Protein AF-A0A812TPL0-F1 (afdb_monomer_lite)

InterPro domains:
  IPR002885 Pentatricopeptide repeat [PF01535] (171-197)
  IPR002885 Pentatricopeptide repeat [PF01535] (275-303)
  IPR002885 Pentatricopeptide repeat [PS51375] (168-202)
  IPR002885 Pentatricopeptide repeat [TIGR00756] (170-196)
  IPR011990 Tetratricopeptide-like helical domain superfamily [G3DSA:1.25.40.10] (1-143)
  IPR011990 Tetratricopeptide-like helical domain superfamily [G3DSA:1.25.40.10] (159-336)
  IPR013785 Aldolase-type TIM barrel [G3DSA:3.20.20.70] (595-732)
  IPR017853 Glycoside hydrolase superfamily [SSF51445] (612-929)

pLDDT: mean 72.03, std 21.2, range [26.66, 98.5]

Secondary structure (DSSP, 8-state):
-HHHHTS--HHHHHHHHHHHHHTTPPPPHHHHHHHHHHHHHTT-HHHHHHHHHHHHHTTPPP-HHHHHHHHHHTTT-HHHHHHHHHHHHHTTPPPPHHHHHHHHHHHHHTT--HHHHHHHHHHTT-TTTTTTTTS---SS-----THHHHHHHHT-TTS--S--HHHHHHHHHHHHHHHHHTT-HHHHHHHHHHHHHTTPPP-HHHHHHHHHHHHHTT-HHHHHHHHHHHHHTTPPP-HHHHHHHHHHHHHTT-HHHHHHHHHHHHHTTPPP-HHHHHHHHHHHHHTT-HHHHHHHHHHHHHTT----HHHHHHHHHHHHHTT-HHHHHHHHGGGGG--S-TTSS-S-PPPP--EEEEEETTEEEEEEE-SSEEEEEEEETTEEPPPEEEETTTTEEPPPPSSS-EEE---SSSSS-TT-EEEGGGEEEEEEEEEEEPP-TT-SSSGGGS-EEEEEEEEEETTSS-EEEEEEEEETT-SEEEEEEEEEPSP----S------------PPPPTT--EEEEEEEEE-TT-EESSSSSS--EEETTEEEEESSTT-EEEEETTEEEEEEEE-HHHHHHH-SEEEEEEEE--TT-HHHHHHHHHHHHSSS----EEEEE-TTTTTTTS---HHHHHHHHHHHHHHHHTTT---SEEEE-TTSB-TTTSTTPBPTTS-HHHHHHHHHHHHHTT--EEEEE-TT--SHHHHHHHHHHHHHTT---BS-------EEE-TT---SSSPPPTTS----STTTTTTSSEEEEESSS-PPTT---TT---S-EEEEE-TTS---B--TTSHHHHHHHHHHHHHHHTTT--EEEETTTT-TTS-SS--HHHHHHHHHHHHHHHHH-TT-EEEE-SS----GGGGGT-SEEE--S-SS---SSSSHHHHHHHHHHHHHIIIIITT-TTS-GGGEE---EEE-TTSTTTSS-S--SSS---HHHHHHHHHHHHT--SEEEEEE-GGG--HHHHHHHHHHHHHHHTTHHHHTT-EEEE--GGGT--EEEEEEE---TT-PPPEEEEEEE--SSS-EEEEE-HHHHTT--TT--S-EEEE-SSSS-SSSEEEE-TT--EEEEE-TT-EEEEESS-----HHHHHHHHHHHHHHHHHHHHHHHHHHHHTTS--------PPPPPPPHHHHHHHHHHHHHHHHT--

Organism: Symbiodinium pilosum (NCBI:txid2952)

Foldseek 3Di:
DVVLLVPLDLVVLVVVVVVCVVVVHDAAPVSLLSSLSSLLVNLNLVSLVVSVVVCVVVPHDDALSSLLSSLSSPAQPLVSLLVSVLVCLVSVHDHDLSSLVSSQRNCVSVVHDPVVSVVSCVVSPVVPRVVVVVQDDDDPDDPDDPPVVVCVVVPDPDPPPDDDLVVVQVSLLVVLLVCLVVLVLVVNVVSLVVCVVVVRDAAQSSLLSNLSSCLSPLNLVVLVVSVVVCVVSVHDDAQSSLLSSLSSCLVVLNLVVLVVSVVVCVVVVYDDAQSSLQSNLSSCLSVLVLVRNVVSVVVCVVVVHDHDPSSLVSSCSSCVVNVNNVVNCVVVVVVLVQQWAPPDLTLQWDAWDWDFDDDDPFKGWTWTDTQAKIWIWITHNQFTAFIWIAGNQVRDIDDGFPAVWWWQWQQFPLDPDHGDIDTSVQKGFPDKDKDKQDADCPAQFQQSRFIWIKIWTWIDRPPDQKIKIWMWIDTRSAQKIKIKIFIDRRDPPPPDDDDDDDPDPDDPPPRDQPRKTKTWTGKGFAAQWAFQFAAAQTWIDHQFKTKEWLDRRWPWGDDRRITITIDIDGNVVCVVGNDMTMMMIGGHNGLGPLSSLLVVLLNLFLHHAFFAAEEECCQAVAPVEADALVVLLVQLVLVLVLLVVLVHAHAEYEDEHRQCDLAQAQQHGDPSYPPVSVVVSLVSCVVSVYAYEYEDELWQDDDPSFVNNVVNCVVVVHDWDADDDDKDKAKADPDPEDDDDQDDPPPRHDDQCVSNVNQKDKDWQQDPDDDPPDDCVPPDDNTIIIITGPPRGDITRQCLRPRSVVVRLVSVLVRVVSPHQEYEYEQAQHRRPDPHGDNSSNVSSQVSLVVSCVSPVRRAYEYEYNHAQNSSVSSRHQAYELDDDLFDAAADDARLLRRLLVLVLSNVVRPCNGRVSRFQLRYDRNQAAQHDNPPSNVAQPDPDDPGDPVSLLLSLLSSLLQLHSHHYDNHDSVRDDSVSSNSNSLSSVVSNVCNSFSRQWHKAWDRSNVQTKIWIKTWGHYNPPPDDIKIKIKIWRSAQAKDKDKDQPCVRHVDDPSPQDWQWWAFSDPPDPPGIDIHGHPDIDIDIAHHGDITMIMSDDRPPPVVNVVVVVVVVVVVVVVVVVVVVVVVVVVPPDDDDDDDDDDDDDDPPVNVVVVVVVVVVVVVVVD

Structure (mmCIF, N/CA/C/O backbone):
data_AF-A0A812TPL0-F1
#
_entry.id   AF-A0A812TPL0-F1
#
loop_
_atom_site.group_PDB
_atom_site.id
_atom_site.type_symbol
_atom_site.label_atom_id
_atom_site.label_alt_id
_atom_site.label_comp_id
_atom_site.label_asym_id
_atom_site.label_entity_id
_atom_site.label_seq_id
_atom_site.pdbx_PDB_ins_code
_atom_site.Cartn_x
_atom_site.Cartn_y
_atom_site.Cartn_z
_atom_site.occupancy
_atom_site.B_iso_or_equiv
_atom_site.auth_seq_id
_atom_site.auth_comp_id
_atom_site.auth_asym_id
_atom_site.auth_atom_id
_atom_site.pdbx_PDB_model_num
ATOM 1 N N . MET A 1 1 ? 8.526 -25.452 -43.422 1.00 35.31 1 MET A N 1
ATOM 2 C CA . MET A 1 1 ? 8.937 -24.384 -44.356 1.00 35.31 1 MET A CA 1
ATOM 3 C C . MET A 1 1 ? 8.077 -23.146 -44.210 1.00 35.31 1 MET A C 1
ATOM 5 O O . MET A 1 1 ? 8.665 -22.132 -43.894 1.00 35.31 1 MET A O 1
ATOM 9 N N . SER A 1 2 ? 6.741 -23.210 -44.289 1.00 35.25 2 SER A N 1
ATOM 10 C CA . SER A 1 2 ? 5.888 -22.031 -44.015 1.00 35.25 2 SER A CA 1
ATOM 11 C C . SER A 1 2 ? 6.079 -21.458 -42.599 1.00 35.25 2 SER A C 1
ATOM 13 O O . SER A 1 2 ? 6.136 -20.254 -42.425 1.00 35.25 2 SER A O 1
ATOM 15 N N . ALA A 1 3 ? 6.332 -22.307 -41.593 1.00 32.25 3 ALA A N 1
ATOM 16 C CA . ALA A 1 3 ? 6.705 -21.856 -40.243 1.00 32.25 3 ALA A CA 1
ATOM 17 C C . ALA A 1 3 ? 8.119 -21.232 -40.140 1.00 32.25 3 ALA A C 1
ATOM 19 O O . ALA A 1 3 ? 8.444 -20.618 -39.132 1.00 32.25 3 ALA A O 1
ATOM 20 N N . CYS A 1 4 ? 8.976 -21.417 -41.151 1.00 37.03 4 CYS A N 1
ATOM 21 C CA . CYS A 1 4 ? 10.317 -20.823 -41.211 1.00 37.03 4 CYS A CA 1
ATOM 22 C C . CYS A 1 4 ? 10.322 -19.488 -41.973 1.00 37.03 4 CYS A C 1
ATOM 24 O O . CYS A 1 4 ? 11.289 -18.748 -41.867 1.00 37.03 4 CYS A O 1
ATOM 26 N N . GLU A 1 5 ? 9.264 -19.195 -42.734 1.00 38.38 5 GLU A N 1
ATOM 27 C CA . GLU A 1 5 ? 9.081 -17.943 -43.482 1.00 38.38 5 GLU A CA 1
ATOM 28 C C . GLU A 1 5 ? 8.824 -16.762 -42.523 1.00 38.38 5 GLU A C 1
ATOM 30 O O . GLU A 1 5 ? 9.232 -15.643 -42.793 1.00 38.38 5 GLU A O 1
ATOM 35 N N . GLU A 1 6 ? 8.256 -17.018 -41.337 1.00 43.38 6 GLU A N 1
ATOM 36 C CA . GLU A 1 6 ? 7.967 -15.983 -40.328 1.00 43.38 6 GLU A CA 1
ATOM 37 C C . GLU A 1 6 ? 9.160 -15.637 -39.407 1.00 43.38 6 GLU A C 1
ATOM 39 O O . GLU A 1 6 ? 9.071 -14.707 -38.606 1.00 43.38 6 GLU A O 1
ATOM 44 N N . TRP A 1 7 ? 10.270 -16.388 -39.467 1.00 41.75 7 TRP A N 1
ATOM 45 C CA . TRP A 1 7 ? 11.433 -16.228 -38.580 1.00 41.75 7 TRP A CA 1
ATOM 46 C C . TRP A 1 7 ? 12.704 -16.217 -39.434 1.00 41.75 7 TRP A C 1
ATOM 48 O O . TRP A 1 7 ? 13.081 -17.254 -39.965 1.00 41.75 7 TRP A O 1
ATOM 58 N N . SER A 1 8 ? 13.391 -15.076 -39.550 1.00 50.03 8 SER A N 1
ATOM 59 C CA . SER A 1 8 ? 14.579 -14.841 -40.399 1.00 50.03 8 SER A CA 1
ATOM 60 C C . SER A 1 8 ? 15.823 -15.702 -40.050 1.00 50.03 8 SER A C 1
ATOM 62 O O . SER A 1 8 ? 16.890 -15.177 -39.735 1.00 50.03 8 SER A O 1
ATOM 64 N N . GLN A 1 9 ? 15.729 -17.036 -40.081 1.00 56.22 9 GLN A N 1
ATOM 65 C CA . GLN A 1 9 ? 16.781 -17.990 -39.702 1.00 56.22 9 GLN A CA 1
ATOM 66 C C . GLN A 1 9 ? 17.317 -18.770 -40.912 1.00 56.22 9 GLN A C 1
ATOM 68 O O . GLN A 1 9 ? 17.081 -19.966 -41.092 1.00 56.22 9 GLN A O 1
ATOM 73 N N . TRP A 1 10 ? 18.113 -18.084 -41.731 1.00 62.28 10 TRP A N 1
ATOM 74 C CA . TRP A 1 10 ? 18.726 -18.613 -42.956 1.00 62.28 10 TRP A CA 1
ATOM 75 C C . TRP A 1 10 ? 19.576 -19.886 -42.757 1.00 62.28 10 TRP A C 1
ATOM 77 O O . TRP A 1 10 ? 19.538 -20.801 -43.580 1.00 62.28 10 TRP A O 1
ATOM 87 N N . ASN A 1 11 ? 20.299 -19.998 -41.638 1.00 58.06 11 ASN A N 1
ATOM 88 C CA . ASN A 1 11 ? 21.147 -21.165 -41.359 1.00 58.06 11 ASN A CA 1
ATOM 89 C C . ASN A 1 11 ? 20.337 -22.458 -41.157 1.00 58.06 11 ASN A C 1
ATOM 91 O O . ASN A 1 11 ? 20.800 -23.536 -41.527 1.00 58.06 11 ASN A O 1
ATOM 95 N N . PHE A 1 12 ? 19.114 -22.352 -40.631 1.00 59.50 12 PHE A N 1
ATOM 96 C CA . PHE A 1 12 ? 18.230 -23.495 -40.412 1.00 59.50 12 PHE A CA 1
ATOM 97 C C . PHE A 1 12 ? 17.611 -23.989 -41.728 1.00 59.50 12 PHE A C 1
ATOM 99 O O . PHE A 1 12 ? 17.505 -25.192 -41.955 1.00 59.50 12 PHE A O 1
ATOM 106 N N . VAL A 1 13 ? 17.290 -23.068 -42.647 1.00 61.22 13 VAL A N 1
ATOM 107 C CA . VAL A 1 13 ? 16.818 -23.397 -44.005 1.00 61.22 13 VAL A CA 1
ATOM 108 C C . VAL A 1 13 ? 17.888 -24.168 -44.786 1.00 61.22 13 VAL A C 1
ATOM 110 O O . VAL A 1 13 ? 17.572 -25.169 -45.427 1.00 61.22 13 VAL A O 1
ATOM 113 N N . LEU A 1 14 ? 19.164 -23.771 -44.682 1.00 60.97 14 LEU A N 1
ATOM 114 C CA . LEU A 1 14 ? 20.282 -24.490 -45.306 1.00 60.97 14 LEU A CA 1
ATOM 115 C C . LEU A 1 14 ? 20.491 -25.895 -44.724 1.00 60.97 14 LEU A C 1
ATOM 117 O O . LEU A 1 14 ? 20.721 -26.838 -45.482 1.00 60.97 14 LEU A O 1
ATOM 121 N N . GLN A 1 15 ? 20.386 -26.043 -43.400 1.00 60.19 15 GLN A N 1
ATOM 122 C CA . GLN A 1 15 ? 20.505 -27.337 -42.727 1.00 60.19 15 GLN A CA 1
ATOM 123 C C . GLN A 1 15 ? 19.377 -28.290 -43.150 1.00 60.19 15 GLN A C 1
ATOM 125 O O . GLN A 1 15 ? 19.642 -29.427 -43.531 1.00 60.19 15 GLN A O 1
ATOM 130 N N . LEU A 1 16 ? 18.143 -27.787 -43.216 1.00 60.38 16 LEU A N 1
ATOM 131 C CA . LEU A 1 16 ? 16.983 -28.550 -43.676 1.00 60.38 16 LEU A CA 1
ATOM 132 C C . LEU A 1 16 ? 17.110 -28.955 -45.156 1.00 60.38 16 LEU A C 1
ATOM 134 O O . LEU A 1 16 ? 16.765 -30.071 -45.540 1.00 60.38 16 LEU A O 1
ATOM 138 N N . PHE A 1 17 ? 17.641 -28.070 -46.007 1.00 63.84 17 PHE A N 1
ATOM 139 C CA . PHE A 1 17 ? 17.911 -28.389 -47.412 1.00 63.84 17 PHE A CA 1
ATOM 140 C C . PHE A 1 17 ? 18.984 -29.471 -47.557 1.00 63.84 17 PHE A C 1
ATOM 142 O O . PHE A 1 17 ? 18.852 -30.346 -48.419 1.00 63.84 17 PHE A O 1
ATOM 149 N N . GLN A 1 18 ? 20.025 -29.442 -46.724 1.00 59.81 18 GLN A N 1
ATOM 150 C CA . GLN A 1 18 ? 21.062 -30.469 -46.705 1.00 59.81 18 GLN A CA 1
ATOM 151 C C . GLN A 1 18 ? 20.497 -31.822 -46.238 1.00 59.81 18 GLN A C 1
ATOM 153 O O . GLN A 1 18 ? 20.678 -32.816 -46.934 1.00 59.81 18 GLN A O 1
ATOM 158 N N . GLU A 1 19 ? 19.690 -31.842 -45.176 1.00 59.75 19 GLU A N 1
ATOM 159 C CA . GLU A 1 19 ? 19.010 -33.049 -44.680 1.00 59.75 19 GLU A CA 1
ATOM 160 C C . GLU A 1 19 ? 18.042 -33.650 -45.716 1.00 59.75 19 GLU A C 1
ATOM 162 O O . GLU A 1 19 ? 18.015 -34.865 -45.918 1.00 59.75 19 GLU A O 1
ATOM 167 N N . LEU A 1 20 ? 17.304 -32.816 -46.460 1.00 58.84 20 LEU A N 1
ATOM 168 C CA . LEU A 1 20 ? 16.452 -33.266 -47.573 1.00 58.84 20 LEU A CA 1
ATOM 169 C C . LEU A 1 20 ? 17.263 -33.883 -48.725 1.00 58.84 20 LEU A C 1
ATOM 171 O O . LEU A 1 20 ? 16.776 -34.794 -49.397 1.00 58.84 20 LEU A O 1
ATOM 175 N N . LYS A 1 21 ? 18.497 -33.404 -48.950 1.00 58.31 21 LYS A N 1
ATOM 176 C CA . LYS A 1 21 ? 19.434 -33.986 -49.927 1.00 58.31 21 LYS A CA 1
ATOM 177 C C . LYS A 1 21 ? 19.892 -35.369 -49.480 1.00 58.31 21 LYS A C 1
ATOM 179 O O . LYS A 1 21 ? 19.894 -36.304 -50.278 1.00 58.31 21 LYS A O 1
ATOM 184 N N . ASP A 1 22 ? 20.249 -35.474 -48.205 1.00 61.53 22 ASP A N 1
ATOM 185 C CA . ASP A 1 22 ? 20.781 -36.688 -47.594 1.00 61.53 22 ASP A CA 1
ATOM 186 C C . ASP A 1 22 ? 19.693 -37.776 -47.484 1.00 61.53 22 ASP A C 1
ATOM 188 O O . ASP A 1 22 ? 19.991 -38.965 -47.576 1.00 61.53 22 ASP A O 1
ATOM 192 N N . CYS A 1 23 ? 18.417 -37.375 -47.413 1.00 53.56 23 CYS A N 1
ATOM 193 C CA . CYS A 1 23 ? 17.252 -38.267 -47.429 1.00 53.56 23 CYS A CA 1
ATOM 194 C C . CYS A 1 23 ? 16.757 -38.673 -48.837 1.00 53.56 23 CYS A C 1
ATOM 196 O O . CYS A 1 23 ? 15.756 -39.380 -48.936 1.00 53.56 23 CYS A O 1
ATOM 198 N N . GLN A 1 24 ? 17.409 -38.235 -49.925 1.00 54.16 24 GLN A N 1
ATOM 199 C CA . GLN A 1 24 ? 17.006 -38.489 -51.326 1.00 54.16 24 GLN A CA 1
ATOM 200 C C . GLN A 1 24 ? 15.542 -38.135 -51.672 1.00 54.16 24 GLN A C 1
ATOM 202 O O . GLN A 1 24 ? 14.956 -38.694 -52.601 1.00 54.16 24 GLN A O 1
ATOM 207 N N . LEU A 1 25 ? 14.936 -37.189 -50.952 1.00 52.03 25 LEU A N 1
ATOM 208 C CA . LEU A 1 25 ? 13.567 -36.749 -51.216 1.00 52.03 25 LEU A CA 1
ATOM 209 C C . LEU A 1 25 ? 13.557 -35.712 -52.349 1.00 52.03 25 LEU A C 1
ATOM 211 O O . LEU A 1 25 ? 14.334 -34.754 -52.334 1.00 52.03 25 LEU A O 1
ATOM 215 N N . GLN A 1 26 ? 12.671 -35.883 -53.338 1.00 52.72 26 GLN A N 1
ATOM 216 C CA . GLN A 1 26 ? 12.520 -34.901 -54.414 1.00 52.72 26 GLN A CA 1
ATOM 217 C C . GLN A 1 26 ? 11.936 -33.596 -53.867 1.00 52.72 26 GLN A C 1
ATOM 219 O O . GLN A 1 26 ? 10.863 -33.575 -53.265 1.00 52.72 26 GLN A O 1
ATOM 224 N N . ARG A 1 27 ? 12.665 -32.500 -54.081 1.00 59.78 27 ARG A N 1
ATOM 225 C CA . ARG A 1 27 ? 12.277 -31.159 -53.640 1.00 59.78 27 ARG A CA 1
ATOM 226 C C . ARG A 1 27 ? 11.305 -30.553 -54.651 1.00 59.78 27 ARG A C 1
ATOM 228 O O . ARG A 1 27 ? 11.599 -30.540 -55.843 1.00 59.78 27 ARG A O 1
ATOM 235 N N . SER A 1 28 ? 10.173 -30.046 -54.169 1.00 59.59 28 SER A N 1
ATOM 236 C CA . SER A 1 28 ? 9.160 -29.395 -55.012 1.00 59.59 28 SER A CA 1
ATOM 237 C C . SER A 1 28 ? 9.531 -27.942 -55.350 1.00 59.59 28 SER A C 1
ATOM 239 O O . SER A 1 28 ? 10.389 -27.346 -54.695 1.00 59.59 28 SER A O 1
ATOM 241 N N . GLU A 1 29 ? 8.864 -27.360 -56.347 1.00 57.31 29 GLU A N 1
ATOM 242 C CA . GLU A 1 29 ? 8.953 -25.934 -56.709 1.00 57.31 29 GLU A CA 1
ATOM 243 C C . GLU A 1 29 ? 8.633 -25.031 -55.506 1.00 57.31 29 GLU A C 1
ATOM 245 O O . GLU A 1 29 ? 9.441 -24.196 -55.106 1.00 57.31 29 GLU A O 1
ATOM 250 N N . LEU A 1 30 ? 7.542 -25.339 -54.796 1.00 57.97 30 LEU A N 1
ATOM 251 C CA . LEU A 1 30 ? 7.131 -24.658 -53.566 1.00 57.97 30 LEU A CA 1
ATOM 252 C C . LEU A 1 30 ? 8.226 -24.667 -52.482 1.00 57.97 30 LEU A C 1
ATOM 254 O O . LEU A 1 30 ? 8.373 -23.712 -51.727 1.00 57.97 30 LEU A O 1
ATOM 258 N N . THR A 1 31 ? 9.026 -25.736 -52.410 1.00 60.16 31 THR A N 1
ATOM 259 C CA . THR A 1 31 ? 10.136 -25.854 -51.450 1.00 60.16 31 THR A CA 1
ATOM 260 C C . THR A 1 31 ? 11.233 -24.835 -51.717 1.00 60.16 31 THR A C 1
ATOM 262 O O . THR A 1 31 ? 11.777 -24.259 -50.776 1.00 60.16 31 THR A O 1
ATOM 265 N N . HIS A 1 32 ? 11.551 -24.599 -52.987 1.00 61.19 32 HIS A N 1
ATOM 266 C CA . HIS A 1 32 ? 12.576 -23.636 -53.356 1.00 61.19 32 HIS A CA 1
ATOM 267 C C . HIS A 1 32 ? 12.069 -22.196 -53.239 1.00 61.19 32 HIS A C 1
ATOM 269 O O . HIS A 1 32 ? 12.805 -21.359 -52.722 1.00 61.19 32 HIS A O 1
ATOM 275 N N . ASN A 1 33 ? 10.812 -21.924 -53.606 1.00 61.56 33 ASN A N 1
ATOM 276 C CA . ASN A 1 33 ? 10.243 -20.573 -53.537 1.00 61.56 33 ASN A CA 1
ATOM 277 C C . ASN A 1 33 ? 10.191 -20.077 -52.084 1.00 61.56 33 ASN A C 1
ATOM 279 O O . ASN A 1 33 ? 10.681 -18.990 -51.792 1.00 61.56 33 ASN A O 1
ATOM 283 N N . THR A 1 34 ? 9.744 -20.915 -51.140 1.00 61.44 34 THR A N 1
ATOM 284 C CA . THR A 1 34 ? 9.765 -20.577 -49.704 1.00 61.44 34 THR A CA 1
ATOM 285 C C . THR A 1 34 ? 11.186 -20.365 -49.163 1.00 61.44 34 THR A C 1
ATOM 287 O O . THR A 1 34 ? 11.407 -19.522 -48.297 1.00 61.44 34 THR A O 1
ATOM 290 N N . ALA A 1 35 ? 12.183 -21.094 -49.674 1.00 63.28 35 ALA A N 1
ATOM 291 C CA . ALA A 1 35 ? 13.574 -20.913 -49.257 1.00 63.28 35 ALA A CA 1
ATOM 292 C C . ALA A 1 35 ? 14.198 -19.619 -49.807 1.00 63.28 35 ALA A C 1
ATOM 294 O O . ALA A 1 35 ? 14.994 -18.981 -49.117 1.00 63.28 35 ALA A O 1
ATOM 295 N N . VAL A 1 36 ? 13.823 -19.215 -51.023 1.00 64.94 36 VAL A N 1
ATOM 296 C CA . VAL A 1 36 ? 14.235 -17.945 -51.639 1.00 64.94 36 VAL A CA 1
ATOM 297 C C . VAL A 1 36 ? 13.561 -16.755 -50.946 1.00 64.94 36 VAL A C 1
ATOM 299 O O . VAL A 1 36 ? 14.237 -15.762 -50.674 1.00 64.94 36 VAL A O 1
ATOM 302 N N . THR A 1 37 ? 12.285 -16.866 -50.567 1.00 64.06 37 THR A N 1
ATOM 303 C CA . THR A 1 37 ? 11.592 -15.855 -49.744 1.00 64.06 37 THR A CA 1
ATOM 304 C C . THR A 1 37 ? 12.253 -15.709 -48.371 1.00 64.06 37 THR A C 1
ATOM 306 O O . THR A 1 37 ? 12.628 -14.605 -47.982 1.00 64.06 37 THR A O 1
ATOM 309 N N . ALA A 1 38 ? 12.557 -16.819 -47.692 1.00 60.50 38 ALA A N 1
ATOM 310 C CA . ALA A 1 38 ? 13.285 -16.778 -46.420 1.00 60.50 38 ALA A CA 1
ATOM 311 C C . ALA A 1 38 ? 14.707 -16.179 -46.553 1.00 60.50 38 ALA A C 1
ATOM 313 O O . ALA A 1 38 ? 15.209 -15.535 -45.629 1.00 60.50 38 ALA A O 1
ATOM 314 N N . ALA A 1 39 ? 15.370 -16.354 -47.705 1.00 58.97 39 ALA A N 1
ATOM 315 C CA . ALA A 1 39 ? 16.651 -15.709 -48.006 1.00 58.97 39 ALA A CA 1
ATOM 316 C C . ALA A 1 39 ? 16.519 -14.189 -48.220 1.00 58.97 39 ALA A C 1
ATOM 318 O O . ALA A 1 39 ? 17.434 -13.444 -47.850 1.00 58.97 39 ALA A O 1
ATOM 319 N N . SER A 1 40 ? 15.400 -13.743 -48.809 1.00 59.91 40 SER A N 1
ATOM 320 C CA . SER A 1 40 ? 15.038 -12.330 -48.993 1.00 59.91 40 SER A CA 1
ATOM 321 C C . SER A 1 40 ? 14.868 -11.622 -47.656 1.00 59.91 40 SER A C 1
ATOM 323 O O . SER A 1 40 ? 15.521 -10.603 -47.421 1.00 59.91 40 SER A O 1
ATOM 325 N N . ASP A 1 41 ? 14.102 -12.212 -46.741 1.00 56.44 41 ASP A N 1
ATOM 326 C CA . ASP A 1 41 ? 13.843 -11.620 -45.423 1.00 56.44 41 ASP A CA 1
ATOM 327 C C . ASP A 1 41 ? 15.100 -11.585 -44.536 1.00 56.44 41 ASP A C 1
ATOM 329 O O . ASP A 1 41 ? 15.248 -10.717 -43.677 1.00 56.44 41 ASP A O 1
ATOM 333 N N . GLY A 1 42 ? 16.059 -12.483 -44.788 1.00 57.47 42 GLY A N 1
ATOM 334 C CA . GLY A 1 42 ? 17.380 -12.498 -44.149 1.00 57.47 42 GLY A CA 1
ATOM 335 C C . GLY A 1 42 ? 18.463 -11.659 -44.845 1.00 57.47 42 GLY A C 1
ATOM 336 O O . GLY A 1 42 ? 19.593 -11.620 -44.365 1.00 57.47 42 GLY A O 1
ATOM 337 N N . SER A 1 43 ? 18.172 -10.986 -45.967 1.00 62.66 43 SER A N 1
ATOM 338 C CA . SER A 1 43 ? 19.156 -10.206 -46.756 1.00 62.66 43 SER A CA 1
ATOM 339 C C . SER A 1 43 ? 20.347 -11.023 -47.310 1.00 62.66 43 SER A C 1
ATOM 341 O O . SER A 1 43 ? 21.442 -10.497 -47.537 1.00 62.66 43 SER A O 1
ATOM 343 N N . HIS A 1 44 ? 20.171 -12.328 -47.545 1.00 67.50 44 HIS A N 1
ATOM 344 C CA . HIS A 1 44 ? 21.241 -13.257 -47.942 1.00 67.50 44 HIS A CA 1
ATOM 345 C C . HIS A 1 44 ? 21.301 -13.501 -49.466 1.00 67.50 44 HIS A C 1
ATOM 347 O O . HIS A 1 44 ? 21.156 -14.626 -49.949 1.00 67.50 44 HIS A O 1
ATOM 353 N N . TRP A 1 45 ? 21.595 -12.454 -50.245 1.00 70.25 45 TRP A N 1
ATOM 354 C CA . TRP A 1 45 ? 21.510 -12.461 -51.721 1.00 70.25 45 TRP A CA 1
ATOM 355 C C . TRP A 1 45 ? 22.326 -13.544 -52.451 1.00 70.25 45 TRP A C 1
ATOM 357 O O . TRP A 1 45 ? 21.875 -14.089 -53.455 1.00 70.25 45 TRP A O 1
ATOM 367 N N . ARG A 1 46 ? 23.519 -13.909 -51.955 1.00 72.81 46 ARG A N 1
ATOM 368 C CA . ARG A 1 46 ? 24.334 -14.989 -52.556 1.00 72.81 46 ARG A CA 1
ATOM 369 C C . ARG A 1 46 ? 23.680 -16.363 -52.400 1.00 72.81 46 ARG A C 1
ATOM 371 O O . ARG A 1 46 ? 23.849 -17.222 -53.259 1.00 72.81 46 ARG A O 1
ATOM 378 N N . GLY A 1 47 ? 22.963 -16.561 -51.295 1.00 69.44 47 GLY A N 1
ATOM 379 C CA . GLY A 1 47 ? 22.204 -17.772 -51.009 1.00 69.44 47 GLY A CA 1
ATOM 380 C C . GLY A 1 47 ? 20.959 -17.883 -51.881 1.00 69.44 47 GLY A C 1
ATOM 381 O O . GLY A 1 47 ? 20.752 -18.922 -52.501 1.00 69.44 47 GLY A O 1
ATOM 382 N N . ALA A 1 48 ? 20.207 -16.783 -51.999 1.00 70.75 48 ALA A N 1
ATOM 383 C CA . ALA A 1 48 ? 19.046 -16.674 -52.882 1.00 70.75 48 ALA A CA 1
ATOM 384 C C . ALA A 1 48 ? 19.415 -16.957 -54.351 1.00 70.75 48 ALA A C 1
ATOM 386 O O . ALA A 1 48 ? 18.800 -17.808 -54.986 1.00 70.75 48 ALA A O 1
ATOM 387 N N . LEU A 1 49 ? 20.498 -16.347 -54.854 1.00 70.56 49 LEU A N 1
ATOM 388 C CA . LEU A 1 49 ? 21.023 -16.615 -56.200 1.00 70.56 49 LEU A CA 1
ATOM 389 C C . LEU A 1 49 ? 21.409 -18.082 -56.404 1.00 70.56 49 LEU A C 1
ATOM 391 O O . LEU A 1 49 ? 21.085 -18.674 -57.428 1.00 70.56 49 LEU A O 1
ATOM 395 N N . LYS A 1 50 ? 22.106 -18.685 -55.435 1.00 72.50 50 LYS A N 1
ATOM 396 C CA . LYS A 1 50 ? 22.524 -20.087 -55.534 1.00 72.50 50 LYS A CA 1
ATOM 397 C C . LYS A 1 50 ? 21.318 -21.031 -55.593 1.00 72.50 50 LYS A C 1
ATOM 399 O O . LYS A 1 50 ? 21.332 -21.956 -56.397 1.00 72.50 50 LYS A O 1
ATOM 404 N N . LEU A 1 51 ? 20.280 -20.776 -54.794 1.00 70.94 51 LEU A N 1
ATOM 405 C CA . LEU A 1 51 ? 19.032 -21.544 -54.820 1.00 70.94 51 LEU A CA 1
ATOM 406 C C . LEU A 1 51 ? 18.264 -21.359 -56.136 1.00 70.94 51 LEU A C 1
ATOM 408 O O . LEU A 1 51 ? 17.756 -22.341 -56.670 1.00 70.94 51 LEU A O 1
ATOM 412 N N . LEU A 1 52 ? 18.241 -20.143 -56.690 1.00 72.06 52 LEU A N 1
ATOM 413 C CA . LEU A 1 52 ? 17.626 -19.840 -57.987 1.00 72.06 52 LEU A CA 1
ATOM 414 C C . LEU A 1 52 ? 18.321 -20.584 -59.146 1.00 72.06 52 LEU A C 1
ATOM 416 O O . LEU A 1 52 ? 17.653 -21.148 -60.013 1.00 72.06 52 LEU A O 1
ATOM 420 N N . PHE A 1 53 ? 19.658 -20.653 -59.135 1.00 70.31 53 PHE A N 1
ATOM 421 C CA . PHE A 1 53 ? 20.432 -21.423 -60.119 1.00 70.31 53 PHE A CA 1
ATOM 422 C C . PHE A 1 53 ? 20.334 -22.943 -59.908 1.00 70.31 53 PHE A C 1
ATOM 424 O O . PHE A 1 53 ? 20.316 -23.699 -60.880 1.00 70.31 53 PHE A O 1
ATOM 431 N N . GLU A 1 54 ? 20.235 -23.419 -58.662 1.00 69.19 54 GLU A N 1
ATOM 432 C CA . GLU A 1 54 ? 19.950 -24.834 -58.384 1.00 69.19 54 GLU A CA 1
ATOM 433 C C . GLU A 1 54 ? 18.570 -25.234 -58.938 1.00 69.19 54 GLU A C 1
ATOM 435 O O . GLU A 1 54 ? 18.453 -26.299 -59.537 1.00 69.19 54 GLU A O 1
ATOM 440 N N . LEU A 1 55 ? 17.565 -24.355 -58.857 1.00 67.00 55 LEU A N 1
ATOM 441 C CA . LEU A 1 55 ? 16.225 -24.538 -59.438 1.00 67.00 55 LEU A CA 1
ATOM 442 C C . LEU A 1 55 ? 16.269 -24.770 -60.963 1.00 67.00 55 LEU A C 1
ATOM 444 O O . LEU A 1 55 ? 15.606 -25.679 -61.468 1.00 67.00 55 LEU A O 1
ATOM 448 N N . GLN A 1 56 ? 17.122 -24.028 -61.688 1.00 63.06 56 GLN A N 1
ATOM 449 C CA . GLN A 1 56 ? 17.355 -24.238 -63.129 1.00 63.06 56 GLN A CA 1
ATOM 450 C C . GLN A 1 56 ? 17.949 -25.621 -63.428 1.00 63.06 56 GLN A C 1
ATOM 452 O O . GLN A 1 56 ? 17.584 -26.259 -64.419 1.00 63.06 56 GLN A O 1
ATOM 457 N N . ALA A 1 57 ? 18.846 -26.117 -62.571 1.00 60.72 57 ALA A N 1
ATOM 458 C CA . ALA A 1 57 ? 19.507 -27.406 -62.767 1.00 60.72 57 ALA A CA 1
ATOM 459 C C . ALA A 1 57 ? 18.552 -28.607 -62.611 1.00 60.72 57 ALA A C 1
ATOM 461 O O . ALA A 1 57 ? 18.807 -29.663 -63.194 1.00 60.72 57 ALA A O 1
ATOM 462 N N . VAL A 1 58 ? 17.443 -28.454 -61.872 1.00 60.34 58 VAL A N 1
ATOM 463 C CA . VAL A 1 58 ? 16.439 -29.516 -61.644 1.00 60.34 58 VAL A CA 1
ATOM 464 C C . VAL A 1 58 ? 15.261 -29.449 -62.640 1.00 60.34 58 VAL A C 1
ATOM 466 O O . VAL A 1 58 ? 14.374 -30.296 -62.588 1.00 60.34 58 VAL A O 1
ATOM 469 N N . ARG A 1 59 ? 15.266 -28.512 -63.606 1.00 55.72 59 ARG A N 1
ATOM 470 C CA . ARG A 1 59 ? 14.192 -28.305 -64.610 1.00 55.72 59 ARG A CA 1
ATOM 471 C C . ARG A 1 59 ? 12.789 -28.095 -64.008 1.00 55.72 59 ARG A C 1
ATOM 473 O O . ARG A 1 59 ? 11.803 -28.512 -64.613 1.00 55.72 59 ARG A O 1
ATOM 480 N N . ALA A 1 60 ? 12.694 -27.479 -62.832 1.00 58.56 60 ALA A N 1
ATOM 481 C CA . ALA A 1 60 ? 11.408 -27.030 -62.297 1.00 58.56 60 ALA A CA 1
ATOM 482 C C . ALA A 1 60 ? 10.970 -25.722 -62.990 1.00 58.56 60 ALA A C 1
ATOM 484 O O . ALA A 1 60 ? 11.829 -24.943 -63.415 1.00 58.56 60 ALA A O 1
ATOM 485 N N . GLU A 1 61 ? 9.657 -25.509 -63.146 1.00 56.34 61 GLU A N 1
ATOM 486 C CA . GLU A 1 61 ? 9.119 -24.255 -63.691 1.00 56.34 61 GLU A CA 1
ATOM 487 C C . GLU A 1 61 ? 9.516 -23.093 -62.769 1.00 56.34 61 GLU A C 1
ATOM 489 O O . GLU A 1 61 ? 9.520 -23.227 -61.547 1.00 56.34 61 GLU A O 1
ATOM 494 N N . GLN A 1 62 ? 9.960 -21.981 -63.361 1.00 63.00 62 GLN A N 1
ATOM 495 C CA . GLN A 1 62 ? 10.375 -20.794 -62.614 1.00 63.00 62 GLN A CA 1
ATOM 496 C C . GLN A 1 62 ? 9.283 -19.732 -62.710 1.00 63.00 62 GLN A C 1
ATOM 498 O O . GLN A 1 62 ? 8.807 -19.434 -63.807 1.00 63.00 62 GLN A O 1
ATOM 503 N N . ASP A 1 63 ? 8.920 -19.139 -61.574 1.00 67.06 63 ASP A N 1
ATOM 504 C CA . ASP A 1 63 ? 7.882 -18.118 -61.478 1.00 67.06 63 ASP A CA 1
ATOM 505 C C . ASP A 1 63 ? 8.454 -16.721 -61.184 1.00 67.06 63 ASP A C 1
ATOM 507 O O . ASP A 1 63 ? 9.576 -16.546 -60.703 1.00 67.06 63 ASP A O 1
ATOM 511 N N . VAL A 1 64 ? 7.664 -15.688 -61.488 1.00 68.00 64 VAL A N 1
ATOM 512 C CA . VAL A 1 64 ? 8.037 -14.277 -61.276 1.00 68.00 64 VAL A CA 1
ATOM 513 C C . VAL A 1 64 ? 8.340 -13.995 -59.798 1.00 68.00 64 VAL A C 1
ATOM 515 O O . VAL A 1 64 ? 9.210 -13.184 -59.486 1.00 68.00 64 VAL A O 1
ATOM 518 N N . LEU A 1 65 ? 7.673 -14.707 -58.883 1.00 65.00 65 LEU A N 1
ATOM 519 C CA . LEU A 1 65 ? 7.801 -14.524 -57.439 1.00 65.00 65 LEU A CA 1
ATOM 520 C C . LEU A 1 65 ? 9.215 -14.862 -56.941 1.00 65.00 65 LEU A C 1
ATOM 522 O O . LEU A 1 65 ? 9.805 -14.093 -56.182 1.00 65.00 65 LEU A O 1
ATOM 526 N N . SER A 1 66 ? 9.791 -15.967 -57.419 1.00 65.25 66 SER A N 1
ATOM 527 C CA . SER A 1 66 ? 11.143 -16.403 -57.045 1.00 65.25 66 SER A CA 1
ATOM 528 C C . SER A 1 66 ? 12.212 -15.400 -57.464 1.00 65.25 66 SER A C 1
ATOM 530 O O . SER A 1 66 ? 13.153 -15.114 -56.715 1.00 65.25 66 SER A O 1
ATOM 532 N N . PHE A 1 67 ? 12.053 -14.815 -58.648 1.00 72.25 67 PHE A N 1
ATOM 533 C CA . PHE A 1 67 ? 12.950 -13.774 -59.126 1.00 72.25 67 PHE A CA 1
ATOM 534 C C . PHE A 1 67 ? 12.752 -12.452 -58.371 1.00 72.25 67 PHE A C 1
ATOM 536 O O . PHE A 1 67 ? 13.743 -11.874 -57.924 1.00 72.25 67 PHE A O 1
ATOM 543 N N . SER A 1 68 ? 11.509 -12.015 -58.132 1.00 67.88 68 SER A N 1
ATOM 544 C CA . SER A 1 68 ? 11.195 -10.820 -57.327 1.00 67.88 68 SER A CA 1
ATOM 545 C C . SER A 1 68 ? 11.778 -10.894 -55.913 1.00 67.88 68 SER A C 1
ATOM 547 O O . SER A 1 68 ? 12.421 -9.945 -55.462 1.00 67.88 68 SER A O 1
ATOM 549 N N . SER A 1 69 ? 11.635 -12.037 -55.237 1.00 69.62 69 SER A N 1
ATOM 550 C CA . SER A 1 69 ? 12.221 -12.269 -53.911 1.00 69.62 69 SER A CA 1
ATOM 551 C C . SER A 1 69 ? 13.754 -12.296 -53.957 1.00 69.62 69 SER A C 1
ATOM 553 O O . SER A 1 69 ? 14.414 -11.736 -53.082 1.00 69.62 69 SER A O 1
ATOM 555 N N . THR A 1 70 ? 14.355 -12.862 -55.011 1.00 72.25 70 THR A N 1
ATOM 556 C CA . THR A 1 70 ? 15.820 -12.847 -55.182 1.00 72.25 70 THR A CA 1
ATOM 557 C C . THR A 1 70 ? 16.357 -11.428 -55.398 1.00 72.25 70 THR A C 1
ATOM 559 O O . THR A 1 70 ? 17.379 -11.072 -54.812 1.00 72.25 70 THR A O 1
ATOM 562 N N . VAL A 1 71 ? 15.658 -10.597 -56.182 1.00 71.00 71 VAL A N 1
ATOM 563 C CA . VAL A 1 71 ? 16.000 -9.177 -56.385 1.00 71.00 71 VAL A CA 1
ATOM 564 C C . VAL A 1 71 ? 15.857 -8.385 -55.082 1.00 71.00 71 VAL A C 1
ATOM 566 O O . VAL A 1 71 ? 16.752 -7.611 -54.739 1.00 71.00 71 VAL A O 1
ATOM 569 N N . SER A 1 72 ? 14.784 -8.611 -54.319 1.00 71.44 72 SER A N 1
ATOM 570 C CA . SER A 1 72 ? 14.580 -7.997 -52.999 1.00 71.44 72 SER A CA 1
ATOM 571 C C . SER A 1 72 ? 15.731 -8.318 -52.029 1.00 71.44 72 SER A C 1
ATOM 573 O O . SER A 1 72 ? 16.272 -7.420 -51.373 1.00 71.44 72 SER A O 1
ATOM 575 N N . ALA A 1 73 ? 16.209 -9.569 -52.024 1.00 71.44 73 ALA A N 1
ATOM 576 C CA . ALA A 1 73 ? 17.334 -10.011 -51.196 1.00 71.44 73 ALA A CA 1
ATOM 577 C C . ALA A 1 73 ? 18.647 -9.244 -51.466 1.00 71.44 73 ALA A C 1
ATOM 579 O O . ALA A 1 73 ? 19.502 -9.160 -50.580 1.00 71.44 73 ALA A O 1
ATOM 580 N N . CYS A 1 74 ? 18.839 -8.702 -52.679 1.00 71.69 74 CYS A N 1
ATOM 581 C CA . CYS A 1 74 ? 20.065 -8.012 -53.096 1.00 71.69 74 CYS A CA 1
ATOM 582 C C . CYS A 1 74 ? 20.296 -6.661 -52.402 1.00 71.69 74 CYS A C 1
ATOM 584 O O . CYS A 1 74 ? 21.449 -6.225 -52.335 1.00 71.69 74 CYS A O 1
ATOM 586 N N . GLN A 1 75 ? 19.246 -6.019 -51.878 1.00 71.75 75 GLN A N 1
ATOM 587 C CA . GLN A 1 75 ? 19.280 -4.711 -51.209 1.00 71.75 75 GLN A CA 1
ATOM 588 C C . GLN A 1 75 ? 20.213 -3.680 -51.874 1.00 71.75 75 GLN A C 1
ATOM 590 O O . GLN A 1 75 ? 19.846 -3.090 -52.873 1.00 71.75 75 GLN A O 1
ATOM 595 N N . TRP A 1 76 ? 21.409 -3.431 -51.328 1.00 64.62 76 TRP A N 1
ATOM 596 C CA . TRP A 1 76 ? 22.353 -2.391 -51.776 1.00 64.62 76 TRP A CA 1
ATOM 597 C C . TRP A 1 76 ? 23.222 -2.826 -52.971 1.00 64.62 76 TRP A C 1
ATOM 599 O O . TRP A 1 76 ? 23.963 -2.024 -53.540 1.00 64.62 76 TRP A O 1
ATOM 609 N N . ASN A 1 77 ? 23.182 -4.109 -53.346 1.00 71.50 77 ASN A N 1
ATOM 610 C CA . ASN A 1 77 ? 24.020 -4.674 -54.400 1.00 71.50 77 ASN A CA 1
ATOM 611 C C . ASN A 1 77 ? 23.301 -4.657 -55.755 1.00 71.50 77 ASN A C 1
ATOM 613 O O . ASN A 1 77 ? 22.843 -5.683 -56.263 1.00 71.50 77 ASN A O 1
ATOM 617 N N . TRP A 1 78 ? 23.237 -3.468 -56.348 1.00 71.69 78 TRP A N 1
ATOM 618 C CA . TRP A 1 78 ? 22.537 -3.206 -57.606 1.00 71.69 78 TRP A CA 1
ATOM 619 C C . TRP A 1 78 ? 23.023 -4.053 -58.791 1.00 71.69 78 TRP A C 1
ATOM 621 O O . TRP A 1 78 ? 22.229 -4.444 -59.640 1.00 71.69 78 TRP A O 1
ATOM 631 N N . LYS A 1 79 ? 24.312 -4.413 -58.829 1.00 72.19 79 LYS A N 1
ATOM 632 C CA . LYS A 1 79 ? 24.866 -5.289 -59.875 1.00 72.19 79 LYS A CA 1
ATOM 633 C C . LYS A 1 79 ? 24.311 -6.710 -59.785 1.00 72.19 79 LYS A C 1
ATOM 635 O O . LYS A 1 79 ? 24.054 -7.331 -60.810 1.00 72.19 79 LYS A O 1
ATOM 640 N N . ALA A 1 80 ? 24.115 -7.217 -58.567 1.00 72.06 80 ALA A N 1
ATOM 641 C CA . ALA A 1 80 ? 23.484 -8.515 -58.355 1.00 72.06 80 ALA A CA 1
ATOM 642 C C . ALA A 1 80 ? 21.990 -8.469 -58.711 1.00 72.06 80 ALA A C 1
ATOM 644 O O . ALA A 1 80 ? 21.515 -9.365 -59.397 1.00 72.06 80 ALA A O 1
ATOM 645 N N . ALA A 1 81 ? 21.286 -7.397 -58.330 1.00 69.69 81 ALA A N 1
ATOM 646 C CA . ALA A 1 81 ? 19.879 -7.191 -58.681 1.00 69.69 81 ALA A CA 1
ATOM 647 C C . ALA A 1 81 ? 19.655 -7.127 -60.206 1.00 69.69 81 ALA A C 1
ATOM 649 O O . ALA A 1 81 ? 18.743 -7.770 -60.718 1.00 69.69 81 ALA A O 1
ATOM 650 N N . LEU A 1 82 ? 20.518 -6.417 -60.945 1.00 68.88 82 LEU A N 1
ATOM 651 C CA . LEU A 1 82 ? 20.462 -6.365 -62.412 1.00 68.88 82 LEU A CA 1
ATOM 652 C C . LEU A 1 82 ? 20.777 -7.716 -63.059 1.00 68.88 82 LEU A C 1
ATOM 654 O O . LEU A 1 82 ? 20.094 -8.107 -63.997 1.00 68.88 82 LEU A O 1
ATOM 658 N N . SER A 1 83 ? 21.752 -8.462 -62.531 1.00 72.12 83 SER A N 1
ATOM 659 C CA . SER A 1 83 ? 22.069 -9.801 -63.039 1.00 72.12 83 SER A CA 1
ATOM 660 C C . SER A 1 83 ? 20.892 -10.773 -62.901 1.00 72.12 83 SER A C 1
ATOM 662 O O . SER A 1 83 ? 20.736 -11.635 -63.755 1.00 72.12 83 SER A O 1
ATOM 664 N N . VAL A 1 84 ? 20.065 -10.649 -61.856 1.00 72.00 84 VAL A N 1
ATOM 665 C CA . VAL A 1 84 ? 18.855 -11.478 -61.686 1.00 72.00 84 VAL A CA 1
ATOM 666 C C . VAL A 1 84 ? 17.799 -11.122 -62.733 1.00 72.00 84 VAL A C 1
ATOM 668 O O . VAL A 1 84 ? 17.196 -12.018 -63.315 1.00 72.00 84 VAL A O 1
ATOM 671 N N . VAL A 1 85 ? 17.614 -9.827 -63.009 1.00 70.00 85 VAL A N 1
ATOM 672 C CA . VAL A 1 85 ? 16.686 -9.337 -64.041 1.00 70.00 85 VAL A CA 1
ATOM 673 C C . VAL A 1 85 ? 17.138 -9.760 -65.443 1.00 70.00 85 VAL A C 1
ATOM 675 O O . VAL A 1 85 ? 16.323 -10.226 -66.228 1.00 70.00 85 VAL A O 1
ATOM 678 N N . GLU A 1 86 ? 18.436 -9.695 -65.748 1.00 70.12 86 GLU A N 1
ATOM 679 C CA . GLU A 1 86 ? 18.972 -10.206 -67.018 1.00 70.12 86 GLU A CA 1
ATOM 680 C C . GLU A 1 86 ? 18.738 -11.714 -67.198 1.00 70.12 86 GLU A C 1
ATOM 682 O O . GLU A 1 86 ? 18.503 -12.180 -68.315 1.00 70.12 86 GLU A O 1
ATOM 687 N N . GLU A 1 87 ? 18.803 -12.496 -66.117 1.00 71.31 87 GLU A N 1
ATOM 688 C CA . GLU A 1 87 ? 18.501 -13.928 -66.166 1.00 71.31 87 GLU A CA 1
ATOM 689 C C . GLU A 1 87 ? 17.003 -14.202 -66.381 1.00 71.31 87 GLU A C 1
ATOM 691 O O . GLU A 1 87 ? 16.684 -15.116 -67.142 1.00 71.31 87 GLU A O 1
ATOM 696 N N . MET A 1 88 ? 16.087 -13.394 -65.821 1.00 73.06 88 MET A N 1
ATOM 697 C CA . MET A 1 88 ? 14.636 -13.500 -66.088 1.00 73.06 88 MET A CA 1
ATOM 698 C C . MET A 1 88 ? 14.324 -13.421 -67.581 1.00 73.06 88 MET A C 1
ATOM 700 O O . MET A 1 88 ? 13.574 -14.248 -68.110 1.00 73.06 88 MET A O 1
ATOM 704 N N . SER A 1 89 ? 14.962 -12.476 -68.276 1.00 64.75 89 SER A N 1
ATOM 705 C CA . SER A 1 89 ? 14.773 -12.297 -69.713 1.00 64.75 89 SER A CA 1
ATOM 706 C C . SER A 1 89 ? 15.325 -13.487 -70.520 1.00 64.75 89 SER A C 1
ATOM 708 O O . SER A 1 89 ? 14.761 -13.840 -71.554 1.00 64.75 89 SER A O 1
ATOM 710 N N . LYS A 1 90 ? 16.385 -14.164 -70.044 1.00 68.06 90 LYS A N 1
ATOM 711 C CA . LYS A 1 90 ? 16.953 -15.367 -70.696 1.00 68.06 90 LYS A CA 1
ATOM 712 C C . LYS A 1 90 ? 16.079 -16.610 -70.537 1.00 68.06 90 LYS A C 1
ATOM 714 O O . LYS A 1 90 ? 16.077 -17.456 -71.431 1.00 68.06 90 LYS A O 1
ATOM 719 N N . VAL A 1 91 ? 15.338 -16.725 -69.433 1.00 67.56 91 VAL A N 1
ATOM 720 C CA . VAL A 1 91 ? 14.405 -17.841 -69.185 1.00 67.56 91 VAL A CA 1
ATOM 721 C C . VAL A 1 91 ? 12.958 -17.543 -69.600 1.00 67.56 91 VAL A C 1
ATOM 723 O O . VAL A 1 91 ? 12.069 -18.338 -69.308 1.00 67.56 91 VAL A O 1
ATOM 726 N N . ASN A 1 92 ? 12.712 -16.445 -70.328 1.00 64.56 92 ASN A N 1
ATOM 727 C CA . ASN A 1 92 ? 11.383 -16.023 -70.797 1.00 64.56 92 ASN A CA 1
ATOM 728 C C . ASN A 1 92 ? 10.353 -15.777 -69.668 1.00 64.56 92 ASN A C 1
ATOM 730 O O . ASN A 1 92 ? 9.144 -15.872 -69.892 1.00 64.56 92 ASN A O 1
ATOM 734 N N . VAL A 1 93 ? 10.808 -15.418 -68.464 1.00 65.44 93 VAL A N 1
ATOM 735 C CA . VAL A 1 93 ? 9.933 -15.013 -67.353 1.00 65.44 93 VAL A CA 1
ATOM 736 C C . VAL A 1 93 ? 9.788 -13.495 -67.385 1.00 65.44 93 VAL A C 1
ATOM 738 O O . VAL A 1 93 ? 10.763 -12.766 -67.249 1.00 65.44 93 VAL A O 1
ATOM 741 N N . SER A 1 94 ? 8.566 -13.001 -67.596 1.00 56.62 94 SER A N 1
ATOM 742 C CA . SER A 1 94 ? 8.343 -11.563 -67.778 1.00 56.62 94 SER A CA 1
ATOM 743 C C . SER A 1 94 ? 8.449 -10.807 -66.452 1.00 56.62 94 SER A C 1
ATOM 745 O O . SER A 1 94 ? 7.756 -11.171 -65.501 1.00 56.62 94 SER A O 1
ATOM 747 N N . GLU A 1 95 ? 9.220 -9.721 -66.402 1.00 55.19 95 GLU A N 1
ATOM 748 C CA . GLU A 1 95 ? 9.391 -8.919 -65.185 1.00 55.19 95 GLU A CA 1
ATOM 749 C C . GLU A 1 95 ? 8.073 -8.238 -64.784 1.00 55.19 95 GLU A C 1
ATOM 751 O O . GLU A 1 95 ? 7.324 -7.760 -65.648 1.00 55.19 95 GLU A O 1
ATOM 756 N N . ASP A 1 96 ? 7.764 -8.168 -63.489 1.00 57.19 96 ASP A N 1
ATOM 757 C CA . ASP A 1 96 ? 6.612 -7.417 -62.987 1.00 57.19 96 ASP A CA 1
ATOM 758 C C . ASP A 1 96 ? 7.031 -6.062 -62.386 1.00 57.19 96 ASP A C 1
ATOM 760 O O . ASP A 1 96 ? 8.210 -5.714 -62.278 1.00 57.19 96 ASP A O 1
ATOM 764 N N . VAL A 1 97 ? 6.034 -5.244 -62.041 1.00 51.72 97 VAL A N 1
ATOM 765 C CA . VAL A 1 97 ? 6.255 -3.905 -61.466 1.00 51.72 97 VAL A CA 1
ATOM 766 C C . VAL A 1 97 ? 6.997 -3.994 -60.126 1.00 51.72 97 VAL A C 1
ATOM 768 O O . VAL A 1 97 ? 7.729 -3.074 -59.769 1.00 51.72 97 VAL A O 1
ATOM 771 N N . ILE A 1 98 ? 6.847 -5.111 -59.410 1.00 51.47 98 ILE A N 1
ATOM 772 C CA . ILE A 1 98 ? 7.438 -5.348 -58.095 1.00 51.47 98 ILE A CA 1
ATOM 773 C C . ILE A 1 98 ? 8.931 -5.672 -58.246 1.00 51.47 98 ILE A C 1
ATOM 775 O O . ILE A 1 98 ? 9.754 -5.037 -57.585 1.00 51.47 98 ILE A O 1
ATOM 779 N N . THR A 1 99 ? 9.304 -6.571 -59.165 1.00 56.53 99 THR A N 1
ATOM 780 C CA . THR A 1 99 ? 10.700 -6.890 -59.494 1.00 56.53 99 THR A CA 1
ATOM 781 C C . THR A 1 99 ? 11.453 -5.623 -59.893 1.00 56.53 99 THR A C 1
ATOM 783 O O . THR A 1 99 ? 12.500 -5.314 -59.328 1.00 56.53 99 THR A O 1
ATOM 786 N N . LEU A 1 100 ? 10.892 -4.851 -60.832 1.00 57.66 100 LEU A N 1
ATOM 787 C CA . LEU A 1 100 ? 11.513 -3.624 -61.335 1.00 57.66 100 LEU A CA 1
ATOM 788 C C . LEU A 1 100 ? 11.595 -2.539 -60.250 1.00 57.66 100 LEU A C 1
ATOM 790 O O . LEU A 1 100 ? 12.595 -1.824 -60.180 1.00 57.66 100 LEU A O 1
ATOM 794 N N . GLY A 1 101 ? 10.593 -2.450 -59.370 1.00 55.59 101 GLY A N 1
ATOM 795 C CA . GLY A 1 101 ? 10.603 -1.560 -58.208 1.00 55.59 101 GLY A CA 1
ATOM 796 C C . GLY A 1 101 ? 11.744 -1.869 -57.234 1.00 55.59 101 GLY A C 1
ATOM 797 O O . GLY A 1 101 ? 12.466 -0.956 -56.824 1.00 55.59 101 GLY A O 1
ATOM 798 N N . TYR A 1 102 ? 11.979 -3.148 -56.920 1.00 60.03 102 TYR A N 1
ATOM 799 C CA . TYR A 1 102 ? 13.106 -3.554 -56.074 1.00 60.03 102 TYR A CA 1
ATOM 800 C C . TYR A 1 102 ? 14.465 -3.321 -56.745 1.00 60.03 102 TYR A C 1
ATOM 802 O O . TYR A 1 102 ? 15.402 -2.884 -56.074 1.00 60.03 102 TYR A O 1
ATOM 810 N N . THR A 1 103 ? 14.577 -3.521 -58.061 1.00 60.75 103 THR A N 1
ATOM 811 C CA . THR A 1 103 ? 15.804 -3.220 -58.819 1.00 60.75 103 THR A CA 1
ATOM 812 C C . THR A 1 103 ? 16.136 -1.729 -58.796 1.00 60.75 103 THR A C 1
ATOM 814 O O . THR A 1 103 ? 17.281 -1.360 -58.539 1.00 60.75 103 THR A O 1
ATOM 817 N N . VAL A 1 104 ? 15.146 -0.855 -59.004 1.00 59.72 104 VAL A N 1
ATOM 818 C CA . VAL A 1 104 ? 15.336 0.605 -58.943 1.00 59.72 104 VAL A CA 1
ATOM 819 C C . VAL A 1 104 ? 15.732 1.045 -57.531 1.00 59.72 104 VAL A C 1
ATOM 821 O O . VAL A 1 104 ? 16.688 1.805 -57.378 1.00 59.72 104 VAL A O 1
ATOM 824 N N . ALA A 1 105 ? 15.071 0.513 -56.498 1.00 57.12 105 ALA A N 1
ATOM 825 C CA . ALA A 1 105 ? 15.415 0.794 -55.103 1.00 57.12 105 ALA A CA 1
ATOM 826 C C . ALA A 1 105 ? 16.836 0.325 -54.735 1.00 57.12 105 ALA A C 1
ATOM 828 O O . ALA A 1 105 ? 17.528 0.993 -53.964 1.00 57.12 105 ALA A O 1
ATOM 829 N N . ALA A 1 106 ? 17.292 -0.802 -55.290 1.00 59.00 106 ALA A N 1
ATOM 830 C CA . ALA A 1 106 ? 18.650 -1.303 -55.100 1.00 59.00 106 ALA A CA 1
ATOM 831 C C . ALA A 1 106 ? 19.708 -0.421 -55.782 1.00 59.00 106 ALA A C 1
ATOM 833 O O . ALA A 1 106 ? 20.767 -0.163 -55.206 1.00 59.00 106 ALA A O 1
ATOM 834 N N . CYS A 1 107 ? 19.419 0.068 -56.990 1.00 61.06 107 CYS A N 1
ATOM 835 C CA . CYS A 1 107 ? 20.279 0.983 -57.741 1.00 61.06 107 CYS A CA 1
ATOM 836 C C . CYS A 1 107 ? 20.423 2.359 -57.074 1.00 61.06 107 CYS A C 1
ATOM 838 O O . CYS A 1 107 ? 21.544 2.856 -56.969 1.00 61.06 107 CYS A O 1
ATOM 840 N N . ASP A 1 108 ? 19.325 2.934 -56.575 1.00 57.19 108 ASP A N 1
ATOM 841 C CA . ASP A 1 108 ? 19.318 4.217 -55.854 1.00 57.19 108 ASP A CA 1
ATOM 842 C C . ASP A 1 108 ? 20.186 4.148 -54.587 1.00 57.19 108 ASP A C 1
ATOM 844 O O . ASP A 1 108 ? 21.128 4.919 -54.396 1.00 57.19 108 ASP A O 1
ATOM 848 N N . ARG A 1 109 ? 19.975 3.103 -53.782 1.00 57.53 109 ARG A N 1
ATOM 849 C CA . ARG A 1 109 ? 20.794 2.787 -52.602 1.00 57.53 109 ARG A CA 1
ATOM 850 C C . ARG A 1 109 ? 22.261 2.496 -52.927 1.00 57.53 109 ARG A C 1
ATOM 852 O O . ARG A 1 109 ? 23.134 2.700 -52.086 1.00 57.53 109 ARG A O 1
ATOM 859 N N . GLY A 1 110 ? 22.528 2.016 -54.137 1.00 56.72 110 GLY A N 1
ATOM 860 C CA . GLY A 1 110 ? 23.859 1.781 -54.688 1.00 56.72 110 GLY A CA 1
ATOM 861 C C . GLY A 1 110 ? 24.548 3.026 -55.258 1.00 56.72 110 GLY A C 1
ATOM 862 O O . GLY A 1 110 ? 25.680 2.907 -55.732 1.00 56.72 110 GLY A O 1
ATOM 863 N N . GLY A 1 111 ? 23.889 4.191 -55.228 1.00 52.16 111 GLY A N 1
ATOM 864 C CA . GLY A 1 111 ? 24.415 5.463 -55.725 1.00 52.16 111 GLY A CA 1
ATOM 865 C C . GLY A 1 111 ? 24.377 5.619 -57.248 1.00 52.16 111 GLY A C 1
ATOM 866 O O . GLY A 1 111 ? 25.170 6.384 -57.795 1.00 52.16 111 GLY A O 1
ATOM 867 N N . VAL A 1 112 ? 23.504 4.882 -57.944 1.00 53.91 112 VAL A N 1
ATOM 868 C CA . VAL A 1 112 ? 23.350 4.950 -59.406 1.00 53.91 112 VAL A CA 1
ATOM 869 C C . VAL A 1 112 ? 22.243 5.942 -59.766 1.00 53.91 112 VAL A C 1
ATOM 871 O O . VAL A 1 112 ? 21.134 5.858 -59.243 1.00 53.91 112 VAL A O 1
ATOM 874 N N . MET A 1 113 ? 22.523 6.879 -60.676 1.00 52.06 113 MET A N 1
ATOM 875 C CA . MET A 1 113 ? 21.560 7.906 -61.086 1.00 52.06 113 MET A CA 1
ATOM 876 C C . MET A 1 113 ? 20.375 7.292 -61.843 1.00 52.06 113 MET A C 1
ATOM 878 O O . MET A 1 113 ? 20.560 6.446 -62.716 1.00 52.06 113 MET A O 1
ATOM 882 N N . LEU A 1 114 ? 19.154 7.771 -61.574 1.00 50.75 114 LEU A N 1
ATOM 883 C CA . LEU A 1 114 ? 17.915 7.250 -62.174 1.00 50.75 114 LEU A CA 1
ATOM 884 C C . LEU A 1 114 ? 17.950 7.218 -63.716 1.00 50.75 114 LEU A C 1
ATOM 886 O O . LEU A 1 114 ? 17.404 6.302 -64.323 1.00 50.75 114 LEU A O 1
ATOM 890 N N . ALA A 1 115 ? 18.629 8.176 -64.351 1.00 51.03 115 ALA A N 1
ATOM 891 C CA . ALA A 1 115 ? 18.814 8.202 -65.803 1.00 51.03 115 ALA A CA 1
ATOM 892 C C . ALA A 1 115 ? 19.635 7.004 -66.324 1.00 51.03 115 ALA A C 1
ATOM 894 O O . ALA A 1 115 ? 19.286 6.423 -67.351 1.00 51.03 115 ALA A O 1
ATOM 895 N N . ASP A 1 116 ? 20.668 6.587 -65.589 1.00 49.28 116 ASP A N 1
ATOM 896 C CA . ASP A 1 116 ? 21.512 5.439 -65.937 1.00 49.28 116 ASP A CA 1
ATOM 897 C C . ASP A 1 116 ? 20.779 4.114 -65.672 1.00 49.28 116 ASP A C 1
ATOM 899 O O . ASP A 1 116 ? 20.899 3.165 -66.447 1.00 49.28 116 ASP A O 1
ATOM 903 N N . VAL A 1 117 ? 19.951 4.067 -64.621 1.00 55.22 117 VAL A N 1
ATOM 904 C CA . VAL A 1 117 ? 19.077 2.923 -64.296 1.00 55.22 117 VAL A CA 1
ATOM 905 C C . VAL A 1 117 ? 18.023 2.707 -65.383 1.00 55.22 117 VAL A C 1
ATOM 907 O O . VAL A 1 117 ? 17.821 1.581 -65.835 1.00 55.22 117 VAL A O 1
ATOM 910 N N . LEU A 1 118 ? 17.384 3.783 -65.849 1.00 54.59 118 LEU A N 1
ATOM 911 C CA . LEU A 1 118 ? 16.418 3.725 -66.948 1.00 54.59 118 LEU A CA 1
ATOM 912 C C . LEU A 1 118 ? 17.089 3.350 -68.280 1.00 54.59 118 LEU A C 1
ATOM 914 O O . LEU A 1 118 ? 16.493 2.611 -69.063 1.00 54.59 118 LEU A O 1
ATOM 918 N N . GLY A 1 119 ? 18.334 3.782 -68.514 1.00 54.97 119 GLY A N 1
ATOM 919 C CA . GLY A 1 119 ? 19.137 3.367 -69.670 1.00 54.97 119 GLY A CA 1
ATOM 920 C C . GLY A 1 119 ? 19.520 1.880 -69.652 1.00 54.97 119 GLY A C 1
ATOM 921 O O . GLY A 1 119 ? 19.457 1.213 -70.684 1.00 54.97 119 GLY A O 1
ATOM 922 N N . LEU A 1 120 ? 19.849 1.329 -68.480 1.00 54.19 120 LEU A N 1
ATOM 923 C CA . LEU A 1 120 ? 20.140 -0.100 -68.290 1.00 54.19 120 LEU A CA 1
ATOM 924 C C . LEU A 1 120 ? 18.894 -0.981 -68.490 1.00 54.19 120 LEU A C 1
ATOM 926 O O . LEU A 1 120 ? 18.976 -2.001 -69.166 1.00 54.19 120 LEU A O 1
ATOM 930 N N . ILE A 1 121 ? 17.730 -0.556 -67.988 1.00 53.66 121 ILE A N 1
ATOM 931 C CA . ILE A 1 121 ? 16.439 -1.255 -68.170 1.00 53.66 121 ILE A CA 1
ATOM 932 C C . ILE A 1 121 ? 15.943 -1.167 -69.629 1.00 53.66 121 ILE A C 1
ATOM 934 O O . ILE A 1 121 ? 15.280 -2.073 -70.138 1.00 53.66 121 ILE A O 1
ATOM 938 N N . GLN A 1 122 ? 16.291 -0.094 -70.347 1.00 53.22 122 GLN A N 1
ATOM 939 C CA . GLN A 1 122 ? 16.054 0.002 -71.791 1.00 53.22 122 GLN A CA 1
ATOM 940 C C . GLN A 1 122 ? 16.921 -0.978 -72.593 1.00 53.22 122 GLN A C 1
ATOM 942 O O . GLN A 1 122 ? 16.443 -1.525 -73.587 1.00 53.22 122 GLN A O 1
ATOM 947 N N . ALA A 1 123 ? 18.162 -1.230 -72.163 1.00 52.22 123 ALA A N 1
ATOM 948 C CA . ALA A 1 123 ? 19.073 -2.165 -72.825 1.00 52.22 123 ALA A CA 1
ATOM 949 C C . ALA A 1 123 ? 18.662 -3.644 -72.661 1.00 52.22 123 ALA A C 1
ATOM 951 O O . ALA A 1 123 ? 19.028 -4.464 -73.502 1.00 52.22 123 ALA A O 1
ATOM 952 N N . THR A 1 124 ? 17.866 -3.981 -71.639 1.00 51.38 124 THR A N 1
ATOM 953 C CA . THR A 1 124 ? 17.337 -5.337 -71.390 1.00 51.38 124 THR A CA 1
ATOM 954 C C . THR A 1 124 ? 15.967 -5.612 -72.032 1.00 51.38 124 THR A C 1
ATOM 956 O O . THR A 1 124 ? 15.460 -6.722 -71.924 1.00 51.38 124 THR A O 1
ATOM 959 N N . GLY A 1 125 ? 15.377 -4.652 -72.762 1.00 52.16 125 GLY A N 1
ATOM 960 C CA . GLY A 1 125 ? 14.166 -4.867 -73.576 1.00 52.16 125 GLY A CA 1
ATOM 961 C C . GLY A 1 125 ? 12.820 -4.473 -72.940 1.00 52.16 125 GLY A C 1
ATOM 962 O O . GLY A 1 125 ? 11.772 -4.756 -73.518 1.00 52.16 125 GLY A O 1
ATOM 963 N N . GLY A 1 126 ? 12.804 -3.769 -71.802 1.00 49.19 126 GLY A N 1
ATOM 964 C CA . GLY A 1 126 ? 11.588 -3.432 -71.037 1.00 49.19 126 GLY A CA 1
ATOM 965 C C . GLY A 1 126 ? 10.734 -2.251 -71.544 1.00 49.19 126 GLY A C 1
ATOM 966 O O . GLY A 1 126 ? 10.213 -1.488 -70.731 1.00 49.19 126 GLY A O 1
ATOM 967 N N . GLN A 1 127 ? 10.583 -2.049 -72.860 1.00 41.59 127 GLN A N 1
ATOM 968 C CA . GLN A 1 127 ? 9.987 -0.815 -73.416 1.00 41.59 127 GLN A CA 1
ATOM 969 C C . GLN A 1 127 ? 8.500 -0.572 -73.067 1.00 41.59 127 GLN A C 1
ATOM 971 O O . GLN A 1 127 ? 8.100 0.587 -72.972 1.00 41.59 127 GLN A O 1
ATOM 976 N N . GLU A 1 128 ? 7.681 -1.604 -72.827 1.00 43.84 128 GLU A N 1
ATOM 977 C CA . GLU A 1 128 ? 6.234 -1.420 -72.573 1.00 43.84 128 GLU A CA 1
ATOM 978 C C . GLU A 1 128 ? 5.843 -1.329 -71.086 1.00 43.84 128 GLU A C 1
ATOM 980 O O . GLU A 1 128 ? 4.784 -0.790 -70.759 1.00 43.84 128 GLU A O 1
ATOM 985 N N . LYS A 1 129 ? 6.688 -1.795 -70.154 1.00 43.59 129 LYS A N 1
ATOM 986 C CA . LYS A 1 129 ? 6.336 -1.869 -68.719 1.00 43.59 129 LYS A CA 1
ATOM 987 C C . LYS A 1 129 ? 6.826 -0.687 -67.879 1.00 43.59 129 LYS A C 1
ATOM 989 O O . LYS A 1 129 ? 6.283 -0.463 -66.797 1.00 43.59 129 LYS A O 1
ATOM 994 N N . CYS A 1 130 ? 7.730 0.150 -68.401 1.00 35.69 130 CYS A N 1
ATOM 995 C CA . CYS A 1 130 ? 8.122 1.413 -67.755 1.00 35.69 130 CYS A CA 1
ATOM 996 C C . CYS A 1 130 ? 6.948 2.396 -67.567 1.00 35.69 130 CYS A C 1
ATOM 998 O O . CYS A 1 130 ? 7.018 3.282 -66.721 1.00 35.69 130 CYS A O 1
ATOM 1000 N N . ILE A 1 131 ? 5.839 2.206 -68.292 1.00 38.16 131 ILE A N 1
ATOM 1001 C CA . ILE A 1 131 ? 4.609 3.001 -68.159 1.00 38.16 131 ILE A CA 1
ATOM 1002 C C . ILE A 1 131 ? 3.873 2.707 -66.832 1.00 38.16 131 ILE A C 1
ATOM 1004 O O . ILE A 1 131 ? 3.188 3.584 -66.309 1.00 38.16 131 ILE A O 1
ATOM 1008 N N . ASN A 1 132 ? 4.068 1.523 -66.232 1.00 37.09 132 ASN A N 1
ATOM 1009 C CA . ASN A 1 132 ? 3.398 1.117 -64.987 1.00 37.09 132 ASN A CA 1
ATOM 1010 C C . ASN A 1 132 ? 4.217 1.360 -63.706 1.00 37.09 132 ASN A C 1
ATOM 1012 O O . ASN A 1 132 ? 3.652 1.296 -62.616 1.00 37.09 132 ASN A O 1
ATOM 1016 N N . LEU A 1 133 ? 5.499 1.735 -63.812 1.00 38.22 133 LEU A N 1
ATOM 1017 C CA . LEU A 1 133 ? 6.314 2.186 -62.667 1.00 38.22 133 LEU A CA 1
ATOM 1018 C C . LEU A 1 133 ? 5.812 3.511 -62.055 1.00 38.22 133 LEU A C 1
ATOM 1020 O O . LEU A 1 133 ? 6.259 3.918 -60.988 1.00 38.22 133 LEU A O 1
ATOM 1024 N N . ARG A 1 134 ? 4.846 4.173 -62.707 1.00 35.00 134 ARG A N 1
ATOM 1025 C CA . ARG A 1 134 ? 4.241 5.437 -62.269 1.00 35.00 134 ARG A CA 1
ATOM 1026 C C . ARG A 1 134 ? 3.187 5.276 -61.159 1.00 35.00 134 ARG A C 1
ATOM 1028 O O . ARG A 1 134 ? 2.873 6.262 -60.506 1.00 35.00 134 ARG A O 1
ATOM 1035 N N . ASN A 1 135 ? 2.670 4.061 -60.927 1.00 34.66 135 ASN A N 1
ATOM 1036 C CA . ASN A 1 135 ? 1.473 3.826 -60.097 1.00 34.66 135 ASN A CA 1
ATOM 1037 C C . ASN A 1 135 ? 1.701 2.975 -58.832 1.00 34.66 135 ASN A C 1
ATOM 1039 O O . ASN A 1 135 ? 0.734 2.602 -58.174 1.00 34.66 135 ASN A O 1
ATOM 1043 N N . GLY A 1 136 ? 2.946 2.651 -58.479 1.00 36.44 136 GLY A N 1
ATOM 1044 C CA . GLY A 1 136 ? 3.239 1.758 -57.356 1.00 36.44 136 GLY A CA 1
ATOM 1045 C C . GLY A 1 136 ? 4.505 2.152 -56.612 1.00 36.44 136 GLY A C 1
ATOM 1046 O O . GLY A 1 136 ? 5.495 1.437 -56.680 1.00 36.44 136 GLY A O 1
ATOM 1047 N N . PHE A 1 137 ? 4.479 3.287 -55.914 1.00 32.28 137 PHE A N 1
ATOM 1048 C CA . PHE A 1 137 ? 5.491 3.614 -54.912 1.00 32.28 137 PHE A CA 1
ATOM 1049 C C . PHE A 1 137 ? 4.837 3.674 -53.531 1.00 32.28 137 PHE A C 1
ATOM 1051 O O . PHE A 1 137 ? 3.965 4.504 -53.284 1.00 32.28 137 PHE A O 1
ATOM 1058 N N . ASP A 1 138 ? 5.276 2.780 -52.645 1.00 31.44 138 ASP A N 1
ATOM 1059 C CA . ASP A 1 138 ? 5.007 2.827 -51.211 1.00 31.44 138 ASP A CA 1
ATOM 1060 C C . ASP A 1 138 ? 5.981 3.829 -50.566 1.00 31.44 138 ASP A C 1
ATOM 1062 O O . ASP A 1 138 ? 7.206 3.741 -50.712 1.00 31.44 138 ASP A O 1
ATOM 1066 N N . ALA A 1 139 ? 5.429 4.856 -49.927 1.00 35.22 139 ALA A N 1
ATOM 1067 C CA . ALA A 1 139 ? 6.139 6.068 -49.545 1.00 35.22 139 ALA A CA 1
ATOM 1068 C C . ALA A 1 139 ? 6.695 5.971 -48.115 1.00 35.22 139 ALA A C 1
ATOM 1070 O O . ALA A 1 139 ? 6.085 6.441 -47.157 1.00 35.22 139 ALA A O 1
ATOM 1071 N N . LYS A 1 140 ? 7.906 5.415 -47.978 1.00 31.33 140 LYS A N 1
ATOM 1072 C CA . LYS A 1 140 ? 8.794 5.687 -46.825 1.00 31.33 140 LYS A CA 1
ATOM 1073 C C . LYS A 1 140 ? 10.089 6.424 -47.185 1.00 31.33 140 LYS A C 1
ATOM 1075 O O . LYS A 1 140 ? 10.848 6.775 -46.288 1.00 31.33 140 LYS A O 1
ATOM 1080 N N . SER A 1 141 ? 10.331 6.738 -48.459 1.00 35.72 141 SER A N 1
ATOM 1081 C CA . SER A 1 141 ? 11.451 7.599 -48.858 1.00 35.72 141 SER A CA 1
ATOM 1082 C C . SER A 1 141 ? 11.112 8.424 -50.098 1.00 35.72 141 SER A C 1
ATOM 1084 O O . SER A 1 141 ? 11.166 7.913 -51.212 1.00 35.72 141 SER A O 1
ATOM 1086 N N . CYS A 1 142 ? 10.783 9.704 -49.926 1.00 30.14 142 CYS A N 1
ATOM 1087 C CA . CYS A 1 142 ? 10.830 10.681 -51.015 1.00 30.14 142 CYS A CA 1
ATOM 1088 C C . CYS A 1 142 ? 11.101 12.082 -50.458 1.00 30.14 142 CYS A C 1
ATOM 1090 O O . CYS A 1 142 ? 10.193 12.821 -50.094 1.00 30.14 142 CYS A O 1
ATOM 1092 N N . THR A 1 143 ? 12.377 12.454 -50.435 1.00 33.28 143 THR A N 1
ATOM 1093 C CA . THR A 1 143 ? 12.824 13.842 -50.566 1.00 33.28 143 THR A CA 1
ATOM 1094 C C . THR A 1 143 ? 13.137 14.083 -52.043 1.00 33.28 143 THR A C 1
ATOM 1096 O O . THR A 1 143 ? 14.268 13.864 -52.462 1.00 33.28 143 THR A O 1
ATOM 1099 N N . PHE A 1 144 ? 12.154 14.495 -52.848 1.00 33.25 144 PHE A N 1
ATOM 1100 C CA . PHE A 1 144 ? 12.396 15.020 -54.199 1.00 33.25 144 PHE A CA 1
ATOM 1101 C C . PHE A 1 144 ? 11.449 16.186 -54.503 1.00 33.25 144 PHE A C 1
ATOM 1103 O O . PHE A 1 144 ? 10.263 16.142 -54.186 1.00 33.25 144 PHE A O 1
ATOM 1110 N N . GLY A 1 145 ? 12.016 17.250 -55.077 1.00 33.06 145 GLY A N 1
ATOM 1111 C CA . GLY A 1 145 ? 11.357 18.528 -55.338 1.00 33.06 145 GLY A CA 1
ATOM 1112 C C . GLY A 1 145 ? 10.349 18.498 -56.492 1.00 33.06 145 GLY A C 1
ATOM 1113 O O . GLY A 1 145 ? 10.447 17.713 -57.436 1.00 33.06 145 GLY A O 1
ATOM 1114 N N . SER A 1 146 ? 9.394 19.417 -56.405 1.00 36.66 146 SER A N 1
ATOM 1115 C CA . SER A 1 146 ? 8.210 19.596 -57.253 1.00 36.66 146 SER A CA 1
ATOM 1116 C C . SER A 1 146 ? 8.469 19.851 -58.749 1.00 36.66 146 SER A C 1
ATOM 1118 O O . SER A 1 146 ? 7.545 19.718 -59.551 1.00 36.66 146 SER A O 1
ATOM 1120 N N . ASP A 1 147 ? 9.699 20.154 -59.167 1.00 34.19 147 ASP A N 1
ATOM 1121 C CA . ASP A 1 147 ? 10.005 20.476 -60.569 1.00 34.19 147 ASP A CA 1
ATOM 1122 C C . ASP A 1 147 ? 10.117 19.244 -61.489 1.00 34.19 147 ASP A C 1
ATOM 1124 O O . ASP A 1 147 ? 9.779 19.327 -62.673 1.00 34.19 147 ASP A O 1
ATOM 1128 N N . ALA A 1 148 ? 10.498 18.074 -60.958 1.00 38.59 148 ALA A N 1
ATOM 1129 C CA . ALA A 1 148 ? 10.626 16.844 -61.752 1.00 38.59 148 ALA A CA 1
ATOM 1130 C C . ALA A 1 148 ? 9.258 16.278 -62.180 1.00 38.59 148 ALA A C 1
ATOM 1132 O O . ALA A 1 148 ? 9.085 15.820 -63.311 1.00 38.59 148 ALA A O 1
ATOM 1133 N N . TRP A 1 149 ? 8.251 16.388 -61.308 1.00 38.09 149 TRP A N 1
ATOM 1134 C CA . TRP A 1 149 ? 6.882 15.956 -61.605 1.00 38.09 149 TRP A CA 1
ATOM 1135 C C . TRP A 1 149 ? 6.188 16.860 -62.629 1.00 38.09 149 TRP A C 1
ATOM 1137 O O . TRP A 1 149 ? 5.433 16.365 -63.466 1.00 38.09 149 TRP A O 1
ATOM 1147 N N . ARG A 1 150 ? 6.504 18.162 -62.630 1.00 36.34 150 ARG A N 1
ATOM 1148 C CA . ARG A 1 150 ? 5.965 19.150 -63.580 1.00 36.34 150 ARG A CA 1
ATOM 1149 C C . ARG A 1 150 ? 6.464 18.932 -65.015 1.00 36.34 150 ARG A C 1
ATOM 1151 O O . ARG A 1 150 ? 5.710 19.159 -65.960 1.00 36.34 150 ARG A O 1
ATOM 1158 N N . GLN A 1 151 ? 7.704 18.466 -65.196 1.00 37.59 151 GLN A N 1
ATOM 1159 C CA . GLN A 1 151 ? 8.257 18.109 -66.516 1.00 37.59 151 GLN A CA 1
ATOM 1160 C C . GLN A 1 151 ? 7.710 16.774 -67.056 1.00 37.59 151 GLN A C 1
ATOM 1162 O O . GLN A 1 151 ? 7.555 16.604 -68.268 1.00 37.59 151 GLN A O 1
ATOM 1167 N N . LEU A 1 152 ? 7.360 15.841 -66.167 1.00 37.09 152 LEU A N 1
ATOM 1168 C CA . LEU A 1 152 ? 6.796 14.531 -66.516 1.00 37.09 152 LEU A CA 1
ATOM 1169 C C . LEU A 1 152 ? 5.325 14.600 -66.964 1.00 37.09 152 LEU A C 1
ATOM 1171 O O . LEU A 1 152 ? 4.892 13.787 -67.779 1.00 37.09 152 LEU A O 1
ATOM 1175 N N . THR A 1 153 ? 4.551 15.573 -66.473 1.00 38.22 153 THR A N 1
ATOM 1176 C CA . THR A 1 153 ? 3.155 15.805 -66.892 1.00 38.22 153 THR A CA 1
ATOM 1177 C C . THR A 1 153 ? 3.025 16.691 -68.131 1.00 38.22 153 THR A C 1
ATOM 1179 O O . THR A 1 153 ? 2.122 16.478 -68.934 1.00 38.22 153 THR A O 1
ATOM 1182 N N . THR A 1 154 ? 3.934 17.644 -68.350 1.00 36.78 154 THR A N 1
ATOM 1183 C CA . THR A 1 154 ? 3.881 18.556 -69.512 1.00 36.78 154 THR A CA 1
ATOM 1184 C C . THR A 1 154 ? 4.410 17.949 -70.819 1.00 36.78 154 THR A C 1
ATOM 1186 O O . THR A 1 154 ? 4.069 18.436 -71.896 1.00 36.78 154 THR A O 1
ATOM 1189 N N . SER A 1 155 ? 5.193 16.866 -70.765 1.00 32.31 155 SER A N 1
ATOM 1190 C CA . SER A 1 155 ? 5.853 16.268 -71.941 1.00 32.31 155 SER A CA 1
ATOM 1191 C C . SER A 1 155 ? 5.042 15.199 -72.695 1.00 32.31 155 SER A C 1
ATOM 1193 O O . SER A 1 155 ? 5.510 14.700 -73.716 1.00 32.31 155 SER A O 1
ATOM 1195 N N . THR A 1 156 ? 3.810 14.868 -72.280 1.00 36.28 156 THR A N 1
ATOM 1196 C CA . THR A 1 156 ? 2.948 13.904 -73.007 1.00 36.28 156 THR A CA 1
ATOM 1197 C C . THR A 1 156 ? 1.472 14.334 -73.118 1.00 36.28 156 THR A C 1
ATOM 1199 O O . THR A 1 156 ? 0.593 13.722 -72.515 1.00 36.28 156 THR A O 1
ATOM 1202 N N . PRO A 1 157 ? 1.136 15.329 -73.966 1.00 33.72 157 PRO A N 1
ATOM 1203 C CA . PRO A 1 157 ? -0.259 15.736 -74.194 1.00 33.72 157 PRO A CA 1
ATOM 1204 C C . PRO A 1 157 ? -1.091 14.729 -75.018 1.00 33.72 157 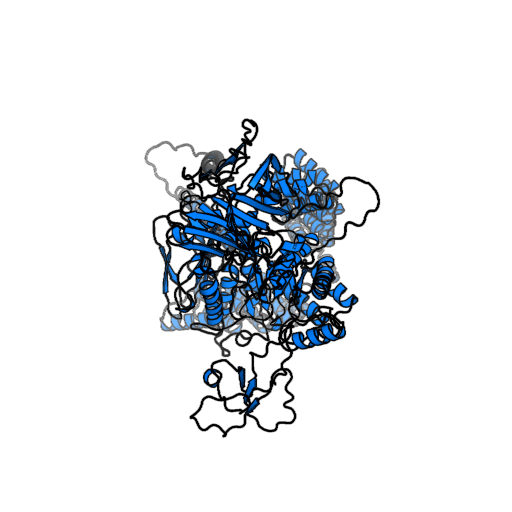PRO A C 1
ATOM 1206 O O . PRO A 1 157 ? -2.305 14.866 -75.125 1.00 33.72 157 PRO A O 1
ATOM 1209 N N . GLY A 1 158 ? -0.459 13.730 -75.648 1.00 32.94 158 GLY A N 1
ATOM 1210 C CA . GLY A 1 158 ? -1.072 12.929 -76.720 1.00 32.94 158 GLY A CA 1
ATOM 1211 C C . GLY A 1 158 ? -1.778 11.625 -76.324 1.00 32.94 158 GLY A C 1
ATOM 1212 O O . GLY A 1 158 ? -2.353 10.983 -77.199 1.00 32.94 158 GLY A O 1
ATOM 1213 N N . LEU A 1 159 ? -1.745 11.199 -75.056 1.00 32.09 159 LEU A N 1
ATOM 1214 C CA . LEU A 1 159 ? -2.233 9.864 -74.648 1.00 32.09 159 LEU A CA 1
ATOM 1215 C C . LEU A 1 159 ? -3.487 9.865 -73.753 1.00 32.09 159 LEU A C 1
ATOM 1217 O O . LEU A 1 159 ? -4.043 8.799 -73.505 1.00 32.09 159 LEU A O 1
ATOM 1221 N N . LEU A 1 160 ? -4.005 11.036 -73.363 1.00 34.91 160 LEU A N 1
ATOM 1222 C CA . LEU A 1 160 ? -5.239 11.191 -72.565 1.00 34.91 160 LEU A CA 1
ATOM 1223 C C . LEU A 1 160 ? -6.540 11.180 -73.402 1.00 34.91 160 LEU A C 1
ATOM 1225 O O . LEU A 1 160 ? -7.598 11.589 -72.940 1.00 34.91 160 LEU A O 1
ATOM 1229 N N . ALA A 1 161 ? -6.501 10.704 -74.649 1.00 33.84 161 ALA A N 1
ATOM 1230 C CA . ALA A 1 161 ? -7.634 10.794 -75.578 1.00 33.84 161 ALA A CA 1
ATOM 1231 C C . ALA A 1 161 ? -8.495 9.516 -75.692 1.00 33.84 161 ALA A C 1
ATOM 1233 O O . ALA A 1 161 ? -9.134 9.295 -76.724 1.00 33.84 161 ALA A O 1
ATOM 1234 N N . ARG A 1 162 ? -8.554 8.652 -74.666 1.00 32.16 162 ARG A N 1
ATOM 1235 C CA . ARG A 1 162 ? -9.477 7.497 -74.663 1.00 32.16 162 ARG A CA 1
ATOM 1236 C C . ARG A 1 162 ? -10.300 7.423 -73.381 1.00 32.16 162 ARG A C 1
ATOM 1238 O O . ARG A 1 162 ? -9.856 6.886 -72.377 1.00 32.16 162 ARG A O 1
ATOM 1245 N N . LYS A 1 163 ? -11.534 7.928 -73.504 1.00 36.84 163 LYS A N 1
ATOM 1246 C CA . LYS A 1 163 ? -12.657 7.858 -72.557 1.00 36.84 163 LYS A CA 1
ATOM 1247 C C . LYS A 1 163 ? -12.664 6.560 -71.741 1.00 36.84 163 LYS A C 1
ATOM 1249 O O . LYS A 1 163 ? -13.107 5.526 -72.241 1.00 36.84 163 LYS A O 1
ATOM 1254 N N . ASN A 1 164 ? -12.237 6.634 -70.485 1.00 40.19 164 ASN A N 1
ATOM 1255 C CA . ASN A 1 164 ? -12.651 5.685 -69.456 1.00 40.19 164 ASN A CA 1
ATOM 1256 C C . ASN A 1 164 ? -12.628 6.385 -68.089 1.00 40.19 164 ASN A C 1
ATOM 1258 O O . ASN A 1 164 ? -11.717 6.202 -67.284 1.00 40.19 164 ASN A O 1
ATOM 1262 N N . VAL A 1 165 ? -13.646 7.223 -67.878 1.00 40.72 165 VAL A N 1
ATOM 1263 C CA . VAL A 1 165 ? -13.803 8.149 -66.740 1.00 40.72 165 VAL A CA 1
ATOM 1264 C C . VAL A 1 165 ? -13.727 7.425 -65.380 1.00 40.72 165 VAL A C 1
ATOM 1266 O O . VAL A 1 165 ? -13.257 7.990 -64.395 1.00 40.72 165 VAL A O 1
ATOM 1269 N N . ASP A 1 166 ? -14.072 6.134 -65.335 1.00 38.78 166 ASP A N 1
ATOM 1270 C CA . ASP A 1 166 ? -14.048 5.323 -64.109 1.00 38.78 166 ASP A CA 1
ATOM 1271 C C . ASP A 1 166 ? -12.627 4.985 -63.618 1.00 38.78 166 ASP A C 1
ATOM 1273 O O . ASP A 1 166 ? -12.403 4.863 -62.414 1.00 38.78 166 ASP A O 1
ATOM 1277 N N . LYS A 1 167 ? -11.637 4.858 -64.519 1.00 44.41 167 LYS A N 1
ATOM 1278 C CA . LYS A 1 167 ? -10.237 4.592 -64.121 1.00 44.41 167 LYS A CA 1
ATOM 1279 C C . LYS A 1 167 ? -9.526 5.853 -63.634 1.00 44.41 167 LYS A C 1
ATOM 1281 O O . LYS A 1 167 ? -8.643 5.759 -62.788 1.00 44.41 167 LYS A O 1
ATOM 1286 N N . GLU A 1 168 ? -9.923 7.015 -64.139 1.00 46.47 168 GLU A N 1
ATOM 1287 C CA . GLU A 1 168 ? -9.339 8.310 -63.778 1.00 46.47 168 GLU A CA 1
ATOM 1288 C C . GLU A 1 168 ? -9.720 8.695 -62.339 1.00 46.47 168 GLU A C 1
ATOM 1290 O O . GLU A 1 168 ? -8.843 9.033 -61.547 1.00 46.47 168 GLU A O 1
ATOM 1295 N N . CYS A 1 169 ? -10.986 8.513 -61.941 1.00 51.19 169 CYS A N 1
ATOM 1296 C CA . CYS A 1 169 ? -11.440 8.764 -60.565 1.00 51.19 169 CYS A CA 1
ATOM 1297 C C . CYS A 1 169 ? -10.706 7.896 -59.520 1.00 51.19 169 CYS A C 1
ATOM 1299 O O . CYS A 1 169 ? -10.313 8.390 -58.464 1.00 51.19 169 CYS A O 1
ATOM 1301 N N . ILE A 1 170 ? -10.449 6.616 -59.828 1.00 50.44 170 ILE A N 1
ATOM 1302 C CA . ILE A 1 170 ? -9.729 5.694 -58.929 1.00 50.44 170 ILE A CA 1
ATOM 1303 C C . ILE A 1 170 ? -8.284 6.156 -58.699 1.00 50.44 170 ILE A C 1
ATOM 1305 O O . ILE A 1 170 ? -7.801 6.108 -57.567 1.00 50.44 170 ILE A O 1
ATOM 1309 N N . VAL A 1 171 ? -7.604 6.631 -59.748 1.00 48.75 171 VAL A N 1
ATOM 1310 C CA . VAL A 1 171 ? -6.224 7.132 -59.652 1.00 48.75 171 VAL A CA 1
ATOM 1311 C C . VAL A 1 171 ? -6.169 8.417 -58.825 1.00 48.75 171 VAL A C 1
ATOM 1313 O O . VAL A 1 171 ? -5.345 8.510 -57.918 1.00 48.75 171 VAL A O 1
ATOM 1316 N N . TYR A 1 172 ? -7.082 9.366 -59.054 1.00 52.62 172 TYR A N 1
ATOM 1317 C CA . TYR A 1 172 ? -7.160 10.584 -58.239 1.00 52.62 172 TYR A CA 1
ATOM 1318 C C . TYR A 1 172 ? -7.481 10.281 -56.769 1.00 52.62 172 TYR A C 1
ATOM 1320 O O . TYR A 1 172 ? -6.825 10.830 -55.888 1.00 52.62 172 TYR A O 1
ATOM 1328 N N . ASN A 1 173 ? -8.410 9.362 -56.483 1.00 56.06 173 ASN A N 1
ATOM 1329 C CA . ASN A 1 173 ? -8.709 8.941 -55.109 1.00 56.06 173 ASN A CA 1
ATOM 1330 C C . ASN A 1 173 ? -7.488 8.309 -54.427 1.00 56.06 173 ASN A C 1
ATOM 1332 O O . ASN A 1 173 ? -7.201 8.625 -53.276 1.00 56.06 173 ASN A O 1
ATOM 1336 N N . ALA A 1 174 ? -6.735 7.464 -55.138 1.00 51.19 174 ALA A N 1
ATOM 1337 C CA . ALA A 1 174 ? -5.510 6.867 -54.612 1.00 51.19 174 ALA A CA 1
ATOM 1338 C C . ALA A 1 174 ? -4.432 7.924 -54.320 1.00 51.19 174 ALA A C 1
ATOM 1340 O O . ALA A 1 174 ? -3.796 7.871 -53.268 1.00 51.19 174 ALA A O 1
ATOM 1341 N N . CYS A 1 175 ? -4.260 8.913 -55.204 1.00 48.81 175 CYS A N 1
ATOM 1342 C CA . CYS A 1 175 ? -3.335 10.026 -54.991 1.00 48.81 175 CYS A CA 1
ATOM 1343 C C . CYS A 1 175 ? -3.766 10.924 -53.821 1.00 48.81 175 CYS A C 1
ATOM 1345 O O . CYS A 1 175 ? -2.930 11.265 -52.988 1.00 48.81 175 CYS A O 1
ATOM 1347 N N . ILE A 1 176 ? -5.055 11.257 -53.705 1.00 59.62 176 ILE A N 1
ATOM 1348 C CA . ILE A 1 176 ? -5.597 12.052 -52.591 1.00 59.62 176 ILE A CA 1
ATOM 1349 C C . ILE A 1 176 ? -5.415 11.302 -51.263 1.00 59.62 176 ILE A C 1
ATOM 1351 O O . ILE A 1 176 ? -4.913 11.892 -50.310 1.00 59.62 176 ILE A O 1
ATOM 1355 N N . SER A 1 177 ? -5.715 10.000 -51.204 1.00 58.41 177 SER A N 1
ATOM 1356 C CA . SER A 1 177 ? -5.464 9.172 -50.013 1.00 58.41 177 SER A CA 1
ATOM 1357 C C . SER A 1 177 ? -3.973 8.995 -49.699 1.00 58.41 177 SER A C 1
ATOM 1359 O O . SER A 1 177 ? -3.592 8.858 -48.537 1.00 58.41 177 SER A O 1
ATOM 1361 N N . ALA A 1 178 ? -3.093 9.004 -50.702 1.00 50.97 178 ALA A N 1
ATOM 1362 C CA . ALA A 1 178 ? -1.650 9.006 -50.471 1.00 50.97 178 ALA A CA 1
ATOM 1363 C C . ALA A 1 178 ? -1.184 10.345 -49.872 1.00 50.97 178 ALA A C 1
ATOM 1365 O O . ALA A 1 178 ? -0.420 10.347 -48.907 1.00 50.97 178 ALA A O 1
ATOM 1366 N N . CYS A 1 179 ? -1.689 11.475 -50.380 1.00 51.09 179 CYS A N 1
ATOM 1367 C CA . CYS A 1 179 ? -1.442 12.800 -49.809 1.00 51.09 179 CYS A CA 1
ATOM 1368 C C . CYS A 1 179 ? -1.978 12.916 -48.373 1.00 51.09 179 CYS A C 1
ATOM 1370 O O . CYS A 1 179 ? -1.275 13.434 -47.510 1.00 51.09 179 CYS A O 1
ATOM 1372 N N . GLU A 1 180 ? -3.171 12.382 -48.103 1.00 61.12 180 GLU A N 1
ATOM 1373 C CA . GLU A 1 180 ? -3.782 12.270 -46.771 1.00 61.12 180 GLU A CA 1
ATOM 1374 C C . GLU A 1 180 ? -2.879 11.487 -45.803 1.00 61.12 180 GLU A C 1
ATOM 1376 O O . GLU A 1 180 ? -2.578 11.951 -44.704 1.00 61.12 180 GLU A O 1
ATOM 1381 N N . LYS A 1 181 ? -2.372 10.317 -46.209 1.00 57.00 181 LYS A N 1
ATOM 1382 C CA . LYS A 1 181 ? -1.449 9.509 -45.390 1.00 57.00 181 LYS A CA 1
ATOM 1383 C C . LYS A 1 181 ? -0.075 10.157 -45.198 1.00 57.00 181 LYS A C 1
ATOM 1385 O O . LYS A 1 181 ? 0.569 9.898 -44.186 1.00 57.00 181 LYS A O 1
ATOM 1390 N N . ALA A 1 182 ? 0.355 10.995 -46.138 1.00 53.16 182 ALA A N 1
ATOM 1391 C CA . ALA A 1 182 ? 1.615 11.733 -46.079 1.00 53.16 182 ALA A CA 1
ATOM 1392 C C . ALA A 1 182 ? 1.505 13.116 -45.401 1.00 53.16 182 ALA A C 1
ATOM 1394 O O . ALA A 1 182 ? 2.512 13.818 -45.313 1.00 53.16 182 ALA A O 1
ATOM 1395 N N . GLY A 1 183 ? 0.310 13.535 -44.957 1.00 61.34 183 GLY A N 1
ATOM 1396 C CA . GLY A 1 183 ? 0.073 14.848 -44.337 1.00 61.34 183 GLY A CA 1
ATOM 1397 C C . GLY A 1 183 ? 0.174 16.044 -45.299 1.00 61.34 183 GLY A C 1
ATOM 1398 O O . GLY A 1 183 ? 0.322 17.181 -44.864 1.00 61.34 183 GLY A O 1
ATOM 1399 N N . GLN A 1 184 ? 0.115 15.810 -46.613 1.00 69.06 184 GLN A N 1
ATOM 1400 C CA . GLN A 1 184 ? 0.287 16.822 -47.666 1.00 69.06 184 GLN A CA 1
ATOM 1401 C C . GLN A 1 184 ? -1.068 17.383 -48.125 1.00 69.06 184 GLN A C 1
ATOM 1403 O O . GLN A 1 184 ? -1.489 17.194 -49.271 1.00 69.06 184 GLN A O 1
ATOM 1408 N N . TRP A 1 185 ? -1.778 18.059 -47.222 1.00 79.56 185 TRP A N 1
ATOM 1409 C CA . TRP A 1 185 ? -3.165 18.485 -47.434 1.00 79.56 185 TRP A CA 1
ATOM 1410 C C . TRP A 1 185 ? -3.341 19.495 -48.583 1.00 79.56 185 TRP A C 1
ATOM 1412 O O . TRP A 1 185 ? -4.318 19.411 -49.327 1.00 79.56 185 TRP A O 1
ATOM 1422 N N . GLN A 1 186 ? -2.370 20.387 -48.822 1.00 75.75 186 GLN A N 1
ATOM 1423 C CA . GLN A 1 186 ? -2.427 21.360 -49.925 1.00 75.75 186 GLN A CA 1
ATOM 1424 C C . GLN A 1 186 ? -2.436 20.666 -51.293 1.00 75.75 186 GLN A C 1
ATOM 1426 O O . GLN A 1 186 ? -3.125 21.094 -52.218 1.00 75.75 186 GLN A O 1
ATOM 1431 N N . HIS A 1 187 ? -1.688 19.567 -51.417 1.00 66.25 187 HIS A N 1
ATOM 1432 C CA . HIS A 1 187 ? -1.625 18.778 -52.644 1.00 66.25 187 HIS A CA 1
ATOM 1433 C C . HIS A 1 187 ? -2.905 17.957 -52.840 1.00 66.25 187 HIS A C 1
ATOM 1435 O O . HIS A 1 187 ? -3.408 17.883 -53.960 1.00 66.25 187 HIS A O 1
ATOM 1441 N N . ALA A 1 188 ? -3.481 17.422 -51.756 1.00 74.19 188 ALA A N 1
ATOM 1442 C CA . ALA A 1 188 ? -4.789 16.768 -51.795 1.00 74.19 188 ALA A CA 1
ATOM 1443 C C . ALA A 1 188 ? -5.892 17.724 -52.298 1.00 74.19 188 ALA A C 1
ATOM 1445 O O . ALA A 1 188 ? -6.694 17.338 -53.147 1.00 74.19 188 ALA A O 1
ATOM 1446 N N . LEU A 1 189 ? -5.890 18.986 -51.850 1.00 77.62 189 LEU A N 1
ATOM 1447 C CA . LEU A 1 189 ? -6.823 20.024 -52.315 1.00 77.62 189 LEU A CA 1
ATOM 1448 C C . LEU A 1 189 ? -6.583 20.457 -53.767 1.00 77.62 189 LEU A C 1
ATOM 1450 O O . LEU A 1 189 ? -7.540 20.712 -54.503 1.00 77.62 189 LEU A O 1
ATOM 1454 N N . GLY A 1 190 ? -5.317 20.524 -54.190 1.00 72.81 190 GLY A N 1
ATOM 1455 C CA . GLY A 1 190 ? -4.950 20.806 -55.579 1.00 72.81 190 GLY A CA 1
ATOM 1456 C C . GLY A 1 190 ? -5.502 19.749 -56.535 1.00 72.81 190 GLY A C 1
ATOM 1457 O O . GLY A 1 190 ? -6.186 20.090 -57.497 1.00 72.81 190 GLY A O 1
ATOM 1458 N N . LEU A 1 191 ? -5.300 18.469 -56.204 1.00 69.50 191 LEU A N 1
ATOM 1459 C CA . LEU A 1 191 ? -5.845 17.335 -56.958 1.00 69.50 191 LEU A CA 1
ATOM 1460 C C . LEU A 1 191 ? -7.379 17.323 -56.941 1.00 69.50 191 LEU A C 1
ATOM 1462 O O . LEU A 1 191 ? -8.008 17.109 -57.975 1.00 69.50 191 LEU A O 1
ATOM 1466 N N . PHE A 1 192 ? -7.990 17.616 -55.792 1.00 80.62 192 PHE A N 1
ATOM 1467 C CA . PHE A 1 192 ? -9.444 17.728 -55.659 1.00 80.62 192 PHE A CA 1
ATOM 1468 C C . PHE A 1 192 ? -10.038 18.842 -56.542 1.00 80.62 192 PHE A C 1
ATOM 1470 O O . PHE A 1 192 ? -11.125 18.678 -57.099 1.00 80.62 192 PHE A O 1
ATOM 1477 N N . SER A 1 193 ? -9.339 19.967 -56.700 1.00 78.81 193 SER A N 1
ATOM 1478 C CA . SER A 1 193 ? -9.770 21.085 -57.556 1.00 78.81 193 SER A CA 1
ATOM 1479 C C . SER A 1 193 ? -9.541 20.794 -59.043 1.00 78.81 193 SER A C 1
ATOM 1481 O O . SER A 1 193 ? -10.353 21.154 -59.892 1.00 78.81 193 SER A O 1
ATOM 1483 N N . GLU A 1 194 ? -8.461 20.090 -59.377 1.00 74.31 194 GLU A N 1
ATOM 1484 C CA . GLU A 1 194 ? -8.141 19.691 -60.751 1.00 74.31 194 GLU A CA 1
ATOM 1485 C C . GLU A 1 194 ? -9.192 18.737 -61.343 1.00 74.31 194 GLU A C 1
ATOM 1487 O O . GLU A 1 194 ? -9.555 18.871 -62.514 1.00 74.31 194 GLU A O 1
ATOM 1492 N N . MET A 1 195 ? -9.763 17.846 -60.521 1.00 72.75 195 MET A N 1
ATOM 1493 C CA . MET A 1 195 ? -10.856 16.954 -60.935 1.00 72.75 195 MET A CA 1
ATOM 1494 C C . MET A 1 195 ? -12.080 17.715 -61.477 1.00 72.75 195 MET A C 1
ATOM 1496 O O . MET A 1 195 ? -12.718 17.238 -62.417 1.00 72.75 195 MET A O 1
ATOM 1500 N N . GLU A 1 196 ? -12.385 18.909 -60.948 1.00 70.31 196 GLU A N 1
ATOM 1501 C CA . GLU A 1 196 ? -13.458 19.771 -61.476 1.00 70.31 196 GLU A CA 1
ATOM 1502 C C . GLU A 1 196 ? -13.114 20.331 -62.859 1.00 70.31 196 GLU A C 1
ATOM 1504 O O . GLU A 1 196 ? -13.946 20.285 -63.767 1.00 70.31 196 GLU A O 1
ATOM 1509 N N . GLY A 1 197 ? -11.875 20.796 -63.052 1.00 65.56 197 GLY A N 1
ATOM 1510 C CA . GLY A 1 197 ? -11.390 21.295 -64.344 1.00 65.56 197 GLY A CA 1
ATOM 1511 C C . GLY A 1 197 ? -11.349 20.221 -65.437 1.00 65.56 197 GLY A C 1
ATOM 1512 O O . GLY A 1 197 ? -11.483 20.539 -66.619 1.00 65.56 197 GLY A O 1
ATOM 1513 N N . MET A 1 198 ? -11.216 18.950 -65.047 1.00 62.88 198 MET A N 1
ATOM 1514 C CA . MET A 1 198 ? -11.219 17.789 -65.944 1.00 62.88 198 MET A CA 1
ATOM 1515 C C . MET A 1 198 ? -12.591 17.118 -66.092 1.00 62.88 198 MET A C 1
ATOM 1517 O O . MET A 1 198 ? -12.700 16.087 -66.755 1.00 62.88 198 MET A O 1
ATOM 1521 N N . THR A 1 199 ? -13.659 17.686 -65.520 1.00 68.50 199 THR A N 1
ATOM 1522 C CA . THR A 1 199 ? -15.029 17.130 -65.545 1.00 68.50 199 THR A CA 1
ATOM 1523 C C . THR A 1 199 ? -15.162 15.709 -64.967 1.00 68.50 199 THR A C 1
ATOM 1525 O O . THR A 1 199 ? -16.102 14.983 -65.300 1.00 68.50 199 THR A O 1
ATOM 1528 N N . ILE A 1 200 ? -14.248 15.303 -64.078 1.00 71.12 200 ILE A N 1
ATOM 1529 C CA . ILE A 1 200 ? -14.295 14.005 -63.391 1.00 71.12 200 ILE A CA 1
ATOM 1530 C C . ILE A 1 200 ? -15.270 14.110 -62.214 1.00 71.12 200 ILE A C 1
ATOM 1532 O O . ILE A 1 200 ? -15.147 14.989 -61.362 1.00 71.12 200 ILE A O 1
ATOM 1536 N N . GLN A 1 201 ? -16.244 13.200 -62.152 1.00 72.50 201 GLN A N 1
ATOM 1537 C CA . GLN A 1 201 ? -17.241 13.183 -61.081 1.00 72.50 201 GLN A CA 1
ATOM 1538 C C . GLN A 1 201 ? -16.600 12.769 -59.750 1.00 72.50 201 GLN A C 1
ATOM 1540 O O . GLN A 1 201 ? -16.009 11.690 -59.629 1.00 72.50 201 GLN A O 1
ATOM 1545 N N . LYS A 1 202 ? -16.725 13.636 -58.743 1.00 81.62 202 LYS A N 1
ATOM 1546 C CA . LYS A 1 202 ? -16.271 13.370 -57.376 1.00 81.62 202 LYS A CA 1
ATOM 1547 C C . LYS A 1 202 ? -17.233 12.402 -56.697 1.00 81.62 202 LYS A C 1
ATOM 1549 O O . LYS A 1 202 ? -18.446 12.502 -56.848 1.00 81.62 202 LYS A O 1
ATOM 1554 N N . THR A 1 203 ? -16.686 11.467 -55.930 1.00 77.88 203 THR A N 1
ATOM 1555 C CA . THR A 1 203 ? -17.459 10.431 -55.227 1.00 77.88 203 THR A CA 1
ATOM 1556 C C . THR A 1 203 ? -17.381 10.628 -53.718 1.00 77.88 203 THR A C 1
ATOM 1558 O O . THR A 1 203 ? -16.514 11.355 -53.236 1.00 77.88 203 THR A O 1
ATOM 1561 N N . SER A 1 204 ? -18.227 9.933 -52.950 1.00 74.25 204 SER A N 1
ATOM 1562 C CA . SER A 1 204 ? -18.154 9.933 -51.477 1.00 74.25 204 SER A CA 1
ATOM 1563 C C . SER A 1 204 ? -16.741 9.602 -50.958 1.00 74.25 204 SER A C 1
ATOM 1565 O O . SER A 1 204 ? -16.262 10.233 -50.021 1.00 74.25 204 SER A O 1
ATOM 1567 N N . ILE A 1 205 ? -16.016 8.697 -51.632 1.00 75.25 205 ILE A N 1
ATOM 1568 C CA . ILE A 1 205 ? -14.622 8.351 -51.303 1.00 75.25 205 ILE A CA 1
ATOM 1569 C C . ILE A 1 205 ? -13.693 9.555 -51.499 1.00 75.25 205 ILE A C 1
ATOM 1571 O O . ILE A 1 205 ? -12.868 9.836 -50.633 1.00 75.25 205 ILE A O 1
ATOM 1575 N N . THR A 1 206 ? -13.851 10.280 -52.609 1.00 75.25 206 THR A N 1
ATOM 1576 C CA . THR A 1 206 ? -13.069 11.483 -52.926 1.00 75.25 206 THR A CA 1
ATOM 1577 C C . THR A 1 206 ? -13.252 12.543 -51.843 1.00 75.25 206 THR A C 1
ATOM 1579 O O . THR A 1 206 ? -12.273 13.016 -51.278 1.00 75.25 206 THR A O 1
ATOM 1582 N N . TYR A 1 207 ? -14.504 12.861 -51.500 1.00 82.75 207 TYR A N 1
ATOM 1583 C CA . TYR A 1 207 ? -14.824 13.846 -50.466 1.00 82.75 207 TYR A CA 1
ATOM 1584 C C . TYR A 1 207 ? -14.305 13.425 -49.084 1.00 82.75 207 TYR A C 1
ATOM 1586 O O . TYR A 1 207 ? -13.670 14.231 -48.410 1.00 82.75 207 TYR A O 1
ATOM 1594 N N . ASN A 1 208 ? -14.494 12.165 -48.678 1.00 82.69 208 ASN A N 1
ATOM 1595 C CA . ASN A 1 208 ? -14.028 11.672 -47.376 1.00 82.69 208 ASN A CA 1
ATOM 1596 C C . ASN A 1 208 ? -12.500 11.731 -47.239 1.00 82.69 208 ASN A C 1
ATOM 1598 O O . ASN A 1 208 ? -11.996 12.175 -46.209 1.00 82.69 208 ASN A O 1
ATOM 1602 N N . ALA A 1 209 ? -11.764 11.322 -48.278 1.00 77.94 209 ALA A N 1
ATOM 1603 C CA . ALA A 1 209 ? -10.304 11.369 -48.276 1.00 77.94 209 ALA A CA 1
ATOM 1604 C C . ALA A 1 209 ? -9.781 12.814 -48.226 1.00 77.94 209 ALA A C 1
ATOM 1606 O O . ALA A 1 209 ? -8.813 13.096 -47.525 1.00 77.94 209 ALA A O 1
ATOM 1607 N N . THR A 1 210 ? -10.436 13.754 -48.917 1.00 82.06 210 THR A N 1
ATOM 1608 C CA . THR A 1 210 ? -10.055 15.172 -48.857 1.00 82.06 210 THR A CA 1
ATOM 1609 C C . THR A 1 210 ? -10.389 15.803 -47.502 1.00 82.06 210 THR A C 1
ATOM 1611 O O . THR A 1 210 ? -9.557 16.527 -46.965 1.00 82.06 210 THR A O 1
ATOM 1614 N N . VAL A 1 211 ? -11.543 15.490 -46.900 1.00 85.25 211 VAL A N 1
ATOM 1615 C CA . VAL A 1 211 ? -11.899 15.968 -45.549 1.00 85.25 211 VAL A CA 1
ATOM 1616 C C . VAL A 1 211 ? -10.915 15.434 -44.502 1.00 85.25 211 VAL A C 1
ATOM 1618 O O . VAL A 1 211 ? -10.448 16.210 -43.673 1.00 85.25 211 VAL A O 1
ATOM 1621 N N . SER A 1 212 ? -10.524 14.156 -44.571 1.00 81.81 212 SER A N 1
ATOM 1622 C CA . SER A 1 212 ? -9.502 13.600 -43.666 1.00 81.81 212 SER A CA 1
ATOM 1623 C C . SER A 1 212 ? -8.092 14.147 -43.948 1.00 81.81 212 SER A C 1
ATOM 1625 O O . SER A 1 212 ? -7.279 14.302 -43.038 1.00 81.81 212 SER A O 1
ATOM 1627 N N . ALA A 1 213 ? -7.782 14.533 -45.190 1.00 80.62 213 ALA A N 1
ATOM 1628 C CA . ALA A 1 213 ? -6.546 15.261 -45.472 1.00 80.62 213 ALA A CA 1
ATOM 1629 C C . ALA A 1 213 ? -6.550 16.654 -44.815 1.00 80.62 213 ALA A C 1
ATOM 1631 O O . ALA A 1 213 ? -5.526 17.064 -44.273 1.00 80.62 213 ALA A O 1
ATOM 1632 N N . CYS A 1 214 ? -7.686 17.363 -44.823 1.00 82.88 214 CYS A N 1
ATOM 1633 C CA . CYS A 1 214 ? -7.847 18.647 -44.131 1.00 82.88 214 CYS A CA 1
ATOM 1634 C C . CYS A 1 214 ? -7.772 18.508 -42.605 1.00 82.88 214 CYS A C 1
ATOM 1636 O O . CYS A 1 214 ? -7.135 19.343 -41.970 1.00 82.88 214 CYS A O 1
ATOM 1638 N N . GLU A 1 215 ? -8.357 17.453 -42.030 1.00 82.50 215 GLU A N 1
ATOM 1639 C CA . GLU A 1 215 ? -8.200 17.077 -40.614 1.00 82.50 215 GLU A CA 1
ATOM 1640 C C . GLU A 1 215 ? -6.715 16.973 -40.243 1.00 82.50 215 GLU A C 1
ATOM 1642 O O . GLU A 1 215 ? -6.240 17.720 -39.394 1.00 82.50 215 GLU A O 1
ATOM 1647 N N . LYS A 1 216 ? -5.948 16.145 -40.963 1.00 76.75 216 LYS A N 1
ATOM 1648 C CA . LYS A 1 216 ? -4.499 15.972 -40.734 1.00 76.75 216 LYS A CA 1
ATOM 1649 C C . LYS A 1 216 ? -3.666 17.222 -41.027 1.00 76.75 216 LYS A C 1
ATOM 1651 O O . LYS A 1 216 ? -2.507 17.295 -40.628 1.00 76.75 216 LYS A O 1
ATOM 1656 N N . GLY A 1 217 ? -4.231 18.170 -41.769 1.00 78.56 217 GLY A N 1
ATOM 1657 C CA . GLY A 1 217 ? -3.657 19.487 -42.022 1.00 78.56 217 GLY A CA 1
ATOM 1658 C C . GLY A 1 217 ? -4.029 20.549 -40.990 1.00 78.56 217 GLY A C 1
ATOM 1659 O O . GLY A 1 217 ? -3.487 21.646 -41.064 1.00 78.56 217 GLY A O 1
ATOM 1660 N N . HIS A 1 218 ? -4.927 20.232 -40.051 1.00 78.94 218 HIS A N 1
ATOM 1661 C CA . HIS A 1 218 ? -5.558 21.156 -39.103 1.00 78.94 218 HIS A CA 1
ATOM 1662 C C . HIS A 1 218 ? -6.359 22.303 -39.764 1.00 78.94 218 HIS A C 1
ATOM 1664 O O . HIS A 1 218 ? -6.566 23.361 -39.172 1.00 78.94 218 HIS A O 1
ATOM 1670 N N . GLU A 1 219 ? -6.862 22.085 -40.983 1.00 84.75 219 GLU A N 1
ATOM 1671 C CA . GLU A 1 219 ? -7.581 23.079 -41.796 1.00 84.75 219 GLU A CA 1
ATOM 1672 C C . GLU A 1 219 ? -9.107 22.884 -41.716 1.00 84.75 219 GLU A C 1
ATOM 1674 O O . GLU A 1 219 ? -9.774 22.465 -42.670 1.00 84.75 219 GLU A O 1
ATOM 1679 N N . TRP A 1 220 ? -9.679 23.168 -40.544 1.00 86.25 220 TRP A N 1
ATOM 1680 C CA . TRP A 1 220 ? -11.093 22.903 -40.238 1.00 86.25 220 TRP A CA 1
ATOM 1681 C C . TRP A 1 220 ? -12.087 23.692 -41.117 1.00 86.25 220 TRP A C 1
ATOM 1683 O O . TRP A 1 220 ? -13.139 23.163 -41.478 1.00 86.25 220 TRP A O 1
ATOM 1693 N N . GLU A 1 221 ? -11.765 24.928 -41.518 1.00 88.56 221 GLU A N 1
ATOM 1694 C CA . GLU A 1 221 ? -12.631 25.762 -42.375 1.00 88.56 221 GLU A CA 1
ATOM 1695 C C . GLU A 1 221 ? -12.795 25.148 -43.774 1.00 88.56 221 GLU A C 1
ATOM 1697 O O . GLU A 1 221 ? -13.887 25.137 -44.355 1.00 88.56 221 GLU A O 1
ATOM 1702 N N . LEU A 1 222 ? -11.708 24.579 -44.303 1.00 86.50 222 LEU A N 1
ATOM 1703 C CA . LEU A 1 222 ? -11.698 23.889 -45.589 1.00 86.50 222 LEU A CA 1
ATOM 1704 C C . LEU A 1 222 ? -12.440 22.554 -45.493 1.00 86.50 222 LEU A C 1
ATOM 1706 O O . LEU A 1 222 ? -13.241 22.249 -46.379 1.00 86.50 222 LEU A O 1
ATOM 1710 N N . ALA A 1 223 ? -12.264 21.811 -44.394 1.00 87.81 223 ALA A N 1
ATOM 1711 C CA . ALA A 1 223 ? -13.023 20.589 -44.130 1.00 87.81 223 ALA A CA 1
ATOM 1712 C C . ALA A 1 223 ? -14.543 20.851 -44.149 1.00 87.81 223 ALA A C 1
ATOM 1714 O O . ALA A 1 223 ? -15.276 20.171 -44.867 1.00 87.81 223 ALA A O 1
ATOM 1715 N N . LEU A 1 224 ? -15.020 21.887 -43.448 1.00 87.25 224 LEU A N 1
ATOM 1716 C CA . LEU A 1 224 ? -16.441 22.269 -43.440 1.00 87.25 224 LEU A CA 1
ATOM 1717 C C . LEU A 1 224 ? -16.942 22.738 -44.811 1.00 87.25 224 LEU A C 1
ATOM 1719 O O . LEU A 1 224 ? -18.056 22.398 -45.217 1.00 87.25 224 LEU A O 1
ATOM 1723 N N . THR A 1 225 ? -16.118 23.486 -45.549 1.00 88.50 225 THR A N 1
ATOM 1724 C CA . THR A 1 225 ? -16.452 23.939 -46.907 1.00 88.50 225 THR A CA 1
ATOM 1725 C C . THR A 1 225 ? -16.672 22.749 -47.842 1.00 88.50 225 THR A C 1
ATOM 1727 O O . THR A 1 225 ? -17.650 22.719 -48.590 1.00 88.50 225 THR A O 1
ATOM 1730 N N . ILE A 1 226 ? -15.811 21.733 -47.761 1.00 87.75 226 ILE A N 1
ATOM 1731 C CA . ILE A 1 226 ? -15.907 20.511 -48.568 1.00 87.75 226 ILE A CA 1
ATOM 1732 C C . ILE A 1 226 ? -17.143 19.684 -48.177 1.00 87.75 226 ILE A C 1
ATOM 1734 O O . ILE A 1 226 ? -17.848 19.192 -49.059 1.00 87.75 226 ILE A O 1
ATOM 1738 N N . VAL A 1 227 ? -17.469 19.588 -46.883 1.00 86.50 227 VAL A N 1
ATOM 1739 C CA . VAL A 1 227 ? -18.697 18.919 -46.404 1.00 86.50 227 VAL A CA 1
ATOM 1740 C C . VAL A 1 227 ? -19.967 19.635 -46.883 1.00 86.50 227 VAL A C 1
ATOM 1742 O O . VAL A 1 227 ? -20.956 18.985 -47.236 1.00 86.50 227 VAL A O 1
ATOM 1745 N N . SER A 1 228 ? -19.953 20.968 -46.945 1.00 84.38 228 SER A N 1
ATOM 1746 C CA . SER A 1 228 ? -21.058 21.766 -47.493 1.00 84.38 228 SER A CA 1
ATOM 1747 C C . SER A 1 228 ? -21.241 21.534 -49.001 1.00 84.38 228 SER A C 1
ATOM 1749 O O . SER A 1 228 ? -22.360 21.327 -49.474 1.00 84.38 228 SER A O 1
ATOM 1751 N N . GLN A 1 229 ? -20.141 21.440 -49.758 1.00 84.75 229 GLN A N 1
ATOM 1752 C CA . GLN A 1 229 ? -20.177 21.167 -51.201 1.00 84.75 229 GLN A CA 1
ATOM 1753 C C . GLN A 1 229 ? -20.836 19.827 -51.561 1.00 84.75 229 GLN A C 1
ATOM 1755 O O . GLN A 1 229 ? -21.436 19.733 -52.631 1.00 84.75 229 GLN A O 1
ATOM 1760 N N . MET A 1 230 ? -20.765 18.810 -50.691 1.00 85.25 230 MET A N 1
ATOM 1761 C CA . MET A 1 230 ? -21.402 17.506 -50.937 1.00 85.25 230 MET A CA 1
ATOM 1762 C C . MET A 1 230 ? -22.920 17.619 -51.133 1.00 85.25 230 MET A C 1
ATOM 1764 O O . MET A 1 230 ? -23.471 16.964 -52.013 1.00 85.25 230 MET A O 1
ATOM 1768 N N . GLU A 1 231 ? -23.590 18.502 -50.390 1.00 76.94 231 GLU A N 1
ATOM 1769 C CA . GLU A 1 231 ? -25.042 18.710 -50.495 1.00 76.94 231 GLU A CA 1
ATOM 1770 C C . GLU A 1 231 ? -25.425 19.432 -51.788 1.00 76.94 231 GLU A C 1
ATOM 1772 O O . GLU A 1 231 ? -26.370 19.033 -52.464 1.00 76.94 231 GLU A O 1
ATOM 1777 N N . HIS A 1 232 ? -24.636 20.421 -52.213 1.00 75.62 232 HIS A N 1
ATOM 1778 C CA . HIS A 1 232 ? -24.844 21.091 -53.501 1.00 75.62 232 HIS A CA 1
ATOM 1779 C C . HIS A 1 232 ? -24.603 20.180 -54.713 1.00 75.62 232 HIS A C 1
ATOM 1781 O O . HIS A 1 232 ? -25.135 20.446 -55.790 1.00 75.62 232 HIS A O 1
ATOM 1787 N N . GLN A 1 233 ? -23.820 19.113 -54.542 1.00 77.06 233 GLN A N 1
ATOM 1788 C CA . GLN A 1 233 ? -23.514 18.125 -55.579 1.00 77.06 233 GLN A CA 1
ATOM 1789 C C . GLN A 1 233 ? -24.362 16.844 -55.461 1.00 77.06 233 GLN A C 1
ATOM 1791 O O . GLN A 1 233 ? -24.112 15.887 -56.190 1.00 77.06 233 GLN A O 1
ATOM 1796 N N . ASN A 1 234 ? -25.376 16.818 -54.581 1.00 75.62 234 ASN A N 1
ATOM 1797 C CA . ASN A 1 234 ? -26.222 15.646 -54.301 1.00 75.62 234 ASN A CA 1
ATOM 1798 C C . ASN A 1 234 ? -25.422 14.370 -53.948 1.00 75.62 234 ASN A C 1
ATOM 1800 O O . ASN A 1 234 ? -25.789 13.269 -54.360 1.00 75.62 234 ASN A O 1
ATOM 1804 N N . VAL A 1 235 ? -24.318 14.506 -53.207 1.00 79.38 235 VAL A N 1
ATOM 1805 C CA . VAL A 1 235 ? -23.534 13.378 -52.684 1.00 79.38 235 VAL A CA 1
ATOM 1806 C C . VAL A 1 235 ? -23.877 13.174 -51.212 1.00 79.38 235 VAL A C 1
ATOM 1808 O O . VAL A 1 235 ? -23.664 14.066 -50.392 1.00 79.38 235 VAL A O 1
ATOM 1811 N N . ASP A 1 236 ? -24.368 11.983 -50.868 1.00 73.00 236 ASP A N 1
ATOM 1812 C CA . ASP A 1 236 ? -24.775 11.666 -49.499 1.00 73.00 236 ASP A CA 1
ATOM 1813 C C . ASP A 1 236 ? -23.587 11.708 -48.523 1.00 73.00 236 ASP A C 1
ATOM 1815 O O . ASP A 1 236 ? -22.534 11.091 -48.739 1.00 73.00 236 ASP A O 1
ATOM 1819 N N . ARG A 1 237 ? -23.779 12.428 -47.414 1.00 81.75 237 ARG A N 1
ATOM 1820 C CA . ARG A 1 237 ? -22.852 12.446 -46.277 1.00 81.75 237 ARG A CA 1
ATOM 1821 C C . ARG A 1 237 ? -23.010 11.151 -45.480 1.00 81.75 237 ARG A C 1
ATOM 1823 O O . ARG A 1 237 ? -24.121 10.665 -45.280 1.00 81.75 237 ARG A O 1
ATOM 1830 N N . CYS A 1 238 ? -21.904 10.598 -44.991 1.00 75.19 238 CYS A N 1
ATOM 1831 C CA . CYS A 1 238 ? -21.905 9.372 -44.190 1.00 75.19 238 CYS A CA 1
ATOM 1832 C C . CYS A 1 238 ? -21.194 9.594 -42.843 1.00 75.19 238 CYS A C 1
ATOM 1834 O O . CYS A 1 238 ? -20.505 10.604 -42.686 1.00 75.19 238 CYS A O 1
ATOM 1836 N N . PRO A 1 239 ? -21.312 8.673 -41.866 1.00 75.50 239 PRO A N 1
ATOM 1837 C CA . PRO A 1 239 ? -20.671 8.828 -40.554 1.00 75.50 239 PRO A CA 1
ATOM 1838 C C . PRO A 1 239 ? -19.161 9.110 -40.623 1.00 75.50 239 PRO A C 1
ATOM 1840 O O . PRO A 1 239 ? -18.651 9.897 -39.835 1.00 75.50 239 PRO A O 1
ATOM 1843 N N . ILE A 1 240 ? -18.457 8.556 -41.619 1.00 77.12 240 ILE A N 1
ATOM 1844 C CA . ILE A 1 240 ? -17.021 8.807 -41.849 1.00 77.12 240 ILE A CA 1
ATOM 1845 C C . ILE A 1 240 ? -16.765 10.287 -42.175 1.00 77.12 240 ILE A C 1
ATOM 1847 O O . ILE A 1 240 ? -15.832 10.883 -41.644 1.00 77.12 240 ILE A O 1
ATOM 1851 N N . THR A 1 241 ? -17.616 10.891 -43.009 1.00 78.19 241 THR A N 1
ATOM 1852 C CA . THR A 1 241 ? -17.540 12.308 -43.387 1.00 78.19 241 THR A CA 1
ATOM 1853 C C . THR A 1 241 ? -17.709 13.214 -42.166 1.00 78.19 241 THR A C 1
ATOM 1855 O O . THR A 1 241 ? -16.920 14.136 -41.960 1.00 78.19 241 THR A O 1
ATOM 1858 N N . TYR A 1 242 ? -18.724 12.934 -41.340 1.00 81.12 242 TYR A N 1
ATOM 1859 C CA . TYR A 1 242 ? -19.005 13.714 -40.136 1.00 81.12 242 TYR A CA 1
ATOM 1860 C C . TYR A 1 242 ? -17.919 13.536 -39.076 1.00 81.12 242 TYR A C 1
ATOM 1862 O O . TYR A 1 242 ? -17.477 14.531 -38.514 1.00 81.12 242 TYR A O 1
ATOM 1870 N N . ASN A 1 243 ? -17.436 12.313 -38.844 1.00 81.94 243 ASN A N 1
ATOM 1871 C CA . ASN A 1 243 ? -16.386 12.052 -37.858 1.00 81.94 243 ASN A CA 1
ATOM 1872 C C . ASN A 1 243 ? -15.069 12.762 -38.213 1.00 81.94 243 ASN A C 1
ATOM 1874 O O . ASN A 1 243 ? -14.468 13.368 -37.331 1.00 81.94 243 ASN A O 1
ATOM 1878 N N . ALA A 1 244 ? -14.656 12.767 -39.486 1.00 80.62 244 ALA A N 1
ATOM 1879 C CA . ALA A 1 244 ? -13.447 13.478 -39.919 1.00 80.62 244 ALA A CA 1
ATOM 1880 C C . ALA A 1 244 ? -13.587 15.010 -39.798 1.00 80.62 244 ALA A C 1
ATOM 1882 O O . ALA A 1 244 ? -12.669 15.689 -39.341 1.00 80.62 244 ALA A O 1
ATOM 1883 N N . ALA A 1 245 ? -14.753 15.569 -40.141 1.00 82.88 245 ALA A N 1
ATOM 1884 C CA . ALA A 1 245 ? -15.016 17.001 -39.978 1.00 82.88 245 ALA A CA 1
ATOM 1885 C C . ALA A 1 245 ? -15.114 17.419 -38.499 1.00 82.88 245 ALA A C 1
ATOM 1887 O O . ALA A 1 245 ? -14.587 18.459 -38.111 1.00 82.88 245 ALA A O 1
ATOM 1888 N N . ILE A 1 246 ? -15.746 16.591 -37.661 1.00 83.19 246 ILE A N 1
ATOM 1889 C CA . ILE A 1 246 ? -15.826 16.788 -36.210 1.00 83.19 246 ILE A CA 1
ATOM 1890 C C . ILE A 1 246 ? -14.427 16.723 -35.581 1.00 83.19 246 ILE A C 1
ATOM 1892 O O . ILE A 1 246 ? -14.115 17.576 -34.754 1.00 83.19 246 ILE A O 1
ATOM 1896 N N . ALA A 1 247 ? -13.581 15.773 -35.993 1.00 79.88 247 ALA A N 1
ATOM 1897 C CA . ALA A 1 247 ? -12.196 15.668 -35.532 1.00 79.88 247 ALA A CA 1
ATOM 1898 C C . ALA A 1 247 ? -11.380 16.920 -35.896 1.00 79.88 247 ALA A C 1
ATOM 1900 O O . ALA A 1 247 ? -10.762 17.522 -35.019 1.00 79.88 247 ALA A O 1
ATOM 1901 N N . ALA A 1 248 ? -11.475 17.390 -37.146 1.00 81.75 248 ALA A N 1
ATOM 1902 C CA . ALA A 1 248 ? -10.819 18.623 -37.587 1.00 81.75 248 ALA A CA 1
ATOM 1903 C C . ALA A 1 248 ? -11.264 19.853 -36.767 1.00 81.75 248 ALA A C 1
ATOM 1905 O O . ALA A 1 248 ? -10.441 20.680 -36.372 1.00 81.75 248 ALA A O 1
ATOM 1906 N N . CYS A 1 249 ? -12.565 19.978 -36.477 1.00 80.62 249 CYS A N 1
ATOM 1907 C CA . CYS A 1 249 ? -13.094 21.063 -35.649 1.00 80.62 249 CYS A CA 1
ATOM 1908 C C . CYS A 1 249 ? -12.698 20.940 -34.168 1.00 80.62 249 CYS A C 1
ATOM 1910 O O . CYS A 1 249 ? -12.464 21.966 -33.529 1.00 80.62 249 CYS A O 1
ATOM 1912 N N . ASP A 1 250 ? -12.624 19.728 -33.610 1.00 76.50 250 ASP A N 1
ATOM 1913 C CA . ASP A 1 250 ? -12.207 19.509 -32.220 1.00 76.50 250 ASP A CA 1
ATOM 1914 C C . ASP A 1 250 ? -10.728 19.860 -32.009 1.00 76.50 250 ASP A C 1
ATOM 1916 O O . ASP A 1 250 ? -10.394 20.576 -31.058 1.00 76.50 250 ASP A O 1
ATOM 1920 N N . GLU A 1 251 ? -9.838 19.423 -32.903 1.00 71.19 251 GLU A N 1
ATOM 1921 C CA . GLU A 1 251 ? -8.412 19.772 -32.844 1.00 71.19 251 GLU A CA 1
ATOM 1922 C C . GLU A 1 251 ? -8.183 21.287 -32.950 1.00 71.19 251 GLU A C 1
ATOM 1924 O O . GLU A 1 251 ? -7.335 21.833 -32.245 1.00 71.19 251 GLU A O 1
ATOM 1929 N N . ALA A 1 252 ? -8.996 21.983 -33.750 1.00 73.00 252 ALA A N 1
ATOM 1930 C CA . ALA A 1 252 ? -8.954 23.438 -33.895 1.00 73.00 252 ALA A CA 1
ATOM 1931 C C . ALA A 1 252 ? -9.719 24.219 -32.800 1.00 73.00 252 ALA A C 1
ATOM 1933 O O . ALA A 1 252 ? -9.778 25.451 -32.849 1.00 73.00 252 ALA A O 1
ATOM 1934 N N . GLY A 1 253 ? -10.331 23.535 -31.824 1.00 68.38 253 GLY A N 1
ATOM 1935 C CA . GLY A 1 253 ? -11.071 24.157 -30.716 1.00 68.38 253 GLY A CA 1
ATOM 1936 C C . GLY A 1 253 ? -12.414 24.798 -31.101 1.00 68.38 253 GLY A C 1
ATOM 1937 O O . GLY A 1 253 ? -12.952 25.607 -30.345 1.00 68.38 253 GLY A O 1
ATOM 1938 N N . GLN A 1 254 ? -12.979 24.447 -32.259 1.00 79.25 254 GLN A N 1
ATOM 1939 C CA . GLN A 1 254 ? -14.189 25.046 -32.843 1.00 79.25 254 GLN A CA 1
ATOM 1940 C C . GLN A 1 254 ? -15.465 24.297 -32.440 1.00 79.25 254 GLN A C 1
ATOM 1942 O O . GLN A 1 254 ? -16.201 23.749 -33.266 1.00 79.25 254 GLN A O 1
ATOM 1947 N N . TRP A 1 255 ? -15.746 24.271 -31.142 1.00 74.69 255 TRP A N 1
ATOM 1948 C CA . TRP A 1 255 ? -16.824 23.474 -30.551 1.00 74.69 255 TRP A CA 1
ATOM 1949 C C . TRP A 1 255 ? -18.235 23.816 -31.050 1.00 74.69 255 TRP A C 1
ATOM 1951 O O . TRP A 1 255 ? -19.102 22.943 -31.112 1.00 74.69 255 TRP A O 1
ATOM 1961 N N . GLN A 1 256 ? -18.493 25.065 -31.447 1.00 79.38 256 GLN A N 1
ATOM 1962 C CA . GLN A 1 256 ? -19.792 25.468 -31.993 1.00 79.38 256 GLN A CA 1
ATOM 1963 C C . GLN A 1 256 ? -20.094 24.735 -33.306 1.00 79.38 256 GLN A C 1
ATOM 1965 O O . GLN A 1 256 ? -21.234 24.341 -33.543 1.00 79.38 256 GLN A O 1
ATOM 1970 N N . HIS A 1 257 ? -19.070 24.508 -34.131 1.00 81.25 257 HIS A N 1
ATOM 1971 C CA . HIS A 1 257 ? -19.203 23.791 -35.396 1.00 81.25 257 HIS A CA 1
ATOM 1972 C C . HIS A 1 257 ? -19.375 22.285 -35.175 1.00 81.25 257 HIS A C 1
ATOM 1974 O O . HIS A 1 257 ? -20.189 21.670 -35.860 1.00 81.25 257 HIS A O 1
ATOM 1980 N N . VAL A 1 258 ? -18.716 21.715 -34.156 1.00 80.75 258 VAL A N 1
ATOM 1981 C CA . VAL A 1 258 ? -18.958 20.328 -33.716 1.00 80.75 258 VAL A CA 1
ATOM 1982 C C . VAL A 1 258 ? -20.437 20.127 -33.364 1.00 80.75 258 VAL A C 1
ATOM 1984 O O . VAL A 1 258 ? -21.056 19.176 -33.831 1.00 80.75 258 VAL A O 1
ATOM 1987 N N . LEU A 1 259 ? -21.050 21.055 -32.620 1.00 76.81 259 LEU A N 1
ATOM 1988 C CA . LEU A 1 259 ? -22.475 20.975 -32.269 1.00 76.81 259 LEU A CA 1
ATOM 1989 C C . LEU A 1 259 ? -23.414 21.100 -33.479 1.00 76.81 259 LEU A C 1
ATOM 1991 O O . LEU A 1 259 ? -24.408 20.378 -33.548 1.00 76.81 259 LEU A O 1
ATOM 1995 N N . LEU A 1 260 ? -23.101 21.978 -34.436 1.00 81.62 260 LEU A N 1
ATOM 1996 C CA . LEU A 1 260 ? -23.896 22.141 -35.660 1.00 81.62 260 LEU A CA 1
ATOM 1997 C C . LEU A 1 260 ? -23.844 20.893 -36.554 1.00 81.62 260 LEU A C 1
ATOM 1999 O O . LEU A 1 260 ? -24.881 20.462 -37.058 1.00 81.62 260 LEU A O 1
ATOM 2003 N N . LEU A 1 261 ? -22.668 20.274 -36.698 1.00 83.25 261 LEU A N 1
ATOM 2004 C CA . LEU A 1 261 ? -22.502 19.028 -37.456 1.00 83.25 261 LEU A CA 1
ATOM 2005 C C . LEU A 1 261 ? -23.304 17.866 -36.847 1.00 83.25 261 LEU A C 1
ATOM 2007 O O . LEU A 1 261 ? -23.853 17.043 -37.575 1.00 83.25 261 LEU A O 1
ATOM 2011 N N . LEU A 1 262 ? -23.428 17.817 -35.519 1.00 76.44 262 LEU A N 1
ATOM 2012 C CA . LEU A 1 262 ? -24.209 16.792 -34.816 1.00 76.44 262 LEU A CA 1
ATOM 2013 C C . LEU A 1 262 ? -25.719 16.980 -34.953 1.00 76.44 262 LEU A C 1
ATOM 2015 O O . LEU A 1 262 ? -26.468 15.997 -34.937 1.00 76.44 262 LEU A O 1
ATOM 2019 N N . GLU A 1 263 ? -26.177 18.229 -35.038 1.00 78.69 263 GLU A N 1
ATOM 2020 C CA . GLU A 1 263 ? -27.577 18.537 -35.314 1.00 78.69 263 GLU A CA 1
ATOM 2021 C C . GLU A 1 263 ? -27.934 18.168 -36.759 1.00 78.69 263 GLU A C 1
ATOM 2023 O O . GLU A 1 263 ? -28.991 17.583 -36.999 1.00 78.69 263 GLU A O 1
ATOM 2028 N N . ASP A 1 264 ? -27.025 18.425 -37.702 1.00 80.31 264 ASP A N 1
ATOM 2029 C CA . ASP A 1 264 ? -27.175 18.025 -39.102 1.00 80.31 264 ASP A CA 1
ATOM 2030 C C . ASP A 1 264 ? -27.210 16.493 -39.260 1.00 80.31 264 ASP A C 1
ATOM 2032 O O . ASP A 1 264 ? -28.127 15.949 -39.877 1.00 80.31 264 ASP A O 1
ATOM 2036 N N . MET A 1 265 ? -26.308 15.772 -38.582 1.00 82.62 265 MET A N 1
ATOM 2037 C CA . MET A 1 265 ? -26.294 14.301 -38.546 1.00 82.62 265 MET A CA 1
ATOM 2038 C C . MET A 1 265 ? -27.606 13.713 -37.982 1.00 82.62 265 MET A C 1
ATOM 2040 O O . MET A 1 265 ? -28.105 12.702 -38.482 1.00 82.62 265 MET A O 1
ATOM 2044 N N . ASN A 1 266 ? -28.214 14.384 -36.995 1.00 75.31 266 ASN A N 1
ATOM 2045 C CA . ASN A 1 266 ? -29.527 14.022 -36.449 1.00 75.31 266 ASN A CA 1
ATOM 2046 C C . ASN A 1 266 ? -30.675 14.269 -37.434 1.00 75.31 266 ASN A C 1
ATOM 2048 O O . ASN A 1 266 ? -31.571 13.431 -37.551 1.00 75.31 266 ASN A O 1
ATOM 2052 N N . ARG A 1 267 ? -30.669 15.407 -38.139 1.00 75.88 267 ARG A N 1
ATOM 2053 C CA . ARG A 1 267 ? -31.670 15.718 -39.175 1.00 75.88 267 ARG A CA 1
ATOM 2054 C C . ARG A 1 267 ? -31.598 14.720 -40.333 1.00 75.88 267 ARG A C 1
ATOM 2056 O O . ARG A 1 267 ? -32.639 14.355 -40.873 1.00 75.88 267 ARG A O 1
ATOM 2063 N N . GLY A 1 268 ? -30.398 14.224 -40.637 1.00 71.56 268 GLY A N 1
ATOM 2064 C CA . GLY A 1 268 ? -30.146 13.145 -41.596 1.00 71.56 268 GLY A CA 1
ATOM 2065 C C . GLY A 1 268 ? -30.446 11.725 -41.093 1.00 71.56 268 GLY A C 1
ATOM 2066 O O . GLY A 1 268 ? -30.232 10.776 -41.841 1.00 71.56 268 GLY A O 1
ATOM 2067 N N . GLN A 1 269 ? -30.929 11.552 -39.853 1.00 72.25 269 GLN A N 1
ATOM 2068 C CA . GLN A 1 269 ? -31.211 10.247 -39.225 1.00 72.25 269 GLN A CA 1
ATOM 2069 C C . GLN A 1 269 ? -30.017 9.265 -39.215 1.00 72.25 269 GLN A C 1
ATOM 2071 O O . GLN A 1 269 ? -30.205 8.045 -39.206 1.00 72.25 269 GLN A O 1
ATOM 2076 N N . LEU A 1 270 ? -28.781 9.774 -39.198 1.00 75.44 270 LEU A N 1
ATOM 2077 C CA . LEU A 1 270 ? -27.571 8.950 -39.176 1.00 75.44 270 LEU A CA 1
ATOM 2078 C C . LEU A 1 270 ? -27.227 8.512 -37.743 1.00 75.44 270 LEU A C 1
ATOM 2080 O O . LEU A 1 270 ? -27.300 9.298 -36.801 1.00 75.44 270 LEU A O 1
ATOM 2084 N N . GLN A 1 271 ? -26.837 7.244 -37.580 1.00 69.69 271 GLN A N 1
ATOM 2085 C CA . GLN A 1 271 ? -26.467 6.677 -36.280 1.00 69.69 271 GLN A CA 1
ATOM 2086 C C . GLN A 1 271 ? -25.096 7.190 -35.832 1.00 69.69 271 GLN A C 1
ATOM 2088 O O . GLN A 1 271 ? -24.128 7.121 -36.589 1.00 69.69 271 GLN A O 1
ATOM 2093 N N . ARG A 1 272 ? -25.031 7.688 -34.596 1.00 78.75 272 ARG A N 1
ATOM 2094 C CA . ARG A 1 272 ? -23.798 8.145 -33.944 1.00 78.75 272 ARG A CA 1
ATOM 2095 C C . ARG A 1 272 ? -23.016 6.946 -33.425 1.00 78.75 272 ARG A C 1
ATOM 2097 O O . ARG A 1 272 ? -23.611 5.987 -32.938 1.00 78.75 272 ARG A O 1
ATOM 2104 N N . ASP A 1 273 ? -21.693 7.014 -33.499 1.00 73.31 273 ASP A N 1
ATOM 2105 C CA . ASP A 1 273 ? -20.808 5.982 -32.963 1.00 73.31 273 ASP A CA 1
ATOM 2106 C C . ASP A 1 273 ? -19.953 6.518 -31.802 1.00 73.31 273 ASP A C 1
ATOM 2108 O O . ASP A 1 273 ? -20.049 7.682 -31.397 1.00 73.31 273 ASP A O 1
ATOM 2112 N N . ALA A 1 274 ? -19.130 5.646 -31.218 1.00 73.06 274 ALA A N 1
ATOM 2113 C CA . ALA A 1 274 ? -18.279 6.000 -30.086 1.00 73.06 274 ALA A CA 1
ATO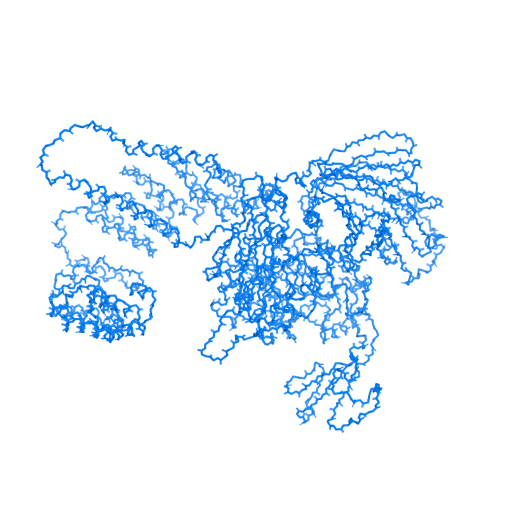M 2114 C C . ALA A 1 274 ? -17.291 7.137 -30.411 1.00 73.06 274 ALA A C 1
ATOM 2116 O O . ALA A 1 274 ? -16.948 7.912 -29.519 1.00 73.06 274 ALA A O 1
ATOM 2117 N N . ILE A 1 275 ? -16.868 7.271 -31.674 1.00 71.75 275 ILE A N 1
ATOM 2118 C CA . ILE A 1 275 ? -15.950 8.326 -32.125 1.00 71.75 275 ILE A CA 1
ATOM 2119 C C . ILE A 1 275 ? -16.685 9.668 -32.121 1.00 71.75 275 ILE A C 1
ATOM 2121 O O . ILE A 1 275 ? -16.157 10.655 -31.604 1.00 71.75 275 ILE A O 1
ATOM 2125 N N . THR A 1 276 ? -17.933 9.687 -32.601 1.00 73.25 276 THR A N 1
ATOM 2126 C CA . THR A 1 276 ? -18.793 10.874 -32.560 1.00 73.25 276 THR A CA 1
ATOM 2127 C C . THR A 1 276 ? -18.992 11.368 -31.121 1.00 73.25 276 THR A C 1
ATOM 2129 O O . THR A 1 276 ? -18.734 12.537 -30.834 1.00 73.25 276 THR A O 1
ATOM 2132 N N . TYR A 1 277 ? -19.389 10.490 -30.189 1.00 77.94 277 TYR A N 1
ATOM 2133 C CA . TYR A 1 277 ? -19.594 10.865 -28.780 1.00 77.94 277 TYR A CA 1
ATOM 2134 C C . TYR A 1 277 ? -18.296 11.279 -28.078 1.00 77.94 277 TYR A C 1
ATOM 2136 O O . TYR A 1 277 ? -18.306 12.233 -27.297 1.00 77.94 277 TYR A O 1
ATOM 2144 N N . HIS A 1 278 ? -17.176 10.615 -28.377 1.00 77.81 278 HIS A N 1
ATOM 2145 C CA . HIS A 1 278 ? -15.868 10.971 -27.833 1.00 77.81 278 HIS A CA 1
ATOM 2146 C C . HIS A 1 278 ? -15.504 12.421 -28.164 1.00 77.81 278 HIS A C 1
ATOM 2148 O O . HIS A 1 278 ? -15.241 13.213 -27.259 1.00 77.81 278 HIS A O 1
ATOM 2154 N N . ALA A 1 279 ? -15.582 12.802 -29.439 1.00 74.69 279 ALA A N 1
ATOM 2155 C CA . ALA A 1 279 ? -15.272 14.160 -29.868 1.00 74.69 279 ALA A CA 1
ATOM 2156 C C . ALA A 1 279 ? -16.224 15.211 -29.261 1.00 74.69 279 ALA A C 1
ATOM 2158 O O . ALA A 1 279 ? -15.791 16.311 -28.925 1.00 74.69 279 ALA A O 1
ATOM 2159 N N . CYS A 1 280 ? -17.499 14.871 -29.027 1.00 74.38 280 CYS A N 1
ATOM 2160 C CA . CYS A 1 280 ? -18.442 15.756 -28.327 1.00 74.38 280 CYS A CA 1
ATOM 2161 C C . CYS A 1 280 ? -17.990 16.063 -26.898 1.00 74.38 280 CYS A C 1
ATOM 2163 O O . CYS A 1 280 ? -18.052 17.208 -26.449 1.00 74.38 280 CYS A O 1
ATOM 2165 N N . VAL A 1 281 ? -17.564 15.026 -26.177 1.00 78.81 281 VAL A N 1
ATOM 2166 C CA . VAL A 1 281 ? -17.121 15.133 -24.787 1.00 78.81 281 VAL A CA 1
ATOM 2167 C C . VAL A 1 281 ? -15.828 15.945 -24.696 1.00 78.81 281 VAL A C 1
ATOM 2169 O O . VAL A 1 281 ? -15.773 16.881 -23.898 1.00 78.81 281 VAL A O 1
ATOM 2172 N N . MET A 1 282 ? -14.842 15.664 -25.558 1.00 76.56 282 MET A N 1
ATOM 2173 C CA . MET A 1 282 ? -13.584 16.427 -25.637 1.00 76.56 282 MET A CA 1
ATOM 2174 C C . MET A 1 282 ? -13.830 17.905 -25.984 1.00 76.56 282 MET A C 1
ATOM 2176 O O . MET A 1 282 ? -13.262 18.815 -25.380 1.00 76.56 282 MET A O 1
ATOM 2180 N N . SER A 1 283 ? -14.745 18.168 -26.916 1.00 72.12 283 SER A N 1
ATOM 2181 C CA . SER A 1 283 ? -15.098 19.528 -27.319 1.00 72.12 283 SER A CA 1
ATOM 2182 C C . SER A 1 283 ? -15.817 20.302 -26.200 1.00 72.12 283 SER A C 1
ATOM 2184 O O . SER A 1 283 ? -15.563 21.492 -25.979 1.00 72.12 283 SER A O 1
ATOM 2186 N N . CYS A 1 284 ? -16.678 19.624 -25.432 1.00 74.12 284 CYS A N 1
ATOM 2187 C CA . CYS A 1 284 ? -17.341 20.207 -24.265 1.00 74.12 284 CYS A CA 1
ATOM 2188 C C . CYS A 1 284 ? -16.369 20.470 -23.103 1.00 74.12 284 CYS A C 1
ATOM 2190 O O . CYS A 1 284 ? -16.558 21.456 -22.388 1.00 74.12 284 CYS A O 1
ATOM 2192 N N . GLU A 1 285 ? -15.331 19.644 -22.935 1.00 78.00 285 GLU A N 1
ATOM 2193 C CA . GLU A 1 285 ? -14.234 19.882 -21.988 1.00 78.00 285 GLU A CA 1
ATOM 2194 C C . GLU A 1 285 ? -13.505 21.187 -22.310 1.00 78.00 285 GLU A C 1
ATOM 2196 O O . GLU A 1 285 ? -13.482 22.088 -21.472 1.00 78.00 285 GLU A O 1
ATOM 2201 N N . LYS A 1 286 ? -13.006 21.337 -23.545 1.00 71.44 286 LYS A N 1
ATOM 2202 C CA . LYS A 1 286 ? -12.281 22.540 -24.005 1.00 71.44 286 LYS A CA 1
ATOM 2203 C C . LYS A 1 286 ? -13.098 23.834 -23.876 1.00 71.44 286 LYS A C 1
ATOM 2205 O O . LYS A 1 286 ? -12.538 24.925 -23.846 1.00 71.44 286 LYS A O 1
ATOM 2210 N N . SER A 1 287 ? -14.421 23.711 -23.791 1.00 69.19 287 SER A N 1
ATOM 2211 C CA . SER A 1 287 ? -15.372 24.828 -23.730 1.00 69.19 287 SER A CA 1
ATOM 2212 C C . SER A 1 287 ? -15.962 25.063 -22.337 1.00 69.19 287 SER A C 1
ATOM 2214 O O . SER A 1 287 ? -16.858 25.898 -22.195 1.00 69.19 287 SER A O 1
ATOM 2216 N N . MET A 1 288 ? -15.509 24.315 -21.321 1.00 73.06 288 MET A N 1
ATOM 2217 C CA . MET A 1 288 ? -16.024 24.342 -19.942 1.00 73.06 288 MET A CA 1
ATOM 2218 C C . MET A 1 288 ? -17.549 24.115 -19.846 1.00 73.06 288 MET A C 1
ATOM 2220 O O . MET A 1 288 ? -18.236 24.671 -18.991 1.00 73.06 288 MET A O 1
ATOM 2224 N N . GLN A 1 289 ? -18.109 23.289 -20.736 1.00 75.44 289 GLN A N 1
ATOM 2225 C CA . GLN A 1 289 ? -19.541 22.963 -20.783 1.00 75.44 289 GLN A CA 1
ATOM 2226 C C . GLN A 1 289 ? -19.814 21.602 -20.125 1.00 75.44 289 GLN A C 1
ATOM 2228 O O . GLN A 1 289 ? -20.265 20.656 -20.779 1.00 75.44 289 GLN A O 1
ATOM 2233 N N . TRP A 1 290 ? -19.538 21.489 -18.823 1.00 77.06 290 TRP A N 1
ATOM 2234 C CA . TRP A 1 290 ? -19.575 20.213 -18.092 1.00 77.06 290 TRP A CA 1
ATOM 2235 C C . TRP A 1 290 ? -20.940 19.506 -18.135 1.00 77.06 290 TRP A C 1
ATOM 2237 O O . TRP A 1 290 ? -20.987 18.282 -18.238 1.00 77.06 290 TRP A O 1
ATOM 2247 N N . GLN A 1 291 ? -22.065 20.238 -18.126 1.00 80.31 291 GLN A N 1
ATOM 2248 C CA . GLN A 1 291 ? -23.400 19.623 -18.207 1.00 80.31 291 GLN A CA 1
ATOM 2249 C C . GLN A 1 291 ? -23.613 18.907 -19.542 1.00 80.31 291 GLN A C 1
ATOM 2251 O O . GLN A 1 291 ? -24.272 17.871 -19.596 1.00 80.31 291 GLN A O 1
ATOM 2256 N N . ARG A 1 292 ? -23.056 19.461 -20.625 1.00 77.44 292 ARG A N 1
ATOM 2257 C CA . ARG A 1 292 ? -23.152 18.878 -21.965 1.00 77.44 292 ARG A CA 1
ATOM 2258 C C . ARG A 1 292 ? -22.181 17.717 -22.122 1.00 77.44 292 ARG A C 1
ATOM 2260 O O . ARG A 1 292 ? -22.598 16.682 -22.620 1.00 77.44 292 ARG A O 1
ATOM 2267 N N . ALA A 1 293 ? -20.946 17.849 -21.629 1.00 78.44 293 ALA A N 1
ATOM 2268 C CA . ALA A 1 293 ? -19.985 16.742 -21.585 1.00 78.44 293 ALA A CA 1
ATOM 2269 C C . ALA A 1 293 ? -20.577 15.526 -20.853 1.00 78.44 293 ALA A C 1
ATOM 2271 O O . ALA A 1 293 ? -20.545 14.406 -21.359 1.00 78.44 293 ALA A O 1
ATOM 2272 N N . LEU A 1 294 ? -21.196 15.770 -19.696 1.00 79.38 294 LEU A N 1
ATOM 2273 C CA . LEU A 1 294 ? -21.862 14.744 -18.906 1.00 79.38 294 LEU A CA 1
ATOM 2274 C C . LEU A 1 294 ? -23.093 14.169 -19.619 1.00 79.38 294 LEU A C 1
ATOM 2276 O O . LEU A 1 294 ? -23.248 12.954 -19.656 1.00 79.38 294 LEU A O 1
ATOM 2280 N N . GLY A 1 295 ? -23.933 15.018 -20.219 1.00 79.69 295 GLY A N 1
ATOM 2281 C CA . GLY A 1 295 ? -25.109 14.579 -20.973 1.00 79.69 295 GLY A CA 1
ATOM 2282 C C . GLY A 1 295 ? -24.753 13.692 -22.169 1.00 79.69 295 GLY A C 1
ATOM 2283 O O . GLY A 1 295 ? -25.359 12.639 -22.350 1.00 79.69 295 GLY A O 1
ATOM 2284 N N . TRP A 1 296 ? -23.723 14.056 -22.938 1.00 80.88 296 TRP A N 1
ATOM 2285 C CA . TRP A 1 296 ? -23.243 13.248 -24.063 1.00 80.88 296 TRP A CA 1
ATOM 2286 C C . TRP A 1 296 ? -22.639 11.921 -23.613 1.00 80.88 296 TRP A C 1
ATOM 2288 O O . TRP A 1 296 ? -22.891 10.888 -24.231 1.00 80.88 296 TRP A O 1
ATOM 2298 N N . PHE A 1 297 ? -21.890 11.926 -22.511 1.00 78.00 297 PHE A N 1
ATOM 2299 C CA . PHE A 1 297 ? -21.349 10.706 -21.921 1.00 78.00 297 PHE A CA 1
ATOM 2300 C C . PHE A 1 297 ? -22.452 9.770 -21.401 1.00 78.00 297 PHE A C 1
ATOM 2302 O O . PHE A 1 297 ? -22.370 8.552 -21.555 1.00 78.00 297 PHE A O 1
ATOM 2309 N N . GLU A 1 298 ? -23.518 10.315 -20.815 1.00 78.00 298 GLU A N 1
ATOM 2310 C CA . GLU A 1 298 ? -24.677 9.534 -20.375 1.00 78.00 298 GLU A CA 1
ATOM 2311 C C . GLU A 1 298 ? -25.479 8.969 -21.544 1.00 78.00 298 GLU A C 1
ATOM 2313 O O . GLU A 1 298 ? -25.883 7.807 -21.498 1.00 78.00 298 GLU A O 1
ATOM 2318 N N . GLU A 1 299 ? -25.659 9.744 -22.612 1.00 76.62 299 GLU A N 1
ATOM 2319 C CA . GLU A 1 299 ? -26.306 9.270 -23.834 1.00 76.62 299 GLU A CA 1
ATOM 2320 C C . GLU A 1 299 ? -25.494 8.129 -24.473 1.00 76.62 299 GLU A C 1
ATOM 2322 O O . GLU A 1 299 ? -26.056 7.068 -24.757 1.00 76.62 299 GLU A O 1
ATOM 2327 N N . MET A 1 300 ? -24.168 8.277 -24.570 1.00 77.19 300 MET A N 1
ATOM 2328 C CA . MET A 1 300 ? -23.239 7.236 -25.031 1.00 77.19 300 MET A CA 1
ATOM 2329 C C . MET A 1 300 ? -23.351 5.947 -24.197 1.00 77.19 300 MET A C 1
ATOM 2331 O O . MET A 1 300 ? -23.419 4.844 -24.747 1.00 77.19 300 MET A O 1
ATOM 2335 N N . ARG A 1 301 ? -23.452 6.074 -22.865 1.00 70.75 301 ARG A N 1
ATOM 2336 C CA . ARG A 1 301 ? -23.672 4.939 -21.952 1.00 70.75 301 ARG A CA 1
ATOM 2337 C C . ARG A 1 301 ? -25.053 4.312 -22.108 1.00 70.75 301 ARG A C 1
ATOM 2339 O O . ARG A 1 301 ? -25.167 3.089 -22.061 1.00 70.75 301 ARG A O 1
ATOM 2346 N N . SER A 1 302 ? -26.095 5.117 -22.306 1.00 69.44 302 SER A N 1
ATOM 2347 C CA . SER A 1 302 ? -27.465 4.628 -22.514 1.00 69.44 302 SER A CA 1
ATOM 2348 C C . SER A 1 302 ? -27.597 3.805 -23.800 1.00 69.44 302 SER A C 1
ATOM 2350 O O . SER A 1 302 ? -28.365 2.846 -23.844 1.00 69.44 302 SER A O 1
ATOM 2352 N N . GLN A 1 303 ? -26.772 4.120 -24.803 1.00 67.44 303 GLN A N 1
ATOM 2353 C CA . GLN A 1 303 ? -26.659 3.381 -26.061 1.00 67.44 303 GLN A CA 1
ATOM 2354 C C . GLN A 1 303 ? -25.671 2.203 -25.992 1.00 67.44 303 GLN A C 1
ATOM 2356 O O . GLN A 1 303 ? -25.474 1.514 -26.989 1.00 67.44 303 GLN A O 1
ATOM 2361 N N . ARG A 1 304 ? -25.086 1.931 -24.813 1.00 66.00 304 ARG A N 1
ATOM 2362 C CA . ARG A 1 304 ? -24.123 0.842 -24.555 1.00 66.00 304 ARG A CA 1
ATOM 2363 C C . ARG A 1 304 ? -22.880 0.881 -25.459 1.00 66.00 304 ARG A C 1
ATOM 2365 O O . ARG A 1 304 ? -22.326 -0.166 -25.782 1.00 66.00 304 ARG A O 1
ATOM 2372 N N . LEU A 1 305 ? -22.441 2.075 -25.856 1.00 67.69 305 LEU A N 1
ATOM 2373 C CA . LEU A 1 305 ? -21.219 2.267 -26.640 1.00 67.69 305 LEU A CA 1
ATOM 2374 C C . LEU A 1 305 ? -19.989 2.304 -25.714 1.00 67.69 305 LEU A C 1
ATOM 2376 O O . LEU A 1 305 ? -20.031 2.916 -24.645 1.00 67.69 305 LEU A O 1
ATOM 2380 N N . GLU A 1 306 ? -18.894 1.648 -26.111 1.00 58.41 306 GLU A N 1
ATOM 2381 C CA . GLU A 1 306 ? -17.651 1.595 -25.326 1.00 58.41 306 GLU A CA 1
ATOM 2382 C C . GLU A 1 306 ? -16.962 2.965 -25.262 1.00 58.41 306 GLU A C 1
ATOM 2384 O O . GLU A 1 306 ? -16.717 3.593 -26.290 1.00 58.41 306 GLU A O 1
ATOM 2389 N N . HIS A 1 307 ? -16.616 3.421 -24.054 1.00 61.53 307 HIS A N 1
ATOM 2390 C CA . HIS A 1 307 ? -15.868 4.658 -23.825 1.00 61.53 307 HIS A CA 1
ATOM 2391 C C . HIS A 1 307 ? -14.426 4.366 -23.392 1.00 61.53 307 HIS A C 1
ATOM 2393 O O . HIS A 1 307 ? -14.162 3.426 -22.641 1.00 61.53 307 HIS A O 1
ATOM 2399 N N . ASN A 1 308 ? -13.480 5.207 -23.805 1.00 59.19 308 ASN A N 1
ATOM 2400 C CA . ASN A 1 308 ? -12.072 5.087 -23.414 1.00 59.19 308 ASN A CA 1
ATOM 2401 C C . ASN A 1 308 ? -11.722 5.999 -22.218 1.00 59.19 308 ASN A C 1
ATOM 2403 O O . ASN A 1 308 ? -12.504 6.868 -21.820 1.00 59.19 308 ASN A O 1
ATOM 2407 N N . SER A 1 309 ? -10.528 5.807 -21.651 1.00 59.22 309 SER A N 1
ATOM 2408 C CA . SER A 1 309 ? -10.008 6.602 -20.527 1.00 59.22 309 SER A CA 1
ATOM 2409 C C . SER A 1 309 ? -9.970 8.102 -20.826 1.00 59.22 309 SER A C 1
ATOM 2411 O O . SER A 1 309 ? -10.273 8.903 -19.949 1.00 59.22 309 SER A O 1
ATOM 2413 N N . ASN A 1 310 ? -9.676 8.491 -22.068 1.00 58.62 310 ASN A N 1
ATOM 2414 C CA . ASN A 1 310 ? -9.637 9.895 -22.482 1.00 58.62 310 ASN A CA 1
ATOM 2415 C C . ASN A 1 310 ? -11.023 10.555 -22.425 1.00 58.62 310 ASN A C 1
ATOM 2417 O O . ASN A 1 310 ? -11.137 11.674 -21.942 1.00 58.62 310 ASN A O 1
ATOM 2421 N N . THR A 1 311 ? -12.082 9.844 -22.832 1.00 64.06 311 THR A N 1
ATOM 2422 C CA . THR A 1 311 ? -13.473 10.335 -22.744 1.00 64.06 311 THR A CA 1
ATOM 2423 C C . THR A 1 311 ? -13.859 10.601 -21.293 1.00 64.06 311 THR A C 1
ATOM 2425 O O . THR A 1 311 ? -14.407 11.648 -20.968 1.00 64.06 311 THR A O 1
ATOM 2428 N N . LEU A 1 312 ? -13.553 9.651 -20.406 1.00 61.25 312 LEU A N 1
ATOM 2429 C CA . LEU A 1 312 ? -13.866 9.757 -18.984 1.00 61.25 312 LEU A CA 1
ATOM 2430 C C . LEU A 1 312 ? -13.074 10.892 -18.321 1.00 61.25 312 LEU A C 1
ATOM 2432 O O . LEU A 1 312 ? -13.653 11.707 -17.604 1.00 61.25 312 LEU A O 1
ATOM 2436 N N . ASN A 1 313 ? -11.774 10.981 -18.611 1.00 67.12 313 ASN A N 1
ATOM 2437 C CA . ASN A 1 313 ? -10.910 12.047 -18.114 1.00 67.12 313 ASN A CA 1
ATOM 2438 C C . ASN A 1 313 ? -11.384 13.425 -18.581 1.00 67.12 313 ASN A C 1
ATOM 2440 O O . ASN A 1 313 ? -11.364 14.353 -17.785 1.00 67.12 313 ASN A O 1
ATOM 2444 N N . ALA A 1 314 ? -11.873 13.559 -19.815 1.00 70.00 314 ALA A N 1
ATOM 2445 C CA . ALA A 1 314 ? -12.420 14.815 -20.321 1.00 70.00 314 ALA A CA 1
ATOM 2446 C C . ALA A 1 314 ? -13.729 15.220 -19.628 1.00 70.00 314 ALA A C 1
ATOM 2448 O O . ALA A 1 314 ? -13.918 16.396 -19.320 1.00 70.00 314 ALA A O 1
ATOM 2449 N N . VAL A 1 315 ? -14.613 14.271 -19.284 1.00 69.75 315 VAL A N 1
ATOM 2450 C CA . VAL A 1 315 ? -15.789 14.586 -18.447 1.00 69.75 315 VAL A CA 1
ATOM 2451 C C . VAL A 1 315 ? -15.343 15.077 -17.069 1.00 69.75 315 VAL A C 1
ATOM 2453 O O . VAL A 1 315 ? -15.822 16.117 -16.612 1.00 69.75 315 VAL A O 1
ATOM 2456 N N . VAL A 1 316 ? -14.407 14.375 -16.425 1.00 67.00 316 VAL A N 1
ATOM 2457 C CA . VAL A 1 316 ? -13.891 14.736 -15.093 1.00 67.00 316 VAL A CA 1
ATOM 2458 C C . VAL A 1 316 ? -13.201 16.103 -15.121 1.00 67.00 316 VAL A C 1
ATOM 2460 O O . VAL A 1 316 ? -13.572 16.977 -14.341 1.00 67.00 316 VAL A O 1
ATOM 2463 N N . SER A 1 317 ? -12.302 16.317 -16.079 1.00 71.94 317 SER A N 1
ATOM 2464 C CA . SER A 1 317 ? -11.596 17.576 -16.339 1.00 71.94 317 SER A CA 1
ATOM 2465 C C . SER A 1 317 ? -12.568 18.732 -16.596 1.00 71.94 317 SER A C 1
ATOM 2467 O O . SER A 1 317 ? -12.439 19.801 -16.003 1.00 71.94 317 SER A O 1
ATOM 2469 N N . SER A 1 318 ? -13.628 18.515 -17.385 1.00 72.06 318 SER A N 1
ATOM 2470 C CA . SER A 1 318 ? -14.655 19.540 -17.624 1.00 72.06 318 SER A CA 1
ATOM 2471 C C . SER A 1 318 ? -15.399 19.948 -16.342 1.00 72.06 318 SER A C 1
ATOM 2473 O O . SER A 1 318 ? -15.703 21.129 -16.147 1.00 72.06 318 SER A O 1
ATOM 2475 N N . CYS A 1 319 ? -15.664 18.989 -15.443 1.00 62.72 319 CYS A N 1
ATOM 2476 C CA . CYS A 1 319 ? -16.294 19.239 -14.144 1.00 62.72 319 CYS A CA 1
ATOM 2477 C C . CYS A 1 319 ? -15.337 19.972 -13.194 1.00 62.72 319 CYS A C 1
ATOM 2479 O O . CYS A 1 319 ? -15.767 20.881 -12.486 1.00 62.72 319 CYS A O 1
ATOM 2481 N N . GLU A 1 320 ? -14.055 19.608 -13.213 1.00 60.41 320 GLU A N 1
ATOM 2482 C CA . GLU A 1 320 ? -12.969 20.239 -12.455 1.00 60.41 320 GLU A CA 1
ATOM 2483 C C . GLU A 1 320 ? -12.785 21.710 -12.848 1.00 60.41 320 GLU A C 1
ATOM 2485 O O . GLU A 1 320 ? -12.892 22.595 -11.994 1.00 60.41 320 GLU A O 1
ATOM 2490 N N . GLN A 1 321 ? -12.623 21.989 -14.145 1.00 62.00 321 GLN A N 1
ATOM 2491 C CA . GLN A 1 321 ? -12.437 23.345 -14.678 1.00 62.00 321 GLN A CA 1
ATOM 2492 C C . GLN A 1 321 ? -13.650 24.250 -14.409 1.00 62.00 321 GLN A C 1
ATOM 2494 O O . GLN A 1 321 ? -13.513 25.465 -14.286 1.00 62.00 321 GLN A O 1
ATOM 2499 N N . SER A 1 322 ? -14.838 23.657 -14.258 1.00 64.50 322 SER A N 1
ATOM 2500 C CA . SER A 1 322 ? -16.082 24.371 -13.946 1.00 64.50 322 SER A CA 1
ATOM 2501 C C . SER A 1 322 ? -16.380 24.477 -12.442 1.00 64.50 322 SER A C 1
ATOM 2503 O O . SER A 1 322 ? -17.435 24.989 -12.060 1.00 64.50 322 SER A O 1
ATOM 2505 N N . GLY A 1 323 ? -15.496 23.969 -11.575 1.00 55.72 323 GLY A N 1
ATOM 2506 C CA . GLY A 1 323 ? -15.673 23.981 -10.119 1.00 55.72 323 GLY A CA 1
ATOM 2507 C C . GLY A 1 323 ? -16.756 23.027 -9.590 1.00 55.72 323 GLY A C 1
ATOM 2508 O O . GLY A 1 323 ? -17.165 23.150 -8.438 1.00 55.72 323 GLY A O 1
ATOM 2509 N N . GLN A 1 324 ? -17.224 22.070 -10.397 1.00 61.34 324 GLN A N 1
ATOM 2510 C CA . GLN A 1 324 ? -18.337 21.149 -10.101 1.00 61.34 324 GLN A CA 1
ATOM 2511 C C . GLN A 1 324 ? -17.850 19.745 -9.702 1.00 61.34 324 GLN A C 1
ATOM 2513 O O . GLN A 1 324 ? -18.359 18.713 -10.146 1.00 61.34 324 GLN A O 1
ATOM 2518 N N . TRP A 1 325 ? -16.859 19.709 -8.816 1.00 51.78 325 TRP A N 1
ATOM 2519 C CA . TRP A 1 325 ? -16.194 18.501 -8.320 1.00 51.78 325 TRP A CA 1
ATOM 2520 C C . TRP A 1 325 ? -17.125 17.529 -7.593 1.00 51.78 325 TRP A C 1
ATOM 2522 O O . TRP A 1 325 ? -16.939 16.315 -7.661 1.00 51.78 325 TRP A O 1
ATOM 2532 N N . SER A 1 326 ? -18.162 18.048 -6.934 1.00 45.56 326 SER A N 1
ATOM 2533 C CA . SER A 1 326 ? -19.164 17.239 -6.236 1.00 45.56 326 SER A CA 1
ATOM 2534 C C . SER A 1 326 ? -19.962 16.350 -7.193 1.00 45.56 326 SER A C 1
ATOM 2536 O O . SER A 1 326 ? -20.305 15.227 -6.835 1.00 45.56 326 SER A O 1
ATOM 2538 N N . VAL A 1 327 ? -20.214 16.804 -8.427 1.00 51.31 327 VAL A N 1
ATOM 2539 C CA . VAL A 1 327 ? -20.930 16.025 -9.447 1.00 51.31 327 VAL A CA 1
ATOM 2540 C C . VAL A 1 327 ? -20.040 14.915 -10.004 1.00 51.31 327 VAL A C 1
ATOM 2542 O O . VAL A 1 327 ? -20.501 13.781 -10.133 1.00 51.31 327 VAL A O 1
ATOM 2545 N N . ALA A 1 328 ? -18.762 15.209 -10.267 1.00 44.59 328 ALA A N 1
ATOM 2546 C CA . ALA A 1 328 ? -17.793 14.211 -10.715 1.00 44.59 328 ALA A CA 1
ATOM 2547 C C . ALA A 1 328 ? -17.514 13.156 -9.630 1.00 44.59 328 ALA A C 1
ATOM 2549 O O . ALA A 1 328 ? -17.560 11.959 -9.901 1.00 44.59 328 ALA A O 1
ATOM 2550 N N . SER A 1 329 ? -17.318 13.580 -8.381 1.00 42.06 329 SER A N 1
ATOM 2551 C CA . SER A 1 329 ? -17.080 12.689 -7.240 1.00 42.06 329 SER A CA 1
ATOM 2552 C C . SER A 1 329 ? -18.303 11.823 -6.908 1.00 42.06 329 SER A C 1
ATOM 2554 O O . SER A 1 329 ? -18.169 10.615 -6.739 1.00 42.06 329 SER A O 1
ATOM 2556 N N . ASN A 1 330 ? -19.522 12.376 -6.930 1.00 46.38 330 ASN A N 1
ATOM 2557 C CA . ASN A 1 330 ? -20.735 11.585 -6.682 1.00 46.38 330 ASN A CA 1
ATOM 2558 C C . ASN A 1 330 ? -21.071 10.607 -7.821 1.00 46.38 330 ASN A C 1
ATOM 2560 O O . ASN A 1 330 ? -21.615 9.537 -7.550 1.00 46.38 330 ASN A O 1
ATOM 2564 N N . LYS A 1 331 ? -20.781 10.948 -9.088 1.00 46.94 331 LYS A N 1
ATOM 2565 C CA . LYS A 1 331 ? -21.095 10.079 -10.241 1.00 46.94 331 LYS A CA 1
ATOM 2566 C C . LYS A 1 331 ? -19.989 9.081 -10.597 1.00 46.94 331 LYS A C 1
ATOM 2568 O O . LYS A 1 331 ? -20.316 7.978 -11.029 1.00 46.94 331 LYS A O 1
ATOM 2573 N N . PHE A 1 332 ? -18.716 9.440 -10.423 1.00 47.41 332 PHE A N 1
ATOM 2574 C CA . PHE A 1 332 ? -17.558 8.611 -10.803 1.00 47.41 332 PHE A CA 1
ATOM 2575 C C . PHE A 1 332 ? -16.776 8.060 -9.604 1.00 47.41 332 PHE A C 1
ATOM 2577 O O . PHE A 1 332 ? -16.158 7.005 -9.723 1.00 47.41 332 PHE A O 1
ATOM 2584 N N . GLY A 1 333 ? -16.869 8.692 -8.431 1.00 36.78 333 GLY A N 1
ATOM 2585 C CA . GLY A 1 333 ? -16.322 8.165 -7.177 1.00 36.78 333 GLY A CA 1
ATOM 2586 C C . GLY A 1 333 ? -16.838 6.775 -6.771 1.00 36.78 333 GLY A C 1
ATOM 2587 O O . GLY A 1 333 ? -16.037 6.011 -6.239 1.00 36.78 333 GLY A O 1
ATOM 2588 N N . PRO A 1 334 ? -18.091 6.356 -7.070 1.00 35.34 334 PRO A N 1
ATOM 2589 C CA . PRO A 1 334 ? -18.578 5.014 -6.734 1.00 35.34 334 PRO A CA 1
ATOM 2590 C C . PRO A 1 334 ? -17.812 3.857 -7.390 1.00 35.34 334 PRO A C 1
ATOM 2592 O O . PRO A 1 334 ? -17.923 2.732 -6.905 1.00 35.34 334 PRO A O 1
ATOM 2595 N N . ALA A 1 335 ? -17.047 4.096 -8.464 1.00 31.03 335 ALA A N 1
ATOM 2596 C CA . ALA A 1 335 ? -16.299 3.038 -9.147 1.00 31.03 335 ALA A CA 1
ATOM 2597 C C . ALA A 1 335 ? -15.211 2.417 -8.249 1.00 31.03 335 ALA A C 1
ATOM 2599 O O . ALA A 1 335 ? -15.024 1.208 -8.280 1.00 31.03 335 ALA A O 1
ATOM 2600 N N . PHE A 1 336 ? -14.607 3.211 -7.357 1.00 31.56 336 PHE A N 1
ATOM 2601 C CA . PHE A 1 336 ? -13.567 2.763 -6.420 1.00 31.56 336 PHE A CA 1
ATOM 2602 C C . PHE A 1 336 ? -14.126 2.015 -5.187 1.00 31.56 336 PHE A C 1
ATOM 2604 O O . PHE A 1 336 ? -13.381 1.397 -4.431 1.00 31.56 336 PHE A O 1
ATOM 2611 N N . PHE A 1 337 ? -15.445 2.064 -4.949 1.00 37.38 337 PHE A N 1
ATOM 2612 C CA . PHE A 1 337 ? -16.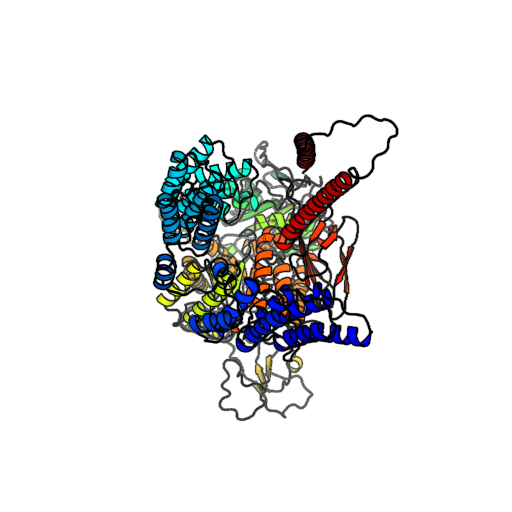077 1.637 -3.687 1.00 37.38 337 PHE A CA 1
ATOM 2613 C C . PHE A 1 337 ? -16.787 0.280 -3.758 1.00 37.38 337 PHE A C 1
ATOM 2615 O O . PHE A 1 337 ? -17.654 -0.038 -2.944 1.00 37.38 337 PHE A O 1
ATOM 2622 N N . SER A 1 338 ? -16.398 -0.560 -4.709 1.00 30.64 338 SER A N 1
ATOM 2623 C CA . SER A 1 338 ? -17.009 -1.864 -4.952 1.00 30.64 338 SER A CA 1
ATOM 2624 C C . SER A 1 338 ? -16.283 -3.030 -4.237 1.00 30.64 338 SER A C 1
ATOM 2626 O O . SER A 1 338 ? -16.470 -4.192 -4.585 1.00 30.64 338 SER A O 1
ATOM 2628 N N . LEU A 1 339 ? -15.518 -2.768 -3.167 1.00 32.97 339 LEU A N 1
ATOM 2629 C CA . LEU A 1 339 ? -14.895 -3.810 -2.319 1.00 32.97 339 LEU A CA 1
ATOM 2630 C C . LEU A 1 339 ? -15.904 -4.684 -1.538 1.00 32.97 339 LEU A C 1
ATOM 2632 O O . LEU A 1 339 ? -15.505 -5.622 -0.848 1.00 32.97 339 LEU A O 1
ATOM 2636 N N . ALA A 1 340 ? -17.209 -4.433 -1.666 1.00 29.83 340 ALA A N 1
ATOM 2637 C CA . ALA A 1 340 ? -18.265 -5.310 -1.173 1.00 29.83 340 ALA A CA 1
ATOM 2638 C C . ALA A 1 340 ? -19.097 -5.859 -2.351 1.00 29.83 340 ALA A C 1
ATOM 2640 O O . ALA A 1 340 ? -19.900 -5.121 -2.929 1.00 29.83 340 ALA A O 1
ATOM 2641 N N . PRO A 1 341 ? -18.975 -7.155 -2.692 1.00 32.06 341 PRO A N 1
ATOM 2642 C CA . PRO A 1 341 ? -19.812 -7.765 -3.711 1.00 32.06 341 PRO A CA 1
ATOM 2643 C C . PRO A 1 341 ? -21.225 -8.003 -3.157 1.00 32.06 341 PRO A C 1
ATOM 2645 O O . PRO A 1 341 ? -21.406 -8.682 -2.144 1.00 32.06 341 PRO A O 1
ATOM 2648 N N . GLU A 1 342 ? -22.225 -7.466 -3.844 1.00 35.91 342 GLU A N 1
ATOM 2649 C CA . GLU A 1 342 ? -23.647 -7.416 -3.471 1.00 35.91 342 GLU A CA 1
ATOM 2650 C C . GLU A 1 342 ? -24.424 -8.753 -3.376 1.00 35.91 342 GLU A C 1
ATOM 2652 O O . GLU A 1 342 ? -25.644 -8.733 -3.253 1.00 35.91 342 GLU A O 1
ATOM 2657 N N . SER A 1 343 ? -23.772 -9.920 -3.446 1.00 29.62 343 SER A N 1
ATOM 2658 C CA . SER A 1 343 ? -24.486 -11.212 -3.507 1.00 29.62 343 SER A CA 1
ATOM 2659 C C . SER A 1 343 ? -24.095 -12.283 -2.473 1.00 29.62 343 SER A C 1
ATOM 2661 O O . SER A 1 343 ? -24.543 -13.422 -2.590 1.00 29.62 343 SER A O 1
ATOM 2663 N N . VAL A 1 344 ? -23.387 -11.932 -1.386 1.00 30.91 344 VAL A N 1
ATOM 2664 C CA . VAL A 1 344 ? -23.790 -12.457 -0.049 1.00 30.91 344 VAL A CA 1
ATOM 2665 C C . VAL A 1 344 ? -24.876 -11.508 0.445 1.00 30.91 344 VAL A C 1
ATOM 2667 O O . VAL A 1 344 ? -24.895 -10.360 0.001 1.00 30.91 344 VAL A O 1
ATOM 2670 N N . PRO A 1 345 ? -25.656 -11.859 1.475 1.00 33.50 345 PRO A N 1
ATOM 2671 C CA . PRO A 1 345 ? -25.887 -10.911 2.566 1.00 33.50 345 PRO A CA 1
ATOM 2672 C C . PRO A 1 345 ? -24.529 -10.371 3.070 1.00 33.50 345 PRO A C 1
ATOM 2674 O O . PRO A 1 345 ? -23.951 -10.864 4.036 1.00 33.50 345 PRO A O 1
ATOM 2677 N N . SER A 1 346 ? -23.925 -9.468 2.297 1.00 34.81 346 SER A N 1
ATOM 2678 C CA . SER A 1 346 ? -22.622 -8.875 2.539 1.00 34.81 346 SER A CA 1
ATOM 2679 C C . SER A 1 346 ? -22.847 -7.633 3.366 1.00 34.81 346 SER A C 1
ATOM 2681 O O . SER A 1 346 ? -23.942 -7.075 3.401 1.00 34.81 346 SER A O 1
ATOM 2683 N N . LEU A 1 347 ? -21.802 -7.258 4.087 1.00 41.47 347 LEU A N 1
ATOM 2684 C CA . LEU A 1 347 ? -21.764 -6.147 5.010 1.00 41.47 347 LEU A CA 1
ATOM 2685 C C . LEU A 1 347 ? -21.935 -4.797 4.287 1.00 41.47 347 LEU A C 1
ATOM 2687 O O . LEU A 1 347 ? -21.038 -3.962 4.330 1.00 41.47 347 LEU A O 1
ATOM 2691 N N . GLN A 1 348 ? -23.065 -4.567 3.621 1.00 41.12 348 GLN A N 1
ATOM 2692 C CA . GLN A 1 348 ? -23.522 -3.256 3.186 1.00 41.12 348 GLN A CA 1
ATOM 2693 C C . GLN A 1 348 ? -24.643 -2.817 4.128 1.00 41.12 348 GLN A C 1
ATOM 2695 O O . GLN A 1 348 ? -25.824 -3.067 3.865 1.00 41.12 348 GLN A O 1
ATOM 2700 N N . PRO A 1 349 ? -24.266 -2.221 5.272 1.00 49.47 349 PRO A N 1
ATOM 2701 C CA . PRO A 1 349 ? -25.185 -1.572 6.182 1.00 49.47 349 PRO A CA 1
ATOM 2702 C C . PRO A 1 349 ? -26.161 -0.661 5.453 1.00 49.47 349 PRO A C 1
ATOM 2704 O O . PRO A 1 349 ? -25.744 0.214 4.694 1.00 49.47 349 PRO A O 1
ATOM 2707 N N . GLY A 1 350 ? -27.451 -0.828 5.732 1.00 44.22 350 GLY A N 1
ATOM 2708 C CA . GLY A 1 350 ? -28.418 0.249 5.535 1.00 44.22 350 GLY A CA 1
ATOM 2709 C C . GLY A 1 350 ? -28.084 1.467 6.413 1.00 44.22 350 GLY A C 1
ATOM 2710 O O . GLY A 1 350 ? -27.243 1.357 7.313 1.00 44.22 350 GLY A O 1
ATOM 2711 N N . PRO A 1 351 ? -28.724 2.624 6.170 1.00 45.09 351 PRO A N 1
ATOM 2712 C CA . PRO A 1 351 ? -28.615 3.766 7.072 1.00 45.09 351 PRO A CA 1
ATOM 2713 C C . PRO A 1 351 ? -29.035 3.349 8.482 1.00 45.09 351 PRO A C 1
ATOM 2715 O O . PRO A 1 351 ? -29.935 2.519 8.648 1.00 45.09 351 PRO A O 1
ATOM 2718 N N . ALA A 1 352 ? -28.372 3.901 9.492 1.00 56.34 352 ALA A N 1
ATOM 2719 C CA . ALA A 1 352 ? -28.719 3.582 10.866 1.00 56.34 352 ALA A CA 1
ATOM 2720 C C . ALA A 1 352 ? -30.040 4.251 11.288 1.00 56.34 352 ALA A C 1
ATOM 2722 O O . ALA A 1 352 ? -30.207 5.464 11.145 1.00 56.34 352 ALA A O 1
ATOM 2723 N N . GLU A 1 353 ? -30.980 3.467 11.826 1.00 54.00 353 GLU A N 1
ATOM 2724 C CA . GLU A 1 353 ? -32.154 3.995 12.528 1.00 54.00 353 GLU A CA 1
ATOM 2725 C C . GLU A 1 353 ? -31.749 4.294 13.974 1.00 54.00 353 GLU A C 1
ATOM 2727 O O . GLU A 1 353 ? -31.553 3.378 14.774 1.00 54.00 353 GLU A O 1
ATOM 2732 N N . GLY A 1 354 ? -31.588 5.576 14.307 1.00 52.94 354 GLY A N 1
ATOM 2733 C CA . GLY A 1 354 ? -31.494 6.005 15.698 1.00 52.94 354 GLY A CA 1
ATOM 2734 C C . GLY A 1 354 ? -32.872 5.902 16.343 1.00 52.94 354 GLY A C 1
ATOM 2735 O O . GLY A 1 354 ? -33.779 6.639 15.961 1.00 52.94 354 GLY A O 1
ATOM 2736 N N . SER A 1 355 ? -33.050 4.993 17.301 1.00 50.34 355 SER A N 1
ATOM 2737 C CA . SER A 1 355 ? -34.274 4.933 18.106 1.00 50.34 355 SER A CA 1
ATOM 2738 C C . SER A 1 355 ? -34.017 5.490 19.506 1.00 50.34 355 SER A C 1
ATOM 2740 O O . SER A 1 355 ? -33.145 4.991 20.222 1.00 50.34 355 SER A O 1
ATOM 2742 N N . GLU A 1 356 ? -34.788 6.505 19.899 1.00 47.53 356 GLU A N 1
ATOM 2743 C CA . GLU A 1 356 ? -34.880 6.973 21.286 1.00 47.53 356 GLU A CA 1
ATOM 2744 C C . GLU A 1 356 ? -35.653 5.972 22.156 1.00 47.53 356 GLU A C 1
ATOM 2746 O O . GLU A 1 356 ? -36.624 5.361 21.704 1.00 47.53 356 GLU A O 1
ATOM 2751 N N . SER A 1 357 ? -35.300 5.877 23.441 1.00 45.28 357 SER A N 1
ATOM 2752 C CA . SER A 1 357 ? -36.248 5.431 24.463 1.00 45.28 357 SER A CA 1
ATOM 2753 C C . SER A 1 357 ? -36.067 6.185 25.786 1.00 45.28 357 SER A C 1
ATOM 2755 O O . SER A 1 357 ? -35.040 6.815 26.034 1.00 45.28 357 SER A O 1
ATOM 2757 N N . SER A 1 358 ? -37.145 6.179 26.573 1.00 44.09 358 SER A N 1
ATOM 2758 C CA . SER A 1 358 ? -37.492 7.089 27.670 1.00 44.09 358 SER A CA 1
ATOM 2759 C C . SER A 1 358 ? -36.363 7.449 28.640 1.00 44.09 358 SER A C 1
ATOM 2761 O O . SER A 1 358 ? -35.810 6.574 29.299 1.00 44.09 358 SER A O 1
ATOM 2763 N N . ALA A 1 359 ? -36.137 8.752 28.823 1.00 40.28 359 ALA A N 1
ATOM 2764 C CA . ALA A 1 359 ? -35.374 9.285 29.944 1.00 40.28 359 ALA A CA 1
ATOM 2765 C C . ALA A 1 359 ? -36.303 9.499 31.153 1.00 40.28 359 ALA A C 1
ATOM 2767 O O . ALA A 1 359 ? -37.095 10.443 31.193 1.00 40.28 359 ALA A O 1
ATOM 2768 N N . THR A 1 360 ? -36.200 8.628 32.150 1.00 51.75 360 THR A N 1
ATOM 2769 C CA . THR A 1 360 ? -36.571 8.935 33.540 1.00 51.75 360 THR A CA 1
ATOM 2770 C C . THR A 1 360 ? -35.289 9.228 34.313 1.00 51.75 360 THR A C 1
ATOM 2772 O O . THR A 1 360 ? -34.222 8.778 33.913 1.00 51.75 360 THR A O 1
ATOM 2775 N N . SER A 1 361 ? -35.346 10.052 35.364 1.00 55.16 361 SER A N 1
ATOM 2776 C CA . SER A 1 361 ? -34.153 10.610 36.025 1.00 55.16 361 SER A CA 1
ATOM 2777 C C . SER A 1 361 ? -33.065 9.557 36.315 1.00 55.16 361 SER A C 1
ATOM 2779 O O . SER A 1 361 ? -33.219 8.773 37.248 1.00 55.16 361 SER A O 1
ATOM 2781 N N . GLY A 1 362 ? -31.972 9.568 35.539 1.00 60.75 362 GLY A N 1
ATOM 2782 C CA . GLY A 1 362 ? -30.816 8.676 35.712 1.00 60.75 362 GLY A CA 1
ATOM 2783 C C . GLY A 1 362 ? -30.811 7.376 34.889 1.00 60.75 362 GLY A C 1
ATOM 2784 O O . GLY A 1 362 ? -29.874 6.592 35.052 1.00 60.75 362 GLY A O 1
ATOM 2785 N N . GLU A 1 363 ? -31.798 7.145 34.016 1.00 80.75 363 GLU A N 1
ATOM 2786 C CA . GLU A 1 363 ? -31.859 5.985 33.115 1.00 80.75 363 GLU A CA 1
ATOM 2787 C C . GLU A 1 363 ? -31.884 6.402 31.637 1.00 80.75 363 GLU A C 1
ATOM 2789 O O . GLU A 1 363 ? -32.662 7.269 31.236 1.00 80.75 363 GLU A O 1
ATOM 2794 N N . TRP A 1 364 ? -31.054 5.751 30.816 1.00 85.50 364 TRP A N 1
ATOM 2795 C CA . TRP A 1 364 ? -31.000 5.955 29.364 1.00 85.50 364 TRP A CA 1
ATOM 2796 C C . TRP A 1 364 ? -30.907 4.618 28.630 1.00 85.50 364 TRP A C 1
ATOM 2798 O O . TRP A 1 364 ? -30.203 3.707 29.071 1.00 85.50 364 TRP A O 1
ATOM 2808 N N . SER A 1 365 ? -31.563 4.510 27.473 1.00 86.88 365 SER A N 1
ATOM 2809 C CA . SER A 1 365 ? -31.435 3.352 26.586 1.00 86.88 365 SER A CA 1
ATOM 2810 C C . SER A 1 365 ? -31.513 3.772 25.119 1.00 86.88 365 SER A C 1
ATOM 2812 O O . SER A 1 365 ? -32.508 4.341 24.668 1.00 86.88 365 SER A O 1
ATOM 2814 N N . PHE A 1 366 ? -30.442 3.474 24.383 1.00 85.75 366 PHE A N 1
ATOM 2815 C CA . PHE A 1 366 ? -30.278 3.788 22.967 1.00 85.75 366 PHE A CA 1
ATOM 2816 C C . PHE A 1 366 ? -29.889 2.538 22.181 1.00 85.75 366 PHE A C 1
ATOM 2818 O O . PHE A 1 366 ? -29.133 1.696 22.671 1.00 85.75 366 PHE A O 1
ATOM 2825 N N . VAL A 1 367 ? -30.345 2.461 20.933 1.00 86.06 367 VAL A N 1
ATOM 2826 C CA . VAL A 1 367 ? -29.938 1.419 19.986 1.00 86.06 367 VAL A CA 1
ATOM 2827 C C . VAL A 1 367 ? -29.268 2.076 18.783 1.00 86.06 367 VAL A C 1
ATOM 2829 O O . VAL A 1 367 ? -29.868 2.920 18.120 1.00 86.06 367 VAL A O 1
ATOM 2832 N N . LEU A 1 368 ? -28.023 1.681 18.503 1.00 87.19 368 LEU A N 1
ATOM 2833 C CA . LEU A 1 368 ? -27.319 1.992 17.258 1.00 87.19 368 LEU A CA 1
ATOM 2834 C C . LEU A 1 368 ? -27.317 0.741 16.389 1.00 87.19 368 LEU A C 1
ATOM 2836 O O . LEU A 1 368 ? -26.763 -0.283 16.781 1.00 87.19 368 LEU A O 1
ATOM 2840 N N . GLN A 1 369 ? -27.923 0.792 15.209 1.00 86.69 369 GLN A N 1
ATOM 2841 C CA . GLN A 1 369 ? -28.067 -0.397 14.375 1.00 86.69 369 GLN A CA 1
ATOM 2842 C C . GLN A 1 369 ? -28.013 -0.089 12.894 1.00 86.69 369 GLN A C 1
ATOM 2844 O O . GLN A 1 369 ? -28.294 1.022 12.474 1.00 86.69 369 GLN A O 1
ATOM 2849 N N . ASN A 1 370 ? -27.717 -1.111 12.105 1.00 85.19 370 ASN A N 1
ATOM 2850 C CA . ASN A 1 370 ? -27.872 -1.120 10.658 1.00 85.19 370 ASN A CA 1
ATOM 2851 C C . ASN A 1 370 ? -28.210 -2.556 10.199 1.00 85.19 370 ASN A C 1
ATOM 2853 O O . ASN A 1 370 ? -28.661 -3.373 11.006 1.00 85.19 370 ASN A O 1
ATOM 2857 N N . SER A 1 371 ? -28.015 -2.898 8.920 1.00 79.69 371 SER A N 1
ATOM 2858 C CA . SER A 1 371 ? -28.336 -4.248 8.418 1.00 79.69 371 SER A CA 1
ATOM 2859 C C . SER A 1 371 ? -27.365 -5.351 8.871 1.00 79.69 371 SER A C 1
ATOM 2861 O O . SER A 1 371 ? -27.668 -6.525 8.672 1.00 79.69 371 SER A O 1
ATOM 2863 N N . VAL A 1 372 ? -26.220 -5.017 9.482 1.00 82.69 372 VAL A N 1
ATOM 2864 C CA . VAL A 1 372 ? -25.151 -5.988 9.799 1.00 82.69 372 VAL A CA 1
ATOM 2865 C C . VAL A 1 372 ? -24.849 -6.093 11.287 1.00 82.69 372 VAL A C 1
ATOM 2867 O O . VAL A 1 372 ? -24.393 -7.144 11.740 1.00 82.69 372 VAL A O 1
ATOM 2870 N N . LEU A 1 373 ? -25.110 -5.034 12.053 1.00 88.69 373 LEU A N 1
ATOM 2871 C CA . LEU A 1 373 ? -24.908 -5.011 13.493 1.00 88.69 373 LEU A CA 1
ATOM 2872 C C . LEU A 1 373 ? -25.994 -4.225 14.219 1.00 88.69 373 LEU A C 1
ATOM 2874 O O . LEU A 1 373 ? -26.705 -3.402 13.641 1.00 88.69 373 LEU A O 1
ATOM 2878 N N . GLU A 1 374 ? -26.088 -4.482 15.513 1.00 90.19 374 GLU A N 1
ATOM 2879 C CA . GLU A 1 374 ? -26.906 -3.731 16.455 1.00 90.19 374 GLU A CA 1
ATOM 2880 C C . GLU A 1 374 ? -26.192 -3.656 17.792 1.00 90.19 374 GLU A C 1
ATOM 2882 O O . GLU A 1 374 ? -25.722 -4.670 18.298 1.00 90.19 374 GLU A O 1
ATOM 2887 N N . ALA A 1 375 ? -26.111 -2.460 18.351 1.00 89.69 375 ALA A N 1
ATOM 2888 C CA . ALA A 1 375 ? -25.583 -2.209 19.673 1.00 89.69 375 ALA A CA 1
ATOM 2889 C C . ALA A 1 375 ? -26.654 -1.561 20.537 1.00 89.69 375 ALA A C 1
ATOM 2891 O O . ALA A 1 375 ? -27.174 -0.496 20.202 1.00 89.69 375 ALA A O 1
ATOM 2892 N N . LEU A 1 376 ? -26.939 -2.192 21.671 1.00 88.81 376 LEU A N 1
ATOM 2893 C CA . LEU A 1 376 ? -27.754 -1.627 22.735 1.00 88.81 376 LEU A CA 1
ATOM 2894 C C . LEU A 1 376 ? -26.831 -1.005 23.787 1.00 88.81 376 LEU A C 1
ATOM 2896 O O . LEU A 1 376 ? -25.987 -1.682 24.382 1.00 88.81 376 LEU A O 1
ATOM 2900 N N . ILE A 1 377 ? -27.015 0.295 24.009 1.00 88.56 377 ILE A N 1
ATOM 2901 C CA . ILE A 1 377 ? -26.294 1.093 24.993 1.00 88.56 377 ILE A CA 1
ATOM 2902 C C . ILE A 1 377 ? -27.294 1.495 26.072 1.00 88.56 377 ILE A C 1
ATOM 2904 O O . ILE A 1 377 ? -28.336 2.080 25.774 1.00 88.56 377 ILE A O 1
ATOM 2908 N N . THR A 1 378 ? -26.981 1.191 27.331 1.00 88.19 378 THR A N 1
ATOM 2909 C CA . THR A 1 378 ? -27.850 1.538 28.462 1.00 88.19 378 THR A CA 1
ATOM 2910 C C . THR A 1 378 ? -27.066 2.190 29.587 1.00 88.19 378 THR A C 1
ATOM 2912 O O . THR A 1 378 ? -25.895 1.884 29.801 1.00 88.19 378 THR A O 1
ATOM 2915 N N . CYS A 1 379 ? -27.722 3.081 30.317 1.00 87.88 379 CYS A N 1
ATOM 2916 C CA . CYS A 1 379 ? -27.252 3.620 31.582 1.00 87.88 379 CYS A CA 1
ATOM 2917 C C . CYS A 1 379 ? -28.357 3.409 32.622 1.00 87.88 379 CYS A C 1
ATOM 2919 O O . CYS A 1 379 ? -29.519 3.715 32.354 1.00 87.88 379 CYS A O 1
ATOM 2921 N N . ARG A 1 380 ? -27.996 2.834 33.772 1.00 88.00 380 ARG A N 1
ATOM 2922 C CA . ARG A 1 380 ? -28.897 2.539 34.896 1.00 88.00 380 ARG A CA 1
ATOM 2923 C C . ARG A 1 380 ? -28.283 3.086 36.171 1.00 88.00 380 ARG A C 1
ATOM 2925 O O . ARG A 1 380 ? -27.083 2.916 36.367 1.00 88.00 380 ARG A O 1
ATOM 2932 N N . ASP A 1 381 ? -29.080 3.749 37.002 1.00 86.31 381 ASP A N 1
ATOM 2933 C CA . ASP A 1 381 ? -28.618 4.390 38.243 1.00 86.31 381 ASP A CA 1
ATOM 2934 C C . ASP A 1 381 ? -27.414 5.335 38.031 1.00 86.31 381 ASP A C 1
ATOM 2936 O O . ASP A 1 381 ? -26.501 5.428 38.859 1.00 86.31 381 ASP A O 1
ATOM 2940 N N . GLY A 1 382 ? -27.378 6.019 36.880 1.00 84.31 382 GLY A N 1
ATOM 2941 C CA . GLY A 1 382 ? -26.255 6.873 36.487 1.00 84.31 382 GLY A CA 1
ATOM 2942 C C . GLY A 1 382 ? -24.954 6.121 36.172 1.00 84.31 382 GLY A C 1
ATOM 2943 O O . GLY A 1 382 ? -23.904 6.753 36.135 1.00 84.31 382 GLY A O 1
ATOM 2944 N N . ILE A 1 383 ? -24.989 4.801 35.957 1.00 87.12 383 ILE A N 1
ATOM 2945 C CA . ILE A 1 383 ? -23.832 3.962 35.600 1.00 87.12 383 ILE A CA 1
ATOM 2946 C C . ILE A 1 383 ? -24.006 3.424 34.179 1.00 87.12 383 ILE A C 1
ATOM 2948 O O . ILE A 1 383 ? -25.029 2.808 33.855 1.00 87.12 383 ILE A O 1
ATOM 2952 N N . LEU A 1 384 ? -23.006 3.640 33.324 1.00 87.94 384 LEU A N 1
ATOM 2953 C CA . LEU A 1 384 ? -22.980 3.098 31.965 1.00 87.94 384 LEU A CA 1
ATOM 2954 C C . LEU A 1 384 ? -22.850 1.568 32.014 1.00 87.94 384 LEU A C 1
ATOM 2956 O O . LEU A 1 384 ? -22.017 1.032 32.731 1.00 87.94 384 LEU A O 1
ATOM 2960 N N . GLN A 1 385 ? -23.687 0.852 31.271 1.00 87.06 385 GLN A N 1
ATOM 2961 C CA . GLN A 1 385 ? -23.704 -0.611 31.271 1.00 87.06 385 GLN A CA 1
ATOM 2962 C C . GLN A 1 385 ? -22.883 -1.180 30.100 1.00 87.06 385 GLN A C 1
ATOM 2964 O O . GLN A 1 385 ? -22.761 -0.509 29.069 1.00 87.06 385 GLN A O 1
ATOM 2969 N N . PRO A 1 386 ? -22.369 -2.423 30.211 1.00 84.25 386 PRO A N 1
ATOM 2970 C CA . PRO A 1 386 ? -21.701 -3.122 29.114 1.00 84.25 386 PRO A CA 1
ATOM 2971 C C . PRO A 1 386 ? -22.493 -3.086 27.803 1.00 84.25 386 PRO A C 1
ATOM 2973 O O . PRO A 1 386 ? -23.697 -3.361 27.785 1.00 84.25 386 PRO A O 1
ATOM 2976 N N . ILE A 1 387 ? -21.808 -2.772 26.699 1.00 86.19 387 ILE A N 1
ATOM 2977 C CA . ILE A 1 387 ? -22.421 -2.713 25.367 1.00 86.19 387 ILE A CA 1
ATOM 2978 C C . ILE A 1 387 ? -22.871 -4.116 24.965 1.00 86.19 387 ILE A C 1
ATOM 2980 O O . ILE A 1 387 ? -22.078 -5.058 24.949 1.00 86.19 387 ILE A O 1
ATOM 2984 N N . GLN A 1 388 ? -24.138 -4.245 24.582 1.00 88.25 388 GLN A N 1
ATOM 2985 C CA . GLN A 1 388 ? -24.662 -5.477 24.004 1.00 88.25 388 GLN A CA 1
ATOM 2986 C C . GLN A 1 388 ? -24.594 -5.377 22.484 1.00 88.25 388 GLN A C 1
ATOM 2988 O O . GLN A 1 388 ? -25.400 -4.670 21.882 1.00 88.25 388 GLN A O 1
ATOM 2993 N N . LEU A 1 389 ? -23.633 -6.071 21.873 1.00 89.50 389 LEU A N 1
ATOM 2994 C CA . LEU A 1 389 ? -23.431 -6.075 20.425 1.00 89.50 389 LEU A CA 1
ATOM 2995 C C . LEU A 1 389 ? -23.964 -7.362 19.798 1.00 89.50 389 LEU A C 1
ATOM 2997 O O . LEU A 1 389 ? -23.550 -8.456 20.167 1.00 89.50 389 LEU A O 1
ATOM 3001 N N . THR A 1 390 ? -24.802 -7.229 18.782 1.00 90.25 390 THR A N 1
ATOM 3002 C CA . THR A 1 390 ? -25.328 -8.330 17.977 1.00 90.25 390 THR A CA 1
ATOM 3003 C C . THR A 1 390 ? -24.758 -8.254 16.567 1.00 90.25 390 THR A C 1
ATOM 3005 O O . THR A 1 390 ? -24.877 -7.235 15.888 1.00 90.25 390 THR A O 1
ATOM 3008 N N . ASN A 1 391 ? -24.170 -9.352 16.099 1.00 89.25 391 ASN A N 1
ATOM 3009 C CA . ASN A 1 391 ? -23.848 -9.563 14.694 1.00 89.25 391 ASN A CA 1
ATOM 3010 C C . ASN A 1 391 ? -25.109 -10.071 13.982 1.00 89.25 391 ASN A C 1
ATOM 3012 O O . ASN A 1 391 ? -25.477 -11.240 14.105 1.00 89.25 391 ASN A O 1
ATOM 3016 N N . LYS A 1 392 ? -25.775 -9.199 13.219 1.00 86.69 392 LYS A N 1
ATOM 3017 C CA . LYS A 1 392 ? -27.031 -9.527 12.520 1.00 86.69 392 LYS A CA 1
ATOM 3018 C C . LYS A 1 392 ? -26.845 -10.518 11.369 1.00 86.69 392 LYS A C 1
ATOM 3020 O O . LYS A 1 392 ? -27.821 -11.112 10.926 1.00 86.69 392 LYS A O 1
ATOM 3025 N N . ILE A 1 393 ? -25.610 -10.735 10.910 1.00 83.31 393 ILE A N 1
ATOM 3026 C CA . ILE A 1 393 ? -25.296 -11.688 9.836 1.00 83.31 393 ILE A CA 1
ATOM 3027 C C . ILE A 1 393 ? -25.252 -13.114 10.375 1.00 83.31 393 ILE A C 1
ATOM 3029 O O . ILE A 1 393 ? -25.810 -14.025 9.769 1.00 83.31 393 ILE A O 1
ATOM 3033 N N . SER A 1 394 ? -24.565 -13.324 11.498 1.00 83.12 394 SER A N 1
ATOM 3034 C CA . SER A 1 394 ? -24.463 -14.646 12.124 1.00 83.12 394 SER A CA 1
ATOM 3035 C C . SER A 1 394 ? -25.596 -14.933 13.113 1.00 83.12 394 SER A C 1
ATOM 3037 O O . SER A 1 394 ? -25.787 -16.086 13.493 1.00 83.12 394 SER A O 1
ATOM 3039 N N . GLY A 1 395 ? -26.318 -13.900 13.558 1.00 85.38 395 GLY A N 1
ATOM 3040 C CA . GLY A 1 395 ? -27.281 -13.976 14.657 1.00 85.38 395 GLY A CA 1
ATOM 3041 C C . GLY A 1 395 ? -26.628 -14.125 16.036 1.00 85.38 395 GLY A C 1
ATOM 3042 O O . GLY A 1 395 ? -27.332 -14.330 17.021 1.00 85.38 395 GLY A O 1
ATOM 3043 N N . GLN A 1 396 ? -25.296 -14.052 16.127 1.00 85.88 396 GLN A N 1
ATOM 3044 C CA . GLN A 1 396 ? -24.581 -14.160 17.396 1.00 85.88 396 GLN A CA 1
ATOM 3045 C C . GLN A 1 396 ? -24.560 -12.822 18.129 1.00 85.88 396 GLN A C 1
ATOM 3047 O O . GLN A 1 396 ? -24.349 -11.770 17.526 1.00 85.88 396 GLN A O 1
ATOM 3052 N N . GLN A 1 397 ? -24.694 -12.882 19.447 1.00 86.88 397 GLN A N 1
ATOM 3053 C CA . GLN A 1 397 ? -24.474 -11.749 20.332 1.00 86.88 397 GLN A CA 1
ATOM 3054 C C . GLN A 1 397 ? -23.099 -11.887 20.981 1.00 86.88 397 GLN A C 1
ATOM 3056 O O . GLN A 1 397 ? -22.733 -12.974 21.431 1.00 86.88 397 GLN A O 1
ATOM 3061 N N . LEU A 1 398 ? -22.340 -10.796 21.023 1.00 82.69 398 LEU A N 1
ATOM 3062 C CA . LEU A 1 398 ? -21.137 -10.709 21.829 1.00 82.69 398 LEU A CA 1
ATOM 3063 C C . LEU A 1 398 ? -21.566 -10.821 23.298 1.00 82.69 398 LEU A C 1
ATOM 3065 O O . LEU A 1 398 ? -22.382 -10.006 23.743 1.00 82.69 398 LEU A O 1
ATOM 3069 N N . PRO A 1 399 ? -21.055 -11.805 24.057 1.00 73.88 399 PRO A N 1
ATOM 3070 C CA . PRO A 1 399 ? -21.274 -11.847 25.494 1.00 73.88 399 PRO A CA 1
ATOM 3071 C C . PRO A 1 399 ? -20.877 -10.500 26.111 1.00 73.88 399 PRO A C 1
ATOM 3073 O O . PRO A 1 399 ? -19.820 -9.974 25.750 1.00 73.88 399 PRO A O 1
ATOM 3076 N N . PRO A 1 400 ? -21.714 -9.916 26.987 1.00 66.62 400 PRO A N 1
ATOM 3077 C CA . PRO A 1 400 ? -21.438 -8.599 27.535 1.00 66.62 400 PRO A CA 1
ATOM 3078 C C . PRO A 1 400 ? -20.075 -8.616 28.243 1.00 66.62 400 PRO A C 1
ATOM 3080 O O . PRO A 1 400 ? -19.815 -9.548 29.014 1.00 66.62 400 PRO A O 1
ATOM 3083 N N . PRO A 1 401 ? -19.197 -7.629 27.979 1.00 67.38 401 PRO A N 1
ATOM 3084 C CA . PRO A 1 401 ? -17.942 -7.507 28.708 1.00 67.38 401 PRO A CA 1
ATOM 3085 C C . PRO A 1 401 ? -18.211 -7.337 30.210 1.00 67.38 401 PRO A C 1
ATOM 3087 O O . PRO A 1 401 ? -19.313 -6.966 30.616 1.00 67.38 401 PRO A O 1
ATOM 3090 N N . GLU A 1 402 ? -17.201 -7.610 31.042 1.00 66.00 402 GLU A N 1
ATOM 3091 C CA . GLU A 1 402 ? -17.324 -7.471 32.504 1.00 66.00 402 GLU A CA 1
ATOM 3092 C C . GLU A 1 402 ? -17.669 -6.030 32.921 1.00 66.00 402 GLU A C 1
ATOM 3094 O O . GLU A 1 402 ? -18.246 -5.822 33.985 1.00 66.00 402 GLU A O 1
ATOM 3099 N N . ASP A 1 403 ? -17.359 -5.049 32.066 1.00 63.78 403 ASP A N 1
ATOM 3100 C CA . ASP A 1 403 ? -17.626 -3.632 32.278 1.00 63.78 403 ASP A CA 1
ATOM 3101 C C . ASP A 1 403 ? -17.898 -2.893 30.948 1.00 63.78 403 ASP A C 1
ATOM 3103 O O . ASP A 1 403 ? -17.532 -3.379 29.875 1.00 63.78 403 ASP A O 1
ATOM 3107 N N . ALA A 1 404 ? -18.525 -1.712 31.002 1.00 57.59 404 ALA A N 1
ATOM 3108 C CA . ALA A 1 404 ? -18.732 -0.836 29.840 1.00 57.59 404 ALA A CA 1
ATOM 3109 C C . ALA A 1 404 ? -17.418 -0.250 29.308 1.00 57.59 404 ALA A C 1
ATOM 3111 O O . ALA A 1 404 ? -17.237 -0.110 28.097 1.00 57.59 404 ALA A O 1
ATOM 3112 N N . PHE A 1 405 ? -16.511 0.067 30.229 1.00 63.16 405 PHE A N 1
ATOM 3113 C CA . PHE A 1 405 ? -15.092 0.304 30.006 1.00 63.16 405 PHE A CA 1
ATOM 3114 C C . PHE A 1 405 ? -14.367 0.107 31.344 1.00 63.16 405 PHE A C 1
ATOM 3116 O O . PHE A 1 405 ? -14.934 0.406 32.392 1.00 63.16 405 PHE A O 1
ATOM 3123 N N . GLN A 1 406 ? -13.124 -0.373 31.322 1.00 53.97 406 GLN A N 1
ATOM 3124 C CA . GLN A 1 406 ? -12.249 -0.370 32.503 1.00 53.97 406 GLN A CA 1
ATOM 3125 C C . GLN A 1 406 ? -11.050 0.514 32.208 1.00 53.97 406 GLN A C 1
ATOM 3127 O O . GLN A 1 406 ? -10.196 0.086 31.440 1.00 53.97 406 GLN A O 1
ATOM 3132 N N . ALA A 1 407 ? -10.991 1.702 32.808 1.00 50.22 407 ALA A N 1
ATOM 3133 C CA . ALA A 1 407 ? -9.867 2.624 32.730 1.00 50.22 407 ALA A CA 1
ATOM 3134 C C . ALA A 1 407 ? -8.916 2.402 33.914 1.00 50.22 407 ALA A C 1
ATOM 3136 O O . ALA A 1 407 ? -9.100 2.948 34.999 1.00 50.22 407 ALA A O 1
ATOM 3137 N N . ASN A 1 408 ? -7.858 1.619 33.701 1.00 48.91 408 ASN A N 1
ATOM 3138 C CA . ASN A 1 408 ? -6.691 1.724 34.575 1.00 48.91 408 ASN A CA 1
ATOM 3139 C C . ASN A 1 408 ? -6.092 3.115 34.393 1.00 48.91 408 ASN A C 1
ATOM 3141 O O . ASN A 1 408 ? -5.891 3.555 33.268 1.00 48.91 408 ASN A O 1
ATOM 3145 N N . LEU A 1 409 ? -5.870 3.839 35.481 1.00 49.09 409 LEU A N 1
ATOM 3146 C CA . LEU A 1 409 ? -5.299 5.178 35.434 1.00 49.09 409 LEU A CA 1
ATOM 3147 C C . LEU A 1 409 ? -4.264 5.264 36.538 1.00 49.09 409 LEU A C 1
ATOM 3149 O O . LEU A 1 409 ? -4.559 5.585 37.686 1.00 49.09 409 LEU A O 1
ATOM 3153 N N . VAL A 1 410 ? -3.018 4.967 36.188 1.00 44.91 410 VAL A N 1
ATOM 3154 C CA . VAL A 1 410 ? -1.888 5.277 37.065 1.00 44.91 410 VAL A CA 1
ATOM 3155 C C . VAL A 1 410 ? -1.561 6.756 36.864 1.00 44.91 410 VAL A C 1
ATOM 3157 O O . VAL A 1 410 ? -0.637 7.101 36.140 1.00 44.91 410 VAL A O 1
ATOM 3160 N N . LEU A 1 411 ? -2.398 7.643 37.411 1.00 45.69 411 LEU A N 1
ATOM 3161 C CA . LEU A 1 411 ? -2.194 9.091 37.351 1.00 45.69 411 LEU A CA 1
ATOM 3162 C C . LEU A 1 411 ? -1.307 9.515 38.520 1.00 45.69 411 LEU A C 1
ATOM 3164 O O . LEU A 1 411 ? -1.734 9.487 39.675 1.00 45.69 411 LEU A O 1
ATOM 3168 N N . ASP A 1 412 ? -0.076 9.911 38.220 1.00 39.09 412 ASP A N 1
ATOM 3169 C CA . ASP A 1 412 ? 0.881 10.355 39.226 1.00 39.09 412 ASP A CA 1
ATOM 3170 C C . ASP A 1 412 ? 0.479 11.734 39.790 1.00 39.09 412 ASP A C 1
ATOM 3172 O O . ASP A 1 412 ? 0.660 12.786 39.171 1.00 39.09 412 ASP A O 1
ATOM 3176 N N . GLY A 1 413 ? -0.177 11.722 40.954 1.00 38.88 413 GLY A N 1
ATOM 3177 C CA . GLY A 1 413 ? -0.388 12.896 41.808 1.00 38.88 413 GLY A CA 1
ATOM 3178 C C . GLY A 1 413 ? -1.458 13.917 41.390 1.00 38.88 413 GLY A C 1
ATOM 3179 O O . GLY A 1 413 ? -1.556 14.958 42.040 1.00 38.88 413 GLY A O 1
ATOM 3180 N N . ARG A 1 414 ? -2.269 13.671 40.347 1.00 40.56 414 ARG A N 1
ATOM 3181 C CA . ARG A 1 414 ? -3.442 14.526 40.018 1.00 40.56 414 ARG A CA 1
ATOM 3182 C C . ARG A 1 414 ? -4.741 14.097 40.707 1.00 40.56 414 ARG A C 1
ATOM 3184 O O . ARG A 1 414 ? -5.603 14.936 40.951 1.00 40.56 414 ARG A O 1
ATOM 3191 N N . LEU A 1 415 ? -4.826 12.826 41.085 1.00 44.00 415 LEU A N 1
ATOM 3192 C CA . LEU A 1 415 ? -5.861 12.261 41.942 1.00 44.00 415 LEU A CA 1
ATOM 3193 C C . LEU A 1 415 ? -5.198 11.748 43.218 1.00 44.00 415 LEU A C 1
ATOM 3195 O O . LEU A 1 415 ? -4.118 11.164 43.151 1.00 44.00 415 LEU A O 1
ATOM 3199 N N . ASP A 1 416 ? -5.871 11.852 44.361 1.00 41.84 416 ASP A N 1
ATOM 3200 C CA . ASP A 1 416 ? -5.423 11.302 45.653 1.00 41.84 416 ASP A CA 1
ATOM 3201 C C . ASP A 1 416 ? -5.300 9.747 45.672 1.00 41.84 416 ASP A C 1
ATOM 3203 O O . ASP A 1 416 ? -5.244 9.138 46.740 1.00 41.84 416 ASP A O 1
ATOM 3207 N N . ARG A 1 417 ? -5.312 9.072 44.508 1.00 46.88 417 ARG A N 1
ATOM 3208 C CA . ARG A 1 417 ? -5.533 7.621 44.329 1.00 46.88 417 ARG A CA 1
ATOM 3209 C C . ARG A 1 417 ? -4.632 6.989 43.247 1.00 46.88 417 ARG A C 1
ATOM 3211 O O . ARG A 1 417 ? -5.111 6.279 42.366 1.00 46.88 417 ARG A O 1
ATOM 3218 N N . ALA A 1 418 ? -3.324 7.249 43.289 1.00 43.75 418 ALA A N 1
ATOM 3219 C CA . ALA A 1 418 ? -2.363 6.649 42.356 1.00 43.75 418 ALA A CA 1
ATOM 3220 C C . ALA A 1 418 ? -2.406 5.102 42.395 1.00 43.75 418 ALA A C 1
ATOM 3222 O O . ALA A 1 418 ? -2.215 4.497 43.451 1.00 43.75 418 ALA A O 1
ATOM 3223 N N . GLY A 1 419 ? -2.640 4.466 41.239 1.00 48.94 419 GLY A N 1
ATOM 3224 C CA . GLY A 1 419 ? -2.627 3.004 41.077 1.00 48.94 419 GLY A CA 1
ATOM 3225 C C . GLY A 1 419 ? -3.978 2.289 41.225 1.00 48.94 419 GLY A C 1
ATOM 3226 O O . GLY A 1 419 ? -4.001 1.057 41.214 1.00 48.94 419 GLY A O 1
ATOM 3227 N N . GLU A 1 420 ? -5.096 3.012 41.356 1.00 54.97 420 GLU A N 1
ATOM 3228 C CA . GLU A 1 420 ? -6.435 2.406 41.359 1.00 54.97 420 GLU A CA 1
ATOM 3229 C C . GLU A 1 420 ? -6.962 2.118 39.935 1.00 54.97 420 GLU A C 1
ATOM 3231 O O . GLU A 1 420 ? -6.771 2.887 38.993 1.00 54.97 420 GLU A O 1
ATOM 3236 N N . VAL A 1 421 ? -7.647 0.979 39.786 1.00 62.16 421 VAL A N 1
ATOM 3237 C CA . VAL A 1 421 ? -8.377 0.589 38.569 1.00 62.16 421 VAL A CA 1
ATOM 3238 C C . VAL A 1 421 ? -9.738 1.278 38.590 1.00 62.16 421 VAL A C 1
ATOM 3240 O O . VAL A 1 421 ? -10.550 0.938 39.450 1.00 62.16 421 VAL A O 1
ATOM 3243 N N . LEU A 1 422 ? -10.006 2.211 37.670 1.00 69.62 422 LEU A N 1
ATOM 3244 C CA . LEU A 1 422 ? -11.325 2.836 37.558 1.00 69.62 422 LEU A CA 1
ATOM 3245 C C . LEU A 1 422 ? -12.209 2.030 36.600 1.00 69.62 422 LEU A C 1
ATOM 3247 O O . LEU A 1 422 ? -11.892 1.796 35.433 1.00 69.62 422 LEU A O 1
ATOM 3251 N N . SER A 1 423 ? -13.349 1.603 37.112 1.00 72.62 423 SER A N 1
ATOM 3252 C CA . SER A 1 423 ? -14.432 0.940 36.389 1.00 72.62 423 SER A CA 1
ATOM 3253 C C . SER A 1 423 ? -15.453 1.966 35.903 1.00 72.62 423 SER A C 1
ATOM 3255 O O . SER A 1 423 ? -15.511 3.089 36.414 1.00 72.62 423 SER A O 1
ATOM 3257 N N . SER A 1 424 ? -16.340 1.591 34.979 1.00 75.50 424 SER A N 1
ATOM 3258 C CA . SER A 1 424 ? -17.441 2.493 34.599 1.00 75.50 424 SER A CA 1
ATOM 3259 C C . SER A 1 424 ? -18.365 2.836 35.780 1.00 75.50 424 SER A C 1
ATOM 3261 O O . SER A 1 424 ? -19.017 3.881 35.776 1.00 75.50 424 SER A O 1
ATOM 3263 N N . SER A 1 425 ? -18.384 1.991 36.818 1.00 81.19 425 SER A N 1
ATOM 3264 C CA . SER A 1 425 ? -19.176 2.186 38.037 1.00 81.19 425 SER A CA 1
ATOM 3265 C C . SER A 1 425 ? -18.628 3.261 38.980 1.00 81.19 425 SER A C 1
ATOM 3267 O O . SER A 1 425 ? -19.387 3.822 39.776 1.00 81.19 425 SER A O 1
ATOM 3269 N N . ASP A 1 426 ? -17.347 3.614 38.840 1.00 82.81 426 ASP A N 1
ATOM 3270 C CA . ASP A 1 426 ? -16.730 4.726 39.570 1.00 82.81 426 ASP A CA 1
ATOM 3271 C C . ASP A 1 426 ? -17.173 6.087 39.018 1.00 82.81 426 ASP A C 1
ATOM 3273 O O . ASP A 1 426 ? -17.049 7.113 39.690 1.00 82.81 426 ASP A O 1
ATOM 3277 N N . PHE A 1 427 ? -17.761 6.103 37.822 1.00 84.56 427 PHE A N 1
ATOM 3278 C CA . PHE A 1 427 ? -18.292 7.298 37.190 1.00 84.56 427 PHE A CA 1
ATOM 3279 C C . PHE A 1 427 ? -19.801 7.445 37.423 1.00 84.56 427 PHE A C 1
ATOM 3281 O O . PHE A 1 427 ? -20.554 6.481 37.591 1.00 84.56 427 PHE A O 1
ATOM 3288 N N . GLN A 1 428 ? -20.257 8.694 37.441 1.00 89.19 428 GLN A N 1
ATOM 3289 C CA . GLN A 1 428 ? -21.661 9.065 37.377 1.00 89.19 428 GLN A CA 1
ATOM 3290 C C . GLN A 1 428 ? -21.930 9.756 36.040 1.00 89.19 428 GLN A C 1
ATOM 3292 O O . GLN A 1 428 ? -21.383 10.821 35.759 1.00 89.19 428 GLN A O 1
ATOM 3297 N N . VAL A 1 429 ? -22.786 9.157 35.214 1.00 88.50 429 VAL A N 1
ATOM 3298 C CA . VAL A 1 429 ? -23.264 9.748 33.961 1.00 88.50 429 VAL A CA 1
ATOM 3299 C C . VAL A 1 429 ? -24.182 10.922 34.291 1.00 88.50 429 VAL A C 1
ATOM 3301 O O . VAL A 1 429 ? -25.242 10.748 34.893 1.00 88.50 429 VAL A O 1
ATOM 3304 N N . LEU A 1 430 ? -23.772 12.122 33.885 1.00 87.75 430 LEU A N 1
ATOM 3305 C CA . LEU A 1 430 ? -24.538 13.353 34.075 1.00 87.75 430 LEU A CA 1
ATOM 3306 C C . LEU A 1 430 ? -25.504 13.595 32.921 1.00 87.75 430 LEU A C 1
ATOM 3308 O O . LEU A 1 430 ? -26.662 13.953 33.120 1.00 87.75 430 LEU A O 1
ATOM 3312 N N . THR A 1 431 ? -25.005 13.426 31.696 1.00 87.75 431 THR A N 1
ATOM 3313 C CA . THR A 1 431 ? -25.784 13.613 30.471 1.00 87.75 431 THR A CA 1
ATOM 3314 C C . THR A 1 431 ? -25.412 12.552 29.456 1.00 87.75 431 THR A C 1
ATOM 3316 O O . THR A 1 431 ? -24.257 12.127 29.390 1.00 87.75 431 THR A O 1
ATOM 3319 N N . MET A 1 432 ? -26.387 12.148 28.647 1.00 87.00 432 MET A N 1
ATOM 3320 C CA . MET A 1 432 ? -26.192 11.217 27.548 1.00 87.00 432 MET A CA 1
ATOM 3321 C C . MET A 1 432 ? -27.073 11.645 26.380 1.00 87.00 432 MET A C 1
ATOM 3323 O O . MET A 1 432 ? -28.285 11.777 26.535 1.00 87.00 432 MET A O 1
ATOM 3327 N N . ASN A 1 433 ? -26.457 11.908 25.231 1.00 85.81 433 ASN A N 1
ATOM 3328 C CA . ASN A 1 433 ? -27.125 12.507 24.081 1.00 85.81 433 ASN A CA 1
ATOM 3329 C C . ASN A 1 433 ? -26.871 11.676 22.827 1.00 85.81 433 ASN A C 1
ATOM 3331 O O . ASN A 1 433 ? -25.721 11.342 22.538 1.00 85.81 433 ASN A O 1
ATOM 3335 N N . LEU A 1 434 ? -27.934 11.396 22.075 1.00 86.06 434 LEU A N 1
ATOM 3336 C CA . LEU A 1 434 ? -27.861 10.857 20.721 1.00 86.06 434 LEU A CA 1
ATOM 3337 C C . LEU A 1 434 ? -27.808 12.023 19.728 1.00 86.06 434 LEU A C 1
ATOM 3339 O O . LEU A 1 434 ? -28.649 12.918 19.765 1.00 86.06 434 LEU A O 1
ATOM 3343 N N . GLY A 1 435 ? -26.824 12.009 18.837 1.00 85.00 435 GLY A N 1
ATOM 3344 C CA . GLY A 1 435 ? -26.645 13.027 17.809 1.00 85.00 435 GLY A CA 1
ATOM 3345 C C . GLY A 1 435 ? -26.356 12.411 16.450 1.00 85.00 435 GLY A C 1
ATOM 3346 O O . GLY A 1 435 ? -25.759 11.337 16.345 1.00 85.00 435 GLY A O 1
ATOM 3347 N N . ARG A 1 436 ? -26.765 13.115 15.394 1.00 85.81 436 ARG A N 1
ATOM 3348 C CA . ARG A 1 436 ? -26.352 12.786 14.032 1.00 85.81 436 ARG A CA 1
ATOM 3349 C C . ARG A 1 436 ? -24.922 13.263 13.809 1.00 85.81 436 ARG A C 1
ATOM 3351 O O . ARG A 1 436 ? -24.557 14.357 14.236 1.00 85.81 436 ARG A O 1
ATOM 3358 N N . VAL A 1 437 ? -24.128 12.448 13.128 1.00 88.19 437 VAL A N 1
ATOM 3359 C CA . VAL A 1 437 ? -22.781 12.816 12.702 1.00 88.19 437 VAL A CA 1
ATOM 3360 C C . VAL A 1 437 ? -22.826 13.214 11.238 1.00 88.19 437 VAL A C 1
ATOM 3362 O O . VAL A 1 437 ? -23.236 12.426 10.382 1.00 88.19 437 VAL A O 1
ATOM 3365 N N . GLU A 1 438 ? -22.421 14.449 10.966 1.00 88.62 438 GLU A N 1
ATOM 3366 C CA . GLU A 1 438 ? -22.367 14.992 9.614 1.00 88.62 438 GLU A CA 1
ATOM 3367 C C . GLU A 1 438 ? -21.175 14.433 8.836 1.00 88.62 438 GLU A C 1
ATOM 3369 O O . GLU A 1 438 ? -20.148 14.030 9.404 1.00 88.62 438 GLU A O 1
ATOM 3374 N N . ASN A 1 439 ? -21.317 14.415 7.512 1.00 86.38 439 ASN A N 1
ATOM 3375 C CA . ASN A 1 439 ? -20.220 14.055 6.636 1.00 86.38 439 ASN A CA 1
ATOM 3376 C C . ASN A 1 439 ? -19.260 15.231 6.413 1.00 86.38 439 ASN A C 1
ATOM 3378 O O . ASN A 1 439 ? -19.621 16.405 6.418 1.00 86.38 439 ASN A O 1
ATOM 3382 N N . GLN A 1 440 ? -18.009 14.886 6.149 1.00 85.25 440 GLN A N 1
ATOM 3383 C CA . GLN A 1 440 ? -16.953 15.792 5.735 1.00 85.25 440 GLN A CA 1
ATOM 3384 C C . GLN A 1 440 ? -16.564 15.420 4.305 1.00 85.25 440 GLN A C 1
ATOM 3386 O O . GLN A 1 440 ? -15.727 14.547 4.089 1.00 85.25 440 GLN A O 1
ATOM 3391 N N . ALA A 1 441 ? -17.201 16.053 3.314 1.00 74.56 441 ALA A N 1
ATOM 3392 C CA . ALA A 1 441 ? -17.102 15.654 1.903 1.00 74.56 441 ALA A CA 1
ATOM 3393 C C . ALA A 1 441 ? -15.655 15.543 1.374 1.00 74.56 441 ALA A C 1
ATOM 3395 O O . ALA A 1 441 ? -15.372 14.675 0.553 1.00 74.56 441 ALA A O 1
ATOM 3396 N N . ASN A 1 442 ? -14.745 16.376 1.891 1.00 74.19 442 ASN A N 1
ATOM 3397 C CA . ASN A 1 442 ? -13.348 16.459 1.454 1.00 74.19 442 ASN A CA 1
ATOM 3398 C C . ASN A 1 442 ? -12.358 15.810 2.438 1.00 74.19 442 ASN A C 1
ATOM 3400 O O . ASN A 1 442 ? -11.159 16.062 2.353 1.00 74.19 442 ASN A O 1
ATOM 3404 N N . ALA A 1 443 ? -12.827 15.026 3.412 1.00 81.81 443 ALA A N 1
ATOM 3405 C CA . ALA A 1 443 ? -11.920 14.355 4.337 1.00 81.81 443 ALA A CA 1
ATOM 3406 C C . ALA A 1 443 ? -11.064 13.312 3.601 1.00 81.81 443 ALA A C 1
ATOM 3408 O O . ALA A 1 443 ? -11.579 12.545 2.792 1.00 81.81 443 ALA A O 1
ATOM 3409 N N . SER A 1 444 ? -9.763 13.242 3.895 1.00 84.00 444 SER A N 1
ATOM 3410 C CA . SER A 1 444 ? -8.883 12.197 3.347 1.00 84.00 444 SER A CA 1
ATOM 3411 C C . SER A 1 444 ? -9.382 10.801 3.737 1.00 84.00 444 SER A C 1
ATOM 3413 O O . SER A 1 444 ? -9.623 9.957 2.876 1.00 84.00 444 SER A O 1
ATOM 3415 N N . GLN A 1 445 ? -9.633 10.607 5.032 1.00 88.50 445 GLN A N 1
ATOM 3416 C CA . GLN A 1 445 ? -10.201 9.389 5.594 1.00 88.50 445 GLN A CA 1
ATOM 3417 C C . GLN A 1 445 ? -11.636 9.167 5.099 1.00 88.50 445 GLN A C 1
ATOM 3419 O O . GLN A 1 445 ? -12.474 10.073 5.121 1.00 88.50 445 GLN A O 1
ATOM 3424 N N . LEU A 1 446 ? -11.932 7.939 4.674 1.00 85.25 446 LEU A N 1
ATOM 3425 C CA . LEU A 1 446 ? -13.190 7.611 4.009 1.00 85.25 446 LEU A CA 1
ATOM 3426 C C . LEU A 1 446 ? -14.396 7.651 4.955 1.00 85.25 446 LEU A C 1
ATOM 3428 O O . LEU A 1 446 ? -15.443 8.173 4.572 1.00 85.25 446 LEU A O 1
ATOM 3432 N N . SER A 1 447 ? -14.276 7.131 6.178 1.00 89.75 447 SER A N 1
ATOM 3433 C CA . SER A 1 447 ? -15.405 7.088 7.116 1.00 89.75 447 SER A CA 1
ATOM 3434 C C . SER A 1 447 ? -15.923 8.476 7.497 1.00 89.75 447 SER A C 1
ATOM 3436 O O . SER A 1 447 ? -17.128 8.651 7.663 1.00 89.75 447 SER A O 1
ATOM 3438 N N . LEU A 1 448 ? -15.054 9.492 7.518 1.00 89.31 448 LEU A N 1
ATOM 3439 C CA . LEU A 1 448 ? -15.443 10.883 7.760 1.00 89.31 448 LEU A CA 1
ATOM 3440 C C . LEU A 1 448 ? -16.330 11.459 6.647 1.00 89.31 448 LEU A C 1
ATOM 3442 O O . LEU A 1 448 ? -17.085 12.394 6.903 1.00 89.31 448 LEU A O 1
ATOM 3446 N N . ARG A 1 449 ? -16.307 10.893 5.431 1.00 85.50 449 ARG A N 1
ATOM 3447 C CA . ARG A 1 449 ? -17.188 11.290 4.311 1.00 85.50 449 ARG A CA 1
ATOM 3448 C C . ARG A 1 449 ? -18.603 10.726 4.428 1.00 85.50 449 ARG A C 1
ATOM 3450 O O . ARG A 1 449 ? -19.451 11.027 3.588 1.00 85.50 449 ARG A O 1
ATOM 3457 N N . MET A 1 450 ? -18.861 9.900 5.436 1.00 85.19 450 MET A N 1
ATOM 3458 C CA . MET A 1 450 ? -20.142 9.232 5.635 1.00 85.19 450 MET A CA 1
ATOM 3459 C C . MET A 1 450 ? -20.875 9.838 6.820 1.00 85.19 450 MET A C 1
ATOM 3461 O O . MET A 1 450 ? -20.260 10.229 7.809 1.00 85.19 450 MET A O 1
ATOM 3465 N N . THR A 1 451 ? -22.197 9.922 6.731 1.00 87.75 451 THR A N 1
ATOM 3466 C CA . THR A 1 451 ? -23.028 10.283 7.880 1.00 87.75 451 THR A CA 1
ATOM 3467 C C . THR A 1 451 ? -23.095 9.132 8.881 1.00 87.75 451 THR A C 1
ATOM 3469 O O . THR A 1 451 ? -22.600 8.031 8.630 1.00 87.75 451 THR A O 1
ATOM 3472 N N . GLY A 1 452 ? -23.671 9.383 10.048 1.00 88.88 452 GLY A N 1
ATOM 3473 C CA . GLY A 1 452 ? -23.905 8.340 11.036 1.00 88.88 452 GLY A CA 1
ATOM 3474 C C . GLY A 1 452 ? -24.613 8.860 12.270 1.00 88.88 452 GLY A C 1
ATOM 3475 O O . GLY A 1 452 ? -25.173 9.959 12.271 1.00 88.88 452 GLY A O 1
ATOM 3476 N N . TRP A 1 453 ? -24.533 8.078 13.336 1.00 88.88 453 TRP A N 1
ATOM 3477 C CA . TRP A 1 453 ? -25.051 8.430 14.650 1.00 88.88 453 TRP A CA 1
ATOM 3478 C C . TRP A 1 453 ? -23.975 8.241 15.706 1.00 88.88 453 TRP A C 1
ATOM 3480 O O . TRP A 1 453 ? -23.182 7.301 15.646 1.00 88.88 453 TRP A O 1
ATOM 3490 N N . MET A 1 454 ? -23.970 9.132 16.688 1.00 91.88 454 MET A N 1
ATOM 3491 C CA . MET A 1 454 ? -23.070 9.075 17.825 1.00 91.88 454 MET A CA 1
ATOM 3492 C C . MET A 1 454 ? -23.856 9.289 19.106 1.00 91.88 454 MET A C 1
ATOM 3494 O O . MET A 1 454 ? -24.681 10.196 19.199 1.00 91.88 454 MET A O 1
ATOM 3498 N N . ILE A 1 455 ? -23.556 8.479 20.113 1.00 90.50 455 ILE A N 1
ATOM 3499 C CA . ILE A 1 455 ? -23.983 8.734 21.482 1.00 90.50 455 ILE A CA 1
ATOM 3500 C C . ILE A 1 455 ? -22.796 9.328 22.228 1.00 90.50 455 ILE A C 1
ATOM 3502 O O . ILE A 1 455 ? -21.694 8.793 22.159 1.00 90.50 455 ILE A O 1
ATOM 3506 N N . THR A 1 456 ? -23.016 10.428 22.940 1.00 91.94 456 THR A N 1
ATOM 3507 C CA . THR A 1 456 ? -22.016 11.064 23.805 1.00 91.94 456 THR A CA 1
ATOM 3508 C C . THR A 1 456 ? -22.524 11.089 25.237 1.00 91.94 456 THR A C 1
ATOM 3510 O O . THR A 1 456 ? -23.618 11.593 25.482 1.00 91.94 456 THR A O 1
ATOM 3513 N N . ALA A 1 457 ? -21.717 10.599 26.175 1.00 90.31 457 ALA A N 1
ATOM 3514 C CA . ALA A 1 457 ? -21.946 10.691 27.608 1.00 90.31 457 ALA A CA 1
ATOM 3515 C C . ALA A 1 457 ? -20.906 11.613 28.261 1.00 90.31 457 ALA A C 1
ATOM 3517 O O . ALA A 1 457 ? -19.706 11.483 28.010 1.00 90.31 457 ALA A O 1
ATOM 3518 N N . VAL A 1 458 ? -21.368 12.532 29.108 1.00 90.25 458 VAL A N 1
ATOM 3519 C CA . VAL A 1 458 ? -20.512 13.305 30.021 1.00 90.25 458 VAL A CA 1
ATOM 3520 C C . VAL A 1 458 ? -20.669 12.708 31.407 1.00 90.25 458 VAL A C 1
ATOM 3522 O O . VAL A 1 458 ? -21.793 12.527 31.879 1.00 90.25 458 VAL A O 1
ATOM 3525 N N . MET A 1 459 ? -19.547 12.386 32.034 1.00 87.94 459 MET A N 1
ATOM 3526 C CA . MET A 1 459 ? -19.485 11.646 33.284 1.00 87.94 459 MET A CA 1
ATOM 3527 C C . MET A 1 459 ? -18.562 12.361 34.268 1.00 87.94 459 MET A C 1
ATOM 3529 O O . MET A 1 459 ? -17.572 12.959 33.856 1.00 87.94 459 MET A O 1
ATOM 3533 N N . GLU A 1 460 ? -18.856 12.265 35.556 1.00 87.94 460 GLU A N 1
ATOM 3534 C CA . GLU A 1 460 ? -17.972 12.720 36.633 1.00 87.94 460 GLU A CA 1
ATOM 3535 C C . GLU A 1 460 ? -17.482 11.526 37.439 1.00 87.94 460 GLU A C 1
ATOM 3537 O O . GLU A 1 460 ? -18.245 10.600 37.721 1.00 87.94 460 GLU A O 1
ATOM 3542 N N . LEU A 1 461 ? -16.204 11.536 37.806 1.00 82.38 461 LEU A N 1
ATOM 3543 C CA . LEU A 1 461 ? -15.652 10.531 38.702 1.00 82.38 461 LEU A CA 1
ATOM 3544 C C . LEU A 1 461 ? -16.171 10.802 40.121 1.00 82.38 461 LEU A C 1
ATOM 3546 O O . LEU A 1 461 ? -15.951 11.880 40.684 1.00 82.38 461 LEU A O 1
ATOM 3550 N N . ARG A 1 462 ? -16.871 9.822 40.706 1.00 81.38 462 ARG A N 1
ATOM 3551 C CA . ARG A 1 462 ? -17.579 9.978 41.985 1.00 81.38 462 ARG A CA 1
ATOM 3552 C C . ARG A 1 462 ? -16.623 10.429 43.089 1.00 81.38 462 ARG A C 1
ATOM 3554 O O . ARG A 1 462 ? -15.625 9.777 43.375 1.00 81.38 462 ARG A O 1
ATOM 3561 N N . GLY A 1 463 ? -16.973 11.530 43.752 1.00 74.88 463 GLY A N 1
ATOM 3562 C CA . GLY A 1 463 ? -16.185 12.078 44.859 1.00 74.88 463 GLY A CA 1
ATOM 3563 C C . GLY A 1 463 ? -14.965 12.900 44.434 1.00 74.88 463 GLY A C 1
ATOM 3564 O O . GLY A 1 463 ? -14.147 13.223 45.291 1.00 74.88 463 GLY A O 1
ATOM 3565 N N . THR A 1 464 ? -14.844 13.263 43.153 1.00 72.44 464 THR A N 1
ATOM 3566 C CA . THR A 1 464 ? -13.758 14.111 42.632 1.00 72.44 464 THR A CA 1
ATOM 3567 C C . THR A 1 464 ? -14.304 15.236 41.742 1.00 72.44 464 THR A C 1
ATOM 3569 O O . THR A 1 464 ? -15.502 15.304 41.483 1.00 72.44 464 THR A O 1
ATOM 3572 N N . VAL A 1 465 ? -13.423 16.130 41.282 1.00 69.88 465 VAL A N 1
ATOM 3573 C CA . VAL A 1 465 ? -13.727 17.182 40.288 1.00 69.88 465 VAL A CA 1
ATOM 3574 C C . VAL A 1 465 ? -13.380 16.765 38.853 1.00 69.88 465 VAL A C 1
ATOM 3576 O O . VAL A 1 465 ? -13.463 17.578 37.932 1.00 69.88 465 VAL A O 1
ATOM 3579 N N . GLU A 1 466 ? -12.932 15.525 38.656 1.00 73.56 466 GLU A N 1
ATOM 3580 C CA . GLU A 1 466 ? -12.542 15.035 37.340 1.00 73.56 466 GLU A CA 1
ATOM 3581 C C . GLU A 1 466 ? -13.752 14.582 36.531 1.00 73.56 466 GLU A C 1
ATOM 3583 O O . GLU A 1 466 ? -14.684 13.954 37.043 1.00 73.56 466 GLU A O 1
ATOM 3588 N N . SER A 1 467 ? -13.714 14.878 35.233 1.00 81.94 467 SER A N 1
ATOM 3589 C CA . SER A 1 467 ? -14.781 14.520 34.305 1.00 81.94 467 SER A CA 1
ATOM 3590 C C . SER A 1 467 ? -14.244 13.713 33.134 1.00 81.94 467 SER A C 1
ATOM 3592 O O . SER A 1 467 ? -13.093 13.849 32.717 1.00 81.94 467 SER A O 1
ATOM 3594 N N . ALA A 1 468 ? -15.095 12.866 32.576 1.00 84.38 468 ALA A N 1
ATOM 3595 C CA . ALA A 1 468 ? -14.799 12.063 31.410 1.00 84.38 468 ALA A CA 1
ATOM 3596 C C . ALA A 1 468 ? -15.899 12.234 30.364 1.00 84.38 468 ALA A C 1
ATOM 3598 O O . ALA A 1 468 ? -17.092 12.259 30.666 1.00 84.38 468 ALA A O 1
ATOM 3599 N N . LYS A 1 469 ? -15.486 12.321 29.106 1.00 89.12 469 LYS A N 1
ATOM 3600 C CA . LYS A 1 469 ? -16.356 12.253 27.943 1.00 89.12 469 LYS A CA 1
ATOM 3601 C C . LYS A 1 469 ? -16.179 10.887 27.297 1.00 89.12 469 LYS A C 1
ATOM 3603 O O . LYS A 1 469 ? -15.091 10.548 26.834 1.00 89.12 469 LYS A O 1
ATOM 3608 N N . TRP A 1 470 ? -17.259 10.124 27.253 1.00 90.62 470 TRP A N 1
ATOM 3609 C CA . TRP A 1 470 ? -17.335 8.856 26.540 1.00 90.62 470 TRP A CA 1
ATOM 3610 C C . TRP A 1 470 ? -18.215 9.021 25.307 1.00 90.62 470 TRP A C 1
ATOM 3612 O O . TRP A 1 470 ? -19.215 9.740 25.341 1.00 90.62 470 TRP A O 1
ATOM 3622 N N . SER A 1 471 ? -17.860 8.378 24.203 1.00 92.69 471 SER A N 1
ATOM 3623 C CA . SER A 1 471 ? -18.700 8.374 23.009 1.00 92.69 471 SER A CA 1
ATOM 3624 C C . SER A 1 471 ? -18.618 7.059 22.260 1.00 92.69 471 SER A C 1
ATOM 3626 O O . SER A 1 471 ? -17.589 6.388 22.298 1.00 92.69 471 SER A O 1
ATOM 3628 N N . ILE A 1 472 ? -19.701 6.720 21.568 1.00 92.62 472 ILE A N 1
ATOM 3629 C CA . ILE A 1 472 ? -19.776 5.589 20.649 1.00 92.62 472 ILE A CA 1
ATOM 3630 C C . ILE A 1 472 ? -20.411 6.036 19.335 1.00 92.62 472 ILE A C 1
ATOM 3632 O O . ILE A 1 472 ? -21.450 6.694 19.335 1.00 92.62 472 ILE A O 1
ATOM 3636 N N . GLU A 1 473 ? -19.781 5.685 18.221 1.00 93.44 473 GLU A N 1
ATOM 3637 C CA . GLU A 1 473 ? -20.152 6.113 16.876 1.00 93.44 473 GLU A CA 1
ATOM 3638 C C . GLU A 1 473 ? -20.424 4.910 15.969 1.00 93.44 473 GLU A C 1
ATOM 3640 O O . GLU A 1 473 ? -19.628 3.968 15.910 1.00 93.44 473 GLU A O 1
ATOM 3645 N N . LEU A 1 474 ? -21.528 4.981 15.220 1.00 90.88 474 LEU A N 1
ATOM 3646 C CA . LEU A 1 474 ? -21.841 4.102 14.099 1.00 90.88 474 LEU A CA 1
ATOM 3647 C C . LEU A 1 474 ? -22.018 4.943 12.830 1.00 90.88 474 LEU A C 1
ATOM 3649 O O . LEU A 1 474 ? -23.013 5.656 12.684 1.00 90.88 474 LEU A O 1
ATOM 3653 N N . ARG A 1 475 ? -21.069 4.843 11.895 1.00 89.56 475 ARG A N 1
ATOM 3654 C CA . ARG A 1 475 ? -21.190 5.445 10.555 1.00 89.56 475 ARG A CA 1
ATOM 3655 C C . ARG A 1 475 ? -22.040 4.572 9.639 1.00 89.56 475 ARG A C 1
ATOM 3657 O O . ARG A 1 475 ? -21.996 3.340 9.710 1.00 89.56 475 ARG A O 1
ATOM 3664 N N . ASP A 1 476 ? -22.756 5.214 8.726 1.00 82.00 476 ASP A N 1
ATOM 3665 C CA . ASP A 1 476 ? -23.490 4.537 7.664 1.00 82.00 476 ASP A CA 1
ATOM 3666 C C . ASP A 1 476 ? -22.518 3.688 6.831 1.00 82.00 476 ASP A C 1
ATOM 3668 O O . ASP A 1 476 ? -21.395 4.095 6.518 1.00 82.00 476 ASP A O 1
ATOM 3672 N N . GLY A 1 477 ? -22.914 2.462 6.503 1.00 77.62 477 GLY A N 1
ATOM 3673 C CA . GLY A 1 477 ? -22.029 1.526 5.810 1.00 77.62 477 GLY A CA 1
ATOM 3674 C C . GLY A 1 477 ? -20.994 0.814 6.698 1.00 77.62 477 GLY A C 1
ATOM 3675 O O . GLY A 1 477 ? -20.297 -0.052 6.179 1.00 77.62 477 GLY A O 1
ATOM 3676 N N . SER A 1 478 ? -20.871 1.089 8.005 1.00 88.44 478 SER A N 1
ATOM 3677 C CA . SER A 1 478 ? -19.866 0.425 8.863 1.00 88.44 478 SER A CA 1
ATOM 3678 C C . SER A 1 478 ? -20.302 -0.929 9.450 1.00 88.44 478 SER A C 1
ATOM 3680 O O . SER A 1 478 ? -21.417 -1.090 9.944 1.00 88.44 478 SER A O 1
ATOM 3682 N N . ASN A 1 479 ? -19.377 -1.895 9.484 1.00 91.62 479 ASN A N 1
ATOM 3683 C CA . ASN A 1 479 ? -19.502 -3.151 10.243 1.00 91.62 479 ASN A CA 1
ATOM 3684 C C . ASN A 1 479 ? -18.845 -3.092 11.631 1.00 91.62 479 ASN A C 1
ATOM 3686 O O . ASN A 1 479 ? -18.514 -4.124 12.215 1.00 91.62 479 ASN A O 1
ATOM 3690 N N . TYR A 1 480 ? -18.618 -1.889 12.138 1.00 94.12 480 TYR A N 1
ATOM 3691 C CA . TYR A 1 480 ? -17.946 -1.639 13.400 1.00 94.12 480 TYR A CA 1
ATOM 3692 C C . TYR A 1 480 ? -18.489 -0.378 14.055 1.00 94.12 480 TYR A C 1
ATOM 3694 O O . TYR A 1 480 ? -19.097 0.475 13.404 1.00 94.12 480 TYR A O 1
ATOM 3702 N N . LEU A 1 481 ? -18.231 -0.291 15.351 1.00 93.00 481 LEU A N 1
ATOM 3703 C CA . LEU A 1 481 ? -18.451 0.853 16.213 1.00 93.00 481 LEU A CA 1
ATOM 3704 C C . LEU A 1 481 ? -17.090 1.413 16.613 1.00 93.00 481 LEU A C 1
ATOM 3706 O O . LEU A 1 481 ? -16.147 0.646 16.843 1.00 93.00 481 LEU A O 1
ATOM 3710 N N . LYS A 1 482 ? -17.007 2.735 16.733 1.00 94.25 482 LYS A N 1
ATOM 3711 C CA . LYS A 1 482 ? -15.861 3.410 17.346 1.00 94.25 482 LYS A CA 1
ATOM 3712 C C . LYS A 1 482 ? -16.250 3.926 18.709 1.00 94.25 482 LYS A C 1
ATOM 3714 O O . LYS A 1 482 ? -17.261 4.607 18.832 1.00 94.25 482 LYS A O 1
ATOM 3719 N N . ILE A 1 483 ? -15.457 3.595 19.714 1.00 91.06 483 ILE A N 1
ATOM 3720 C CA . ILE A 1 483 ? -15.665 4.017 21.093 1.00 91.06 483 ILE A CA 1
ATOM 3721 C C . ILE A 1 483 ? -14.475 4.877 21.489 1.00 91.06 483 ILE A C 1
ATOM 3723 O O . ILE A 1 483 ? -13.334 4.457 21.331 1.00 91.06 483 ILE A O 1
ATOM 3727 N N . ALA A 1 484 ? -14.739 6.064 22.013 1.00 90.12 484 ALA A N 1
ATOM 3728 C CA . ALA A 1 484 ? -13.709 6.992 22.452 1.00 90.12 484 ALA A CA 1
ATOM 3729 C C . ALA A 1 484 ? -13.955 7.386 23.907 1.00 90.12 484 ALA A C 1
ATOM 3731 O O . ALA A 1 484 ? -15.065 7.795 24.260 1.00 90.12 484 ALA A O 1
ATOM 3732 N N . LEU A 1 485 ? -12.912 7.302 24.732 1.00 85.62 485 LEU A N 1
ATOM 3733 C CA . LEU A 1 485 ? -12.884 7.865 26.082 1.00 85.62 485 LEU A CA 1
ATOM 3734 C C . LEU A 1 485 ? -11.867 9.005 26.108 1.00 85.62 485 LEU A C 1
ATOM 3736 O O . LEU A 1 485 ? -10.753 8.857 25.601 1.00 85.62 485 LEU A O 1
ATOM 3740 N N . ARG A 1 486 ? -12.267 10.147 26.664 1.00 85.81 486 ARG A N 1
ATOM 3741 C CA . ARG A 1 486 ? -11.432 11.334 26.877 1.00 85.81 486 ARG A CA 1
ATOM 3742 C C . ARG A 1 486 ? -11.643 11.815 28.304 1.00 85.81 486 ARG A C 1
ATOM 3744 O O . ARG A 1 486 ? -12.775 12.118 28.671 1.00 85.81 486 ARG A O 1
ATOM 3751 N N . MET A 1 487 ? -10.592 11.897 29.103 1.00 78.38 487 MET A N 1
ATOM 3752 C CA . MET A 1 487 ? -10.670 12.432 30.462 1.00 78.38 487 MET A CA 1
ATOM 3753 C C . MET A 1 487 ? -10.185 13.875 30.505 1.00 78.38 487 MET A C 1
ATOM 3755 O O . MET A 1 487 ? -9.254 14.243 29.800 1.00 78.38 487 MET A O 1
ATOM 3759 N N . SER A 1 488 ? -10.820 14.693 31.335 1.00 71.00 488 SER A N 1
ATOM 3760 C CA . SER A 1 488 ? -10.486 16.103 31.530 1.00 71.00 488 SER A CA 1
ATOM 3761 C C . SER A 1 488 ? -10.110 16.305 32.995 1.00 71.00 488 SER A C 1
ATOM 3763 O O . SER A 1 488 ? -10.869 15.908 33.882 1.00 71.00 488 SER A O 1
ATOM 3765 N N . GLY A 1 489 ? -8.973 16.958 33.260 1.00 54.88 489 GLY A N 1
ATOM 3766 C CA . GLY A 1 489 ? -8.716 17.527 34.589 1.00 54.88 489 GLY A CA 1
ATOM 3767 C C . GLY A 1 489 ? -9.761 18.606 34.932 1.00 54.88 489 GLY A C 1
ATOM 3768 O O . GLY A 1 489 ? -10.509 19.017 34.039 1.00 54.88 489 GLY A O 1
ATOM 3769 N N . PRO A 1 490 ? -9.841 19.083 36.189 1.00 39.81 490 PRO A N 1
ATOM 3770 C CA . PRO A 1 490 ? -10.828 20.086 36.587 1.00 39.81 490 PRO A CA 1
ATOM 3771 C C . PRO A 1 490 ? -10.799 21.285 35.635 1.00 39.81 490 PRO A C 1
ATOM 3773 O O . PRO A 1 490 ? -9.758 21.914 35.445 1.00 39.81 490 PRO A O 1
ATOM 3776 N N . ALA A 1 491 ? -11.941 21.565 35.006 1.00 36.81 491 ALA A N 1
ATOM 3777 C CA . ALA A 1 491 ? -12.086 22.652 34.053 1.00 36.81 491 ALA A CA 1
ATOM 3778 C C . ALA A 1 491 ? -11.729 23.993 34.716 1.00 36.81 491 ALA A C 1
ATOM 3780 O O . ALA A 1 491 ? -12.300 24.354 35.748 1.00 36.81 491 ALA A O 1
ATOM 3781 N N . ASP A 1 492 ? -10.833 24.767 34.095 1.00 33.31 492 ASP A N 1
ATOM 3782 C CA . ASP A 1 492 ? -10.764 26.208 34.334 1.00 33.31 492 ASP A CA 1
ATOM 3783 C C . ASP A 1 492 ? -12.113 26.788 33.873 1.00 33.31 492 ASP A C 1
ATOM 3785 O O . ASP A 1 492 ? -12.331 27.041 32.686 1.00 33.31 492 ASP A O 1
ATOM 3789 N N . ASN A 1 493 ? -13.046 26.960 34.815 1.00 31.52 493 ASN A N 1
ATOM 3790 C CA . ASN A 1 493 ? -14.275 27.729 34.640 1.00 31.52 493 ASN A CA 1
ATOM 3791 C C . ASN A 1 493 ? -13.908 29.168 34.242 1.00 31.52 493 ASN A C 1
ATOM 3793 O O . ASN A 1 493 ? -13.842 30.069 35.072 1.00 31.52 493 ASN A O 1
ATOM 3797 N N . THR A 1 494 ? -13.670 29.394 32.955 1.00 30.92 494 THR A N 1
ATOM 3798 C CA . THR A 1 494 ? -13.503 30.721 32.356 1.00 30.92 494 THR A CA 1
ATOM 3799 C C . THR A 1 494 ? -14.567 30.934 31.287 1.00 30.92 494 THR A C 1
ATOM 3801 O O . THR A 1 494 ? -14.310 31.299 30.147 1.00 30.92 494 THR A O 1
ATOM 3804 N N . SER A 1 495 ? -15.821 30.753 31.699 1.00 32.03 495 SER A N 1
ATOM 3805 C CA . SER A 1 495 ? -16.980 31.358 31.046 1.00 32.03 495 SER A CA 1
ATOM 3806 C C . SER A 1 495 ? -17.774 32.189 32.056 1.00 32.03 495 SER A C 1
ATOM 3808 O O . SER A 1 495 ? -18.950 31.947 32.304 1.00 32.03 495 SER A O 1
ATOM 3810 N N . SER A 1 496 ? -17.126 33.180 32.661 1.00 30.58 496 SER A N 1
ATOM 3811 C CA . SER A 1 496 ? -17.812 34.338 33.237 1.00 30.58 496 SER A CA 1
ATOM 3812 C C . SER A 1 496 ? -16.817 35.483 33.333 1.00 30.58 496 SER A C 1
ATOM 3814 O O . SER A 1 496 ? -15.872 35.420 34.115 1.00 30.58 496 SER A O 1
ATOM 3816 N N . GLY A 1 497 ? -17.005 36.518 32.515 1.00 32.59 497 GLY A N 1
ATOM 3817 C CA . GLY A 1 497 ? -16.235 37.745 32.644 1.00 32.59 497 GLY A CA 1
ATOM 3818 C C . GLY A 1 497 ? -16.472 38.353 34.019 1.00 32.59 497 GLY A C 1
ATOM 3819 O O . GLY A 1 497 ? -17.591 38.757 34.300 1.00 32.59 497 GLY A O 1
ATOM 3820 N N . LEU A 1 498 ? -15.432 38.395 34.848 1.00 27.88 498 LEU A N 1
ATOM 3821 C CA . LEU A 1 498 ? -15.261 39.261 36.013 1.00 27.88 498 LEU A CA 1
ATOM 3822 C C . LEU A 1 498 ? -13.755 39.318 36.327 1.00 27.88 498 LEU A C 1
ATOM 3824 O O . LEU A 1 498 ? -13.024 38.357 36.106 1.00 27.88 498 LEU A O 1
ATOM 3828 N N . ALA A 1 499 ? -13.318 40.503 36.738 1.00 29.23 499 ALA A N 1
ATOM 3829 C CA . ALA A 1 499 ? -11.940 40.975 36.766 1.00 29.23 499 ALA A CA 1
ATOM 3830 C C . ALA A 1 499 ? -10.993 40.240 37.732 1.00 29.23 499 ALA A C 1
ATOM 3832 O O . ALA A 1 499 ? -11.422 39.700 38.749 1.00 29.23 499 ALA A O 1
ATOM 3833 N N . ASP A 1 500 ? -9.703 40.320 37.386 1.00 35.91 500 ASP A N 1
ATOM 3834 C CA . ASP A 1 500 ? -8.496 40.249 38.219 1.00 35.91 500 ASP A CA 1
ATOM 3835 C C . ASP A 1 500 ? -8.661 39.758 39.666 1.00 35.91 500 ASP A C 1
ATOM 3837 O O . ASP A 1 500 ? -9.053 40.492 40.575 1.00 35.91 500 ASP A O 1
ATOM 3841 N N . GLY A 1 501 ? -8.208 38.526 39.889 1.00 26.66 501 GLY A N 1
ATOM 3842 C CA . GLY A 1 501 ? -7.893 37.990 41.205 1.00 26.66 501 GLY A CA 1
ATOM 3843 C C . GLY A 1 501 ? -6.990 36.770 41.065 1.00 26.66 501 GLY A C 1
ATOM 3844 O O . GLY A 1 501 ? -7.463 35.683 40.749 1.00 26.66 501 GLY A O 1
ATOM 3845 N N . GLU A 1 502 ? -5.685 36.950 41.281 1.00 30.58 502 GLU A N 1
ATOM 3846 C CA . GLU A 1 502 ? -4.702 35.867 41.359 1.00 30.58 502 GLU A CA 1
ATOM 3847 C C . GLU A 1 502 ? -5.117 34.827 42.414 1.00 30.58 502 GLU A C 1
ATOM 3849 O O . GLU A 1 502 ? -4.909 35.012 43.616 1.00 30.58 502 GLU A O 1
ATOM 3854 N N . VAL A 1 503 ? -5.646 33.685 41.973 1.00 28.58 503 VAL A N 1
ATOM 3855 C CA . VAL A 1 503 ? -5.672 32.476 42.799 1.00 28.58 503 VAL A CA 1
ATOM 3856 C C . VAL A 1 503 ? -4.326 31.783 42.623 1.00 28.58 503 VAL A C 1
ATOM 3858 O O . VAL A 1 503 ? -4.039 31.158 41.603 1.00 28.58 503 VAL A O 1
ATOM 3861 N N . LYS A 1 504 ? -3.464 31.922 43.633 1.00 28.23 504 LYS A N 1
ATOM 3862 C CA . LYS A 1 504 ? -2.204 31.182 43.737 1.00 28.23 504 LYS A CA 1
ATOM 3863 C C . LYS A 1 504 ? -2.489 29.676 43.696 1.00 28.23 504 LYS A C 1
ATOM 3865 O O . LYS A 1 504 ? -3.010 29.125 44.661 1.00 28.23 504 LYS A O 1
ATOM 3870 N N . ARG A 1 505 ? -2.080 29.004 42.613 1.00 30.16 505 ARG A N 1
ATOM 3871 C CA . ARG A 1 505 ? -1.919 27.541 42.562 1.00 30.16 505 ARG A CA 1
ATOM 3872 C C . ARG A 1 505 ? -0.846 27.133 43.583 1.00 30.16 505 ARG A C 1
ATOM 3874 O O . ARG A 1 505 ? 0.348 27.215 43.301 1.00 30.16 505 ARG A O 1
ATOM 3881 N N . SER A 1 506 ? -1.250 26.748 44.792 1.00 27.58 506 SER A N 1
ATOM 3882 C CA . SER A 1 506 ? -0.359 26.152 45.791 1.00 27.58 506 SER A CA 1
ATOM 3883 C C . SER A 1 506 ? -0.330 24.638 45.602 1.00 27.58 506 SER A C 1
ATOM 3885 O O . SER A 1 506 ? -1.244 23.949 46.038 1.00 27.58 506 SER A O 1
ATOM 3887 N N . GLY A 1 507 ? 0.713 24.137 44.939 1.00 28.42 507 GLY A N 1
ATOM 3888 C CA . GLY A 1 507 ? 0.954 22.701 44.794 1.00 28.42 507 GLY A CA 1
ATOM 3889 C C . GLY A 1 507 ? 1.538 22.336 43.435 1.00 28.42 507 GLY A C 1
ATOM 3890 O O . GLY A 1 507 ? 0.864 21.733 42.612 1.00 28.42 507 GLY A O 1
ATOM 3891 N N . LYS A 1 508 ? 2.801 22.698 43.180 1.00 30.77 508 LYS A N 1
ATOM 3892 C CA . LYS A 1 508 ? 3.607 21.955 42.204 1.00 30.77 508 LYS A CA 1
ATOM 3893 C C . LYS A 1 508 ? 4.002 20.644 42.882 1.00 30.77 508 LYS A C 1
ATOM 3895 O O . LYS A 1 508 ? 5.036 20.604 43.545 1.00 30.77 508 LYS A O 1
ATOM 3900 N N . HIS A 1 509 ? 3.174 19.612 42.770 1.00 33.25 509 HIS A N 1
ATOM 3901 C CA . HIS A 1 509 ? 3.704 18.260 42.903 1.00 33.25 509 HIS A CA 1
ATOM 3902 C C . HIS A 1 509 ? 4.566 18.011 41.656 1.00 33.25 509 HIS A C 1
ATOM 3904 O O . HIS A 1 509 ? 4.077 18.239 40.546 1.00 33.25 509 HIS A O 1
ATOM 3910 N N . PRO A 1 510 ? 5.866 17.696 41.799 1.00 33.50 510 PRO A N 1
ATOM 3911 C CA . PRO A 1 510 ? 6.665 17.273 40.659 1.00 33.50 510 PRO A CA 1
ATOM 3912 C C . PRO A 1 510 ? 6.033 15.991 40.110 1.00 33.50 510 PRO A C 1
ATOM 3914 O O . PRO A 1 510 ? 5.882 15.032 40.857 1.00 33.50 510 PRO A O 1
ATOM 3917 N N . VAL A 1 511 ? 5.607 16.022 38.847 1.00 39.41 511 VAL A N 1
ATOM 3918 C CA . VAL A 1 511 ? 5.249 14.817 38.088 1.00 39.41 511 VAL A CA 1
ATOM 3919 C C . VAL A 1 511 ? 6.528 13.993 37.986 1.00 39.41 511 VAL A C 1
ATOM 3921 O O . VAL A 1 511 ? 7.543 14.554 37.560 1.00 39.41 511 VAL A O 1
ATOM 3924 N N . ASP A 1 512 ? 6.517 12.731 38.417 1.00 39.06 512 ASP A N 1
ATOM 3925 C CA . ASP A 1 512 ? 7.640 11.834 38.167 1.00 39.06 512 ASP A CA 1
ATOM 3926 C C . ASP A 1 512 ? 7.715 11.578 36.651 1.00 39.06 512 ASP A C 1
ATOM 3928 O O . ASP A 1 512 ? 6.760 11.049 36.074 1.00 39.06 512 ASP A O 1
ATOM 3932 N N . PRO A 1 513 ? 8.802 11.971 35.963 1.00 40.44 513 PRO A N 1
ATOM 3933 C CA . PRO A 1 513 ? 8.963 11.711 34.535 1.00 40.44 513 PRO A CA 1
ATOM 3934 C C . PRO A 1 513 ? 9.001 10.213 34.192 1.00 40.44 513 PRO A C 1
ATOM 3936 O O . PRO A 1 513 ? 8.907 9.873 33.019 1.00 40.44 513 PRO A O 1
ATOM 3939 N N . GLU A 1 514 ? 9.165 9.328 35.184 1.00 38.66 514 GLU A N 1
ATOM 3940 C CA . GLU A 1 514 ? 9.199 7.871 35.000 1.00 38.66 514 GLU A CA 1
ATOM 3941 C C . GLU A 1 514 ? 7.850 7.168 35.281 1.00 38.66 514 GLU A C 1
ATOM 3943 O O . GLU A 1 514 ? 7.766 5.941 35.187 1.00 38.66 514 GLU A O 1
ATOM 3948 N N . ALA A 1 515 ? 6.779 7.898 35.619 1.00 43.41 515 ALA A N 1
ATOM 3949 C CA . ALA A 1 515 ? 5.478 7.294 35.915 1.00 43.41 515 ALA A CA 1
ATOM 3950 C C . ALA A 1 515 ? 4.645 7.020 34.642 1.00 43.41 515 ALA A C 1
ATOM 3952 O O . ALA A 1 515 ? 3.872 7.863 34.187 1.00 43.41 515 ALA A O 1
ATOM 3953 N N . ASP A 1 516 ? 4.766 5.808 34.089 1.00 50.41 516 ASP A N 1
ATOM 3954 C CA . ASP A 1 516 ? 3.900 5.301 33.012 1.00 50.41 516 ASP A CA 1
ATOM 3955 C C . ASP A 1 516 ? 2.425 5.215 33.467 1.00 50.41 516 ASP A C 1
ATOM 3957 O O . ASP A 1 516 ? 2.094 4.486 34.410 1.00 50.41 516 ASP A O 1
ATOM 3961 N N . SER A 1 517 ? 1.502 5.855 32.739 1.00 55.81 517 SER A N 1
ATOM 3962 C CA . SER A 1 517 ? 0.062 5.595 32.874 1.00 55.81 517 SER A CA 1
ATOM 3963 C C . SER A 1 517 ? -0.398 4.571 31.828 1.00 55.81 517 SER A C 1
ATOM 3965 O O . SER A 1 517 ? -0.338 4.820 30.624 1.00 55.81 517 SER A O 1
ATOM 3967 N N . GLU A 1 518 ? -0.903 3.415 32.264 1.00 64.31 518 GLU A N 1
ATOM 3968 C CA . GLU A 1 518 ? -1.540 2.427 31.378 1.00 64.31 518 GLU A CA 1
ATOM 3969 C C . GLU A 1 518 ? -3.050 2.661 31.335 1.00 64.31 518 GLU A C 1
ATOM 3971 O O . GLU A 1 518 ? -3.720 2.362 32.316 1.00 64.31 518 GLU A O 1
ATOM 3976 N N . LEU A 1 519 ? -3.586 3.113 30.197 1.00 67.94 519 LEU A N 1
ATOM 3977 C CA . LEU A 1 519 ? -5.023 3.198 29.955 1.00 67.94 519 LEU A CA 1
ATOM 3978 C C . LEU A 1 519 ? -5.522 1.915 29.290 1.00 67.94 519 LEU A C 1
ATOM 3980 O O . LEU A 1 519 ? -5.280 1.657 28.111 1.00 67.94 519 LEU A O 1
ATOM 3984 N N . CYS A 1 520 ? -6.275 1.120 30.033 1.00 67.25 520 CYS A N 1
ATOM 3985 C CA . CYS A 1 520 ? -7.099 0.062 29.459 1.00 67.25 520 CYS A CA 1
ATOM 3986 C C . CYS A 1 520 ? -8.463 0.651 29.084 1.00 67.25 520 CYS A C 1
ATOM 3988 O O . CYS A 1 520 ? -8.906 1.587 29.733 1.00 67.25 520 CYS A O 1
ATOM 3990 N N . LEU A 1 521 ? -9.127 0.175 28.029 1.00 67.12 521 LEU A N 1
ATOM 3991 C CA . LEU A 1 521 ? -10.550 0.513 27.810 1.00 67.12 521 LEU A CA 1
ATOM 3992 C C . LEU A 1 521 ? -11.442 -0.715 27.804 1.00 67.12 521 LEU A C 1
ATOM 3994 O O . LEU A 1 521 ? -12.624 -0.611 28.118 1.00 67.12 521 LEU A O 1
ATOM 3998 N N . LEU A 1 522 ? -10.895 -1.874 27.440 1.00 71.31 522 LEU A N 1
ATOM 3999 C CA . LEU A 1 522 ? -11.683 -3.082 27.288 1.00 71.31 522 LEU A CA 1
ATOM 4000 C C . LEU A 1 522 ? -10.940 -4.286 27.854 1.00 71.31 522 LEU A C 1
ATOM 4002 O O . LEU A 1 522 ? -9.852 -4.644 27.402 1.00 71.31 522 LEU A O 1
ATOM 4006 N N . SER A 1 523 ? -11.570 -4.945 28.811 1.00 74.62 523 SER A N 1
ATOM 4007 C CA . SER A 1 523 ? -11.145 -6.213 29.384 1.00 74.62 523 SER A CA 1
ATOM 4008 C C . SER A 1 523 ? -12.378 -7.077 29.634 1.00 74.62 523 SER A C 1
ATOM 4010 O O . SER A 1 523 ? -13.507 -6.587 29.721 1.00 74.62 523 SER A O 1
ATOM 4012 N N . GLY A 1 524 ? -12.182 -8.385 29.691 1.00 73.19 524 GLY A N 1
ATOM 4013 C CA . GLY A 1 524 ? -13.274 -9.302 29.980 1.00 73.19 524 GLY A CA 1
ATOM 4014 C C . GLY A 1 524 ? -12.891 -10.746 29.737 1.00 73.19 524 GLY A C 1
ATOM 4015 O O . GLY A 1 524 ? -11.720 -11.072 29.526 1.00 73.19 524 GLY A O 1
ATOM 4016 N N . ASN A 1 525 ? -13.896 -11.615 29.758 1.00 77.12 525 ASN A N 1
ATOM 4017 C CA . ASN A 1 525 ? -13.735 -13.040 29.523 1.00 77.12 525 ASN A CA 1
ATOM 4018 C C . ASN A 1 525 ? -14.672 -13.506 28.407 1.00 77.12 525 ASN A C 1
ATOM 4020 O O . ASN A 1 525 ? -15.884 -13.600 28.585 1.00 77.12 525 ASN A O 1
ATOM 4024 N N . LEU A 1 526 ? -14.090 -13.822 27.258 1.00 79.19 526 LEU A N 1
ATOM 4025 C CA . LEU A 1 526 ? -14.770 -14.352 26.091 1.00 79.19 526 LEU A CA 1
ATOM 4026 C C . LEU A 1 526 ? -14.013 -15.583 25.594 1.00 79.19 526 LEU A C 1
ATOM 4028 O O . LEU A 1 526 ? -12.899 -15.487 25.073 1.00 79.19 526 LEU A O 1
ATOM 4032 N N . GLN A 1 527 ? -14.632 -16.752 25.755 1.00 79.75 527 GLN A N 1
ATOM 4033 C CA . GLN A 1 527 ? -14.077 -18.018 25.276 1.00 79.75 527 GLN A CA 1
ATOM 4034 C C . GLN A 1 527 ? -13.774 -17.946 23.775 1.00 79.75 527 GLN A C 1
ATOM 4036 O O . GLN A 1 527 ? -14.508 -17.324 23.018 1.00 79.75 527 GLN A O 1
ATOM 4041 N N . GLY A 1 528 ? -12.663 -18.555 23.356 1.00 82.19 528 GLY A N 1
ATOM 4042 C CA . GLY A 1 528 ? -12.211 -18.515 21.960 1.00 82.19 528 GLY A CA 1
ATOM 4043 C C . GLY A 1 528 ? -11.470 -17.237 21.543 1.00 82.19 528 GLY A C 1
ATOM 4044 O O . GLY A 1 528 ? -10.911 -17.211 20.445 1.00 82.19 528 GLY A O 1
ATOM 4045 N N . SER A 1 529 ? -11.390 -16.218 22.408 1.00 88.75 529 SER A N 1
ATOM 4046 C CA . SER A 1 529 ? -10.633 -14.994 22.117 1.00 88.75 529 SER A CA 1
ATOM 4047 C C . SER A 1 529 ? -9.143 -15.265 21.965 1.00 88.75 529 SER A C 1
ATOM 4049 O O . SER A 1 529 ? -8.533 -15.966 22.777 1.00 88.75 529 SER A O 1
ATOM 4051 N N . ARG A 1 530 ? -8.541 -14.651 20.948 1.00 92.38 530 ARG A N 1
ATOM 4052 C CA . ARG A 1 530 ? -7.096 -14.670 20.703 1.00 92.38 530 ARG A CA 1
ATOM 4053 C C . ARG A 1 530 ? -6.645 -13.377 20.038 1.00 92.38 530 ARG A C 1
ATOM 4055 O O . ARG A 1 530 ? -7.400 -12.776 19.278 1.00 92.38 530 ARG A O 1
ATOM 4062 N N . VAL A 1 531 ? -5.393 -12.993 20.252 1.00 92.62 531 VAL A N 1
ATOM 4063 C CA . VAL A 1 531 ? -4.766 -11.914 19.475 1.00 92.62 531 VAL A CA 1
ATOM 4064 C C . VAL A 1 531 ? -4.529 -12.410 18.047 1.00 92.62 531 VAL A C 1
ATOM 4066 O O . VAL A 1 531 ? -4.088 -13.543 17.828 1.00 92.62 531 VAL A O 1
ATOM 4069 N N . ALA A 1 532 ? -4.846 -11.586 17.051 1.00 93.19 532 ALA A N 1
ATOM 4070 C CA . ALA A 1 532 ? -4.694 -11.928 15.638 1.00 93.19 532 ALA A CA 1
ATOM 4071 C C . ALA A 1 532 ? -3.257 -11.730 15.115 1.00 93.19 532 ALA A C 1
ATOM 4073 O O . ALA A 1 532 ? -3.077 -11.334 13.967 1.00 93.19 532 ALA A O 1
ATOM 4074 N N . GLY A 1 533 ? -2.242 -11.985 15.949 1.00 92.62 533 GLY A N 1
ATOM 4075 C CA . GLY A 1 533 ? -0.825 -11.759 15.656 1.00 92.62 533 GLY A CA 1
ATOM 4076 C C . GLY A 1 533 ? 0.059 -11.866 16.903 1.00 92.62 533 GLY A C 1
ATOM 4077 O O . GLY A 1 533 ? -0.381 -12.373 17.933 1.00 92.62 533 GLY A O 1
ATOM 4078 N N . LYS A 1 534 ? 1.317 -11.433 16.779 1.00 92.94 534 LYS A N 1
ATOM 4079 C CA . LYS A 1 534 ? 2.395 -11.573 17.779 1.00 92.94 534 LYS A CA 1
ATOM 4080 C C . LYS A 1 534 ? 3.100 -10.257 18.127 1.00 92.94 534 LYS A C 1
ATOM 4082 O O . LYS A 1 534 ? 4.010 -10.266 18.946 1.00 92.94 534 LYS A O 1
ATOM 4087 N N . VAL A 1 535 ? 2.730 -9.165 17.465 1.00 91.81 535 VAL A N 1
ATOM 4088 C CA . VAL A 1 535 ? 3.283 -7.824 17.688 1.00 91.81 535 VAL A CA 1
ATOM 4089 C C . VAL A 1 535 ? 2.220 -6.924 18.309 1.00 91.81 535 VAL A C 1
ATOM 4091 O O . VAL A 1 535 ? 1.029 -7.236 18.229 1.00 91.81 535 VAL A O 1
ATOM 4094 N N . ASP A 1 536 ? 2.647 -5.807 18.888 1.00 91.38 536 ASP A N 1
ATOM 4095 C CA . ASP A 1 536 ? 1.738 -4.804 19.443 1.00 91.38 536 ASP A CA 1
ATOM 4096 C C . ASP A 1 536 ? 0.849 -4.183 18.357 1.00 91.38 536 ASP A C 1
ATOM 4098 O O . ASP A 1 536 ? 1.167 -4.205 17.161 1.00 91.38 536 ASP A O 1
ATOM 4102 N N . GLY A 1 537 ? -0.292 -3.637 18.775 1.00 92.06 537 GLY A N 1
ATOM 4103 C CA . GLY A 1 537 ? -1.235 -2.958 17.893 1.00 92.06 537 GLY A CA 1
ATOM 4104 C C . GLY A 1 537 ? -1.948 -3.899 16.925 1.00 92.06 537 GLY A C 1
ATOM 4105 O O . GLY A 1 537 ? -2.277 -3.499 15.810 1.00 92.06 537 GLY A O 1
ATOM 4106 N N . VAL A 1 538 ? -2.162 -5.156 17.313 1.00 94.12 538 VAL A N 1
ATOM 4107 C CA . VAL A 1 538 ? -2.940 -6.146 16.554 1.00 94.12 538 VAL A CA 1
ATOM 4108 C C . VAL A 1 538 ? -4.255 -6.412 17.292 1.00 94.12 538 VAL A C 1
ATOM 4110 O O . VAL A 1 538 ? -4.238 -6.497 18.520 1.00 94.12 538 VAL A O 1
ATOM 4113 N N . PRO A 1 539 ? -5.411 -6.523 16.609 1.00 95.12 539 PRO A N 1
ATOM 4114 C CA . PRO A 1 539 ? -6.691 -6.697 17.292 1.00 95.12 539 PRO A CA 1
ATOM 4115 C C . PRO A 1 539 ? -6.817 -8.075 17.959 1.00 95.12 539 PRO A C 1
ATOM 4117 O O . PRO A 1 539 ? -6.229 -9.074 17.526 1.00 95.12 539 PRO A O 1
ATOM 4120 N N . VAL A 1 540 ? -7.664 -8.137 18.982 1.00 93.25 540 VAL A N 1
ATOM 4121 C CA . VAL A 1 540 ? -8.247 -9.383 19.482 1.00 93.25 540 VAL A CA 1
ATOM 4122 C C . VAL A 1 540 ? -9.382 -9.794 18.548 1.00 93.25 540 VAL A C 1
ATOM 4124 O O . VAL A 1 540 ? -10.157 -8.962 18.074 1.00 93.25 540 VAL A O 1
ATOM 4127 N N . ILE A 1 541 ? -9.489 -11.092 18.283 1.00 93.19 541 ILE A N 1
ATOM 4128 C CA . ILE A 1 541 ? -10.597 -11.686 17.539 1.00 93.19 541 ILE A CA 1
ATOM 4129 C C . ILE A 1 541 ? -11.223 -12.822 18.336 1.00 93.19 541 ILE A C 1
ATOM 4131 O O . ILE A 1 541 ? -10.525 -13.573 19.021 1.00 93.19 541 ILE A O 1
ATOM 4135 N N . SER A 1 542 ? -12.537 -12.962 18.209 1.00 88.81 542 SER A N 1
ATOM 4136 C CA . SER A 1 542 ? -13.303 -14.064 18.785 1.00 88.81 542 SER A CA 1
ATOM 4137 C C . SER A 1 542 ? -14.492 -14.382 17.887 1.00 88.81 542 SER A C 1
ATOM 4139 O O . SER A 1 542 ? -15.305 -13.501 17.620 1.00 88.81 542 SER A O 1
ATOM 4141 N N . ASP A 1 543 ? -14.563 -15.614 17.379 1.00 86.06 543 ASP A N 1
ATOM 4142 C CA . ASP A 1 543 ? -15.565 -16.086 16.414 1.00 86.06 543 ASP A CA 1
ATOM 4143 C C . ASP A 1 543 ? -15.807 -15.127 15.231 1.00 86.06 543 ASP A C 1
ATOM 4145 O O . ASP A 1 543 ? -15.123 -15.179 14.202 1.00 86.06 543 ASP A O 1
ATOM 4149 N N . HIS A 1 544 ? -16.812 -14.263 15.362 1.00 89.12 544 HIS A N 1
ATOM 4150 C CA . HIS A 1 544 ? -17.280 -13.317 14.354 1.00 89.12 544 HIS A CA 1
ATOM 4151 C C . HIS A 1 544 ? -17.163 -11.858 14.817 1.00 89.12 544 HIS A C 1
ATOM 4153 O O . HIS A 1 544 ? -17.862 -10.994 14.292 1.00 89.12 544 HIS A O 1
ATOM 4159 N N . PHE A 1 545 ? -16.283 -11.586 15.780 1.00 91.38 545 PHE A N 1
ATOM 4160 C CA . PHE A 1 545 ? -16.019 -10.265 16.341 1.00 91.38 545 PHE A CA 1
ATOM 4161 C C . PHE A 1 545 ? -14.526 -9.940 16.314 1.00 91.38 545 PHE A C 1
ATOM 4163 O O . PHE A 1 545 ? -13.678 -10.826 16.468 1.00 91.38 545 PHE A O 1
ATOM 4170 N N . PHE A 1 546 ? -14.213 -8.658 16.144 1.00 93.56 546 PHE A N 1
ATOM 4171 C CA . PHE A 1 546 ? -12.868 -8.111 16.297 1.00 93.56 546 PHE A CA 1
ATOM 4172 C C . PHE A 1 546 ? -12.914 -6.840 17.140 1.00 93.56 546 PHE A C 1
ATOM 4174 O O . PHE A 1 546 ? -13.865 -6.065 17.045 1.00 93.56 546 PHE A O 1
ATOM 4181 N N . PHE A 1 547 ? -11.895 -6.622 17.965 1.00 91.56 547 PHE A N 1
ATOM 4182 C CA . PHE A 1 547 ? -11.782 -5.422 18.788 1.00 91.56 547 PHE A CA 1
ATOM 4183 C C . PHE A 1 547 ? -10.342 -5.159 19.224 1.00 91.56 547 PHE A C 1
ATOM 4185 O O . PHE A 1 547 ? -9.513 -6.066 19.271 1.00 91.56 547 PHE A O 1
ATOM 4192 N N . GLY A 1 548 ? -10.034 -3.908 19.539 1.00 91.94 548 GLY A N 1
ATOM 4193 C CA . GLY A 1 548 ? -8.712 -3.503 20.013 1.00 91.94 548 GLY A CA 1
ATOM 4194 C C . GLY A 1 548 ? -8.566 -1.990 20.035 1.00 91.94 548 GLY A C 1
ATOM 4195 O O . GLY A 1 548 ? -9.313 -1.285 19.353 1.00 91.94 548 GLY A O 1
ATOM 4196 N N . LEU A 1 549 ? -7.620 -1.491 20.830 1.00 91.31 549 LEU A N 1
ATOM 4197 C CA . LEU A 1 549 ? -7.307 -0.064 20.807 1.00 91.31 549 LEU A CA 1
ATOM 4198 C C . LEU A 1 549 ? -6.627 0.304 19.489 1.00 91.31 549 LEU A C 1
ATOM 4200 O O . LEU A 1 549 ? -5.698 -0.383 19.064 1.00 91.31 549 LEU A O 1
ATOM 4204 N N . GLU A 1 550 ? -7.087 1.390 18.875 1.00 92.31 550 GLU A N 1
ATOM 4205 C CA . GLU A 1 550 ? -6.662 1.909 17.573 1.00 92.31 550 GLU A CA 1
ATOM 4206 C C . GLU A 1 550 ? -5.297 2.623 17.661 1.00 92.31 550 GLU A C 1
ATOM 4208 O O . GLU A 1 550 ? -5.162 3.793 17.314 1.00 92.31 550 GLU A O 1
ATOM 4213 N N . HIS A 1 551 ? -4.269 1.927 18.156 1.00 90.75 551 HIS A N 1
ATOM 4214 C CA . HIS A 1 551 ? -2.920 2.474 18.304 1.00 90.75 551 HIS A CA 1
ATOM 4215 C C . HIS A 1 551 ? -1.837 1.422 18.001 1.00 90.75 551 HIS A C 1
ATOM 4217 O O . HIS A 1 551 ? -1.963 0.281 18.457 1.00 90.75 551 HIS A O 1
ATOM 4223 N N . PRO A 1 552 ? -0.738 1.759 17.292 1.00 91.06 552 PRO A N 1
ATOM 4224 C CA . PRO A 1 552 ? 0.300 0.781 16.958 1.00 91.06 552 PRO A CA 1
ATOM 4225 C C . PRO A 1 552 ? 1.003 0.166 18.172 1.00 91.06 552 PRO A C 1
ATOM 4227 O O . PRO A 1 552 ? 1.401 -0.994 18.116 1.00 91.06 552 PRO A O 1
ATOM 4230 N N . GLN A 1 553 ? 1.124 0.918 19.272 1.00 87.69 553 GLN A N 1
ATOM 4231 C CA . GLN A 1 553 ? 1.688 0.449 20.550 1.00 87.69 553 GLN A CA 1
ATOM 4232 C C . GLN A 1 553 ? 0.635 -0.139 21.507 1.00 87.69 553 GLN A C 1
ATOM 4234 O O . GLN A 1 553 ? 0.929 -0.375 22.676 1.00 87.69 553 GLN A O 1
ATOM 4239 N N . ALA A 1 554 ? -0.608 -0.348 21.056 1.00 89.44 554 ALA A N 1
ATOM 4240 C CA . ALA A 1 554 ? -1.630 -0.943 21.908 1.00 89.44 554 ALA A CA 1
ATOM 4241 C C . ALA A 1 554 ? -1.257 -2.381 22.301 1.00 89.44 554 ALA A C 1
ATOM 4243 O O . ALA A 1 554 ? -1.055 -3.251 21.450 1.00 89.44 554 ALA A O 1
ATOM 4244 N N . GLN A 1 555 ? -1.250 -2.648 23.600 1.00 88.19 555 GLN A N 1
ATOM 4245 C CA . GLN A 1 555 ? -1.040 -3.961 24.191 1.00 88.19 555 GLN A CA 1
ATOM 4246 C C . GLN A 1 555 ? -2.381 -4.691 24.285 1.00 88.19 555 GLN A C 1
ATOM 4248 O O . GLN A 1 555 ? -3.052 -4.727 25.320 1.00 88.19 555 GLN A O 1
ATOM 4253 N N . ASN A 1 556 ? -2.795 -5.260 23.156 1.00 88.00 556 ASN A N 1
ATOM 4254 C CA . ASN A 1 556 ? -3.959 -6.131 23.080 1.00 88.00 556 ASN A CA 1
ATOM 4255 C C . ASN A 1 556 ? -3.525 -7.568 23.397 1.00 88.00 556 ASN A C 1
ATOM 4257 O O . ASN A 1 556 ? -2.664 -8.132 22.725 1.00 88.00 556 ASN A O 1
ATOM 4261 N N . SER A 1 557 ? -4.127 -8.180 24.412 1.00 87.12 557 SER A N 1
ATOM 4262 C CA . SER A 1 557 ? -3.792 -9.521 24.891 1.00 87.12 557 SER A CA 1
ATOM 4263 C C . SER A 1 557 ? -5.042 -10.379 25.056 1.00 87.12 557 SER A C 1
ATOM 4265 O O . SER A 1 557 ? -6.134 -9.873 25.321 1.00 87.12 557 SER A O 1
ATOM 4267 N N . ALA A 1 558 ? -4.883 -11.691 24.883 1.00 87.94 558 ALA A N 1
ATOM 4268 C CA . ALA A 1 558 ? -5.924 -12.677 25.134 1.00 87.94 558 ALA A CA 1
ATOM 4269 C C . ALA A 1 558 ? -5.294 -14.011 25.564 1.00 87.94 558 ALA A C 1
ATOM 4271 O O . ALA A 1 558 ? -4.537 -14.608 24.799 1.00 87.94 558 ALA A O 1
ATOM 4272 N N . ASP A 1 559 ? -5.612 -14.478 26.773 1.00 84.44 559 ASP A N 1
ATOM 4273 C CA . ASP A 1 559 ? -5.166 -15.758 27.331 1.00 84.44 559 ASP A CA 1
ATOM 4274 C C . ASP A 1 559 ? -6.316 -16.477 28.051 1.00 84.44 559 ASP A C 1
ATOM 4276 O O . ASP A 1 559 ? -7.004 -15.908 28.899 1.00 84.44 559 ASP A O 1
ATOM 4280 N N . ARG A 1 560 ? -6.532 -17.756 27.716 1.00 81.75 560 ARG A N 1
ATOM 4281 C CA . ARG A 1 560 ? -7.568 -18.627 28.318 1.00 81.75 560 ARG A CA 1
ATOM 4282 C C . ARG A 1 560 ? -8.965 -17.983 28.393 1.00 81.75 560 ARG A C 1
ATOM 4284 O O . ARG A 1 560 ? -9.688 -18.161 29.372 1.00 81.75 560 ARG A O 1
ATOM 4291 N N . GLY A 1 561 ? -9.334 -17.231 27.357 1.00 73.00 561 GLY A N 1
ATOM 4292 C CA . GLY A 1 561 ? -10.600 -16.499 27.261 1.00 73.00 561 GLY A CA 1
ATOM 4293 C C . GLY A 1 561 ? -10.579 -15.110 27.904 1.00 73.00 561 GLY A C 1
ATOM 4294 O O . GLY A 1 561 ? -11.389 -14.273 27.528 1.00 73.00 561 GLY A O 1
ATOM 4295 N N . LYS A 1 562 ? -9.629 -14.805 28.794 1.00 82.44 562 LYS A N 1
ATOM 4296 C CA . LYS A 1 562 ? -9.457 -13.450 29.325 1.00 82.44 562 LYS A CA 1
ATOM 4297 C C . LYS A 1 562 ? -8.757 -12.580 28.299 1.00 82.44 562 LYS A C 1
ATOM 4299 O O . LYS A 1 562 ? -7.676 -12.943 27.848 1.00 82.44 562 LYS A O 1
ATOM 4304 N N . TYR A 1 563 ? -9.329 -11.437 27.960 1.00 84.62 563 TYR A N 1
ATOM 4305 C CA . TYR A 1 563 ? -8.708 -10.470 27.063 1.00 84.62 563 TYR A CA 1
ATOM 4306 C C . TYR A 1 563 ? -8.570 -9.107 27.735 1.00 84.62 563 TYR A C 1
ATOM 4308 O O . TYR A 1 563 ? -9.295 -8.782 28.678 1.00 84.62 563 TYR A O 1
ATOM 4316 N N . ARG A 1 564 ? -7.618 -8.314 27.246 1.00 84.31 564 ARG A N 1
ATOM 4317 C CA . ARG A 1 564 ? -7.328 -6.965 27.729 1.00 84.31 564 ARG A CA 1
ATOM 4318 C C . ARG A 1 564 ? -6.744 -6.128 26.589 1.00 84.31 564 ARG A C 1
ATOM 4320 O O . ARG A 1 564 ? -5.818 -6.581 25.927 1.00 84.31 564 ARG A O 1
ATOM 4327 N N . CYS A 1 565 ? -7.269 -4.926 26.387 1.00 85.75 565 CYS A N 1
ATOM 4328 C CA . CYS A 1 565 ? -6.808 -3.958 25.394 1.00 85.75 565 CYS A CA 1
ATOM 4329 C C . CYS A 1 565 ? -6.365 -2.681 26.117 1.00 85.75 565 CYS A C 1
ATOM 4331 O O . CYS A 1 565 ? -7.221 -1.951 26.632 1.00 85.75 565 CYS A O 1
ATOM 4333 N N . CYS A 1 566 ? -5.052 -2.440 26.173 1.00 80.81 566 CYS A N 1
ATOM 4334 C CA . CYS A 1 566 ? -4.470 -1.290 26.870 1.00 80.81 566 CYS A CA 1
ATOM 4335 C C . CYS A 1 566 ? -3.476 -0.520 26.013 1.00 80.81 566 CYS A C 1
ATOM 4337 O O . CYS A 1 566 ? -2.917 -1.041 25.051 1.00 80.81 566 CYS A O 1
ATOM 4339 N N . LEU A 1 567 ? -3.276 0.739 26.367 1.00 80.25 567 LEU A N 1
ATOM 4340 C CA . LEU A 1 567 ? -2.332 1.649 25.754 1.00 80.25 567 LEU A CA 1
ATOM 4341 C C . LEU A 1 567 ? -1.588 2.370 26.872 1.00 80.25 567 LEU A C 1
ATOM 4343 O O . LEU A 1 567 ? -2.208 2.987 27.736 1.00 80.25 567 LEU A O 1
ATOM 4347 N N . LYS A 1 568 ? -0.261 2.301 26.842 1.00 74.06 568 LYS A N 1
ATOM 4348 C CA . LYS A 1 568 ? 0.575 3.168 27.665 1.00 74.06 568 LYS A CA 1
ATOM 4349 C C . LYS A 1 568 ? 0.597 4.567 27.061 1.00 74.06 568 LYS A C 1
ATOM 4351 O O . LYS A 1 568 ? 0.709 4.700 25.843 1.00 74.06 568 LYS A O 1
ATOM 4356 N N . GLN A 1 569 ? 0.434 5.584 27.899 1.00 70.81 569 GLN A N 1
ATOM 4357 C CA . GLN A 1 569 ? 0.486 6.984 27.495 1.00 70.81 569 GLN A CA 1
ATOM 4358 C C . GLN A 1 569 ? 1.443 7.753 28.398 1.00 70.81 569 GLN A C 1
ATOM 4360 O O . GLN A 1 569 ? 1.392 7.625 29.622 1.00 70.81 569 GLN A O 1
ATOM 4365 N N . HIS A 1 570 ? 2.266 8.599 27.781 1.00 64.94 570 HIS A N 1
ATOM 4366 C CA . HIS A 1 570 ? 3.254 9.395 28.491 1.00 64.94 570 HIS A CA 1
ATOM 4367 C C . HIS A 1 570 ? 2.608 10.516 29.326 1.00 64.94 570 HIS A C 1
ATOM 4369 O O . HIS A 1 570 ? 1.653 11.178 28.889 1.00 64.94 570 HIS A O 1
ATOM 4375 N N . ALA A 1 571 ? 3.169 10.780 30.511 1.00 59.38 571 ALA A N 1
ATOM 4376 C CA . ALA A 1 571 ? 2.621 11.713 31.497 1.00 59.38 571 ALA A CA 1
ATOM 4377 C C . ALA A 1 571 ? 2.453 13.151 30.962 1.00 59.38 571 ALA A C 1
ATOM 4379 O O . ALA A 1 571 ? 1.485 13.833 31.303 1.00 59.38 571 ALA A O 1
ATOM 4380 N N . GLU A 1 572 ? 3.343 13.617 30.078 1.00 57.69 572 GLU A N 1
ATOM 4381 C CA . GLU A 1 572 ? 3.252 14.963 29.487 1.00 57.69 572 GLU A CA 1
ATOM 4382 C C . GLU A 1 572 ? 2.041 15.135 28.549 1.00 57.69 572 GLU A C 1
ATOM 4384 O O . GLU A 1 572 ? 1.355 16.157 28.609 1.00 57.69 572 GLU A O 1
ATOM 4389 N N . LYS A 1 573 ? 1.702 14.124 27.734 1.00 58.16 573 LYS A N 1
ATOM 4390 C CA . LYS A 1 573 ? 0.502 14.171 26.874 1.00 58.16 573 LYS A CA 1
ATOM 4391 C C . LYS A 1 573 ? -0.784 14.084 27.686 1.00 58.16 573 LYS A C 1
ATOM 4393 O O . LYS A 1 573 ? -1.748 14.798 27.404 1.00 58.16 573 LYS A O 1
ATOM 4398 N N . ILE A 1 574 ? -0.778 13.258 28.730 1.00 60.59 574 ILE A N 1
ATOM 4399 C CA . ILE A 1 574 ? -1.837 13.235 29.745 1.00 60.59 574 ILE A CA 1
ATOM 4400 C C . ILE A 1 574 ? -1.975 14.614 30.397 1.00 60.59 574 ILE A C 1
ATOM 4402 O O . ILE A 1 574 ? -3.086 15.070 30.673 1.00 60.59 574 ILE A O 1
ATOM 4406 N N . ALA A 1 575 ? -0.864 15.317 30.621 1.00 54.50 575 ALA A N 1
ATOM 4407 C CA . ALA A 1 575 ? -0.889 16.636 31.224 1.00 54.50 575 ALA A CA 1
ATOM 4408 C C . ALA A 1 575 ? -1.553 17.699 30.333 1.00 54.50 575 ALA A C 1
ATOM 4410 O O . ALA A 1 575 ? -2.235 18.564 30.893 1.00 54.50 575 ALA A O 1
ATOM 4411 N N . GLU A 1 576 ? -1.370 17.623 29.007 1.00 59.50 576 GLU A N 1
ATOM 4412 C CA . GLU A 1 576 ? -1.887 18.579 28.010 1.00 59.50 576 GLU A CA 1
ATOM 4413 C C . GLU A 1 576 ? -3.326 18.283 27.550 1.00 59.50 576 GLU A C 1
ATOM 4415 O O . GLU A 1 576 ? -4.132 19.205 27.403 1.00 59.50 576 GLU A O 1
ATOM 4420 N N . HIS A 1 577 ? -3.667 17.012 27.323 1.00 62.41 577 HIS A N 1
ATOM 4421 C CA . HIS A 1 577 ? -4.943 16.605 26.712 1.00 62.41 577 HIS A CA 1
ATOM 4422 C C . HIS A 1 577 ? -5.782 15.653 27.568 1.00 62.41 577 HIS A C 1
ATOM 4424 O O . HIS A 1 577 ? -6.903 15.320 27.185 1.00 62.41 577 HIS A O 1
ATOM 4430 N N . GLY A 1 578 ? -5.256 15.231 28.718 1.00 65.00 578 GLY A N 1
ATOM 4431 C CA . GLY A 1 578 ? -5.845 14.177 29.531 1.00 65.00 578 GLY A CA 1
ATOM 4432 C C . GLY A 1 578 ? -5.672 12.774 28.925 1.00 65.00 578 GLY A C 1
ATOM 4433 O O . GLY A 1 578 ? -5.347 12.625 27.739 1.00 65.00 578 GLY A O 1
ATOM 4434 N N . PRO A 1 579 ? -5.878 11.717 29.732 1.00 70.56 579 PRO A N 1
ATOM 4435 C CA . PRO A 1 579 ? -5.904 10.339 29.247 1.00 70.56 579 PRO A CA 1
ATOM 4436 C C . PRO A 1 579 ? -6.958 10.147 28.155 1.00 70.56 579 PRO A C 1
ATOM 4438 O O . PRO A 1 579 ? -8.103 10.599 28.288 1.00 70.56 579 PRO A O 1
ATOM 4441 N N . HIS A 1 580 ? -6.586 9.459 27.076 1.00 79.44 580 HIS A N 1
ATOM 4442 C CA . HIS A 1 580 ? -7.501 9.185 25.975 1.00 79.44 580 HIS A CA 1
ATOM 4443 C C . HIS A 1 580 ? -7.183 7.895 25.234 1.00 79.44 580 HIS A C 1
ATOM 4445 O O . HIS A 1 580 ? -6.029 7.588 24.971 1.00 79.44 580 HIS A O 1
ATOM 4451 N N . ALA A 1 581 ? -8.214 7.182 24.796 1.00 82.19 581 ALA A N 1
ATOM 4452 C CA . ALA A 1 581 ? -8.037 6.065 23.881 1.00 82.19 581 ALA A CA 1
ATOM 4453 C C . ALA A 1 581 ? -9.256 5.888 22.975 1.00 82.19 581 ALA A C 1
ATOM 4455 O O . ALA A 1 581 ? -10.379 6.267 23.327 1.00 82.19 581 ALA A O 1
ATOM 4456 N N . ASP A 1 582 ? -8.992 5.309 21.807 1.00 89.75 582 ASP A N 1
ATOM 4457 C CA . ASP A 1 582 ? -9.982 4.946 20.801 1.00 89.75 582 ASP A CA 1
ATOM 4458 C C . ASP A 1 582 ? -9.976 3.428 20.628 1.00 89.75 582 ASP A C 1
ATOM 4460 O O . ASP A 1 582 ? -8.924 2.800 20.511 1.00 89.75 582 ASP A O 1
ATOM 4464 N N . LEU A 1 583 ? -11.161 2.836 20.661 1.00 90.81 583 LEU A N 1
ATOM 4465 C CA . LEU A 1 583 ? -11.413 1.405 20.587 1.00 90.81 583 LEU A CA 1
ATOM 4466 C C . LEU A 1 583 ? -12.296 1.136 19.372 1.00 90.81 583 LEU A C 1
ATOM 4468 O O . LEU A 1 583 ? -13.362 1.739 19.223 1.00 90.81 583 LEU A O 1
ATOM 4472 N N . VAL A 1 584 ? -11.899 0.169 18.550 1.00 94.50 584 VAL A N 1
ATOM 4473 C CA . VAL A 1 584 ? -12.792 -0.415 17.549 1.00 94.50 584 VAL A CA 1
ATOM 4474 C C . VAL A 1 584 ? -13.485 -1.643 18.129 1.00 94.50 584 VAL A C 1
ATOM 4476 O O . VAL A 1 584 ? -12.855 -2.469 18.792 1.00 94.50 584 VAL A O 1
ATOM 4479 N N . LEU A 1 585 ? -14.778 -1.784 17.844 1.00 92.25 585 LEU A N 1
ATOM 4480 C CA . LEU A 1 585 ? -15.554 -2.989 18.114 1.00 92.25 585 LEU A CA 1
ATOM 4481 C C . LEU A 1 585 ? -16.371 -3.352 16.870 1.00 92.25 585 LEU A C 1
ATOM 4483 O O . LEU A 1 585 ? -17.317 -2.650 16.521 1.00 92.25 585 LEU A O 1
ATOM 4487 N N . GLY A 1 586 ? -16.012 -4.437 16.186 1.00 93.44 586 GLY A N 1
ATOM 4488 C CA . GLY A 1 586 ? -16.603 -4.798 14.901 1.00 93.44 586 GLY A CA 1
ATOM 4489 C C . GLY A 1 586 ? -17.057 -6.241 14.771 1.00 93.44 586 GLY A C 1
ATOM 4490 O O . GLY A 1 586 ? -16.691 -7.120 15.553 1.00 93.44 586 GLY A O 1
ATOM 4491 N N . VAL A 1 587 ? -17.882 -6.465 13.748 1.00 91.69 587 VAL A N 1
ATOM 4492 C CA . VAL A 1 587 ? -18.458 -7.763 13.396 1.00 91.69 587 VAL A CA 1
ATOM 4493 C C . VAL A 1 587 ? -17.924 -8.246 12.050 1.00 91.69 587 VAL A C 1
ATOM 4495 O O . VAL A 1 587 ? -17.671 -7.467 11.128 1.00 91.69 587 VAL A O 1
ATOM 4498 N N . ALA A 1 588 ? -17.773 -9.557 11.921 1.00 89.56 588 ALA A N 1
ATOM 4499 C CA . ALA A 1 588 ? -17.320 -10.222 10.713 1.00 89.56 588 ALA A CA 1
ATOM 4500 C C . ALA A 1 588 ? -18.362 -11.216 10.203 1.00 89.56 588 ALA A C 1
ATOM 4502 O O . ALA A 1 588 ? -19.038 -11.892 10.979 1.00 89.56 588 ALA A O 1
ATOM 4503 N N . ALA A 1 589 ? -18.463 -11.349 8.881 1.00 84.56 589 ALA A N 1
ATOM 4504 C CA . ALA A 1 589 ? -19.232 -12.444 8.303 1.00 84.56 589 ALA A CA 1
ATOM 4505 C C . ALA A 1 589 ? -18.514 -13.791 8.562 1.00 84.56 589 ALA A C 1
ATOM 4507 O O . ALA A 1 589 ? -17.274 -13.829 8.595 1.00 84.56 589 ALA A O 1
ATOM 4508 N N . PRO A 1 590 ? -19.251 -14.908 8.722 1.00 83.19 590 PRO A N 1
ATOM 4509 C CA . PRO A 1 590 ? -18.649 -16.217 8.962 1.00 83.19 590 PRO A CA 1
ATOM 4510 C C . PRO A 1 590 ? -17.576 -16.575 7.924 1.00 83.19 590 PRO A C 1
ATOM 4512 O O . PRO A 1 590 ? -17.804 -16.511 6.716 1.00 83.19 590 PRO A O 1
ATOM 4515 N N . GLY A 1 591 ? -16.377 -16.925 8.398 1.00 83.44 591 GLY A N 1
ATOM 4516 C CA . GLY A 1 591 ? -15.234 -17.260 7.539 1.00 83.44 591 GLY A CA 1
ATOM 4517 C C . GLY A 1 591 ? -14.629 -16.081 6.761 1.00 83.44 591 GLY A C 1
ATOM 4518 O O . GLY A 1 591 ? -13.821 -16.310 5.867 1.00 83.44 591 GLY A O 1
ATOM 4519 N N . GLN A 1 592 ? -15.002 -14.832 7.066 1.00 88.50 592 GLN A N 1
ATOM 4520 C CA . GLN A 1 592 ? -14.543 -13.625 6.360 1.00 88.50 592 GLN A CA 1
ATOM 4521 C C . GLN A 1 592 ? -13.877 -12.602 7.296 1.00 88.50 592 GLN A C 1
ATOM 4523 O O . GLN A 1 592 ? -13.912 -11.404 7.019 1.00 88.50 592 GLN A O 1
ATOM 4528 N N . MET A 1 593 ? -13.245 -13.049 8.390 1.00 91.12 593 MET A N 1
ATOM 4529 C CA . MET A 1 593 ? -12.577 -12.162 9.359 1.00 91.12 593 MET A CA 1
ATOM 4530 C C . MET A 1 593 ? -11.561 -11.223 8.690 1.00 91.12 593 MET A C 1
ATOM 4532 O O . MET A 1 593 ? -11.629 -10.017 8.897 1.00 91.12 593 MET A O 1
ATOM 4536 N N . ARG A 1 594 ? -10.687 -11.749 7.813 1.00 91.75 594 ARG A N 1
ATOM 4537 C CA . ARG A 1 594 ? -9.685 -10.939 7.095 1.00 91.75 594 ARG A CA 1
ATOM 4538 C C . ARG A 1 594 ? -10.322 -9.788 6.316 1.00 91.75 594 ARG A C 1
ATOM 4540 O O . ARG A 1 594 ? -9.919 -8.647 6.489 1.00 91.75 594 ARG A O 1
ATOM 4547 N N . ARG A 1 595 ? -11.331 -10.077 5.488 1.00 88.94 595 ARG A N 1
ATOM 4548 C CA . ARG A 1 595 ? -12.004 -9.052 4.673 1.00 88.94 595 ARG A CA 1
ATOM 4549 C C . ARG A 1 595 ? -12.870 -8.107 5.487 1.00 88.94 595 ARG A C 1
ATOM 4551 O O . ARG A 1 595 ? -12.919 -6.929 5.176 1.00 88.94 595 ARG A O 1
ATOM 4558 N N . SER A 1 596 ? -13.537 -8.609 6.524 1.00 89.31 596 SER A N 1
ATOM 4559 C CA . SER A 1 596 ? -14.367 -7.773 7.399 1.00 89.31 596 SER A CA 1
ATOM 4560 C C . SER A 1 596 ? -13.509 -6.770 8.174 1.00 89.31 596 SER A C 1
ATOM 4562 O O . SER A 1 596 ? -13.925 -5.631 8.365 1.00 89.31 596 SER A O 1
ATOM 4564 N N . PHE A 1 597 ? -12.299 -7.178 8.572 1.00 94.38 597 PHE A N 1
ATOM 4565 C CA . PHE A 1 597 ? -11.313 -6.288 9.178 1.00 94.38 597 PHE A CA 1
ATOM 4566 C C . PHE A 1 597 ? -10.675 -5.345 8.149 1.00 94.38 597 PHE A C 1
ATOM 4568 O O . PHE A 1 597 ? -10.580 -4.152 8.408 1.00 94.38 597 PHE A O 1
ATOM 4575 N N . LEU A 1 598 ? -10.306 -5.840 6.959 1.00 92.25 598 LEU A N 1
ATOM 4576 C CA . LEU A 1 598 ? -9.793 -4.999 5.870 1.00 92.25 598 LEU A CA 1
ATOM 4577 C C . LEU A 1 598 ? -10.799 -3.910 5.473 1.00 92.25 598 LEU A C 1
ATOM 4579 O O . LEU A 1 598 ? -10.412 -2.772 5.261 1.00 92.25 598 LEU A O 1
ATOM 4583 N N . TYR A 1 599 ? -12.090 -4.237 5.430 1.00 89.94 599 TYR A N 1
ATOM 4584 C CA . TYR A 1 599 ? -13.158 -3.279 5.152 1.00 89.94 599 TYR A CA 1
ATOM 4585 C C . TYR A 1 599 ? -13.231 -2.162 6.202 1.00 89.94 599 TYR A C 1
ATOM 4587 O O . TYR A 1 599 ? -13.375 -0.995 5.845 1.00 89.94 599 TYR A O 1
ATOM 4595 N N . TYR A 1 600 ? -13.101 -2.502 7.488 1.00 94.19 600 TYR A N 1
ATOM 4596 C CA . TYR A 1 600 ? -12.952 -1.512 8.558 1.00 94.19 600 TYR A CA 1
ATOM 4597 C C . TYR A 1 600 ? -11.711 -0.641 8.322 1.00 94.19 600 TYR A C 1
ATOM 4599 O O . TYR A 1 600 ? -11.799 0.587 8.310 1.00 94.19 600 TYR A O 1
ATOM 4607 N N . LEU A 1 601 ? -10.569 -1.279 8.072 1.00 94.38 601 LEU A N 1
ATOM 4608 C CA . LEU A 1 601 ? -9.293 -0.591 7.968 1.00 94.38 601 LEU A CA 1
ATOM 4609 C C . LEU A 1 601 ? -9.245 0.350 6.763 1.00 94.38 601 LEU A C 1
ATOM 4611 O O . LEU A 1 601 ? -8.783 1.470 6.904 1.00 94.38 601 LEU A O 1
ATOM 4615 N N . GLU A 1 602 ? -9.784 -0.041 5.607 1.00 90.56 602 GLU A N 1
ATOM 4616 C CA . GLU A 1 602 ? -9.869 0.822 4.419 1.00 90.56 602 GLU A CA 1
ATOM 4617 C C . GLU A 1 602 ? -10.784 2.040 4.619 1.00 90.56 602 GLU A C 1
ATOM 4619 O O . GLU A 1 602 ? -10.620 3.057 3.943 1.00 90.56 602 GLU A O 1
ATOM 4624 N N . ARG A 1 603 ? -11.726 1.976 5.569 1.00 90.62 603 ARG A N 1
ATOM 4625 C CA . ARG A 1 603 ? -12.590 3.110 5.923 1.00 90.62 603 ARG A CA 1
ATOM 4626 C C . ARG A 1 603 ? -11.926 4.074 6.900 1.00 90.62 603 ARG A C 1
ATOM 4628 O O . ARG A 1 603 ? -12.135 5.281 6.783 1.00 90.62 603 ARG A O 1
ATOM 4635 N N . GLU A 1 604 ? -11.158 3.545 7.849 1.00 93.69 604 GLU A N 1
ATOM 4636 C CA . GLU A 1 604 ? -10.542 4.320 8.934 1.00 93.69 604 GLU A CA 1
ATOM 4637 C C . GLU A 1 604 ? -9.100 4.748 8.667 1.00 93.69 604 GLU A C 1
ATOM 4639 O O . GLU A 1 604 ? -8.629 5.699 9.287 1.00 93.69 604 GLU A O 1
ATOM 4644 N N . ARG A 1 605 ? -8.390 4.088 7.747 1.00 93.00 605 ARG A N 1
ATOM 4645 C CA . ARG A 1 605 ? -7.025 4.471 7.379 1.00 93.00 605 ARG A CA 1
ATOM 4646 C C . ARG A 1 605 ? -6.964 5.929 6.927 1.00 93.00 605 ARG A C 1
ATOM 4648 O O . ARG A 1 605 ? -7.910 6.455 6.336 1.00 93.00 605 ARG A O 1
ATOM 4655 N N . ALA A 1 606 ? -5.815 6.561 7.161 1.00 90.44 606 ALA A N 1
ATOM 4656 C CA . ALA A 1 606 ? -5.619 7.998 6.963 1.00 90.44 606 ALA A CA 1
ATOM 4657 C C . ALA A 1 606 ? -5.987 8.466 5.548 1.00 90.44 606 ALA A C 1
ATOM 4659 O O . ALA A 1 606 ? -6.494 9.572 5.353 1.00 90.44 606 ALA A O 1
ATOM 4660 N N . HIS A 1 607 ? -5.718 7.612 4.563 1.00 88.75 607 HIS A N 1
ATOM 4661 C CA . HIS A 1 607 ? -6.106 7.777 3.174 1.00 88.75 607 HIS A CA 1
ATOM 4662 C C . HIS A 1 607 ? -6.416 6.392 2.587 1.00 88.75 607 HIS A C 1
ATOM 4664 O O . HIS A 1 607 ? -5.635 5.470 2.847 1.00 88.75 607 HIS A O 1
ATOM 4670 N N . PRO A 1 608 ? -7.497 6.218 1.799 1.00 83.75 608 PRO A N 1
ATOM 4671 C CA . PRO A 1 608 ? -7.792 4.968 1.097 1.00 83.75 608 PRO A CA 1
ATOM 4672 C C . PRO A 1 608 ? -6.588 4.413 0.334 1.00 83.75 608 PRO A C 1
ATOM 4674 O O . PRO A 1 608 ? -5.773 5.187 -0.183 1.00 83.75 608 PRO A O 1
ATOM 4677 N N . SER A 1 609 ? -6.491 3.083 0.245 1.00 87.00 609 SER A N 1
ATOM 4678 C CA . SER A 1 609 ? -5.418 2.416 -0.493 1.00 87.00 609 SER A CA 1
ATOM 4679 C C . SER A 1 609 ? -5.321 2.927 -1.933 1.00 87.00 609 SER A C 1
ATOM 4681 O O . SER A 1 609 ? -6.324 3.065 -2.636 1.00 87.00 609 SER A O 1
ATOM 4683 N N . ARG A 1 610 ? -4.099 3.227 -2.372 1.00 89.62 610 ARG A N 1
ATOM 4684 C CA . ARG A 1 610 ? -3.804 3.784 -3.696 1.00 89.62 610 ARG A CA 1
ATOM 4685 C C . ARG A 1 610 ? -2.389 3.426 -4.111 1.00 89.62 610 ARG A C 1
ATOM 4687 O O . ARG A 1 610 ? -1.488 3.408 -3.278 1.00 89.62 610 ARG A O 1
ATOM 4694 N N . LYS A 1 611 ? -2.200 3.203 -5.405 1.00 93.56 611 LYS A N 1
ATOM 4695 C CA . LYS A 1 611 ? -0.894 2.949 -6.016 1.00 93.56 611 LYS A CA 1
ATOM 4696 C C . LYS A 1 611 ? -0.002 4.203 -5.949 1.00 93.56 611 LYS A C 1
ATOM 4698 O O . LYS A 1 611 ? -0.484 5.312 -6.164 1.00 93.56 611 LYS A O 1
ATOM 4703 N N . MET A 1 612 ? 1.291 3.997 -5.713 1.00 95.88 612 MET A N 1
ATOM 4704 C CA . MET A 1 612 ? 2.365 4.989 -5.786 1.00 95.88 612 MET A CA 1
ATOM 4705 C C . MET A 1 612 ? 3.583 4.379 -6.499 1.00 95.88 612 MET A C 1
ATOM 4707 O O . MET A 1 612 ? 4.482 3.817 -5.865 1.00 95.88 612 MET A O 1
ATOM 4711 N N . LEU A 1 613 ? 3.592 4.466 -7.831 1.00 97.56 613 LEU A N 1
ATOM 4712 C CA . LEU A 1 613 ? 4.726 4.110 -8.681 1.00 97.56 613 LEU A CA 1
ATOM 4713 C C . LEU A 1 613 ? 5.728 5.255 -8.692 1.00 97.56 613 LEU A C 1
ATOM 4715 O O . LEU A 1 613 ? 5.451 6.326 -9.230 1.00 97.56 613 LEU A O 1
ATOM 4719 N N . HIS A 1 614 ? 6.907 5.025 -8.135 1.00 98.19 614 HIS A N 1
ATOM 4720 C CA . HIS A 1 614 ? 7.896 6.081 -8.005 1.00 98.19 614 HIS A CA 1
ATOM 4721 C C . HIS A 1 614 ? 9.318 5.577 -8.210 1.00 98.19 614 HIS A C 1
ATOM 4723 O O . HIS A 1 614 ? 9.641 4.408 -7.999 1.00 98.19 614 HIS A O 1
ATOM 4729 N N . TYR A 1 615 ? 10.172 6.498 -8.634 1.00 98.31 615 TYR A N 1
ATOM 4730 C CA . TYR A 1 615 ? 11.612 6.302 -8.650 1.00 98.31 615 TYR A CA 1
ATOM 4731 C C . TYR A 1 615 ? 12.175 6.688 -7.289 1.00 98.31 615 TYR A C 1
ATOM 4733 O O . TYR A 1 615 ? 11.739 7.697 -6.742 1.00 98.31 615 TYR A O 1
ATOM 4741 N N . ASN A 1 616 ? 13.154 5.935 -6.789 1.00 97.81 616 ASN A N 1
ATOM 4742 C CA . ASN A 1 616 ? 13.888 6.254 -5.570 1.00 97.81 616 ASN A CA 1
ATOM 4743 C C . ASN A 1 616 ? 15.397 6.370 -5.864 1.00 97.81 616 ASN A C 1
ATOM 4745 O O . ASN A 1 616 ? 15.999 5.464 -6.446 1.00 97.81 616 ASN A O 1
ATOM 4749 N N . SER A 1 617 ? 16.010 7.485 -5.447 1.00 96.50 617 SER A N 1
ATOM 4750 C CA . SER A 1 617 ? 17.407 7.802 -5.760 1.00 96.50 617 SER A CA 1
ATOM 4751 C C . SER A 1 617 ? 18.475 7.074 -4.950 1.00 96.50 617 SER A C 1
ATOM 4753 O O . SER A 1 617 ? 19.638 7.159 -5.351 1.00 96.50 617 SER A O 1
ATOM 4755 N N . TRP A 1 618 ? 18.129 6.376 -3.862 1.00 92.06 618 TRP A N 1
ATOM 4756 C CA . TRP A 1 618 ? 19.097 5.813 -2.908 1.00 92.06 618 TRP A CA 1
ATOM 4757 C C . TRP A 1 618 ? 20.205 5.014 -3.598 1.00 92.06 618 TRP A C 1
ATOM 4759 O O . TRP A 1 618 ? 21.345 5.439 -3.521 1.00 92.06 618 TRP A O 1
ATOM 4769 N N . TYR A 1 619 ? 19.896 3.952 -4.358 1.00 92.00 619 TYR A N 1
ATOM 4770 C CA . TYR A 1 619 ? 20.894 3.105 -5.053 1.00 92.00 619 TYR A CA 1
ATOM 4771 C C . TYR A 1 619 ? 21.448 3.658 -6.377 1.00 92.00 619 TYR A C 1
ATOM 4773 O O . TYR A 1 619 ? 22.252 3.002 -7.049 1.00 92.00 619 TYR A O 1
ATOM 4781 N N . ASP A 1 620 ? 20.984 4.833 -6.792 1.00 93.81 620 ASP A N 1
ATOM 4782 C CA . ASP A 1 620 ? 21.441 5.487 -8.009 1.00 93.81 620 ASP A CA 1
ATOM 4783 C C . ASP A 1 620 ? 22.219 6.752 -7.649 1.00 93.81 620 ASP A C 1
ATOM 4785 O O . ASP A 1 620 ? 23.380 6.661 -7.276 1.00 93.81 620 ASP A O 1
ATOM 4789 N N . ILE A 1 621 ? 21.653 7.949 -7.754 1.00 93.44 621 ILE A N 1
ATOM 4790 C CA . ILE A 1 621 ? 22.427 9.177 -7.501 1.00 93.44 621 ILE A CA 1
ATOM 4791 C C . ILE A 1 621 ? 22.683 9.486 -6.011 1.00 93.44 621 ILE A C 1
ATOM 4793 O O . ILE A 1 621 ? 23.515 10.346 -5.748 1.00 93.44 621 ILE A O 1
ATOM 4797 N N . GLY A 1 622 ? 22.018 8.812 -5.063 1.00 83.69 622 GLY A N 1
ATOM 4798 C CA . GLY A 1 622 ? 22.023 9.175 -3.634 1.00 83.69 622 GLY A CA 1
ATOM 4799 C C . GLY A 1 622 ? 22.853 8.308 -2.675 1.00 83.69 622 GLY A C 1
ATOM 4800 O O . GLY A 1 622 ? 22.892 8.617 -1.488 1.00 83.69 622 GLY A O 1
ATOM 4801 N N . THR A 1 623 ? 23.522 7.230 -3.113 1.00 79.38 623 THR A N 1
ATOM 4802 C CA . THR A 1 623 ? 24.176 6.300 -2.163 1.00 79.38 623 THR A CA 1
ATOM 4803 C C . THR A 1 623 ? 25.383 6.953 -1.488 1.00 79.38 623 THR A C 1
ATOM 4805 O O . THR A 1 623 ? 26.476 7.000 -2.054 1.00 79.38 623 THR A O 1
ATOM 4808 N N . GLY A 1 624 ? 25.204 7.440 -0.256 1.00 67.06 624 GLY A N 1
ATOM 4809 C CA . GLY A 1 624 ? 26.285 7.997 0.566 1.00 67.06 624 GLY A CA 1
ATOM 4810 C C . GLY A 1 624 ? 26.980 9.230 -0.030 1.00 67.06 624 GLY A C 1
ATOM 4811 O O . GLY A 1 624 ? 28.071 9.583 0.416 1.00 67.06 624 GLY A O 1
ATOM 4812 N N . GLN A 1 625 ? 26.381 9.874 -1.035 1.00 72.75 625 GLN A N 1
ATOM 4813 C CA . GLN A 1 625 ? 26.920 11.045 -1.728 1.00 72.75 625 GLN A CA 1
ATOM 4814 C C . GLN A 1 625 ? 25.819 12.086 -1.926 1.00 72.75 625 GLN A C 1
ATOM 4816 O O . GLN A 1 625 ? 24.677 11.743 -2.221 1.00 72.75 625 GLN A O 1
ATOM 4821 N N . GLN A 1 626 ? 26.175 13.365 -1.793 1.00 86.62 626 GLN A N 1
ATOM 4822 C CA . GLN A 1 626 ? 25.283 14.446 -2.201 1.00 86.62 626 GLN A CA 1
ATOM 4823 C C . GLN A 1 626 ? 25.189 14.491 -3.730 1.00 86.62 626 GLN A C 1
ATOM 4825 O O . GLN A 1 626 ? 26.196 14.336 -4.424 1.00 86.62 626 GLN A O 1
ATOM 4830 N N . PHE A 1 627 ? 23.991 14.748 -4.245 1.00 92.31 627 PHE A N 1
ATOM 4831 C CA . PHE A 1 627 ? 23.740 14.996 -5.665 1.00 92.31 627 PHE A CA 1
ATOM 4832 C C . PHE A 1 627 ? 23.126 16.378 -5.845 1.00 92.31 627 PHE A C 1
ATOM 4834 O O . PHE A 1 627 ? 22.430 16.862 -4.957 1.00 92.31 627 PHE A O 1
ATOM 4841 N N . ASP A 1 628 ? 23.389 17.031 -6.972 1.00 92.50 628 ASP A N 1
ATOM 4842 C CA . ASP A 1 628 ? 22.839 18.356 -7.263 1.00 92.50 628 ASP A CA 1
ATOM 4843 C C . ASP A 1 628 ? 21.520 18.301 -8.056 1.00 92.50 628 ASP A C 1
ATOM 4845 O O . ASP A 1 628 ? 21.064 17.251 -8.528 1.00 92.50 628 ASP A O 1
ATOM 4849 N N . ALA A 1 629 ? 20.888 19.464 -8.215 1.00 91.31 629 ALA A N 1
ATOM 4850 C CA . ALA A 1 629 ? 19.639 19.587 -8.954 1.00 91.31 629 ALA A CA 1
ATOM 4851 C C . ALA A 1 629 ? 19.765 19.183 -10.430 1.00 91.31 629 ALA A C 1
ATOM 4853 O O . ALA A 1 629 ? 18.804 18.677 -11.008 1.00 91.31 629 ALA A O 1
ATOM 4854 N N . LYS A 1 630 ? 20.939 19.363 -11.047 1.00 91.62 630 LYS A N 1
ATOM 4855 C CA . LYS A 1 630 ? 21.162 18.976 -12.442 1.00 91.62 630 LYS A CA 1
ATOM 4856 C C . LYS A 1 630 ? 21.130 17.457 -12.584 1.00 91.62 630 LYS A C 1
ATOM 4858 O O . LYS A 1 630 ? 20.436 16.951 -13.462 1.00 91.62 630 LYS A O 1
ATOM 4863 N N . GLN A 1 631 ? 21.810 16.733 -11.696 1.00 94.75 631 GLN A N 1
ATOM 4864 C CA . GLN A 1 631 ? 21.753 15.271 -11.653 1.00 94.75 631 GLN A CA 1
ATOM 4865 C C . GLN A 1 631 ? 20.319 14.771 -11.426 1.00 94.75 631 GLN A C 1
ATOM 4867 O O . GLN A 1 631 ? 19.896 13.816 -12.081 1.00 94.75 631 GLN A O 1
ATOM 4872 N N . ALA A 1 632 ? 19.557 15.429 -10.544 1.00 95.81 632 ALA A N 1
ATOM 4873 C CA . ALA A 1 632 ? 18.152 15.101 -10.306 1.00 95.81 632 ALA A CA 1
ATOM 4874 C C . ALA A 1 632 ? 17.279 15.325 -11.557 1.00 95.81 632 ALA A C 1
ATOM 4876 O O . ALA A 1 632 ? 16.519 14.432 -11.933 1.00 95.81 632 ALA A O 1
ATOM 4877 N N . VAL A 1 633 ? 17.425 16.468 -12.241 1.00 95.75 633 VAL A N 1
ATOM 4878 C CA . VAL A 1 633 ? 16.708 16.780 -13.492 1.00 95.75 633 VAL A CA 1
ATOM 4879 C C . VAL A 1 633 ? 17.058 15.782 -14.595 1.00 95.75 633 VAL A C 1
ATOM 4881 O O . VAL A 1 633 ? 16.155 15.210 -15.205 1.00 95.75 633 VAL A O 1
ATOM 4884 N N . ASP A 1 634 ? 18.348 15.518 -14.817 1.00 95.38 634 ASP A N 1
ATOM 4885 C CA . ASP A 1 634 ? 18.813 14.573 -15.838 1.00 95.38 634 ASP A CA 1
ATOM 4886 C C . ASP A 1 634 ? 18.230 13.173 -15.594 1.00 95.38 634 ASP A C 1
ATOM 4888 O O . ASP A 1 634 ? 17.829 12.471 -16.533 1.00 95.38 634 ASP A O 1
ATOM 4892 N N . ARG A 1 635 ? 18.150 12.757 -14.323 1.00 96.69 635 ARG A N 1
ATOM 4893 C CA . ARG A 1 635 ? 17.590 11.457 -13.961 1.00 96.69 635 ARG A CA 1
ATOM 4894 C C . ARG A 1 635 ? 16.079 11.401 -14.144 1.00 96.69 635 ARG A C 1
ATOM 4896 O O . ARG A 1 635 ? 15.593 10.445 -14.756 1.00 96.69 635 ARG A O 1
ATOM 4903 N N . LEU A 1 636 ? 15.365 12.418 -13.664 1.00 97.50 636 LEU A N 1
ATOM 4904 C CA . LEU A 1 636 ? 13.923 12.574 -13.838 1.00 97.50 636 LEU A CA 1
ATOM 4905 C C . LEU A 1 636 ? 13.545 12.509 -15.320 1.00 97.50 636 LEU A C 1
ATOM 4907 O O . LEU A 1 636 ? 12.702 11.701 -15.705 1.00 97.50 636 LEU A O 1
ATOM 4911 N N . GLU A 1 637 ? 14.202 13.307 -16.161 1.00 96.94 637 GLU A N 1
ATOM 4912 C CA . GLU A 1 637 ? 13.920 13.352 -17.594 1.00 96.94 637 GLU A CA 1
ATOM 4913 C C . GLU A 1 637 ? 14.144 12.012 -18.279 1.00 96.94 637 GLU A C 1
ATOM 4915 O O . GLU A 1 637 ? 13.335 11.603 -19.111 1.00 96.94 637 GLU A O 1
ATOM 4920 N N . HIS A 1 638 ? 15.237 11.322 -17.953 1.00 97.38 638 HIS A N 1
ATOM 4921 C CA . HIS A 1 638 ? 15.545 10.049 -18.588 1.00 97.38 638 HIS A CA 1
ATOM 4922 C C . HIS A 1 638 ? 14.487 8.996 -18.241 1.00 97.38 638 HIS A C 1
ATOM 4924 O O . HIS A 1 638 ? 13.923 8.384 -19.148 1.00 97.38 638 HIS A O 1
ATOM 4930 N N . ILE A 1 639 ? 14.197 8.813 -16.949 1.00 97.81 639 ILE A N 1
ATOM 4931 C CA . ILE A 1 639 ? 13.237 7.804 -16.481 1.00 97.81 639 ILE A CA 1
ATOM 4932 C C . ILE A 1 639 ? 11.836 8.122 -16.999 1.00 97.81 639 ILE A C 1
ATOM 4934 O O . ILE A 1 639 ? 11.196 7.258 -17.598 1.00 97.81 639 ILE A O 1
ATOM 4938 N N . ALA A 1 640 ? 11.379 9.364 -16.824 1.00 97.38 640 ALA A N 1
ATOM 4939 C CA . ALA A 1 640 ? 10.049 9.769 -17.256 1.00 97.38 640 ALA A CA 1
ATOM 4940 C C . ALA A 1 640 ? 9.875 9.612 -18.770 1.00 97.38 640 ALA A C 1
ATOM 4942 O O . ALA A 1 640 ? 8.854 9.097 -19.216 1.00 97.38 640 ALA A O 1
ATOM 4943 N N . ARG A 1 641 ? 10.890 9.959 -19.571 1.00 97.00 641 ARG A N 1
ATOM 4944 C CA . ARG A 1 641 ? 10.852 9.776 -21.027 1.00 97.00 641 ARG A CA 1
ATOM 4945 C C . ARG A 1 641 ? 10.757 8.307 -21.434 1.00 97.00 641 ARG A C 1
ATOM 4947 O O . ARG A 1 641 ? 9.986 7.991 -22.339 1.00 97.00 641 ARG A O 1
ATOM 4954 N N . GLU A 1 642 ? 11.544 7.422 -20.822 1.00 97.69 642 GLU A N 1
ATOM 4955 C CA . GLU A 1 642 ? 11.531 5.994 -21.172 1.00 97.69 642 GLU A CA 1
ATOM 4956 C C . GLU A 1 642 ? 10.219 5.306 -20.779 1.00 97.69 642 GLU A C 1
ATOM 4958 O O . GLU A 1 642 ? 9.712 4.490 -21.554 1.00 97.69 642 GLU A O 1
ATOM 4963 N N . LEU A 1 643 ? 9.632 5.679 -19.639 1.00 96.81 643 LEU A N 1
ATOM 4964 C CA . LEU A 1 643 ? 8.320 5.189 -19.212 1.00 96.81 643 LEU A CA 1
ATOM 4965 C C . LEU A 1 643 ? 7.180 5.779 -20.057 1.00 96.81 643 LEU A C 1
ATOM 4967 O O . LEU A 1 643 ? 6.332 5.033 -20.548 1.00 96.81 643 LEU A O 1
ATOM 4971 N N . ALA A 1 644 ? 7.192 7.090 -20.318 1.00 94.69 644 ALA A N 1
ATOM 4972 C CA . ALA A 1 644 ? 6.140 7.767 -21.077 1.00 94.69 644 ALA A CA 1
ATOM 4973 C C . ALA A 1 644 ? 6.052 7.268 -22.526 1.00 94.69 644 ALA A C 1
ATOM 4975 O O . ALA A 1 644 ? 4.955 7.075 -23.047 1.00 94.69 644 ALA A O 1
ATOM 4976 N N . ARG A 1 645 ? 7.195 6.968 -23.165 1.00 95.44 645 ARG A N 1
ATOM 4977 C CA . ARG A 1 645 ? 7.240 6.320 -24.494 1.00 95.44 645 ARG A CA 1
ATOM 4978 C C . ARG A 1 645 ? 6.536 4.961 -24.532 1.00 95.44 645 ARG A C 1
ATOM 4980 O O . ARG A 1 645 ? 6.177 4.504 -25.613 1.00 95.44 645 ARG A O 1
ATOM 4987 N N . ARG A 1 646 ? 6.351 4.329 -23.372 1.00 96.00 646 ARG A N 1
ATOM 4988 C CA . ARG A 1 646 ? 5.681 3.037 -23.186 1.00 96.00 646 ARG A CA 1
ATOM 4989 C C . ARG A 1 646 ? 4.311 3.173 -22.516 1.00 96.00 646 ARG A C 1
ATOM 4991 O O . ARG A 1 646 ? 3.734 2.173 -22.110 1.00 96.00 646 ARG A O 1
ATOM 4998 N N . GLY A 1 647 ? 3.786 4.395 -22.404 1.00 92.75 647 GLY A N 1
ATOM 4999 C CA . GLY A 1 647 ? 2.466 4.664 -21.831 1.00 92.75 647 GLY A CA 1
ATOM 5000 C C . GLY A 1 647 ? 2.401 4.624 -20.302 1.00 92.75 647 GLY A C 1
ATOM 5001 O O . GLY A 1 647 ? 1.302 4.605 -19.755 1.00 92.75 647 GLY A O 1
ATOM 5002 N N . VAL A 1 648 ? 3.541 4.632 -19.605 1.00 95.06 648 VAL A N 1
ATOM 5003 C CA . VAL A 1 648 ? 3.600 4.636 -18.136 1.00 95.06 648 VAL A CA 1
ATOM 5004 C C . VAL A 1 648 ? 3.960 6.026 -17.625 1.00 95.06 648 VAL A C 1
ATOM 5006 O O . VAL A 1 648 ? 4.911 6.647 -18.095 1.00 95.06 648 VAL A O 1
ATOM 5009 N N . VAL A 1 649 ? 3.206 6.505 -16.636 1.00 92.81 649 VAL A N 1
ATOM 5010 C CA . VAL A 1 649 ? 3.464 7.769 -15.934 1.00 92.81 649 VAL A CA 1
ATOM 5011 C C . VAL A 1 649 ? 3.952 7.458 -14.524 1.00 92.81 649 VAL A C 1
ATOM 5013 O O . VAL A 1 649 ? 3.413 6.580 -13.852 1.00 92.81 649 VAL A O 1
ATOM 5016 N N . LEU A 1 650 ? 4.995 8.168 -14.104 1.00 95.62 650 LEU A N 1
ATOM 5017 C CA . LEU A 1 650 ? 5.554 8.077 -12.763 1.00 95.62 650 LEU A CA 1
ATOM 5018 C C . LEU A 1 650 ? 4.718 8.933 -11.803 1.00 95.62 650 LEU A C 1
ATOM 5020 O O . LEU A 1 650 ? 4.549 10.125 -12.049 1.00 95.62 650 LEU A O 1
ATOM 5024 N N . ASP A 1 651 ? 4.241 8.369 -10.696 1.00 97.06 651 ASP A N 1
ATOM 5025 C CA . ASP A 1 651 ? 3.427 9.103 -9.719 1.00 97.06 651 ASP A CA 1
ATOM 5026 C C . ASP A 1 651 ? 4.295 10.059 -8.874 1.00 97.06 651 ASP A C 1
ATOM 5028 O O . ASP A 1 651 ? 3.855 11.153 -8.513 1.00 97.06 651 ASP A O 1
ATOM 5032 N N . SER A 1 652 ? 5.548 9.683 -8.587 1.00 97.81 652 SER A N 1
ATOM 5033 C CA . SER A 1 652 ? 6.495 10.535 -7.856 1.00 97.81 652 SER A CA 1
ATOM 5034 C C . SER A 1 652 ? 7.963 10.276 -8.222 1.00 97.81 652 SER A C 1
ATOM 5036 O O . SER A 1 652 ? 8.360 9.161 -8.565 1.00 97.81 652 SER A O 1
ATOM 5038 N N . PHE A 1 653 ? 8.796 11.304 -8.107 1.00 98.00 653 PHE A N 1
ATOM 5039 C CA . PHE A 1 653 ? 10.252 11.235 -8.180 1.00 98.00 653 PHE A CA 1
ATOM 5040 C C . PHE A 1 653 ? 10.828 11.490 -6.784 1.00 98.00 653 PHE A C 1
ATOM 5042 O O . PHE A 1 653 ? 10.909 12.638 -6.341 1.00 98.00 653 PHE A O 1
ATOM 5049 N N . LEU A 1 654 ? 11.191 10.420 -6.073 1.00 97.69 654 LEU A N 1
ATOM 5050 C CA . LEU A 1 654 ? 11.670 10.484 -4.695 1.00 97.69 654 LEU A CA 1
ATOM 5051 C C . LEU A 1 654 ? 13.174 10.769 -4.653 1.00 97.69 654 LEU A C 1
ATOM 5053 O O . LEU A 1 654 ? 13.995 9.930 -5.034 1.00 97.69 654 LEU A O 1
ATOM 5057 N N . MET A 1 655 ? 13.515 11.950 -4.142 1.00 96.06 655 MET A N 1
ATOM 5058 C CA . MET A 1 655 ? 14.866 12.295 -3.710 1.00 96.06 655 MET A CA 1
ATOM 5059 C C . MET A 1 655 ? 15.088 11.703 -2.317 1.00 96.06 655 MET A C 1
ATOM 5061 O O . MET A 1 655 ? 14.613 12.238 -1.312 1.00 96.06 655 MET A O 1
ATOM 5065 N N . ASP A 1 656 ? 15.758 10.556 -2.286 1.00 94.50 656 ASP A N 1
ATOM 5066 C CA . ASP A 1 656 ? 16.216 9.897 -1.065 1.00 94.50 656 ASP A CA 1
ATOM 5067 C C . ASP A 1 656 ? 17.425 10.645 -0.455 1.00 94.50 656 ASP A C 1
ATOM 5069 O O . ASP A 1 656 ? 17.724 11.763 -0.884 1.00 94.50 656 ASP A O 1
ATOM 5073 N N . ASP A 1 657 ? 18.104 10.082 0.549 1.00 89.38 657 ASP A N 1
ATOM 5074 C CA . ASP A 1 657 ? 19.233 10.742 1.235 1.00 89.38 657 ASP A CA 1
ATOM 5075 C C . ASP A 1 657 ? 20.278 11.328 0.253 1.00 89.38 657 ASP A C 1
ATOM 5077 O O . ASP A 1 657 ? 20.547 10.769 -0.815 1.00 89.38 657 ASP A O 1
ATOM 5081 N N . GLY A 1 658 ? 20.848 12.487 0.611 1.00 88.56 658 GLY A N 1
ATOM 5082 C CA . GLY A 1 658 ? 21.832 13.225 -0.198 1.00 88.56 658 GLY A CA 1
ATOM 5083 C C . GLY A 1 658 ? 21.358 14.551 -0.820 1.00 88.56 658 GLY A C 1
ATOM 5084 O O . GLY A 1 658 ? 22.170 15.251 -1.431 1.00 88.56 658 GLY A O 1
ATOM 5085 N N . TRP A 1 659 ? 20.086 14.938 -0.665 1.00 91.19 659 TRP A N 1
ATOM 5086 C CA . TRP A 1 659 ? 19.568 16.222 -1.177 1.00 91.19 659 TRP A CA 1
ATOM 5087 C C . TRP A 1 659 ? 19.783 17.416 -0.224 1.00 91.19 659 TRP A C 1
ATOM 5089 O O . TRP A 1 659 ? 19.809 18.570 -0.667 1.00 91.19 659 TRP A O 1
ATOM 5099 N N . ASP A 1 660 ? 19.931 17.170 1.079 1.00 90.62 660 ASP A N 1
ATOM 5100 C CA . ASP A 1 660 ? 20.073 18.201 2.111 1.00 90.62 660 ASP A CA 1
ATOM 5101 C C . ASP A 1 660 ? 21.541 18.487 2.474 1.00 90.62 660 ASP A C 1
ATOM 5103 O O . ASP A 1 660 ? 22.471 17.766 2.095 1.00 90.62 660 ASP A O 1
ATOM 5107 N N . ASP A 1 661 ? 21.756 19.585 3.197 1.00 89.00 661 ASP A N 1
ATOM 5108 C CA . ASP A 1 661 ? 23.043 19.954 3.778 1.00 89.00 661 ASP A CA 1
ATOM 5109 C C . ASP A 1 661 ? 23.060 19.661 5.281 1.00 89.00 661 ASP A C 1
ATOM 5111 O O . ASP A 1 661 ? 22.461 20.402 6.064 1.00 89.00 661 ASP A O 1
ATOM 5115 N N . PRO A 1 662 ? 23.783 18.623 5.727 1.00 85.12 662 PRO A N 1
ATOM 5116 C CA . PRO A 1 662 ? 23.818 18.279 7.137 1.00 85.12 662 PRO A CA 1
ATOM 5117 C C . PRO A 1 662 ? 24.613 19.281 7.998 1.00 85.12 662 PRO A C 1
ATOM 5119 O O . PRO A 1 662 ? 24.559 19.169 9.223 1.00 85.12 662 PRO A O 1
ATOM 5122 N N . ASP A 1 663 ? 25.338 20.242 7.406 1.00 83.56 663 ASP A N 1
ATOM 5123 C CA . ASP A 1 663 ? 26.214 21.183 8.120 1.00 83.56 663 ASP A CA 1
ATOM 5124 C C . ASP A 1 663 ? 25.616 22.591 8.316 1.00 83.56 663 ASP A C 1
ATOM 5126 O O . ASP A 1 663 ? 25.967 23.274 9.287 1.00 83.56 663 ASP A O 1
ATOM 5130 N N . SER A 1 664 ? 24.730 23.059 7.426 1.00 74.12 664 SER A N 1
ATOM 5131 C CA . SER A 1 664 ? 24.185 24.432 7.482 1.00 74.12 664 SER A CA 1
ATOM 5132 C C . SER A 1 664 ? 22.917 24.584 8.328 1.00 74.12 664 SER A C 1
ATOM 5134 O O . SER A 1 664 ? 22.659 25.674 8.844 1.00 74.12 664 SER A O 1
ATOM 5136 N N . GLY A 1 665 ? 22.175 23.498 8.542 1.00 67.81 665 GLY A N 1
ATOM 5137 C CA . GLY A 1 665 ? 20.982 23.434 9.387 1.00 67.81 665 GLY A CA 1
ATOM 5138 C C . GLY A 1 665 ? 20.253 22.101 9.187 1.00 67.81 665 GLY A C 1
ATOM 5139 O O . GLY A 1 665 ? 20.415 21.482 8.139 1.00 67.81 665 GLY A O 1
ATOM 5140 N N . PRO A 1 666 ? 19.459 21.604 10.156 1.00 69.75 666 PRO A N 1
ATOM 5141 C CA . PRO A 1 666 ? 18.757 20.340 9.961 1.00 69.75 666 PRO A CA 1
ATOM 5142 C C . PRO A 1 666 ? 17.786 20.457 8.774 1.00 69.75 666 PRO A C 1
ATOM 5144 O O . PRO A 1 666 ? 16.844 21.244 8.840 1.00 69.75 666 PRO A O 1
ATOM 5147 N N . TRP A 1 667 ? 17.981 19.655 7.726 1.00 88.31 667 TRP A N 1
ATOM 5148 C CA . TRP A 1 667 ? 17.023 19.472 6.623 1.00 88.31 667 TRP A CA 1
ATOM 5149 C C . TRP A 1 667 ? 16.816 20.662 5.668 1.00 88.31 667 TRP A C 1
ATOM 5151 O O . TRP A 1 667 ? 15.779 20.739 5.003 1.00 88.31 667 TRP A O 1
ATOM 5161 N N . ASP A 1 668 ? 17.774 21.587 5.567 1.00 85.19 668 ASP A N 1
ATOM 5162 C CA . ASP A 1 668 ? 17.786 22.569 4.475 1.00 85.19 668 ASP A CA 1
ATOM 5163 C C . ASP A 1 668 ? 18.484 21.982 3.235 1.00 85.19 668 ASP A C 1
ATOM 5165 O O . ASP A 1 668 ? 19.449 21.229 3.343 1.00 85.19 668 ASP A O 1
ATOM 5169 N N . ALA A 1 669 ? 17.992 22.315 2.037 1.00 86.12 669 ALA A N 1
ATOM 5170 C CA . ALA A 1 669 ? 18.599 21.849 0.790 1.00 86.12 669 ALA A CA 1
ATOM 5171 C C . ALA A 1 669 ? 20.027 22.399 0.643 1.00 86.12 669 ALA A C 1
ATOM 5173 O O . ALA A 1 669 ? 20.271 23.572 0.948 1.00 86.12 669 ALA A O 1
ATOM 5174 N N . HIS A 1 670 ? 20.963 21.581 0.152 1.00 88.56 670 HIS A N 1
ATOM 5175 C CA . HIS A 1 670 ? 22.347 22.035 -0.011 1.00 88.56 670 HIS A CA 1
ATOM 5176 C C . HIS A 1 670 ? 22.519 23.007 -1.180 1.00 88.56 670 HIS A C 1
ATOM 5178 O O . HIS A 1 670 ? 21.626 23.214 -2.000 1.00 88.56 670 HIS A O 1
ATOM 5184 N N . SER A 1 671 ? 23.692 23.640 -1.254 1.00 84.44 671 SER A N 1
ATOM 5185 C CA . SER A 1 671 ? 23.969 24.718 -2.216 1.00 84.44 671 SER A CA 1
ATOM 5186 C C . SER A 1 671 ? 23.811 24.339 -3.699 1.00 84.44 671 SER A C 1
ATOM 5188 O O . SER A 1 671 ? 23.616 25.232 -4.523 1.00 84.44 671 SER A O 1
ATOM 5190 N N . GLY A 1 672 ? 23.837 23.046 -4.041 1.00 85.50 672 GLY A N 1
ATOM 5191 C CA . GLY A 1 672 ? 23.542 22.522 -5.380 1.00 85.50 672 GLY A CA 1
ATOM 5192 C C . GLY A 1 672 ? 22.049 22.468 -5.733 1.00 85.50 672 GLY A C 1
ATOM 5193 O O . GLY A 1 672 ? 21.700 22.041 -6.832 1.00 85.50 672 GLY A O 1
ATOM 5194 N N . PHE A 1 673 ? 21.173 22.909 -4.828 1.00 87.38 673 PHE A N 1
ATOM 5195 C CA . PHE A 1 673 ? 19.742 23.113 -5.040 1.00 87.38 673 PHE A CA 1
ATOM 5196 C C . PHE A 1 673 ? 19.386 24.584 -4.817 1.00 87.38 673 PHE A C 1
ATOM 5198 O O . PHE A 1 673 ? 18.683 24.956 -3.870 1.00 87.38 673 PHE A O 1
ATOM 5205 N N . SER A 1 674 ? 19.874 25.463 -5.697 1.00 86.81 674 SER A N 1
ATOM 5206 C CA . SER A 1 674 ? 19.476 26.866 -5.627 1.00 86.81 674 SER A CA 1
ATOM 5207 C C . SER A 1 674 ? 17.965 27.018 -5.860 1.00 86.81 674 SER A C 1
ATOM 5209 O O . SER A 1 674 ? 17.288 26.134 -6.394 1.00 86.81 674 SER A O 1
ATOM 5211 N N . LYS A 1 675 ? 17.398 28.176 -5.497 1.00 85.06 675 LYS A N 1
ATOM 5212 C CA . LYS A 1 675 ? 15.964 28.439 -5.718 1.00 85.06 675 LYS A CA 1
ATOM 5213 C C . LYS A 1 675 ? 15.553 28.293 -7.188 1.00 85.06 675 LYS A C 1
ATOM 5215 O O . LYS A 1 675 ? 14.434 27.854 -7.445 1.00 85.06 675 LYS A O 1
ATOM 5220 N N . SER A 1 676 ? 16.424 28.671 -8.128 1.00 86.94 676 SER A N 1
ATOM 5221 C CA . SER A 1 676 ? 16.169 28.505 -9.562 1.00 86.94 676 SER A CA 1
ATOM 5222 C C . SER A 1 676 ? 16.223 27.044 -9.987 1.00 86.94 676 SER A C 1
ATOM 5224 O O . SER A 1 676 ? 15.362 26.624 -10.754 1.00 86.94 676 SER A O 1
ATOM 5226 N N . ASP A 1 677 ? 17.165 26.266 -9.455 1.00 87.56 677 ASP A N 1
ATOM 5227 C CA . ASP A 1 677 ? 17.319 24.864 -9.855 1.00 87.56 677 ASP A CA 1
ATOM 5228 C C . ASP A 1 677 ? 16.164 24.007 -9.329 1.00 87.56 677 ASP A C 1
ATOM 5230 O O . ASP A 1 677 ? 15.629 23.165 -10.045 1.00 87.56 677 ASP A O 1
ATOM 5234 N N . LEU A 1 678 ? 15.699 24.283 -8.107 1.00 86.50 678 LEU A N 1
ATOM 5235 C CA . LEU A 1 678 ? 14.500 23.646 -7.563 1.00 86.50 678 LEU A CA 1
ATOM 5236 C C . LEU A 1 678 ? 13.252 23.965 -8.391 1.00 86.50 678 LEU A C 1
ATOM 5238 O O . LEU A 1 678 ? 12.453 23.074 -8.662 1.00 86.50 678 LEU A O 1
ATOM 5242 N N . LYS A 1 679 ? 13.102 25.221 -8.828 1.00 89.75 679 LYS A N 1
ATOM 5243 C CA . LYS A 1 679 ? 11.992 25.625 -9.702 1.00 89.75 679 LYS A CA 1
ATOM 5244 C C . LYS A 1 679 ? 12.053 24.899 -11.045 1.00 89.75 679 LYS A C 1
ATOM 5246 O O . LYS A 1 679 ? 11.026 24.460 -11.548 1.00 89.75 679 LYS A O 1
ATOM 5251 N N . GLN A 1 680 ? 13.251 24.731 -11.605 1.00 91.12 680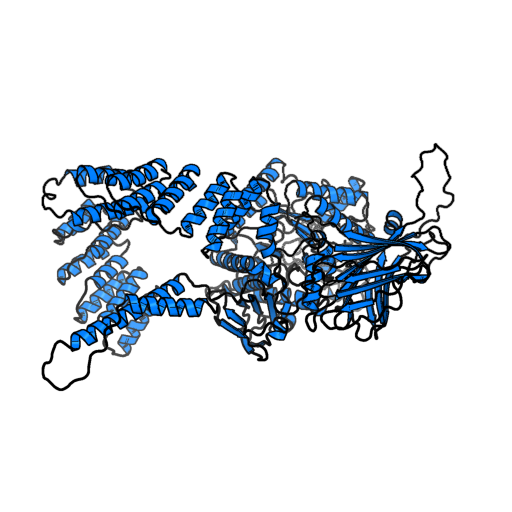 GLN A N 1
ATOM 5252 C CA . GLN A 1 680 ? 13.439 23.950 -12.822 1.00 91.12 680 GLN A CA 1
ATOM 5253 C C . GLN A 1 680 ? 13.031 22.490 -12.603 1.00 91.12 680 GLN A C 1
ATOM 5255 O O . GLN A 1 680 ? 12.268 21.952 -13.399 1.00 91.12 680 GLN A O 1
ATOM 5260 N N . LEU A 1 681 ? 13.491 21.853 -11.524 1.00 92.56 681 LEU A N 1
ATOM 5261 C CA . LEU A 1 681 ? 13.129 20.473 -11.201 1.00 92.56 681 LEU A CA 1
ATOM 5262 C C . LEU A 1 681 ? 11.605 20.295 -11.068 1.00 92.56 681 LEU A C 1
ATOM 5264 O O . LEU A 1 681 ? 11.051 19.348 -11.625 1.00 92.56 681 LEU A O 1
ATOM 5268 N N . GLU A 1 682 ? 10.919 21.237 -10.418 1.00 92.94 682 GLU A N 1
ATOM 5269 C CA . GLU A 1 682 ? 9.453 21.272 -10.309 1.00 92.94 682 GLU A CA 1
ATOM 5270 C C . GLU A 1 682 ? 8.765 21.415 -11.670 1.00 92.94 682 GLU A C 1
ATOM 5272 O O . GLU A 1 682 ? 7.857 20.651 -11.989 1.00 92.94 682 GLU A O 1
ATOM 5277 N N . GLU A 1 683 ? 9.219 22.351 -12.505 1.00 93.88 683 GLU A N 1
ATOM 5278 C CA . GLU A 1 683 ? 8.680 22.555 -13.854 1.00 93.88 683 GLU A CA 1
ATOM 5279 C C . GLU A 1 683 ? 8.866 21.310 -14.735 1.00 93.88 683 GLU A C 1
ATOM 5281 O O . GLU A 1 683 ? 7.972 20.952 -15.508 1.00 93.88 683 GLU A O 1
ATOM 5286 N N . ARG A 1 684 ? 9.998 20.602 -14.602 1.00 95.31 684 ARG A N 1
ATOM 5287 C CA . ARG A 1 684 ? 10.234 19.337 -15.317 1.00 95.31 684 ARG A CA 1
ATOM 5288 C C . ARG A 1 684 ? 9.372 18.202 -14.770 1.00 95.31 684 ARG A C 1
ATOM 5290 O O . ARG A 1 684 ? 8.849 17.430 -15.571 1.00 95.31 684 ARG A O 1
ATOM 5297 N N . ALA A 1 685 ? 9.163 18.120 -13.458 1.00 94.81 685 ALA A N 1
ATOM 5298 C CA . ALA A 1 685 ? 8.244 17.146 -12.870 1.00 94.81 685 ALA A CA 1
ATOM 5299 C C . ALA A 1 685 ? 6.810 17.364 -13.383 1.00 94.81 685 ALA A C 1
ATOM 5301 O O . ALA A 1 685 ? 6.188 16.430 -13.893 1.00 94.81 685 ALA A O 1
ATOM 5302 N N . MET A 1 686 ? 6.337 18.615 -13.379 1.00 94.00 686 MET A N 1
ATOM 5303 C CA . MET A 1 686 ? 5.027 18.987 -13.924 1.00 94.00 686 MET A CA 1
ATOM 5304 C C . MET A 1 686 ? 4.904 18.667 -15.419 1.00 94.00 686 MET A C 1
ATOM 5306 O O . MET A 1 686 ? 3.884 18.123 -15.842 1.00 94.00 686 MET A O 1
ATOM 5310 N N . HIS A 1 687 ? 5.942 18.938 -16.220 1.00 95.19 687 HIS A N 1
ATOM 5311 C CA . HIS A 1 687 ? 5.964 18.594 -17.648 1.00 95.19 687 HIS A CA 1
ATOM 5312 C C . HIS A 1 687 ? 5.720 17.097 -17.894 1.00 95.19 687 HIS A C 1
ATOM 5314 O O . HIS A 1 687 ? 4.981 16.731 -18.808 1.00 95.19 687 HIS A O 1
ATOM 5320 N N . TRP A 1 688 ? 6.299 16.239 -17.052 1.00 95.12 688 TRP A N 1
ATOM 5321 C CA . TRP A 1 688 ? 6.142 14.786 -17.124 1.00 95.12 688 TRP A CA 1
ATOM 5322 C C . TRP A 1 688 ? 4.926 14.245 -16.359 1.00 95.12 688 TRP A C 1
ATOM 5324 O O . TRP A 1 688 ? 4.772 13.028 -16.264 1.00 95.12 688 TRP A O 1
ATOM 5334 N N . LYS A 1 689 ? 4.050 15.121 -15.844 1.00 94.50 689 LYS A N 1
ATOM 5335 C CA . LYS A 1 689 ? 2.880 14.760 -15.023 1.00 94.50 689 LYS A CA 1
ATOM 5336 C C . LYS A 1 689 ? 3.248 13.917 -13.796 1.00 94.50 689 LYS A C 1
ATOM 5338 O O . LYS A 1 689 ? 2.500 13.027 -13.405 1.00 94.50 689 LYS A O 1
ATOM 5343 N N . THR A 1 690 ? 4.402 14.206 -13.205 1.00 95.44 690 THR A N 1
ATOM 5344 C CA . THR A 1 690 ? 4.865 13.605 -11.955 1.00 95.44 690 THR A CA 1
ATOM 5345 C C . THR A 1 690 ? 5.029 14.681 -10.882 1.00 95.44 690 THR A C 1
ATOM 5347 O O . THR A 1 690 ? 4.823 15.870 -11.126 1.00 95.44 690 THR A O 1
ATOM 5350 N N . SER A 1 691 ? 5.370 14.277 -9.667 1.00 95.62 691 SER A N 1
ATOM 5351 C CA . SER A 1 691 ? 5.581 15.166 -8.522 1.00 95.62 691 SER A CA 1
ATOM 5352 C C . SER A 1 691 ? 6.865 14.792 -7.798 1.00 95.62 691 SER A C 1
ATOM 5354 O O . SER A 1 691 ? 7.440 13.737 -8.049 1.00 95.62 691 SER A O 1
ATOM 5356 N N . LEU A 1 692 ? 7.344 15.662 -6.913 1.00 96.25 692 LEU A N 1
ATOM 5357 C CA . LEU A 1 692 ? 8.527 15.362 -6.113 1.00 96.25 692 LEU A CA 1
ATOM 5358 C C . LEU A 1 692 ? 8.142 14.574 -4.860 1.00 96.25 692 LEU A C 1
ATOM 5360 O O . LEU A 1 692 ? 7.113 14.831 -4.233 1.00 96.25 692 LEU A O 1
ATOM 5364 N N . GLY A 1 693 ? 9.001 13.640 -4.481 1.00 97.38 693 GLY A N 1
ATOM 5365 C CA . GLY A 1 693 ? 8.985 12.983 -3.185 1.00 97.38 693 GLY A CA 1
ATOM 5366 C C . GLY A 1 693 ? 10.282 13.271 -2.444 1.00 97.38 693 GLY A C 1
ATOM 5367 O O . GLY A 1 693 ? 11.315 13.494 -3.079 1.00 97.38 693 GLY A O 1
ATOM 5368 N N . LEU A 1 694 ? 10.247 13.247 -1.112 1.00 96.12 694 LEU A N 1
ATOM 5369 C CA . LEU A 1 694 ? 11.447 13.441 -0.295 1.00 96.12 694 LEU A CA 1
ATOM 5370 C C . LEU A 1 694 ? 11.580 12.413 0.819 1.00 96.12 694 LEU A C 1
ATOM 5372 O O . LEU A 1 694 ? 10.601 12.026 1.464 1.00 96.12 694 LEU A O 1
ATOM 5376 N N . TRP A 1 695 ? 12.827 12.033 1.066 1.00 95.69 695 TRP A N 1
ATOM 5377 C CA . TRP A 1 695 ? 13.230 11.316 2.261 1.00 95.69 695 TRP A CA 1
ATOM 5378 C C . TRP A 1 695 ? 13.576 12.278 3.397 1.00 95.69 695 TRP A C 1
ATOM 5380 O O . TRP A 1 695 ? 14.260 13.286 3.196 1.00 95.69 695 TRP A O 1
ATOM 5390 N N . PHE A 1 696 ? 13.119 11.927 4.596 1.00 94.06 696 PHE A N 1
ATOM 5391 C CA . PHE A 1 696 ? 13.489 12.557 5.856 1.00 94.06 696 PHE A CA 1
ATOM 5392 C C . PHE A 1 696 ? 13.695 11.492 6.931 1.00 94.06 696 PHE A C 1
ATOM 5394 O O . PHE A 1 696 ? 13.104 10.415 6.894 1.00 94.06 696 PHE A O 1
ATOM 5401 N N . SER A 1 697 ? 14.453 11.841 7.966 1.00 91.19 697 SER A N 1
ATOM 5402 C CA . SER A 1 697 ? 14.596 11.014 9.161 1.00 91.19 697 SER A CA 1
ATOM 5403 C C . SER A 1 697 ? 14.429 11.885 10.411 1.00 91.19 697 SER A C 1
ATOM 5405 O O . SER A 1 697 ? 15.313 12.700 10.683 1.00 91.19 697 SER A O 1
ATOM 5407 N N . PRO A 1 698 ? 13.415 11.688 11.273 1.00 87.94 698 PRO A N 1
ATOM 5408 C CA . PRO A 1 698 ? 13.256 12.495 12.475 1.00 87.94 698 PRO A CA 1
ATOM 5409 C C . PRO A 1 698 ? 14.494 12.445 13.369 1.00 87.94 698 PRO A C 1
ATOM 5411 O O . PRO A 1 698 ? 14.816 13.434 14.005 1.00 87.94 698 PRO A O 1
ATOM 5414 N N . PHE A 1 699 ? 15.274 11.368 13.333 1.00 83.50 699 PHE A N 1
ATOM 5415 C CA . PHE A 1 699 ? 16.448 11.229 14.187 1.00 83.50 699 PHE A CA 1
ATOM 5416 C C . PHE A 1 699 ? 17.771 11.792 13.655 1.00 83.50 699 PHE A C 1
ATOM 5418 O O . PHE A 1 699 ? 18.821 11.647 14.291 1.00 83.50 699 PHE A O 1
ATOM 5425 N N . GLY A 1 700 ? 17.734 12.469 12.506 1.00 84.00 700 GLY A N 1
ATOM 5426 C CA . GLY A 1 700 ? 18.920 13.063 11.891 1.00 84.00 700 GLY A CA 1
ATOM 5427 C C . GLY A 1 700 ? 19.641 12.172 10.876 1.00 84.00 700 GLY A C 1
ATOM 5428 O O . GLY A 1 700 ? 20.710 12.556 10.419 1.00 84.00 700 GLY A O 1
ATOM 5429 N N . GLY A 1 701 ? 19.083 11.027 10.485 1.00 83.50 701 GLY A N 1
ATOM 5430 C CA . GLY A 1 701 ? 19.587 10.171 9.409 1.00 83.50 701 GLY A CA 1
ATOM 5431 C C . GLY A 1 701 ? 20.671 9.203 9.866 1.00 83.50 701 GLY A C 1
ATOM 5432 O O . GLY A 1 701 ? 20.787 8.882 11.047 1.00 83.50 701 GLY A O 1
ATOM 5433 N N . TYR A 1 702 ? 21.500 8.744 8.935 1.00 77.88 702 TYR A N 1
ATOM 5434 C CA . TYR A 1 702 ? 22.470 7.682 9.198 1.00 77.88 702 TYR A CA 1
ATOM 5435 C C . TYR A 1 702 ? 23.922 8.174 9.163 1.00 77.88 702 TYR A C 1
ATOM 5437 O O . TYR A 1 702 ? 24.237 9.259 8.670 1.00 77.88 702 TYR A O 1
ATOM 5445 N N . HIS A 1 703 ? 24.812 7.355 9.728 1.00 72.56 703 HIS A N 1
ATOM 5446 C CA . HIS A 1 703 ? 26.270 7.482 9.631 1.00 72.56 703 HIS A CA 1
ATOM 5447 C C . HIS A 1 703 ? 26.811 8.912 9.861 1.00 72.56 703 HIS A C 1
ATOM 5449 O O . HIS A 1 703 ? 26.534 9.527 10.893 1.00 72.56 703 HIS A O 1
ATOM 5455 N N . GLU A 1 704 ? 27.644 9.414 8.945 1.00 72.62 704 GLU A N 1
ATOM 5456 C CA . GLU A 1 704 ? 28.322 10.709 9.050 1.00 72.62 704 GLU A CA 1
ATOM 5457 C C . GLU A 1 704 ? 27.353 11.891 8.930 1.00 72.62 704 GLU A C 1
ATOM 5459 O O . GLU A 1 704 ? 27.487 12.864 9.673 1.00 72.62 704 GLU A O 1
ATOM 5464 N N . ALA A 1 705 ? 26.338 11.792 8.064 1.00 78.69 705 ALA A N 1
ATOM 5465 C CA . ALA A 1 705 ? 25.323 12.832 7.902 1.00 78.69 705 ALA A CA 1
ATOM 5466 C C . ALA A 1 705 ? 24.595 13.109 9.227 1.00 78.69 705 ALA A C 1
ATOM 5468 O O . ALA A 1 705 ? 24.422 14.265 9.608 1.00 78.69 705 ALA A O 1
ATOM 5469 N N . ARG A 1 706 ? 24.281 12.062 10.003 1.00 82.38 706 ARG A N 1
ATOM 5470 C CA . ARG A 1 706 ? 23.723 12.215 11.356 1.00 82.38 706 ARG A CA 1
ATOM 5471 C C . ARG A 1 706 ? 24.632 12.982 12.299 1.00 82.38 706 ARG A C 1
ATOM 5473 O O . ARG A 1 706 ? 24.163 13.880 12.993 1.00 82.38 706 ARG A O 1
ATOM 5480 N N . GLN A 1 707 ? 25.920 12.646 12.343 1.00 78.75 707 GLN A N 1
ATOM 5481 C CA . GLN A 1 707 ? 26.861 13.322 13.243 1.00 78.75 707 GLN A CA 1
ATOM 5482 C C . GLN A 1 707 ? 27.009 14.805 12.894 1.00 78.75 707 GLN A C 1
ATOM 5484 O O . GLN A 1 707 ? 27.009 15.649 13.793 1.00 78.75 707 GLN A O 1
ATOM 5489 N N . ARG A 1 708 ? 27.058 15.122 11.597 1.00 83.50 708 ARG A N 1
ATOM 5490 C CA . ARG A 1 708 ? 27.095 16.500 11.096 1.00 83.50 708 ARG A CA 1
ATOM 5491 C C . ARG A 1 708 ? 25.818 17.271 11.448 1.00 83.50 708 ARG A C 1
ATOM 5493 O O . ARG A 1 708 ? 25.923 18.312 12.097 1.00 83.50 708 ARG A O 1
ATOM 5500 N N . ARG A 1 709 ? 24.628 16.690 11.222 1.00 87.50 709 ARG A N 1
ATOM 5501 C CA . ARG A 1 709 ? 23.339 17.298 11.626 1.00 87.50 709 ARG A CA 1
ATOM 5502 C C . ARG A 1 709 ? 23.258 17.555 13.132 1.00 87.50 709 ARG A C 1
ATOM 5504 O O . ARG A 1 709 ? 22.774 18.602 13.548 1.00 87.50 709 ARG A O 1
ATOM 5511 N N . ILE A 1 710 ? 23.767 16.646 13.965 1.00 84.62 710 ILE A N 1
ATOM 5512 C CA . ILE A 1 710 ? 23.828 16.832 15.427 1.00 84.62 710 ILE A CA 1
ATOM 5513 C C . ILE A 1 710 ? 24.769 17.976 15.806 1.00 84.62 710 ILE A C 1
ATOM 5515 O O . ILE A 1 710 ? 24.449 18.769 16.692 1.00 84.62 710 ILE A O 1
ATOM 5519 N N . HIS A 1 711 ? 25.935 18.068 15.165 1.00 83.81 711 HIS A N 1
ATOM 5520 C CA . HIS A 1 711 ? 26.872 19.162 15.405 1.00 83.81 711 HIS A CA 1
ATOM 5521 C C . HIS A 1 711 ? 26.260 20.515 15.012 1.00 83.81 711 HIS A C 1
ATOM 5523 O O . HIS A 1 711 ? 26.305 21.461 15.804 1.00 83.81 711 HIS A O 1
ATOM 5529 N N . ALA A 1 712 ? 25.624 20.586 13.839 1.00 85.38 712 ALA A N 1
ATOM 5530 C CA . ALA A 1 712 ? 24.903 21.765 13.371 1.00 85.38 712 ALA A CA 1
ATOM 5531 C C . ALA A 1 712 ? 23.751 22.146 14.318 1.00 85.38 712 ALA A C 1
ATOM 5533 O O . ALA A 1 712 ? 23.646 23.305 14.717 1.00 85.38 712 ALA A O 1
ATOM 5534 N N . ALA A 1 713 ? 22.953 21.170 14.766 1.00 87.25 713 ALA A N 1
ATOM 5535 C CA . ALA A 1 713 ? 21.879 21.373 15.738 1.00 87.25 713 ALA A CA 1
ATOM 5536 C C . ALA A 1 713 ? 22.402 21.971 17.054 1.00 87.25 713 ALA A C 1
ATOM 5538 O O . ALA A 1 713 ? 21.892 22.995 17.508 1.00 87.25 713 ALA A O 1
ATOM 5539 N N . ARG A 1 714 ? 23.485 21.416 17.617 1.00 86.44 714 ARG A N 1
ATOM 5540 C CA . ARG A 1 714 ? 24.127 21.953 18.832 1.00 86.44 714 ARG A CA 1
ATOM 5541 C C . ARG A 1 714 ? 24.606 23.390 18.644 1.00 86.44 714 ARG A C 1
ATOM 5543 O O . ARG A 1 714 ? 24.401 24.221 19.524 1.00 86.44 714 ARG A O 1
ATOM 5550 N N . LYS A 1 715 ? 25.220 23.698 17.498 1.00 85.94 715 LYS A N 1
ATOM 5551 C CA . LYS A 1 715 ? 25.672 25.056 17.160 1.00 85.94 715 LYS A CA 1
ATOM 5552 C C . LYS A 1 715 ? 24.501 26.037 17.020 1.00 85.94 715 LYS A C 1
ATOM 5554 O O . LYS A 1 715 ? 24.647 27.202 17.376 1.00 85.94 715 LYS A O 1
ATOM 5559 N N . ALA A 1 716 ? 23.355 25.560 16.540 1.00 86.06 716 ALA A N 1
ATOM 5560 C CA . ALA A 1 716 ? 22.111 26.319 16.429 1.00 86.06 716 ALA A CA 1
ATOM 5561 C C . ALA A 1 716 ? 21.313 26.404 17.747 1.00 86.06 716 ALA A C 1
ATOM 5563 O O . ALA A 1 716 ? 20.250 27.019 17.771 1.00 86.06 716 ALA A O 1
ATOM 5564 N N . GLY A 1 717 ? 21.799 25.804 18.841 1.00 86.81 717 GLY A N 1
ATOM 5565 C CA . GLY A 1 717 ? 21.093 25.771 20.126 1.00 86.81 717 GLY A CA 1
ATOM 5566 C C . GLY A 1 717 ? 19.894 24.818 20.164 1.00 86.81 717 GLY A C 1
ATOM 5567 O O . GLY A 1 717 ? 19.088 24.901 21.086 1.00 86.81 717 GLY A O 1
ATOM 5568 N N . ILE A 1 718 ? 19.767 23.915 19.188 1.00 87.12 718 ILE A N 1
ATOM 5569 C CA . ILE A 1 718 ? 18.724 22.888 19.151 1.00 87.12 718 ILE A CA 1
ATOM 5570 C C . ILE A 1 718 ? 19.162 21.715 20.052 1.00 87.12 718 ILE A C 1
ATOM 5572 O O . ILE A 1 718 ? 20.271 21.194 19.876 1.00 87.12 718 ILE A O 1
ATOM 5576 N N . PRO A 1 719 ? 18.328 21.287 21.018 1.00 84.69 719 PRO A N 1
ATOM 5577 C CA . PRO A 1 719 ? 18.659 20.194 21.925 1.00 84.69 719 PRO A CA 1
ATOM 5578 C C . PRO A 1 719 ? 18.774 18.850 21.187 1.00 84.69 719 PRO A C 1
ATOM 5580 O O . PRO A 1 719 ? 18.111 18.608 20.179 1.00 84.69 719 PRO A O 1
ATOM 5583 N N . VAL A 1 720 ? 19.622 17.958 21.708 1.00 83.38 720 VAL A N 1
ATOM 5584 C CA . VAL A 1 720 ? 19.874 16.613 21.160 1.00 83.38 720 VAL A CA 1
ATOM 5585 C C . VAL A 1 720 ? 19.840 15.574 22.282 1.00 83.38 720 VAL A C 1
ATOM 5587 O O . VAL A 1 720 ? 20.232 15.882 23.409 1.00 83.38 720 VAL A O 1
ATOM 5590 N N . ARG A 1 721 ? 19.395 14.346 21.991 1.00 78.88 721 ARG A N 1
ATOM 5591 C CA . ARG A 1 721 ? 19.311 13.244 22.970 1.00 78.88 721 ARG A CA 1
ATOM 5592 C C . ARG A 1 721 ? 20.567 12.359 22.934 1.00 78.88 721 ARG A C 1
ATOM 5594 O O . ARG A 1 721 ? 21.172 12.199 21.876 1.00 78.88 721 ARG A O 1
ATOM 5601 N N . GLY A 1 722 ? 20.919 11.749 24.074 1.00 68.12 722 GLY A N 1
ATOM 5602 C CA . GLY A 1 722 ? 22.029 10.788 24.242 1.00 68.12 722 GLY A CA 1
ATOM 5603 C C . GLY A 1 722 ? 23.373 11.392 24.695 1.00 68.12 722 GLY A C 1
ATOM 5604 O O . GLY A 1 722 ? 23.695 12.534 24.368 1.00 68.12 722 GLY A O 1
ATOM 5605 N N . GLU A 1 723 ? 24.176 10.619 25.443 1.00 50.38 723 GLU A N 1
ATOM 5606 C CA . GLU A 1 723 ? 25.534 11.006 25.868 1.00 50.38 723 GLU A CA 1
ATOM 5607 C C . GLU A 1 723 ? 26.569 10.757 24.760 1.00 50.38 723 GLU A C 1
ATOM 5609 O O . GLU A 1 723 ? 26.690 9.657 24.226 1.00 50.38 723 GLU A O 1
ATOM 5614 N N . THR A 1 724 ? 27.393 11.759 24.450 1.00 42.53 724 THR A N 1
ATOM 5615 C CA . THR A 1 724 ? 28.600 11.578 23.630 1.00 42.53 724 THR A CA 1
ATOM 5616 C C . THR A 1 724 ? 29.641 10.765 24.403 1.00 42.53 724 THR A C 1
ATOM 5618 O O . THR A 1 724 ? 30.425 11.333 25.159 1.00 42.53 724 THR A O 1
ATOM 5621 N N . ARG A 1 725 ? 29.702 9.446 24.196 1.00 42.88 725 ARG A N 1
ATOM 5622 C CA . ARG A 1 725 ? 30.964 8.712 24.377 1.00 42.88 725 ARG A CA 1
ATOM 5623 C C . ARG A 1 725 ? 31.753 8.794 23.071 1.00 42.88 725 ARG A C 1
ATOM 5625 O O . ARG A 1 725 ? 31.219 8.482 22.010 1.00 42.88 725 ARG A O 1
ATOM 5632 N N . GLU A 1 726 ? 32.998 9.266 23.136 1.00 39.94 726 GLU A N 1
ATOM 5633 C CA . GLU A 1 726 ? 33.907 9.273 21.984 1.00 39.94 726 GLU A CA 1
ATOM 5634 C C . GLU A 1 726 ? 34.044 7.855 21.413 1.00 39.94 726 GLU A C 1
ATOM 5636 O O . GLU A 1 726 ? 34.305 6.902 22.151 1.00 39.94 726 GLU A O 1
ATOM 5641 N N . ARG A 1 727 ? 33.886 7.714 20.091 1.00 42.75 727 ARG A N 1
ATOM 5642 C CA . ARG A 1 727 ? 34.170 6.462 19.379 1.00 42.75 727 ARG A CA 1
ATOM 5643 C C . ARG A 1 727 ? 35.650 6.115 19.568 1.00 42.75 727 ARG A C 1
ATOM 5645 O O . ARG A 1 727 ? 36.510 6.795 19.013 1.00 42.75 727 ARG A O 1
ATOM 5652 N N . LYS A 1 728 ? 35.966 5.057 20.319 1.00 39.25 728 LYS A N 1
ATOM 5653 C CA . LYS A 1 728 ? 37.339 4.535 20.405 1.00 39.25 728 LYS A CA 1
ATOM 5654 C C . LYS A 1 728 ? 37.619 3.621 19.210 1.00 39.25 728 LYS A C 1
ATOM 5656 O O . LYS A 1 728 ? 36.942 2.617 19.021 1.00 39.25 728 LYS A O 1
ATOM 5661 N N . LEU A 1 729 ? 38.623 3.980 18.411 1.00 41.28 729 LEU A N 1
ATOM 5662 C CA . LEU A 1 729 ? 39.120 3.189 17.281 1.00 41.28 729 LEU A CA 1
ATOM 5663 C C . LEU A 1 729 ? 40.117 2.125 17.771 1.00 41.28 729 LEU A C 1
ATOM 5665 O O . LEU A 1 729 ? 41.063 2.466 18.482 1.00 41.28 729 LEU A O 1
ATOM 5669 N N . ALA A 1 730 ? 39.970 0.868 17.341 1.00 45.44 730 ALA A N 1
ATOM 5670 C CA . ALA A 1 730 ? 41.004 -0.158 17.498 1.00 45.44 730 ALA A CA 1
ATOM 5671 C C . ALA A 1 730 ? 41.555 -0.572 16.121 1.00 45.44 730 ALA A C 1
ATOM 5673 O O . ALA A 1 730 ? 40.819 -1.076 15.273 1.00 45.44 730 ALA A O 1
ATOM 5674 N N . VAL A 1 731 ? 42.859 -0.363 15.900 1.00 46.41 731 VAL A N 1
ATOM 5675 C CA . VAL A 1 731 ? 43.571 -0.753 14.669 1.00 46.41 731 VAL A CA 1
ATOM 5676 C C . VAL A 1 731 ? 44.366 -2.030 14.932 1.00 46.41 731 VAL A C 1
ATOM 5678 O O . VAL A 1 731 ? 45.222 -2.055 15.817 1.00 46.41 731 VAL A O 1
ATOM 5681 N N . LEU A 1 732 ? 44.107 -3.090 14.163 1.00 47.94 732 LEU A N 1
ATOM 5682 C CA . LEU A 1 732 ? 44.714 -4.406 14.375 1.00 47.94 732 LEU A CA 1
ATOM 5683 C C . LEU A 1 732 ? 45.796 -4.716 13.343 1.00 47.94 732 LEU A C 1
ATOM 5685 O O . LEU A 1 732 ? 45.535 -4.704 12.141 1.00 47.94 732 LEU A O 1
ATOM 5689 N N . ARG A 1 733 ? 46.999 -5.069 13.816 1.00 43.75 733 ARG A N 1
ATOM 5690 C CA . ARG A 1 733 ? 48.087 -5.614 12.984 1.00 43.75 733 ARG A CA 1
ATOM 5691 C C . ARG A 1 733 ? 48.112 -7.143 13.064 1.00 43.75 733 ARG A C 1
ATOM 5693 O O . ARG A 1 733 ? 47.866 -7.727 14.120 1.00 43.75 733 ARG A O 1
ATOM 5700 N N . ARG A 1 734 ? 48.436 -7.812 11.954 1.00 39.75 734 ARG A N 1
ATOM 5701 C CA . ARG A 1 734 ? 48.503 -9.283 11.870 1.00 39.75 734 ARG A CA 1
ATOM 5702 C C . ARG A 1 734 ? 49.623 -9.824 12.782 1.00 39.75 734 ARG A C 1
ATOM 5704 O O . ARG A 1 734 ? 50.780 -9.471 12.586 1.00 39.75 734 ARG A O 1
ATOM 5711 N N . GLY A 1 735 ? 49.285 -10.686 13.752 1.00 44.00 735 GLY A N 1
ATOM 5712 C CA . GLY A 1 735 ? 50.258 -11.465 14.548 1.00 44.00 735 GLY A CA 1
ATOM 5713 C C . GLY A 1 735 ? 50.108 -11.452 16.080 1.00 44.00 735 GLY A C 1
ATOM 5714 O O . GLY A 1 735 ? 50.835 -12.175 16.751 1.00 44.00 735 GLY A O 1
ATOM 5715 N N . GLY A 1 736 ? 49.183 -10.675 16.653 1.00 39.19 736 GLY A N 1
ATOM 5716 C CA . GLY A 1 736 ? 49.115 -10.436 18.106 1.00 39.19 736 GLY A CA 1
ATOM 5717 C C . GLY A 1 736 ? 48.080 -11.227 18.919 1.00 39.19 736 GLY A C 1
ATOM 5718 O O . GLY A 1 736 ? 47.715 -10.760 19.993 1.00 39.19 736 GLY A O 1
ATOM 5719 N N . CYS A 1 737 ? 47.555 -12.363 18.444 1.00 37.94 737 CYS A N 1
ATOM 5720 C CA . CYS A 1 737 ? 46.458 -13.053 19.138 1.00 37.94 737 CYS A CA 1
ATOM 5721 C C . CYS A 1 737 ? 46.817 -14.500 19.506 1.00 37.94 737 CYS A C 1
ATOM 5723 O O . CYS A 1 737 ? 46.732 -15.398 18.671 1.00 37.94 737 CYS A O 1
ATOM 5725 N N . THR A 1 738 ? 47.203 -14.734 20.762 1.00 37.81 738 THR A N 1
ATOM 5726 C CA . THR A 1 738 ? 47.267 -16.075 21.358 1.00 37.81 738 THR A CA 1
ATOM 5727 C C . THR A 1 738 ? 45.944 -16.356 22.077 1.00 37.81 738 THR A C 1
ATOM 5729 O O . THR A 1 738 ? 45.534 -15.627 22.977 1.00 37.81 738 THR A O 1
ATOM 5732 N N . GLN A 1 739 ? 45.222 -17.381 21.623 1.00 44.91 739 GLN A N 1
ATOM 5733 C CA . GLN A 1 739 ? 43.893 -17.750 22.121 1.00 44.91 739 GLN A CA 1
ATOM 5734 C C . GLN A 1 739 ? 43.967 -18.354 23.532 1.00 44.91 739 GLN A C 1
ATOM 5736 O O . GLN A 1 739 ? 44.463 -19.469 23.675 1.00 44.91 739 GLN A O 1
ATOM 5741 N N . SER A 1 740 ? 43.434 -17.665 24.552 1.00 36.28 740 SER A N 1
ATOM 5742 C CA . SER A 1 740 ? 42.929 -18.317 25.784 1.00 36.28 740 SER A CA 1
ATOM 5743 C C . SER A 1 740 ? 42.104 -17.441 26.755 1.00 36.28 740 SER A C 1
ATOM 5745 O O . SER A 1 740 ? 41.713 -17.953 27.801 1.00 36.28 740 SER A O 1
ATOM 5747 N N . ALA A 1 741 ? 41.758 -16.178 26.457 1.00 36.62 741 ALA A N 1
ATOM 5748 C CA . ALA A 1 741 ? 40.922 -15.359 27.356 1.00 36.62 741 ALA A CA 1
ATOM 5749 C C . ALA A 1 741 ? 39.905 -14.468 26.605 1.00 36.62 741 ALA A C 1
ATOM 5751 O O . ALA A 1 741 ? 40.227 -13.993 25.514 1.00 36.62 741 ALA A O 1
ATOM 5752 N N . PRO A 1 742 ? 38.698 -14.220 27.165 1.00 36.81 742 PRO A N 1
ATOM 5753 C CA . PRO A 1 742 ? 37.764 -13.224 26.635 1.00 36.81 742 PRO A CA 1
ATOM 5754 C C . PRO A 1 742 ? 38.384 -11.820 26.722 1.00 36.81 742 PRO A C 1
ATOM 5756 O O . PRO A 1 742 ? 38.986 -11.467 27.734 1.00 36.81 742 PRO A O 1
ATOM 5759 N N . CYS A 1 743 ? 38.271 -11.039 25.647 1.00 39.28 743 CYS A N 1
ATOM 5760 C CA . CYS A 1 743 ? 38.937 -9.742 25.520 1.00 39.28 743 CYS A CA 1
ATOM 5761 C C . CYS A 1 743 ? 38.261 -8.665 26.387 1.00 39.28 743 CYS A C 1
ATOM 5763 O O . CYS A 1 743 ? 37.038 -8.547 26.379 1.00 39.28 743 CYS A O 1
ATOM 5765 N N . SER A 1 744 ? 39.051 -7.847 27.087 1.00 38.78 744 SER A N 1
ATOM 5766 C CA . SER A 1 744 ? 38.611 -6.583 27.700 1.00 38.78 744 SER A CA 1
ATOM 5767 C C . SER A 1 744 ? 38.800 -5.399 26.735 1.00 38.78 744 SER A C 1
ATOM 5769 O O . SER A 1 744 ? 39.683 -5.438 25.874 1.00 38.78 744 SER A O 1
ATOM 5771 N N . GLU A 1 745 ? 37.971 -4.351 26.865 1.00 33.75 745 GLU A N 1
ATOM 5772 C CA . GLU A 1 745 ? 37.967 -3.151 26.003 1.00 33.75 745 GLU A CA 1
ATOM 5773 C C . GLU A 1 745 ? 39.374 -2.559 25.772 1.00 33.75 745 GLU A C 1
ATOM 5775 O O . GLU A 1 745 ? 40.117 -2.295 26.716 1.00 33.75 745 GLU A O 1
ATOM 5780 N N . GLY A 1 746 ? 39.716 -2.286 24.505 1.00 41.50 746 GLY A N 1
ATOM 5781 C CA . GLY A 1 746 ? 40.919 -1.535 24.116 1.00 41.50 746 GLY A CA 1
ATOM 5782 C C . GLY A 1 746 ? 42.176 -2.353 23.794 1.00 41.50 746 GLY A C 1
ATOM 5783 O O . GLY A 1 746 ? 43.179 -1.764 23.401 1.00 41.50 746 GLY A O 1
ATOM 5784 N N . GLU A 1 747 ? 42.151 -3.686 23.895 1.00 37.12 747 GLU A N 1
ATOM 5785 C CA . GLU A 1 747 ? 43.361 -4.503 23.672 1.00 37.12 747 GLU A CA 1
ATOM 5786 C C . GLU A 1 747 ? 43.635 -4.904 22.216 1.00 37.12 747 GLU A C 1
ATOM 5788 O O . GLU A 1 747 ? 44.690 -5.464 21.926 1.00 37.12 747 GLU A O 1
ATOM 5793 N N . GLY A 1 748 ? 42.714 -4.633 21.291 1.00 45.81 748 GLY A N 1
ATOM 5794 C CA . GLY A 1 748 ? 42.924 -4.915 19.877 1.00 45.81 748 GLY A CA 1
ATOM 5795 C C . GLY A 1 748 ? 43.220 -6.398 19.570 1.00 45.81 748 GLY A C 1
ATOM 5796 O O . GLY A 1 748 ? 44.292 -6.728 19.065 1.00 45.81 748 GLY A O 1
ATOM 5797 N N . ARG A 1 749 ? 42.271 -7.306 19.845 1.00 42.06 749 ARG A N 1
ATOM 5798 C CA . ARG A 1 749 ? 42.454 -8.761 19.632 1.00 42.06 749 ARG A CA 1
ATOM 5799 C C . ARG A 1 749 ? 41.329 -9.487 18.867 1.00 42.06 749 ARG A C 1
ATOM 5801 O O . ARG A 1 749 ? 41.355 -10.708 18.802 1.00 42.06 749 ARG A O 1
ATOM 5808 N N . CYS A 1 750 ? 40.371 -8.791 18.252 1.00 44.34 750 CYS A N 1
ATOM 5809 C CA . CYS A 1 750 ? 39.270 -9.446 17.522 1.00 44.34 750 CYS A CA 1
ATOM 5810 C C . CYS A 1 750 ? 39.572 -9.641 16.027 1.00 44.34 750 CYS A C 1
ATOM 5812 O O . CYS A 1 750 ? 39.912 -8.682 15.347 1.00 44.34 750 CYS A O 1
ATOM 5814 N N . GLN A 1 751 ? 39.411 -10.846 15.472 1.00 44.03 751 GLN A N 1
ATOM 5815 C CA . GLN A 1 751 ? 39.599 -11.066 14.032 1.00 44.03 751 GLN A CA 1
ATOM 5816 C C . GLN A 1 751 ? 38.263 -11.047 13.271 1.00 44.03 751 GLN A C 1
ATOM 5818 O O . GLN A 1 751 ? 38.212 -10.524 12.160 1.00 44.03 751 GLN A O 1
ATOM 5823 N N . THR A 1 752 ? 37.177 -11.548 13.851 1.00 49.56 752 THR A N 1
ATOM 5824 C CA . THR A 1 752 ? 35.845 -11.651 13.228 1.00 49.56 752 THR A CA 1
ATOM 5825 C C . THR A 1 752 ? 34.742 -11.128 14.160 1.00 49.56 752 THR A C 1
ATOM 5827 O O . THR A 1 752 ? 34.963 -11.001 15.363 1.00 49.56 752 THR A O 1
ATOM 5830 N N . ASN A 1 753 ? 33.539 -10.845 13.633 1.00 40.97 753 ASN A N 1
ATOM 5831 C CA . ASN A 1 753 ? 32.387 -10.428 14.458 1.00 40.97 753 ASN A CA 1
ATOM 5832 C C . ASN A 1 753 ? 31.981 -11.501 15.494 1.00 40.97 753 ASN A C 1
ATOM 5834 O O . ASN A 1 753 ? 31.463 -11.167 16.563 1.00 40.97 753 ASN A O 1
ATOM 5838 N N . GLU A 1 754 ? 32.248 -12.780 15.208 1.00 46.53 754 GLU A N 1
ATOM 5839 C CA . GLU A 1 754 ? 32.006 -13.894 16.135 1.00 46.53 754 GLU A CA 1
ATOM 5840 C C . GLU A 1 754 ? 32.947 -13.844 17.353 1.00 46.53 754 GLU A C 1
ATOM 5842 O O . GLU A 1 754 ? 32.523 -14.160 18.466 1.00 46.53 754 GLU A O 1
ATOM 5847 N N . ASP A 1 755 ? 34.183 -13.351 17.184 1.00 44.38 755 ASP A N 1
ATOM 5848 C CA . ASP A 1 755 ? 35.184 -13.266 18.259 1.00 44.38 755 ASP A CA 1
ATOM 5849 C C . ASP A 1 755 ? 34.812 -12.248 19.354 1.00 44.38 755 ASP A C 1
ATOM 5851 O O . ASP A 1 755 ? 35.204 -12.420 20.510 1.00 44.38 755 ASP A O 1
ATOM 5855 N N . CYS A 1 756 ? 34.035 -11.206 19.027 1.00 43.78 756 CYS A N 1
ATOM 5856 C CA . CYS A 1 756 ? 33.618 -10.174 19.989 1.00 43.78 756 CYS A CA 1
ATOM 5857 C C . CYS A 1 756 ? 32.165 -10.332 20.484 1.00 43.78 756 CYS A C 1
ATOM 5859 O O . CYS A 1 756 ? 31.623 -9.394 21.069 1.00 43.78 756 CYS A O 1
ATOM 5861 N N . LYS A 1 757 ? 31.498 -11.472 20.236 1.00 44.72 757 LYS A N 1
ATOM 5862 C CA . LYS A 1 757 ? 30.082 -11.707 20.610 1.00 44.72 757 LYS A CA 1
ATOM 5863 C C . LYS A 1 757 ? 29.115 -10.587 20.164 1.00 44.72 757 LYS A C 1
ATOM 5865 O O . LYS A 1 757 ? 28.170 -10.275 20.883 1.00 44.72 757 LYS A O 1
ATOM 5870 N N . GLY A 1 758 ? 29.356 -9.963 19.008 1.00 45.31 758 GLY A N 1
ATOM 5871 C CA . GLY A 1 758 ? 28.502 -8.883 18.487 1.00 45.31 758 GLY A CA 1
ATOM 5872 C C . GLY A 1 758 ? 28.677 -7.508 19.149 1.00 45.31 758 GLY A C 1
ATOM 5873 O O . GLY A 1 758 ? 27.871 -6.621 18.899 1.00 45.31 758 GLY A O 1
ATOM 5874 N N . GLN A 1 759 ? 29.714 -7.305 19.972 1.00 39.75 759 GLN A N 1
ATOM 5875 C CA . GLN A 1 759 ? 30.000 -6.010 20.612 1.00 39.75 759 GLN A CA 1
ATOM 5876 C C . GLN A 1 759 ? 30.852 -5.055 19.763 1.00 39.75 759 GLN A C 1
ATOM 5878 O O . GLN A 1 759 ? 31.073 -3.930 20.183 1.00 39.75 759 GLN A O 1
ATOM 5883 N N . LEU A 1 760 ? 31.372 -5.482 18.609 1.00 45.75 760 LEU A N 1
ATOM 5884 C CA . LEU A 1 760 ? 32.140 -4.640 17.686 1.00 45.75 760 LEU A CA 1
ATOM 5885 C C . LEU A 1 760 ? 31.794 -5.026 16.235 1.00 45.75 760 LEU A C 1
ATOM 5887 O O . LEU A 1 760 ? 31.648 -6.215 15.950 1.00 45.75 760 LEU A O 1
ATOM 5891 N N . GLU A 1 761 ? 31.715 -4.059 15.317 1.00 45.62 761 GLU A N 1
ATOM 5892 C CA . GLU A 1 761 ? 31.692 -4.308 13.864 1.00 45.62 761 GLU A CA 1
ATOM 5893 C C . GLU A 1 761 ? 33.110 -4.204 13.293 1.00 45.62 761 GLU A C 1
ATOM 5895 O O . GLU A 1 761 ? 33.766 -3.169 13.447 1.00 45.62 761 GLU A O 1
ATOM 5900 N N . CYS A 1 762 ? 33.585 -5.253 12.614 1.00 41.50 762 CYS A N 1
ATOM 5901 C CA . CYS A 1 762 ? 34.924 -5.301 12.023 1.00 41.50 762 CYS A CA 1
ATOM 5902 C C . CYS A 1 762 ? 34.897 -5.255 10.485 1.00 41.50 762 CYS A C 1
ATOM 5904 O O . CYS A 1 762 ? 34.275 -6.092 9.832 1.00 41.50 762 CYS A O 1
ATOM 5906 N N . TRP A 1 763 ? 35.647 -4.315 9.903 1.00 42.25 763 TRP A N 1
ATOM 5907 C CA . TRP A 1 763 ? 35.818 -4.134 8.461 1.00 42.25 763 TRP A CA 1
ATOM 5908 C C . TRP A 1 763 ? 37.145 -4.718 7.975 1.00 42.25 763 TRP A C 1
ATOM 5910 O O . TRP A 1 763 ? 38.192 -4.570 8.611 1.00 42.25 763 TRP A O 1
ATOM 5920 N N . HIS A 1 764 ? 37.092 -5.352 6.806 1.00 45.69 764 HIS A N 1
ATOM 5921 C CA . HIS A 1 764 ? 38.231 -5.949 6.121 1.00 45.69 764 HIS A CA 1
ATOM 5922 C C . HIS A 1 764 ? 38.612 -5.116 4.897 1.00 45.69 764 HIS A C 1
ATOM 5924 O O . HIS A 1 764 ? 37.918 -5.158 3.880 1.00 45.69 764 HIS A O 1
ATOM 5930 N N . THR A 1 765 ? 39.726 -4.388 4.947 1.00 45.75 765 THR A N 1
ATOM 5931 C CA . THR A 1 765 ? 40.154 -3.574 3.801 1.00 45.75 765 THR A CA 1
ATOM 5932 C C . THR A 1 765 ? 41.002 -4.413 2.842 1.00 45.75 765 THR A C 1
ATOM 5934 O O . THR A 1 765 ? 42.224 -4.393 2.920 1.00 45.75 765 THR A O 1
ATOM 5937 N N . THR A 1 766 ? 40.368 -5.166 1.940 1.00 42.41 766 THR A N 1
ATOM 5938 C CA . THR A 1 766 ? 41.043 -5.676 0.719 1.00 42.41 766 THR A CA 1
ATOM 5939 C C . THR A 1 766 ? 40.652 -4.885 -0.532 1.00 42.41 766 THR A C 1
ATOM 5941 O O . THR A 1 766 ? 41.230 -5.073 -1.603 1.00 42.41 766 THR A O 1
ATOM 5944 N N . HIS A 1 767 ? 39.703 -3.952 -0.412 1.00 40.69 767 HIS A N 1
ATOM 5945 C CA . HIS A 1 767 ? 39.276 -3.045 -1.473 1.00 40.69 767 HIS A CA 1
ATOM 5946 C C . HIS A 1 767 ? 39.379 -1.599 -0.988 1.00 40.69 767 HIS A C 1
ATOM 5948 O O . HIS A 1 767 ? 39.158 -1.314 0.186 1.00 40.69 767 HIS A O 1
ATOM 5954 N N . ALA A 1 768 ? 39.781 -0.712 -1.898 1.00 39.62 768 ALA A N 1
ATOM 5955 C CA . ALA A 1 768 ? 40.237 0.658 -1.669 1.00 39.62 768 ALA A CA 1
ATOM 5956 C C . ALA A 1 768 ? 39.132 1.649 -1.240 1.00 39.62 768 ALA A C 1
ATOM 5958 O O . ALA A 1 768 ? 39.027 2.741 -1.793 1.00 39.62 768 ALA A O 1
ATOM 5959 N N . VAL A 1 769 ? 38.299 1.281 -0.268 1.00 42.44 769 VAL A N 1
ATOM 5960 C CA . VAL A 1 769 ? 37.278 2.153 0.318 1.00 42.44 769 VAL A CA 1
ATOM 5961 C C . VAL A 1 769 ? 37.543 2.240 1.817 1.00 42.44 769 VAL A C 1
ATOM 5963 O O . VAL A 1 769 ? 37.469 1.240 2.531 1.00 42.44 769 VAL A O 1
ATOM 5966 N N . SER A 1 770 ? 37.909 3.435 2.281 1.00 39.59 770 SER A N 1
ATOM 5967 C CA . SER A 1 770 ? 38.062 3.705 3.711 1.00 39.59 770 SER A CA 1
ATOM 5968 C C . SER A 1 770 ? 36.690 3.703 4.395 1.00 39.59 770 SER A C 1
ATOM 5970 O O . SER A 1 770 ? 35.737 4.224 3.808 1.00 39.59 770 SER A O 1
ATOM 5972 N N . PRO A 1 771 ? 36.557 3.179 5.628 1.00 41.97 771 PRO A N 1
ATOM 5973 C CA . PRO A 1 771 ? 35.384 3.451 6.445 1.00 41.97 771 PRO A CA 1
ATOM 5974 C C . PRO A 1 771 ? 35.185 4.971 6.629 1.00 41.97 771 PRO A C 1
ATOM 5976 O O . PRO A 1 771 ? 36.174 5.707 6.741 1.00 41.97 771 PRO A O 1
ATOM 5979 N N . PRO A 1 772 ? 33.936 5.463 6.710 1.00 38.66 772 PRO A N 1
ATOM 5980 C CA . PRO A 1 772 ? 33.656 6.891 6.859 1.00 38.66 772 PRO A CA 1
ATOM 5981 C C . PRO A 1 772 ? 34.367 7.500 8.078 1.00 38.66 772 PRO A C 1
ATOM 5983 O O . PRO A 1 772 ? 34.226 7.005 9.199 1.00 38.66 772 PRO A O 1
ATOM 5986 N N . GLY A 1 773 ? 35.125 8.581 7.864 1.00 39.69 773 GLY A N 1
ATOM 5987 C CA . GLY A 1 773 ? 35.837 9.315 8.918 1.00 39.69 773 GLY A CA 1
ATOM 5988 C C . GLY A 1 773 ? 37.207 8.756 9.333 1.00 39.69 773 GLY A C 1
ATOM 5989 O O . GLY A 1 773 ? 37.780 9.252 10.302 1.00 39.69 773 GLY A O 1
ATOM 5990 N N . VAL A 1 774 ? 37.752 7.753 8.632 1.00 42.06 774 VAL A N 1
ATOM 5991 C CA . VAL A 1 774 ? 39.109 7.234 8.887 1.00 42.06 774 VAL A CA 1
ATOM 5992 C C . VAL A 1 774 ? 40.060 7.665 7.767 1.00 42.06 774 VAL A C 1
ATOM 5994 O O . VAL A 1 774 ? 39.899 7.274 6.611 1.00 42.06 774 VAL A O 1
ATOM 5997 N N . ASP A 1 775 ? 41.074 8.463 8.107 1.00 44.88 775 ASP A N 1
ATOM 5998 C CA . ASP A 1 775 ? 42.158 8.810 7.188 1.00 44.88 775 ASP A CA 1
ATOM 5999 C C . ASP A 1 775 ? 43.174 7.654 7.121 1.00 44.88 775 ASP A C 1
ATOM 6001 O O . ASP A 1 775 ? 43.914 7.398 8.072 1.00 44.88 775 ASP A O 1
ATOM 6005 N N . LEU A 1 776 ? 43.184 6.925 6.002 1.00 50.62 776 LEU A N 1
ATOM 6006 C CA . LEU A 1 776 ? 44.122 5.826 5.739 1.00 50.62 776 LEU A CA 1
ATOM 6007 C C . LEU A 1 776 ? 45.340 6.271 4.906 1.00 50.62 776 LEU A C 1
ATOM 6009 O O . LEU A 1 776 ? 46.199 5.446 4.600 1.00 50.62 776 LEU A O 1
ATOM 6013 N N . SER A 1 777 ? 45.448 7.563 4.558 1.00 48.47 777 SER A N 1
ATOM 6014 C CA . SER A 1 777 ? 46.492 8.102 3.663 1.00 48.47 777 SER A CA 1
ATOM 6015 C C . SER A 1 777 ? 47.918 7.935 4.208 1.00 48.47 777 SER A C 1
ATOM 6017 O O . SER A 1 777 ? 48.874 7.898 3.436 1.00 48.47 777 SER A O 1
ATOM 6019 N N . GLY A 1 778 ? 48.067 7.767 5.526 1.00 48.09 778 GLY A N 1
ATOM 6020 C CA . GLY A 1 778 ? 49.349 7.544 6.202 1.00 48.09 778 GLY A CA 1
ATOM 6021 C C . GLY A 1 778 ? 49.740 6.076 6.423 1.00 48.09 778 GLY A C 1
ATOM 6022 O O . GLY A 1 778 ? 50.779 5.822 7.035 1.00 48.09 778 GLY A O 1
ATOM 6023 N N . LEU A 1 779 ? 48.931 5.103 5.987 1.00 50.97 779 LEU A N 1
ATOM 6024 C CA . LEU A 1 779 ? 49.144 3.679 6.274 1.00 50.97 779 LEU A CA 1
ATOM 6025 C C . LEU A 1 779 ? 49.581 2.934 5.005 1.00 50.97 779 LEU A C 1
ATOM 6027 O O . LEU A 1 779 ? 48.866 2.893 4.012 1.00 50.97 779 LEU A O 1
ATOM 6031 N N . SER A 1 780 ? 50.784 2.354 5.038 1.00 44.22 780 SER A N 1
ATOM 6032 C CA . SER A 1 780 ? 51.459 1.778 3.864 1.00 44.22 780 SER A CA 1
ATOM 6033 C C . SER A 1 780 ? 51.205 0.284 3.620 1.00 44.22 780 SER A C 1
ATOM 6035 O O . SER A 1 780 ? 51.758 -0.254 2.665 1.00 44.22 780 SER A O 1
ATOM 6037 N N . ASP A 1 781 ? 50.435 -0.398 4.473 1.00 49.75 781 ASP A N 1
ATOM 6038 C CA . ASP A 1 781 ? 50.211 -1.849 4.383 1.00 49.75 781 ASP A CA 1
ATOM 6039 C C . ASP A 1 781 ? 48.828 -2.187 3.814 1.00 49.75 781 ASP A C 1
ATOM 6041 O O . ASP A 1 781 ? 47.813 -1.611 4.201 1.00 49.75 781 ASP A O 1
ATOM 6045 N N . SER A 1 782 ? 48.796 -3.172 2.916 1.00 48.50 782 SER A N 1
ATOM 6046 C CA . SER A 1 782 ? 47.637 -3.543 2.096 1.00 48.50 782 SER A CA 1
ATOM 6047 C C . SER A 1 782 ? 46.559 -4.381 2.798 1.00 48.50 782 SER A C 1
ATOM 6049 O O . SER A 1 782 ? 45.603 -4.762 2.138 1.00 48.50 782 SER A O 1
ATOM 6051 N N . ASP A 1 783 ? 46.683 -4.671 4.099 1.00 46.75 783 ASP A N 1
ATOM 6052 C CA . ASP A 1 783 ? 45.729 -5.504 4.850 1.00 46.75 783 ASP A CA 1
ATOM 6053 C C . ASP A 1 783 ? 45.573 -5.018 6.307 1.00 46.75 783 ASP A C 1
ATOM 6055 O O . ASP A 1 783 ? 46.284 -5.469 7.212 1.00 46.75 783 ASP A O 1
ATOM 6059 N N . LEU A 1 784 ? 44.613 -4.125 6.565 1.00 51.88 784 LEU A N 1
ATOM 6060 C CA . LEU A 1 784 ? 44.222 -3.700 7.915 1.00 51.88 784 LEU A CA 1
ATOM 6061 C C . LEU A 1 784 ? 42.808 -4.201 8.252 1.00 51.88 784 LEU A C 1
ATOM 6063 O O . LEU A 1 784 ? 41.910 -4.214 7.409 1.00 51.88 784 LEU A O 1
ATOM 6067 N N . ARG A 1 785 ? 42.604 -4.626 9.507 1.00 50.72 785 ARG A N 1
ATOM 6068 C CA . ARG A 1 785 ? 41.262 -4.856 10.068 1.00 50.72 785 ARG A CA 1
ATOM 6069 C C . ARG A 1 785 ? 40.958 -3.750 11.068 1.00 50.72 785 ARG A C 1
ATOM 6071 O O . ARG A 1 785 ? 41.738 -3.529 11.999 1.00 50.72 785 ARG A O 1
ATOM 6078 N N . ILE A 1 786 ? 39.844 -3.059 10.854 1.00 52.97 786 ILE A N 1
ATOM 6079 C CA . ILE A 1 786 ? 39.395 -1.937 11.686 1.00 52.97 786 ILE A CA 1
ATOM 6080 C C . ILE A 1 786 ? 38.100 -2.366 12.372 1.00 52.97 786 ILE A C 1
ATOM 6082 O O . ILE A 1 786 ? 37.167 -2.768 11.683 1.00 52.97 786 ILE A O 1
ATOM 6086 N N . CYS A 1 787 ? 38.046 -2.299 13.704 1.00 45.41 787 CYS A N 1
ATOM 6087 C CA . CYS A 1 787 ? 36.862 -2.674 14.483 1.00 45.41 787 CYS A CA 1
ATOM 6088 C C . CYS A 1 787 ? 36.339 -1.482 15.301 1.00 45.41 787 CYS A C 1
ATOM 6090 O O . CYS A 1 787 ? 37.139 -0.738 15.879 1.00 45.41 787 CYS A O 1
ATOM 6092 N N . PHE A 1 788 ? 35.014 -1.318 15.373 1.00 50.56 788 PHE A N 1
ATOM 6093 C CA . PHE A 1 788 ? 34.343 -0.215 16.079 1.00 50.56 788 PHE A CA 1
ATOM 6094 C C . PHE A 1 788 ? 33.226 -0.712 16.999 1.00 50.56 788 PHE A C 1
ATOM 6096 O O . PHE A 1 788 ? 32.612 -1.729 16.705 1.00 50.56 788 PHE A O 1
ATOM 6103 N N . ASP A 1 789 ? 32.943 0.036 18.069 1.00 42.59 789 ASP A N 1
ATOM 6104 C CA . ASP A 1 789 ? 31.852 -0.218 19.020 1.00 42.59 789 ASP A CA 1
ATOM 6105 C C . ASP A 1 789 ? 30.505 0.338 18.515 1.00 42.59 789 ASP A C 1
ATOM 6107 O O . ASP A 1 789 ? 30.351 1.563 18.437 1.00 42.59 789 ASP A O 1
ATOM 6111 N N . PRO A 1 790 ? 29.521 -0.520 18.173 1.00 40.38 790 PRO A N 1
ATOM 6112 C CA . PRO A 1 790 ? 28.166 -0.104 17.833 1.00 40.38 790 PRO A CA 1
ATOM 6113 C C . PRO A 1 790 ? 27.355 0.332 19.069 1.00 40.38 790 PRO A C 1
ATOM 6115 O O . PRO A 1 790 ? 26.322 0.979 18.916 1.00 40.38 790 PRO A O 1
ATOM 6118 N N . GLY A 1 791 ? 27.810 0.010 20.287 1.00 37.81 791 GLY A N 1
ATOM 6119 C CA . GLY A 1 791 ? 27.141 0.262 21.567 1.00 37.81 791 GLY A CA 1
ATOM 6120 C C . GLY A 1 791 ? 27.389 1.640 22.188 1.00 37.81 791 GLY A C 1
ATOM 6121 O O . GLY A 1 791 ? 26.751 1.986 23.189 1.00 37.81 791 GLY A O 1
ATOM 6122 N N . ALA A 1 792 ? 28.241 2.485 21.602 1.00 42.66 792 ALA A N 1
ATOM 6123 C CA . ALA A 1 792 ? 28.242 3.902 21.941 1.00 42.66 792 ALA A CA 1
ATOM 6124 C C . ALA A 1 792 ? 26.894 4.491 21.499 1.00 42.66 792 ALA A C 1
ATOM 6126 O O . ALA A 1 792 ? 26.675 4.675 20.303 1.00 42.66 792 ALA A O 1
ATOM 6127 N N . ARG A 1 793 ? 25.987 4.780 22.450 1.00 49.91 793 ARG A N 1
ATOM 6128 C CA . ARG A 1 793 ? 24.721 5.498 22.204 1.00 49.91 793 ARG A CA 1
ATOM 6129 C C . ARG A 1 793 ? 25.037 6.836 21.537 1.00 49.91 793 ARG A C 1
ATOM 6131 O O . ARG A 1 793 ? 25.228 7.844 22.209 1.00 49.91 793 ARG A O 1
ATOM 6138 N N . SER A 1 794 ? 25.155 6.852 20.214 1.00 59.56 794 SER A N 1
ATOM 6139 C CA . SER A 1 794 ? 25.478 8.072 19.493 1.00 59.56 794 SER A CA 1
ATOM 6140 C C . SER A 1 794 ? 24.321 9.038 19.689 1.00 59.56 794 SER A C 1
ATOM 6142 O O . SER A 1 794 ? 23.163 8.621 19.612 1.00 59.56 794 SER A O 1
ATOM 6144 N N . ALA A 1 795 ? 24.615 10.312 19.933 1.00 74.25 795 ALA A N 1
ATOM 6145 C CA . ALA A 1 795 ? 23.579 11.329 20.039 1.00 74.25 795 ALA A CA 1
ATOM 6146 C C . ALA A 1 795 ? 22.615 11.271 18.831 1.00 74.25 795 ALA A C 1
ATOM 6148 O O . ALA A 1 795 ? 22.970 10.764 17.761 1.00 74.25 795 ALA A O 1
ATOM 6149 N N . PHE A 1 796 ? 21.382 11.735 18.987 1.00 82.00 796 PHE A N 1
ATOM 6150 C CA . PHE A 1 796 ? 20.405 11.860 17.897 1.00 82.00 796 PHE A CA 1
ATOM 6151 C C . PHE A 1 796 ? 19.516 13.079 18.101 1.00 82.00 796 PHE A C 1
ATOM 6153 O O . PHE A 1 796 ? 19.464 13.662 19.187 1.00 82.00 796 PHE A O 1
ATOM 6160 N N . LEU A 1 797 ? 18.817 13.461 17.037 1.00 86.00 797 LEU A N 1
ATOM 6161 C CA . LEU A 1 797 ? 17.777 14.478 17.105 1.00 86.00 797 LEU A CA 1
ATOM 6162 C C . LEU A 1 797 ? 16.490 13.809 17.603 1.00 86.00 797 LEU A C 1
ATOM 6164 O O . LEU A 1 797 ? 15.987 12.899 16.964 1.00 86.00 797 LEU A O 1
ATOM 6168 N N . GLY A 1 798 ? 15.985 14.194 18.773 1.00 85.31 798 GLY A N 1
ATOM 6169 C CA . GLY A 1 798 ? 14.726 13.647 19.287 1.00 85.31 798 GLY A CA 1
ATOM 6170 C C . GLY A 1 798 ? 13.552 14.463 18.763 1.00 85.31 798 GLY A C 1
ATOM 6171 O O . GLY A 1 798 ? 13.460 15.642 19.096 1.00 85.31 798 GLY A O 1
ATOM 6172 N N . LEU A 1 799 ? 12.658 13.862 17.978 1.00 87.44 799 LEU A N 1
ATOM 6173 C CA . LEU A 1 799 ? 11.422 14.493 17.510 1.00 87.44 799 LEU A CA 1
ATOM 6174 C C . LEU A 1 799 ? 10.495 14.905 18.667 1.00 87.44 799 LEU A C 1
ATOM 6176 O O . LEU A 1 799 ? 9.764 15.877 18.525 1.00 87.44 799 LEU A O 1
ATOM 6180 N N . GLY A 1 800 ? 10.571 14.233 19.819 1.00 82.50 800 GLY A N 1
ATOM 6181 C CA . GLY A 1 800 ? 9.867 14.636 21.042 1.00 82.50 800 GLY A CA 1
ATOM 6182 C C . GLY A 1 800 ? 10.377 15.947 21.660 1.00 82.50 800 GLY A C 1
ATOM 6183 O O . GLY A 1 800 ? 9.737 16.503 22.543 1.00 82.50 800 GLY A O 1
ATOM 6184 N N . LEU A 1 801 ? 11.528 16.476 21.223 1.00 86.00 801 LEU A N 1
ATOM 6185 C CA . LEU A 1 801 ? 12.039 17.765 21.697 1.00 86.00 801 LEU A CA 1
ATOM 6186 C C . LEU A 1 801 ? 11.331 18.911 20.965 1.00 86.00 801 LEU A C 1
ATOM 6188 O O . LEU A 1 801 ? 11.475 19.054 19.751 1.00 86.00 801 LEU A O 1
ATOM 6192 N N . LYS A 1 802 ? 10.612 19.765 21.700 1.00 85.44 802 LYS A N 1
ATOM 6193 C CA . LYS A 1 802 ? 9.751 20.831 21.152 1.00 85.44 802 LYS A CA 1
ATOM 6194 C C . LYS A 1 802 ? 10.449 21.750 20.141 1.00 85.44 802 LYS A C 1
ATOM 6196 O O . LYS A 1 802 ? 9.871 22.092 19.102 1.00 85.44 802 LYS A O 1
ATOM 6201 N N . GLU A 1 803 ? 11.680 22.159 20.432 1.00 87.38 803 GLU A N 1
ATOM 6202 C CA . GLU A 1 803 ? 12.478 23.028 19.564 1.00 87.38 803 GLU A CA 1
ATOM 6203 C C . GLU A 1 803 ? 12.802 22.335 18.236 1.00 87.38 803 GLU A C 1
ATOM 6205 O O . GLU A 1 803 ? 12.646 22.928 17.168 1.00 87.38 803 GLU A O 1
ATOM 6210 N N . TYR A 1 804 ? 13.203 21.063 18.290 1.00 89.81 804 TYR A N 1
ATOM 6211 C CA . TYR A 1 804 ? 13.525 20.300 17.091 1.00 89.81 804 TYR A CA 1
ATOM 6212 C C . TYR A 1 804 ? 12.271 19.881 16.311 1.00 89.81 804 TYR A C 1
ATOM 6214 O O . TYR A 1 804 ? 12.276 19.976 15.085 1.00 89.81 804 TYR A O 1
ATOM 6222 N N . TYR A 1 805 ? 11.181 19.506 16.992 1.00 90.69 805 TYR A N 1
ATOM 6223 C CA . TYR A 1 805 ? 9.883 19.205 16.378 1.00 90.69 805 TYR A CA 1
ATOM 6224 C C . TYR A 1 805 ? 9.434 20.322 15.438 1.00 90.69 805 TYR A C 1
ATOM 6226 O O . TYR A 1 805 ? 9.110 20.081 14.276 1.00 90.69 805 TYR A O 1
ATOM 6234 N N . THR A 1 806 ? 9.472 21.560 15.938 1.00 89.81 806 THR A N 1
ATOM 6235 C CA . THR A 1 806 ? 9.075 22.751 15.181 1.00 89.81 806 THR A CA 1
ATOM 6236 C C . THR A 1 806 ? 9.935 22.910 13.929 1.00 89.81 806 THR A C 1
ATOM 6238 O O . THR A 1 806 ? 9.405 23.097 12.836 1.00 89.81 806 THR A O 1
ATOM 6241 N N . HIS A 1 807 ? 11.257 22.769 14.070 1.00 89.62 807 HIS A N 1
ATOM 6242 C CA . HIS A 1 807 ? 12.195 22.888 12.953 1.00 89.62 807 HIS A CA 1
ATOM 6243 C C . HIS A 1 807 ? 11.988 21.795 11.895 1.00 89.62 807 HIS A C 1
ATOM 6245 O O . HIS A 1 807 ? 11.892 22.090 10.703 1.00 89.62 807 HIS A O 1
ATOM 6251 N N . PHE A 1 808 ? 11.868 20.536 12.323 1.00 92.56 808 PHE A N 1
ATOM 6252 C CA . PHE A 1 808 ? 11.651 19.385 11.444 1.00 92.56 808 PHE A CA 1
ATOM 6253 C C . PHE A 1 808 ? 10.318 19.483 10.692 1.00 92.56 808 PHE A C 1
ATOM 6255 O O . PHE A 1 808 ? 10.268 19.317 9.471 1.00 92.56 808 PHE A O 1
ATOM 6262 N N . ARG A 1 809 ? 9.241 19.831 11.404 1.00 92.88 809 ARG A N 1
ATOM 6263 C CA . ARG A 1 809 ? 7.918 20.070 10.821 1.00 92.88 809 ARG A CA 1
ATOM 6264 C C . ARG A 1 809 ? 7.971 21.159 9.754 1.00 92.88 809 ARG A C 1
ATOM 6266 O O . ARG A 1 809 ? 7.484 20.951 8.643 1.00 92.88 809 ARG A O 1
ATOM 6273 N N . ASP A 1 810 ? 8.566 22.305 10.074 1.00 91.44 810 ASP A N 1
ATOM 6274 C CA . ASP A 1 810 ? 8.622 23.446 9.162 1.00 91.44 810 ASP A CA 1
ATOM 6275 C C . ASP A 1 810 ? 9.460 23.129 7.910 1.00 91.44 810 ASP A C 1
ATOM 6277 O O . ASP A 1 810 ? 9.119 23.585 6.814 1.00 91.44 810 ASP A O 1
ATOM 6281 N N . ALA A 1 811 ? 10.508 22.304 8.034 1.00 92.19 811 ALA A N 1
ATOM 6282 C CA . ALA A 1 811 ? 11.281 21.807 6.896 1.00 92.19 811 ALA A CA 1
ATOM 6283 C C . ALA A 1 811 ? 10.414 20.979 5.932 1.00 92.19 811 ALA A C 1
ATOM 6285 O O . ALA A 1 811 ? 10.388 21.266 4.733 1.00 92.19 811 ALA A O 1
ATOM 6286 N N . ILE A 1 812 ? 9.631 20.023 6.441 1.00 94.75 812 ILE A N 1
ATOM 6287 C CA . ILE A 1 812 ? 8.715 19.220 5.613 1.00 94.75 812 ILE A CA 1
ATOM 6288 C C . ILE A 1 812 ? 7.614 20.102 5.002 1.00 94.75 812 ILE A C 1
ATOM 6290 O O . ILE A 1 812 ? 7.295 19.985 3.817 1.00 94.75 812 ILE A O 1
ATOM 6294 N N . TRP A 1 813 ? 7.055 21.035 5.778 1.00 92.69 813 TRP A N 1
ATOM 6295 C CA . TRP A 1 813 ? 6.005 21.948 5.310 1.00 92.69 813 TRP A CA 1
ATOM 6296 C C . TRP A 1 813 ? 6.433 22.783 4.105 1.00 92.69 813 TRP A C 1
ATOM 6298 O O . TRP A 1 813 ? 5.618 23.011 3.205 1.00 92.69 813 TRP A O 1
ATOM 6308 N N . LYS A 1 814 ? 7.696 23.236 4.065 1.00 90.81 814 LYS A N 1
ATOM 6309 C CA . LYS A 1 814 ? 8.245 23.960 2.907 1.00 90.81 814 LYS A CA 1
ATOM 6310 C C . LYS A 1 814 ? 8.088 23.138 1.625 1.00 90.81 814 LYS A C 1
ATOM 6312 O O . LYS A 1 814 ? 7.696 23.701 0.611 1.00 90.81 814 LYS A O 1
ATOM 6317 N N . TRP A 1 815 ? 8.350 21.834 1.672 1.00 91.19 815 TRP A N 1
ATOM 6318 C CA . TRP A 1 815 ? 8.271 20.953 0.506 1.00 91.19 815 TRP A CA 1
ATOM 6319 C C . TRP A 1 815 ? 6.844 20.566 0.129 1.00 91.19 815 TRP A C 1
ATOM 6321 O O . TRP A 1 815 ? 6.500 20.592 -1.051 1.00 91.19 815 TRP A O 1
ATOM 6331 N N . LEU A 1 816 ? 5.974 20.300 1.107 1.00 92.81 816 LEU A N 1
ATOM 6332 C CA . LEU A 1 816 ? 4.560 20.027 0.821 1.00 92.81 816 LEU A CA 1
ATOM 6333 C C . LEU A 1 816 ? 3.874 21.214 0.135 1.00 92.81 816 LEU A C 1
ATOM 6335 O O . LEU A 1 816 ? 3.141 21.028 -0.832 1.00 92.81 816 LEU A O 1
ATOM 6339 N N . ARG A 1 817 ? 4.171 22.452 0.556 1.00 89.75 817 ARG A N 1
ATOM 6340 C CA . ARG A 1 817 ? 3.654 23.668 -0.105 1.00 89.75 817 ARG A CA 1
ATOM 6341 C C . ARG A 1 817 ? 4.159 23.860 -1.536 1.00 89.75 817 ARG A C 1
ATOM 6343 O O . ARG A 1 817 ? 3.559 24.627 -2.282 1.00 89.75 817 ARG A O 1
ATOM 6350 N N . ARG A 1 818 ? 5.250 23.189 -1.909 1.00 88.38 818 ARG A N 1
ATOM 6351 C CA . ARG A 1 818 ? 5.815 23.189 -3.266 1.00 88.38 818 ARG A CA 1
ATOM 6352 C C . ARG A 1 818 ? 5.245 22.069 -4.144 1.00 88.38 818 ARG A C 1
ATOM 6354 O O . ARG A 1 818 ? 5.622 21.967 -5.304 1.00 88.38 818 ARG A O 1
ATOM 6361 N N . GLY A 1 819 ? 4.322 21.260 -3.616 1.00 89.75 819 GLY A N 1
ATOM 6362 C CA . GLY A 1 819 ? 3.658 20.187 -4.357 1.00 89.75 819 GLY A CA 1
ATOM 6363 C C . GLY A 1 819 ? 4.310 18.814 -4.204 1.00 89.75 819 GLY A C 1
ATOM 6364 O O . GLY A 1 819 ? 4.031 17.928 -5.008 1.00 89.75 819 GLY A O 1
ATOM 6365 N N . ALA A 1 820 ? 5.168 18.610 -3.197 1.00 94.06 820 ALA A N 1
ATOM 6366 C CA . ALA A 1 820 ? 5.658 17.270 -2.897 1.00 94.06 820 ALA A CA 1
ATOM 6367 C C . ALA A 1 820 ? 4.491 16.346 -2.501 1.00 94.06 820 ALA A C 1
ATOM 6369 O O . ALA A 1 820 ? 3.684 16.699 -1.635 1.00 94.06 820 ALA A O 1
ATOM 6370 N N . ASN A 1 821 ? 4.403 15.170 -3.126 1.00 95.69 821 ASN A N 1
ATOM 6371 C CA . ASN A 1 821 ? 3.284 14.238 -2.952 1.00 95.69 821 ASN A CA 1
ATOM 6372 C C . ASN A 1 821 ? 3.657 12.944 -2.217 1.00 95.69 821 ASN A C 1
ATOM 6374 O O . ASN A 1 821 ? 2.761 12.177 -1.875 1.00 95.69 821 ASN A O 1
ATOM 6378 N N . LEU A 1 822 ? 4.943 12.705 -1.959 1.00 97.56 822 LEU A N 1
ATOM 6379 C CA . LEU A 1 822 ? 5.445 11.517 -1.271 1.00 97.56 822 LEU A CA 1
ATOM 6380 C C . LEU A 1 822 ? 6.463 11.912 -0.198 1.00 97.56 822 LEU A C 1
ATOM 6382 O O . LEU A 1 822 ? 7.423 12.631 -0.469 1.00 97.56 822 LEU A O 1
ATOM 6386 N N . LEU A 1 823 ? 6.270 11.400 1.014 1.00 97.38 823 LEU A N 1
ATOM 6387 C CA . LEU A 1 823 ? 7.230 11.488 2.106 1.00 97.38 823 LEU A CA 1
ATOM 6388 C C . LEU A 1 823 ? 7.651 10.081 2.522 1.00 97.38 823 LEU A C 1
ATOM 6390 O O . LEU A 1 823 ? 6.814 9.276 2.935 1.00 97.38 823 LEU A O 1
ATOM 6394 N N . LYS A 1 824 ? 8.952 9.807 2.439 1.00 96.75 824 LYS A N 1
ATOM 6395 C CA . LYS A 1 824 ? 9.578 8.620 3.024 1.00 96.75 824 LYS A CA 1
ATOM 6396 C C . LYS A 1 824 ? 10.204 9.024 4.359 1.00 96.75 824 LYS A C 1
ATOM 6398 O O . LYS A 1 824 ? 11.097 9.867 4.384 1.00 96.75 824 LYS A O 1
ATOM 6403 N N . LEU A 1 825 ? 9.694 8.478 5.461 1.00 94.06 825 LEU A N 1
ATOM 6404 C CA . LEU A 1 825 ? 10.125 8.817 6.817 1.00 94.06 825 LEU A CA 1
ATOM 6405 C C . LEU A 1 825 ? 10.852 7.631 7.462 1.00 94.06 825 LEU A C 1
ATOM 6407 O O . LEU A 1 825 ? 10.228 6.638 7.846 1.00 94.06 825 LEU A O 1
ATOM 6411 N N . ASP A 1 826 ? 12.166 7.757 7.623 1.00 89.38 826 ASP A N 1
ATOM 6412 C CA . ASP A 1 826 ? 13.018 6.748 8.259 1.00 89.38 826 ASP A CA 1
ATOM 6413 C C . ASP A 1 826 ? 13.113 6.967 9.771 1.00 89.38 826 ASP A C 1
ATOM 6415 O O . ASP A 1 826 ? 13.340 8.078 10.222 1.00 89.38 826 ASP A O 1
ATOM 6419 N N . GLY A 1 827 ? 13.019 5.904 10.567 1.00 79.94 827 GLY A N 1
ATOM 6420 C CA . GLY A 1 827 ? 13.234 5.886 12.020 1.00 79.94 827 GLY A CA 1
ATOM 6421 C C . GLY A 1 827 ? 12.015 6.275 12.836 1.00 79.94 827 GLY A C 1
ATOM 6422 O O . GLY A 1 827 ? 12.136 6.718 13.978 1.00 79.94 827 GLY A O 1
ATOM 6423 N N . ILE A 1 828 ? 10.834 6.115 12.252 1.00 82.62 828 ILE A N 1
ATOM 6424 C CA . ILE A 1 828 ? 9.554 6.344 12.907 1.00 82.62 828 ILE A CA 1
ATOM 6425 C C . ILE A 1 828 ? 9.293 5.197 13.881 1.00 82.62 828 ILE A C 1
ATOM 6427 O O . ILE A 1 828 ? 9.311 4.034 13.498 1.00 82.62 828 ILE A O 1
ATOM 6431 N N . GLY A 1 829 ? 9.059 5.522 15.152 1.00 64.12 829 GLY A N 1
ATOM 6432 C CA . GLY A 1 829 ? 8.791 4.539 16.207 1.00 64.12 829 GLY A CA 1
ATOM 6433 C C . GLY A 1 829 ? 10.021 3.809 16.761 1.00 64.12 829 GLY A C 1
ATOM 6434 O O . GLY A 1 829 ? 9.899 3.066 17.733 1.00 64.12 829 GLY A O 1
ATOM 6435 N N . ASN A 1 830 ? 11.216 4.062 16.218 1.00 66.88 830 ASN A N 1
ATOM 6436 C CA . ASN A 1 830 ? 12.487 3.677 16.834 1.00 66.88 830 ASN A CA 1
ATOM 6437 C C . ASN A 1 830 ? 13.631 4.597 16.348 1.00 66.88 830 ASN A C 1
ATOM 6439 O O . ASN A 1 830 ? 14.379 4.227 15.436 1.00 66.88 830 ASN A O 1
ATOM 6443 N N . PRO A 1 831 ? 13.785 5.798 16.936 1.00 54.84 831 PRO A N 1
ATOM 6444 C CA . PRO A 1 831 ? 14.613 6.869 16.380 1.00 54.84 831 PRO A CA 1
ATOM 6445 C C . PRO A 1 831 ? 16.131 6.646 16.484 1.00 54.84 831 PRO A C 1
ATOM 6447 O O . PRO A 1 831 ? 16.892 7.545 16.172 1.00 54.84 831 PRO A O 1
ATOM 6450 N N . ALA A 1 832 ? 16.655 5.498 16.910 1.00 54.03 832 ALA A N 1
ATOM 6451 C CA . ALA A 1 832 ? 18.106 5.277 16.798 1.00 54.03 832 ALA A CA 1
ATOM 6452 C C . ALA A 1 832 ? 18.510 3.803 16.748 1.00 54.03 832 ALA A C 1
ATOM 6454 O O . ALA A 1 832 ? 19.645 3.483 17.100 1.00 54.03 832 ALA A O 1
ATOM 6455 N N . GLY A 1 833 ? 17.591 2.912 16.361 1.00 54.22 833 GLY A N 1
ATOM 6456 C CA . GLY A 1 833 ? 17.799 1.476 16.553 1.00 54.22 833 GLY A CA 1
ATOM 6457 C C . GLY A 1 833 ? 17.951 1.116 18.034 1.00 54.22 833 GLY A C 1
ATOM 6458 O O . GLY A 1 833 ? 18.692 0.201 18.370 1.00 54.22 833 GLY A O 1
ATOM 6459 N N . LEU A 1 834 ? 17.295 1.874 18.918 1.00 57.78 834 LEU A N 1
ATOM 6460 C CA . LEU A 1 834 ? 17.218 1.564 20.340 1.00 57.78 834 LEU A CA 1
ATOM 6461 C C . LEU A 1 834 ? 16.390 0.291 20.519 1.00 57.78 834 LEU A C 1
ATOM 6463 O O . LEU A 1 834 ? 15.401 0.084 19.819 1.00 57.78 834 LEU A O 1
ATOM 6467 N N . ASP A 1 835 ? 16.749 -0.539 21.494 1.00 50.53 835 ASP A N 1
ATOM 6468 C CA . ASP A 1 835 ? 15.975 -1.749 21.807 1.00 50.53 835 ASP A CA 1
ATOM 6469 C C . ASP A 1 835 ? 14.550 -1.429 22.299 1.00 50.53 835 ASP A C 1
ATOM 6471 O O . ASP A 1 835 ? 13.681 -2.299 22.306 1.00 50.53 835 ASP A O 1
ATOM 6475 N N . GLN A 1 836 ? 14.301 -0.178 22.700 1.00 54.69 836 GLN A N 1
ATOM 6476 C CA . GLN A 1 836 ? 13.009 0.316 23.164 1.00 54.69 836 GLN A CA 1
ATOM 6477 C C . GLN A 1 836 ? 12.599 1.567 22.382 1.00 54.69 836 GLN A C 1
ATOM 6479 O O . GLN A 1 836 ? 13.412 2.462 22.138 1.00 54.69 836 GLN A O 1
ATOM 6484 N N . THR A 1 837 ? 11.322 1.633 22.011 1.00 60.47 837 THR A N 1
ATOM 6485 C CA . THR A 1 837 ? 10.706 2.842 21.462 1.00 60.47 837 THR A CA 1
ATOM 6486 C C . THR A 1 837 ? 10.696 3.938 22.522 1.00 60.47 837 THR A C 1
ATOM 6488 O O . THR A 1 837 ? 10.266 3.709 23.647 1.00 60.47 837 THR A O 1
ATOM 6491 N N . LEU A 1 838 ? 11.139 5.138 22.152 1.00 71.94 838 LEU A N 1
ATOM 6492 C CA . LEU A 1 838 ? 10.960 6.325 22.983 1.00 71.94 838 LEU A CA 1
ATOM 6493 C C . LEU A 1 838 ? 9.544 6.852 22.762 1.00 71.94 838 LEU A C 1
ATOM 6495 O O . LEU A 1 838 ? 9.232 7.323 21.667 1.00 71.94 838 LEU A O 1
ATOM 6499 N N . GLU A 1 839 ? 8.695 6.726 23.782 1.00 73.25 839 GLU A N 1
ATOM 6500 C CA . GLU A 1 839 ? 7.266 7.043 23.690 1.00 73.25 839 GLU A CA 1
ATOM 6501 C C . GLU A 1 839 ? 7.033 8.485 23.230 1.00 73.25 839 GLU A C 1
ATOM 6503 O O . GLU A 1 839 ? 6.314 8.687 22.261 1.00 73.25 839 GLU A O 1
ATOM 6508 N N . GLU A 1 840 ? 7.741 9.465 23.800 1.00 75.50 840 GLU A N 1
ATOM 6509 C CA . GLU A 1 840 ? 7.653 10.880 23.403 1.00 75.50 840 GLU A CA 1
ATOM 6510 C C . GLU A 1 840 ? 7.961 11.120 21.910 1.00 75.50 840 GLU A C 1
ATOM 6512 O O . GLU A 1 840 ? 7.290 11.909 21.243 1.00 75.50 840 GLU A O 1
ATOM 6517 N N . ASP A 1 841 ? 8.975 10.440 21.359 1.00 80.38 841 ASP A N 1
ATOM 6518 C CA . ASP A 1 841 ? 9.362 10.564 19.948 1.00 80.38 841 ASP A CA 1
ATOM 6519 C C . ASP A 1 841 ? 8.345 9.891 19.018 1.00 80.38 841 ASP A C 1
ATOM 6521 O O . ASP A 1 841 ? 8.044 10.411 17.939 1.00 80.38 841 ASP A O 1
ATOM 6525 N N . PHE A 1 842 ? 7.804 8.742 19.433 1.00 81.94 842 PHE A N 1
ATOM 6526 C CA . PHE A 1 842 ? 6.715 8.065 18.729 1.00 81.94 842 PHE A CA 1
ATOM 6527 C C . PHE A 1 842 ? 5.478 8.964 18.674 1.00 81.94 842 PHE A C 1
ATOM 6529 O O . PHE A 1 842 ? 4.896 9.202 17.613 1.00 81.94 842 PHE A O 1
ATOM 6536 N N . ASP A 1 843 ? 5.118 9.505 19.828 1.00 78.94 843 ASP A N 1
ATOM 6537 C CA . ASP A 1 843 ? 3.975 10.368 20.028 1.00 78.94 843 ASP A CA 1
ATOM 6538 C C . ASP A 1 843 ? 4.058 11.647 19.195 1.00 78.94 843 ASP A C 1
ATOM 6540 O O . ASP A 1 843 ? 3.054 12.080 18.617 1.00 78.94 843 ASP A O 1
ATOM 6544 N N . ALA A 1 844 ? 5.251 12.235 19.114 1.00 84.50 844 ALA A N 1
ATOM 6545 C CA . ALA A 1 844 ? 5.535 13.364 18.246 1.00 84.50 844 ALA A CA 1
ATOM 6546 C C . ALA A 1 844 ? 5.449 12.973 16.763 1.00 84.50 844 ALA A C 1
ATOM 6548 O O . ALA A 1 844 ? 4.911 13.736 15.965 1.00 84.50 844 ALA A O 1
ATOM 6549 N N . ALA A 1 845 ? 5.905 11.780 16.371 1.00 87.31 845 ALA A N 1
ATOM 6550 C CA . ALA A 1 845 ? 5.814 11.320 14.984 1.00 87.31 845 ALA A CA 1
ATOM 6551 C C . ALA A 1 845 ? 4.359 11.163 14.515 1.00 87.31 845 ALA A C 1
ATOM 6553 O O . ALA A 1 845 ? 4.012 11.607 13.418 1.00 87.31 845 ALA A O 1
ATOM 6554 N N . VAL A 1 846 ? 3.495 10.589 15.356 1.00 85.56 846 VAL A N 1
ATOM 6555 C CA . VAL A 1 846 ? 2.056 10.474 15.076 1.00 85.56 846 VAL A CA 1
ATOM 6556 C C . VAL A 1 846 ? 1.404 11.856 14.952 1.00 85.56 846 VAL A C 1
ATOM 6558 O O . VAL A 1 846 ? 0.692 12.114 13.976 1.00 85.56 846 VAL A O 1
ATOM 6561 N N . SER A 1 847 ? 1.691 12.772 15.885 1.00 85.62 847 SER A N 1
ATOM 6562 C CA . SER A 1 847 ? 1.191 14.154 15.833 1.00 85.62 847 SER A CA 1
ATOM 6563 C C . SER A 1 847 ? 1.662 14.895 14.580 1.00 85.62 847 SER A C 1
ATOM 6565 O O . SER A 1 847 ? 0.856 15.544 13.910 1.00 85.62 847 SER A O 1
ATOM 6567 N N . LEU A 1 848 ? 2.937 14.740 14.213 1.00 89.94 848 LEU A N 1
ATOM 6568 C CA . LEU A 1 848 ? 3.513 15.338 13.014 1.00 89.94 848 LEU A CA 1
ATOM 6569 C C . LEU A 1 848 ? 2.744 14.887 11.776 1.00 89.94 848 LEU A C 1
ATOM 6571 O O . LEU A 1 848 ? 2.297 15.724 10.999 1.00 89.94 848 LEU A O 1
ATOM 6575 N N . ILE A 1 849 ? 2.543 13.580 11.602 1.00 90.00 849 ILE A N 1
ATOM 6576 C CA . ILE A 1 849 ? 1.818 13.028 10.451 1.00 90.00 849 ILE A CA 1
ATOM 6577 C C . ILE A 1 849 ? 0.396 13.604 10.360 1.00 90.00 849 ILE A C 1
ATOM 6579 O O . ILE A 1 849 ? -0.036 14.019 9.279 1.00 90.00 849 ILE A O 1
ATOM 6583 N N . ALA A 1 850 ? -0.310 13.698 11.490 1.00 86.38 850 ALA A N 1
ATOM 6584 C CA . ALA A 1 850 ? -1.636 14.305 11.541 1.00 86.38 850 ALA A CA 1
ATOM 6585 C C . ALA A 1 850 ? -1.616 15.800 11.158 1.00 86.38 850 ALA A C 1
ATOM 6587 O O . ALA A 1 850 ? -2.519 16.268 10.464 1.00 86.38 850 ALA A O 1
ATOM 6588 N N . GLU A 1 851 ? -0.592 16.558 11.564 1.00 88.25 851 GLU A N 1
ATOM 6589 C CA . GLU A 1 851 ? -0.400 17.954 11.149 1.00 88.25 851 GLU A CA 1
ATOM 6590 C C . GLU A 1 851 ? -0.074 18.088 9.654 1.00 88.25 851 GLU A C 1
ATOM 6592 O O . GLU A 1 851 ? -0.642 18.950 8.982 1.00 88.25 851 GLU A O 1
ATOM 6597 N N . LEU A 1 852 ? 0.793 17.230 9.108 1.00 89.38 852 LEU A N 1
ATOM 6598 C CA . LEU A 1 852 ? 1.173 17.243 7.689 1.00 89.38 852 LEU A CA 1
ATOM 6599 C C . LEU A 1 852 ? -0.044 17.046 6.776 1.00 89.38 852 LEU A C 1
ATOM 6601 O O . LEU A 1 852 ? -0.206 17.771 5.790 1.00 89.38 852 LEU A O 1
ATOM 6605 N N . ARG A 1 853 ? -0.950 16.134 7.147 1.00 86.06 853 ARG A N 1
ATOM 6606 C CA . ARG A 1 853 ? -2.185 15.872 6.393 1.00 86.06 853 ARG A CA 1
ATOM 6607 C C . ARG A 1 853 ? -3.203 17.016 6.430 1.00 86.06 853 ARG A C 1
ATOM 6609 O O . ARG A 1 853 ? -4.084 17.059 5.577 1.00 86.06 853 ARG A O 1
ATOM 6616 N N . LYS A 1 854 ? -3.079 17.978 7.354 1.00 84.38 854 LYS A N 1
ATOM 6617 C CA . LYS A 1 854 ? -3.887 19.216 7.322 1.00 84.38 854 LYS A CA 1
ATOM 6618 C C . LYS A 1 854 ? -3.444 20.172 6.212 1.00 84.38 854 LYS A C 1
ATOM 6620 O O . LYS A 1 854 ? -4.233 21.013 5.797 1.00 84.38 854 LYS A O 1
ATOM 6625 N N . ILE A 1 855 ? -2.191 20.072 5.759 1.00 85.62 855 ILE A N 1
ATOM 6626 C CA . ILE A 1 855 ? -1.641 20.898 4.673 1.00 85.62 855 ILE A CA 1
ATOM 6627 C C . ILE A 1 855 ? -1.868 20.232 3.325 1.00 85.62 855 ILE A C 1
ATOM 6629 O O . ILE A 1 855 ? -2.305 20.886 2.383 1.00 85.62 855 ILE A O 1
ATOM 6633 N N . SER A 1 856 ? -1.550 18.944 3.238 1.00 87.62 856 SER A N 1
ATOM 6634 C CA . SER A 1 856 ? -1.768 18.139 2.046 1.00 87.62 856 SER A CA 1
ATOM 6635 C C . SER A 1 856 ? -2.500 16.876 2.463 1.00 87.62 856 SER A C 1
ATOM 6637 O O . SER A 1 856 ? -1.886 15.941 2.973 1.00 87.62 856 SER A O 1
ATOM 6639 N N . SER A 1 857 ? -3.821 16.858 2.275 1.00 84.06 857 SER A N 1
ATOM 6640 C CA . SER A 1 857 ? -4.649 15.679 2.562 1.00 84.06 857 SER A CA 1
ATOM 6641 C C . SER A 1 857 ? -4.186 14.460 1.769 1.00 84.06 857 SER A C 1
ATOM 6643 O O . SER A 1 857 ? -4.237 13.336 2.266 1.00 84.06 857 SER A O 1
ATOM 6645 N N . ASP A 1 858 ? -3.666 14.710 0.568 1.00 84.88 858 ASP A N 1
ATOM 6646 C CA . ASP A 1 858 ? -3.365 13.689 -0.426 1.00 84.88 858 ASP A CA 1
ATOM 6647 C C . ASP A 1 858 ? -1.895 13.251 -0.398 1.00 84.88 858 ASP A C 1
ATOM 6649 O O . ASP A 1 858 ? -1.522 12.372 -1.173 1.00 84.88 858 ASP A O 1
ATOM 6653 N N . VAL A 1 859 ? -1.055 13.783 0.499 1.00 93.00 859 VAL A N 1
ATOM 6654 C CA . VAL A 1 859 ? 0.336 13.321 0.638 1.00 93.00 859 VAL A CA 1
ATOM 6655 C C . VAL A 1 859 ? 0.380 11.820 0.936 1.00 93.00 859 VAL A C 1
ATOM 6657 O O . VAL A 1 859 ? -0.375 11.308 1.771 1.00 93.00 859 VAL A O 1
ATOM 6660 N N . PHE A 1 860 ? 1.247 11.103 0.230 1.00 96.31 860 PHE A N 1
ATOM 6661 C CA . PHE A 1 860 ? 1.544 9.698 0.469 1.00 96.31 860 PHE A CA 1
ATOM 6662 C C . PHE A 1 860 ? 2.648 9.588 1.516 1.00 96.31 860 PHE A C 1
ATOM 6664 O O . PHE A 1 860 ? 3.727 10.155 1.349 1.00 96.31 860 PHE A O 1
ATOM 6671 N N . ILE A 1 861 ? 2.386 8.865 2.601 1.00 96.06 861 ILE A N 1
ATOM 6672 C CA . ILE A 1 861 ? 3.321 8.720 3.719 1.00 96.06 861 ILE A CA 1
ATOM 6673 C C . ILE A 1 861 ? 3.793 7.273 3.792 1.00 96.06 861 ILE A C 1
ATOM 6675 O O . ILE A 1 861 ? 3.016 6.372 4.111 1.00 96.06 861 ILE A O 1
ATOM 6679 N N . ASN A 1 862 ? 5.083 7.071 3.543 1.00 96.50 862 ASN A N 1
ATOM 6680 C CA . ASN A 1 862 ? 5.760 5.791 3.678 1.00 96.50 862 ASN A CA 1
ATOM 6681 C C . ASN A 1 862 ? 6.649 5.797 4.929 1.00 96.50 862 ASN A C 1
ATOM 6683 O O . ASN A 1 862 ? 7.544 6.635 5.042 1.00 96.50 862 ASN A O 1
ATOM 6687 N N . LEU A 1 863 ? 6.408 4.873 5.864 1.00 94.12 863 LEU A N 1
ATOM 6688 C CA . LEU A 1 863 ? 7.206 4.737 7.087 1.00 94.12 863 LEU A CA 1
ATOM 6689 C C . LEU A 1 863 ? 8.217 3.600 6.933 1.00 94.12 863 LEU A C 1
ATOM 6691 O O . LEU A 1 863 ? 7.856 2.417 6.963 1.00 94.12 863 LEU A O 1
ATOM 6695 N N . SER A 1 864 ? 9.487 3.957 6.787 1.00 84.88 864 SER A N 1
ATOM 6696 C CA . SER A 1 864 ? 10.499 3.058 6.243 1.00 84.88 864 SER A CA 1
ATOM 6697 C C . SER A 1 864 ? 11.372 2.374 7.296 1.00 84.88 864 SER A C 1
ATOM 6699 O O . SER A 1 864 ? 11.767 1.239 7.111 1.00 84.88 864 SER A O 1
ATOM 6701 N N . THR A 1 865 ? 11.636 2.943 8.465 1.00 83.69 865 THR A N 1
ATOM 6702 C CA . THR A 1 865 ? 12.334 2.183 9.525 1.00 83.69 865 THR A CA 1
ATOM 6703 C C . THR A 1 865 ? 11.745 2.477 10.897 1.00 83.69 865 THR A C 1
ATOM 6705 O O . THR A 1 865 ? 11.106 3.505 11.083 1.00 83.69 865 THR A O 1
ATOM 6708 N N . GLY A 1 866 ? 11.915 1.543 11.840 1.00 80.00 866 GLY A N 1
ATOM 6709 C CA . GLY A 1 866 ? 11.370 1.633 13.203 1.00 80.00 866 GLY A CA 1
ATOM 6710 C C . GLY A 1 866 ? 9.918 1.164 13.374 1.00 80.00 866 GLY A C 1
ATOM 6711 O O . GLY A 1 866 ? 9.392 1.201 14.483 1.00 80.00 866 GLY A O 1
ATOM 6712 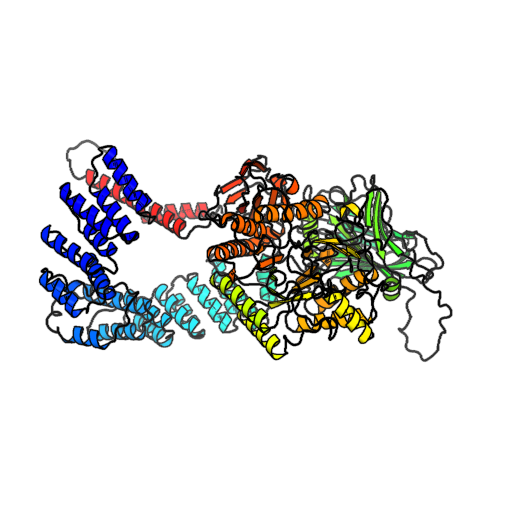N N . THR A 1 867 ? 9.293 0.657 12.310 1.00 88.12 867 THR A N 1
ATOM 6713 C CA . THR A 1 867 ? 7.916 0.149 12.320 1.00 88.12 867 THR A CA 1
ATOM 6714 C C . THR A 1 867 ? 7.843 -1.380 12.436 1.00 88.12 867 THR A C 1
ATOM 6716 O O . THR A 1 867 ? 8.810 -2.115 12.215 1.00 88.12 867 THR A O 1
ATOM 6719 N N . TRP A 1 868 ? 6.661 -1.874 12.802 1.00 91.19 868 TRP A N 1
ATOM 6720 C CA . TRP A 1 868 ? 6.278 -3.290 12.856 1.00 91.19 868 TRP A CA 1
ATOM 6721 C C . TRP A 1 868 ? 4.888 -3.445 12.223 1.00 91.19 868 TRP A C 1
ATOM 6723 O O . TRP A 1 868 ? 4.191 -2.439 12.079 1.00 91.19 868 TRP A O 1
ATOM 6733 N N . PRO A 1 869 ? 4.444 -4.653 11.824 1.00 93.31 869 PRO A N 1
ATOM 6734 C CA . PRO A 1 869 ? 3.210 -4.824 11.048 1.00 93.31 869 PRO A CA 1
ATOM 6735 C C . PRO A 1 869 ? 1.934 -4.725 11.905 1.00 93.31 869 PRO A C 1
ATOM 6737 O O . PRO A 1 869 ? 1.046 -5.577 11.831 1.00 93.31 869 PRO A O 1
ATOM 6740 N N . SER A 1 870 ? 1.817 -3.687 12.732 1.00 95.06 870 SER A N 1
ATOM 6741 C CA . SER A 1 870 ? 0.532 -3.296 13.304 1.00 95.06 870 SER A CA 1
ATOM 6742 C C . SER A 1 870 ? -0.348 -2.700 12.198 1.00 95.06 870 SER A C 1
ATOM 6744 O O . SER A 1 870 ? 0.075 -1.737 11.553 1.00 95.06 870 SER A O 1
ATOM 6746 N N . PRO A 1 871 ? -1.579 -3.203 11.973 1.00 96.44 871 PRO A N 1
ATOM 6747 C CA . PRO A 1 871 ? -2.513 -2.577 11.037 1.00 96.44 871 PRO A CA 1
ATOM 6748 C C . PRO A 1 871 ? -2.858 -1.128 11.413 1.00 96.44 871 PRO A C 1
ATOM 6750 O O . PRO A 1 871 ? -3.175 -0.336 10.530 1.00 96.44 871 PRO A O 1
ATOM 6753 N N . PHE A 1 872 ? -2.748 -0.751 12.691 1.00 95.19 872 PHE A N 1
ATOM 6754 C CA . PHE A 1 872 ? -3.087 0.594 13.159 1.00 95.19 872 PHE A CA 1
ATOM 6755 C C . PHE A 1 872 ? -2.066 1.668 12.770 1.00 95.19 872 PHE A C 1
ATOM 6757 O O . PHE A 1 872 ? -2.380 2.850 12.866 1.00 95.19 872 PHE A O 1
ATOM 6764 N N . TRP A 1 873 ? -0.894 1.304 12.231 1.00 94.19 873 TRP A N 1
ATOM 6765 C CA . TRP A 1 873 ? -0.027 2.288 11.565 1.00 94.19 873 TRP A CA 1
ATOM 6766 C C . TRP A 1 873 ? -0.741 2.993 10.408 1.00 94.19 873 TRP A C 1
ATOM 6768 O O . TRP A 1 873 ? -0.508 4.176 10.164 1.00 94.19 873 TRP A O 1
ATOM 6778 N N . LEU A 1 874 ? -1.660 2.294 9.734 1.00 95.81 874 LEU A N 1
ATOM 6779 C CA . LEU A 1 874 ? -2.372 2.813 8.567 1.00 95.81 874 LEU A CA 1
ATOM 6780 C C . LEU A 1 874 ? -3.432 3.863 8.919 1.00 95.81 874 LEU A C 1
ATOM 6782 O O . LEU A 1 874 ? -3.919 4.564 8.036 1.00 95.81 874 LEU A O 1
ATOM 6786 N N . LEU A 1 875 ? -3.747 4.045 10.205 1.00 93.94 875 LEU A N 1
ATOM 6787 C CA . LEU A 1 875 ? -4.521 5.198 10.676 1.00 93.94 875 LEU A CA 1
ATOM 6788 C C . LEU A 1 875 ? -3.750 6.517 10.508 1.00 93.94 875 LEU A C 1
ATOM 6790 O O . LEU A 1 875 ? -4.349 7.589 10.555 1.00 93.94 875 LEU A O 1
ATOM 6794 N N . TYR A 1 876 ? -2.438 6.442 10.258 1.00 92.06 876 TYR A N 1
ATOM 6795 C CA . TYR A 1 876 ? -1.555 7.594 10.080 1.00 92.06 876 TYR A CA 1
ATOM 6796 C C . TYR A 1 876 ? -0.835 7.569 8.716 1.00 92.06 876 TYR A C 1
ATOM 6798 O O . TYR A 1 876 ? -0.768 8.597 8.029 1.00 92.06 876 TYR A O 1
ATOM 6806 N N . SER A 1 877 ? -0.338 6.407 8.278 1.00 93.94 877 SER A N 1
ATOM 6807 C CA . SER A 1 877 ? 0.456 6.252 7.049 1.00 93.94 877 SER A CA 1
ATOM 6808 C C . SER A 1 877 ? -0.255 5.507 5.914 1.00 93.94 877 SER A C 1
ATOM 6810 O O . SER A 1 877 ? -1.297 4.881 6.099 1.00 93.94 877 SER A O 1
ATOM 6812 N N . ASP A 1 878 ? 0.315 5.580 4.709 1.00 95.88 878 ASP A N 1
ATOM 6813 C CA . ASP A 1 878 ? -0.126 4.785 3.562 1.00 95.88 878 ASP A CA 1
ATOM 6814 C C . ASP A 1 878 ? 0.547 3.401 3.566 1.00 95.88 878 ASP A C 1
ATOM 6816 O O . ASP A 1 878 ? -0.110 2.401 3.254 1.00 95.88 878 ASP A O 1
ATOM 6820 N N . THR A 1 879 ? 1.830 3.339 3.950 1.00 96.44 879 THR A N 1
ATOM 6821 C CA . THR A 1 879 ? 2.627 2.100 3.995 1.00 96.44 879 THR A CA 1
ATOM 6822 C C . THR A 1 879 ? 3.597 2.026 5.173 1.00 96.44 879 THR A C 1
ATOM 6824 O O . THR A 1 879 ? 3.949 3.040 5.785 1.00 96.44 879 THR A O 1
ATOM 6827 N N . VAL A 1 880 ? 4.043 0.800 5.471 1.00 94.75 880 VAL A N 1
ATOM 6828 C CA . VAL A 1 880 ? 5.132 0.498 6.419 1.00 94.75 880 VAL A CA 1
ATOM 6829 C C . VAL A 1 880 ? 6.139 -0.483 5.813 1.00 94.75 880 VAL A C 1
ATOM 6831 O O . VAL A 1 880 ? 5.808 -1.269 4.925 1.00 94.75 880 VAL A O 1
ATOM 6834 N N . TRP A 1 881 ? 7.371 -0.473 6.307 1.00 92.88 881 TRP A N 1
ATOM 6835 C CA . TRP A 1 881 ? 8.455 -1.333 5.830 1.00 92.88 881 TRP A CA 1
ATOM 6836 C C . TRP A 1 881 ? 8.347 -2.794 6.281 1.00 92.88 881 TRP A C 1
ATOM 6838 O O . TRP A 1 881 ? 8.073 -3.096 7.443 1.00 92.88 881 TRP A O 1
ATOM 6848 N N . ARG A 1 882 ? 8.655 -3.728 5.367 1.00 93.12 882 ARG A N 1
ATOM 6849 C CA . ARG A 1 882 ? 8.627 -5.196 5.592 1.00 93.12 882 ARG A CA 1
ATOM 6850 C C . ARG A 1 882 ? 9.601 -5.737 6.656 1.00 93.12 882 ARG A C 1
ATOM 6852 O O . ARG A 1 882 ? 9.510 -6.896 7.047 1.00 93.12 882 ARG A O 1
ATOM 6859 N N . ARG A 1 883 ? 10.541 -4.906 7.099 1.00 86.75 883 ARG A N 1
ATOM 6860 C CA . ARG A 1 883 ? 11.707 -5.171 7.977 1.00 86.75 883 ARG A CA 1
ATOM 6861 C C . ARG A 1 883 ? 12.786 -6.029 7.311 1.00 86.75 883 ARG A C 1
ATOM 6863 O O . ARG A 1 883 ? 12.542 -6.661 6.286 1.00 86.75 883 ARG A O 1
ATOM 6870 N N . GLY A 1 884 ? 13.995 -5.998 7.872 1.00 83.44 884 GLY A N 1
ATOM 6871 C CA . GLY A 1 884 ? 15.214 -6.554 7.268 1.00 83.44 884 GLY A CA 1
ATOM 6872 C C . GLY A 1 884 ? 16.030 -5.501 6.508 1.00 83.44 884 GLY A C 1
ATOM 6873 O O . GLY A 1 884 ? 15.687 -4.321 6.542 1.00 83.44 884 GLY A O 1
ATOM 6874 N N . HIS A 1 885 ? 17.088 -5.942 5.830 1.00 82.19 885 HIS A N 1
ATOM 6875 C CA . HIS A 1 885 ? 17.952 -5.106 4.993 1.00 82.19 885 HIS A CA 1
ATOM 6876 C C . HIS A 1 885 ? 17.216 -4.619 3.741 1.00 82.19 885 HIS A C 1
ATOM 6878 O O . HIS A 1 885 ? 16.312 -5.311 3.263 1.00 82.19 885 HIS A O 1
ATOM 6884 N N . ASP A 1 886 ? 17.642 -3.481 3.188 1.00 82.81 886 ASP A N 1
ATOM 6885 C CA . ASP A 1 886 ? 17.180 -2.919 1.910 1.00 82.81 886 ASP A CA 1
ATOM 6886 C C . ASP A 1 886 ? 17.257 -3.968 0.796 1.00 82.81 886 ASP A C 1
ATOM 6888 O O . ASP A 1 886 ? 16.237 -4.297 0.195 1.00 82.81 886 ASP A O 1
ATOM 6892 N N . HIS A 1 887 ? 18.436 -4.581 0.613 1.00 87.25 887 HIS A N 1
ATOM 6893 C CA . HIS A 1 887 ? 18.592 -5.827 -0.133 1.00 87.25 887 HIS A CA 1
ATOM 6894 C C . HIS A 1 887 ? 19.606 -6.788 0.492 1.00 87.25 887 HIS A C 1
ATOM 6896 O O . HIS A 1 887 ? 20.561 -6.384 1.155 1.00 87.25 887 HIS A O 1
ATOM 6902 N N . TYR A 1 888 ? 19.356 -8.082 0.293 1.00 87.56 888 TYR A N 1
ATOM 6903 C CA . TYR A 1 888 ? 20.224 -9.187 0.691 1.00 87.56 888 TYR A CA 1
ATOM 6904 C C . TYR A 1 888 ? 19.899 -10.427 -0.154 1.00 87.56 888 TYR A C 1
ATOM 6906 O O . TYR A 1 888 ? 19.048 -10.375 -1.043 1.00 87.56 888 TYR A O 1
ATOM 6914 N N . PHE A 1 889 ? 20.563 -11.549 0.116 1.00 88.06 889 PHE A N 1
ATOM 6915 C CA . PHE A 1 889 ? 20.440 -12.765 -0.680 1.00 88.06 889 PHE A CA 1
ATOM 6916 C C . PHE A 1 889 ? 20.119 -13.972 0.195 1.00 88.06 889 PHE A C 1
ATOM 6918 O O . PHE A 1 889 ? 20.827 -14.257 1.158 1.00 88.06 889 PHE A O 1
ATOM 6925 N N . GLU A 1 890 ? 19.085 -14.718 -0.184 1.00 88.62 890 GLU A N 1
ATOM 6926 C CA . GLU A 1 890 ? 18.667 -15.943 0.494 1.00 88.62 890 GLU A CA 1
ATOM 6927 C C . GLU A 1 890 ? 18.252 -17.007 -0.525 1.00 88.62 890 GLU A C 1
ATOM 6929 O O . GLU A 1 890 ? 17.795 -16.696 -1.622 1.00 88.62 890 GLU A O 1
ATOM 6934 N N . GLY A 1 891 ? 18.428 -18.284 -0.190 1.00 92.75 891 GLY A N 1
ATOM 6935 C CA . GLY A 1 891 ? 18.082 -19.386 -1.084 1.00 92.75 891 GLY A CA 1
ATOM 6936 C C . GLY A 1 891 ? 19.106 -19.631 -2.198 1.00 92.75 891 GLY A C 1
ATOM 6937 O O . GLY A 1 891 ? 20.312 -19.447 -2.027 1.00 92.75 891 GLY A O 1
ATOM 6938 N N . SER A 1 892 ? 18.622 -20.133 -3.333 1.00 92.31 892 SER A N 1
ATOM 6939 C CA . SER A 1 892 ? 19.435 -20.653 -4.441 1.00 92.31 892 SER A CA 1
ATOM 6940 C C . SER A 1 892 ? 19.270 -19.834 -5.722 1.00 92.31 892 SER A C 1
ATOM 6942 O O . SER A 1 892 ? 18.357 -19.025 -5.842 1.00 92.31 892 SER A O 1
ATOM 6944 N N . GLY A 1 893 ? 20.132 -20.092 -6.707 1.00 91.31 893 GLY A N 1
ATOM 6945 C CA . GLY A 1 893 ? 20.112 -19.402 -7.995 1.00 91.31 893 GLY A CA 1
ATOM 6946 C C . GLY A 1 893 ? 21.081 -18.229 -8.041 1.00 91.31 893 GLY A C 1
ATOM 6947 O O . GLY A 1 893 ? 21.991 -18.108 -7.217 1.00 91.31 893 GLY A O 1
ATOM 6948 N N . CYS A 1 894 ? 20.906 -17.396 -9.055 1.00 90.75 894 CYS A N 1
ATOM 6949 C CA . CYS A 1 894 ? 21.712 -16.206 -9.254 1.00 90.75 894 CYS A CA 1
ATOM 6950 C C . CYS A 1 894 ? 21.321 -15.113 -8.228 1.00 90.75 894 CYS A C 1
ATOM 6952 O O . CYS A 1 894 ? 20.327 -15.257 -7.509 1.00 90.75 894 CYS A O 1
ATOM 6954 N N . ALA A 1 895 ? 22.134 -14.069 -8.065 1.00 90.00 895 ALA A N 1
ATOM 6955 C CA . ALA A 1 895 ? 21.920 -12.983 -7.109 1.00 90.00 895 ALA A CA 1
ATOM 6956 C C . ALA A 1 895 ? 20.491 -12.441 -7.186 1.00 90.00 895 ALA A C 1
ATOM 6958 O O . ALA A 1 895 ? 19.822 -12.363 -6.158 1.00 90.00 895 ALA A O 1
ATOM 6959 N N . ARG A 1 896 ? 19.960 -12.198 -8.387 1.00 93.38 896 ARG A N 1
ATOM 6960 C CA . ARG A 1 896 ? 18.587 -11.702 -8.530 1.00 93.38 896 ARG A CA 1
ATOM 6961 C C . ARG A 1 896 ? 17.526 -12.688 -8.029 1.00 93.38 896 ARG A C 1
ATOM 6963 O O . ARG A 1 896 ? 16.592 -12.282 -7.345 1.00 93.38 896 ARG A O 1
ATOM 6970 N N . GLU A 1 897 ? 17.682 -13.985 -8.287 1.00 95.50 897 GLU A N 1
ATOM 6971 C CA . GLU A 1 897 ? 16.733 -14.994 -7.790 1.00 95.50 897 GLU A CA 1
ATOM 6972 C C . GLU A 1 897 ? 16.780 -15.124 -6.262 1.00 95.50 897 GLU A C 1
ATOM 6974 O O . GLU A 1 897 ? 15.740 -15.284 -5.609 1.00 95.50 897 GLU A O 1
ATOM 6979 N N . ARG A 1 898 ? 17.980 -14.998 -5.683 1.00 95.44 898 ARG A N 1
ATOM 6980 C CA . ARG A 1 898 ? 18.180 -14.978 -4.230 1.00 95.44 898 ARG A CA 1
ATOM 6981 C C . ARG A 1 898 ? 17.667 -13.696 -3.581 1.00 95.44 898 ARG A C 1
ATOM 6983 O O . ARG A 1 898 ? 17.212 -13.737 -2.442 1.00 95.44 898 ARG A O 1
ATOM 6990 N N . TRP A 1 899 ? 17.714 -12.575 -4.296 1.00 95.00 899 TRP A N 1
ATOM 6991 C CA . TRP A 1 899 ? 17.148 -11.302 -3.856 1.00 95.00 899 TRP A CA 1
ATOM 6992 C C . TRP A 1 899 ? 15.624 -11.379 -3.764 1.00 95.00 899 TRP A C 1
ATOM 6994 O O . TRP A 1 899 ? 15.066 -11.095 -2.705 1.00 95.00 899 TRP A O 1
ATOM 7004 N N . ILE A 1 900 ? 14.951 -11.858 -4.818 1.00 97.50 900 ILE A N 1
ATOM 7005 C CA . ILE A 1 900 ? 13.493 -12.072 -4.800 1.00 97.50 900 ILE A CA 1
ATOM 7006 C C . ILE A 1 900 ? 13.112 -12.987 -3.627 1.00 97.50 900 ILE A C 1
ATOM 7008 O O . ILE A 1 900 ? 12.181 -12.694 -2.879 1.00 97.50 900 ILE A O 1
ATOM 7012 N N . THR A 1 901 ? 13.866 -14.076 -3.437 1.00 97.88 901 THR A N 1
ATOM 7013 C CA . THR A 1 901 ? 13.631 -15.038 -2.351 1.00 97.88 901 THR A CA 1
ATOM 7014 C C . THR A 1 901 ? 13.802 -14.402 -0.973 1.00 97.88 901 THR A C 1
ATOM 7016 O O . THR A 1 901 ? 12.925 -14.575 -0.134 1.00 97.88 901 THR A O 1
ATOM 7019 N N . TYR A 1 902 ? 14.866 -13.626 -0.748 1.00 97.25 902 TYR A N 1
ATOM 7020 C CA . TYR A 1 902 ? 15.085 -12.900 0.507 1.00 97.25 902 TYR A CA 1
ATOM 7021 C C . TYR A 1 902 ? 13.977 -11.882 0.791 1.00 97.25 902 TYR A C 1
ATOM 7023 O O . TYR A 1 902 ? 13.412 -11.858 1.885 1.00 97.25 902 TYR A O 1
ATOM 7031 N N . ARG A 1 903 ? 13.636 -11.048 -0.200 1.00 97.38 903 ARG A N 1
ATOM 7032 C CA . ARG A 1 903 ? 12.591 -10.025 -0.077 1.00 97.38 903 ARG A CA 1
ATOM 7033 C C . ARG A 1 903 ? 11.280 -10.644 0.404 1.00 97.38 903 ARG A C 1
ATOM 7035 O O . ARG A 1 903 ? 10.682 -10.168 1.371 1.00 97.38 903 ARG A O 1
ATOM 7042 N N . ASP A 1 904 ? 10.872 -11.729 -0.244 1.00 98.12 904 ASP A N 1
ATOM 7043 C CA . ASP A 1 904 ? 9.603 -12.395 0.026 1.00 98.12 904 ASP A CA 1
ATOM 7044 C C . ASP A 1 904 ? 9.677 -13.254 1.306 1.00 98.12 904 ASP A C 1
ATOM 7046 O O . ASP A 1 904 ? 8.695 -13.328 2.049 1.00 98.12 904 ASP A O 1
ATOM 7050 N N . ALA A 1 905 ? 10.847 -13.813 1.650 1.00 97.31 905 ALA A N 1
ATOM 7051 C CA . ALA A 1 905 ? 11.097 -14.460 2.943 1.00 97.31 905 ALA A CA 1
ATOM 7052 C C . ALA A 1 905 ? 10.939 -13.478 4.112 1.00 97.31 905 ALA A C 1
ATOM 7054 O O . ALA A 1 905 ? 10.330 -13.820 5.127 1.00 97.31 905 ALA A O 1
ATOM 7055 N N . MET A 1 906 ? 11.417 -12.237 3.966 1.00 96.12 906 MET A N 1
ATOM 7056 C CA . MET A 1 906 ? 11.226 -11.194 4.978 1.00 96.12 906 MET A CA 1
ATOM 7057 C C . MET A 1 906 ? 9.755 -10.812 5.125 1.00 96.12 906 MET A C 1
ATOM 7059 O O . MET A 1 906 ? 9.281 -10.691 6.252 1.00 96.12 906 MET A O 1
ATOM 7063 N N . VAL A 1 907 ? 9.000 -10.686 4.028 1.00 97.62 907 VAL A N 1
ATOM 7064 C CA . VAL A 1 907 ? 7.542 -10.474 4.112 1.00 97.62 907 VAL A CA 1
ATOM 7065 C C . VAL A 1 907 ? 6.873 -11.622 4.875 1.00 97.62 907 VAL A C 1
ATOM 7067 O O . VAL A 1 907 ? 6.081 -11.382 5.791 1.00 97.62 907 VAL A O 1
ATOM 7070 N N . TYR A 1 908 ? 7.215 -12.868 4.549 1.00 97.81 908 TYR A N 1
ATOM 7071 C CA . TYR A 1 908 ? 6.651 -14.039 5.211 1.00 97.81 908 TYR A CA 1
ATOM 7072 C C . TYR A 1 908 ? 6.970 -14.065 6.718 1.00 97.81 908 TYR A C 1
ATOM 7074 O O . TYR A 1 908 ? 6.071 -14.110 7.568 1.00 97.81 908 TYR A O 1
ATOM 7082 N N . ALA A 1 909 ? 8.254 -13.976 7.068 1.00 95.88 909 ALA A N 1
ATOM 7083 C CA . ALA A 1 909 ? 8.737 -14.091 8.439 1.00 95.88 909 ALA A CA 1
ATOM 7084 C C . ALA A 1 909 ? 8.340 -12.898 9.322 1.00 95.88 909 ALA A C 1
ATOM 7086 O O . ALA A 1 909 ? 7.970 -13.093 10.482 1.00 95.88 909 ALA A O 1
ATOM 7087 N N . ASN A 1 910 ? 8.378 -11.677 8.783 1.00 94.75 910 ASN A N 1
ATOM 7088 C CA . ASN A 1 910 ? 8.186 -10.460 9.572 1.00 94.75 910 ASN A CA 1
ATOM 7089 C C . ASN A 1 910 ? 6.753 -9.937 9.549 1.00 94.75 910 ASN A C 1
ATOM 7091 O O . ASN A 1 910 ? 6.404 -9.200 10.464 1.00 94.75 910 ASN A O 1
ATOM 7095 N N . VAL A 1 911 ? 5.937 -10.293 8.548 1.00 96.31 911 VAL A N 1
ATOM 7096 C CA . VAL A 1 911 ? 4.565 -9.777 8.394 1.00 96.31 911 VAL A CA 1
ATOM 7097 C C . VAL A 1 911 ? 3.547 -10.905 8.432 1.00 96.31 911 VAL A C 1
ATOM 7099 O O . VAL A 1 911 ? 2.762 -10.968 9.374 1.00 96.31 911 VAL A O 1
ATOM 7102 N N . VAL A 1 912 ? 3.579 -11.834 7.473 1.00 96.19 912 VAL A N 1
ATOM 7103 C CA . VAL A 1 912 ? 2.536 -12.871 7.318 1.00 96.19 912 VAL A CA 1
ATOM 7104 C C . VAL A 1 912 ? 2.377 -13.707 8.589 1.00 96.19 912 VAL A C 1
ATOM 7106 O O . VAL A 1 912 ? 1.261 -13.950 9.047 1.00 96.19 912 VAL A O 1
ATOM 7109 N N . THR A 1 913 ? 3.489 -14.118 9.200 1.00 95.44 913 THR A N 1
ATOM 7110 C CA . THR A 1 913 ? 3.467 -14.944 10.421 1.00 95.44 913 THR A CA 1
ATOM 7111 C C . THR A 1 913 ? 3.296 -14.147 11.720 1.00 95.44 913 THR A C 1
ATOM 7113 O O . THR A 1 913 ? 3.017 -14.746 12.766 1.00 95.44 913 THR A O 1
ATOM 7116 N N . GLN A 1 914 ? 3.471 -12.821 11.674 1.00 95.38 914 GLN A N 1
ATOM 7117 C CA . GLN A 1 914 ? 3.436 -11.936 12.844 1.00 95.38 914 GLN A CA 1
ATOM 7118 C C . GLN A 1 914 ? 2.115 -11.175 12.967 1.00 95.38 914 GLN A C 1
ATOM 7120 O O . GLN A 1 914 ? 1.666 -10.923 14.079 1.00 95.38 914 GLN A O 1
ATOM 7125 N N . SER A 1 915 ? 1.480 -10.823 11.850 1.00 95.69 915 SER A N 1
ATOM 7126 C CA . SER A 1 915 ? 0.235 -10.055 11.801 1.00 95.69 915 SER A CA 1
ATOM 7127 C C . SER A 1 915 ? -0.629 -10.471 10.598 1.00 95.69 915 SER A C 1
ATOM 7129 O O . SER A 1 915 ? -0.703 -9.760 9.597 1.00 95.69 915 SER A O 1
ATOM 7131 N N . PRO A 1 916 ? -1.307 -11.634 10.666 1.00 92.88 916 PRO A N 1
ATOM 7132 C CA . PRO A 1 916 ? -2.163 -12.151 9.590 1.00 92.88 916 PRO A CA 1
ATOM 7133 C C . PRO A 1 916 ? -3.280 -11.224 9.078 1.00 92.88 916 PRO A C 1
ATOM 7135 O O . PRO A 1 916 ? -3.842 -11.489 8.017 1.00 92.88 916 PRO A O 1
ATOM 7138 N N . LEU A 1 917 ? -3.658 -10.192 9.842 1.00 95.31 917 LEU A N 1
ATOM 7139 C CA . LEU A 1 917 ? -4.671 -9.206 9.446 1.00 95.31 917 LEU A CA 1
ATOM 7140 C C . LEU A 1 917 ? -4.074 -7.909 8.877 1.00 95.31 917 LEU A C 1
ATOM 7142 O O . LEU A 1 917 ? -4.834 -7.027 8.481 1.00 95.31 917 LEU A O 1
ATOM 7146 N N . PHE A 1 918 ? -2.745 -7.779 8.817 1.00 97.31 918 PHE A N 1
ATOM 7147 C CA . PHE A 1 918 ? -2.100 -6.647 8.159 1.00 97.31 918 PHE A CA 1
ATOM 7148 C C . PHE A 1 918 ? -2.315 -6.722 6.634 1.00 97.31 918 PHE A C 1
ATOM 7150 O O . PHE A 1 918 ? -2.058 -7.774 6.038 1.00 97.31 918 PHE A O 1
ATOM 7157 N N . PRO A 1 919 ? -2.761 -5.641 5.969 1.00 95.94 919 PRO A N 1
ATOM 7158 C CA . PRO A 1 919 ? -2.948 -5.638 4.522 1.00 95.94 919 PRO A CA 1
ATOM 7159 C C . PRO A 1 919 ? -1.598 -5.621 3.802 1.00 95.94 919 PRO A C 1
ATOM 7161 O O . PRO A 1 919 ? -0.865 -4.633 3.845 1.00 95.94 919 PRO A O 1
ATOM 7164 N N . LEU A 1 920 ? -1.273 -6.708 3.100 1.00 96.75 920 LEU A N 1
ATOM 7165 C CA . LEU A 1 920 ? 0.018 -6.836 2.421 1.00 96.75 920 LEU A CA 1
ATOM 7166 C C . LEU A 1 920 ? 0.213 -5.807 1.293 1.00 96.75 920 LEU A C 1
ATOM 7168 O O . LEU A 1 920 ? 1.347 -5.457 0.982 1.00 96.75 920 LEU A O 1
ATOM 7172 N N . SER A 1 921 ? -0.876 -5.266 0.737 1.00 96.00 921 SER A N 1
ATOM 7173 C CA . SER A 1 921 ? -0.847 -4.161 -0.229 1.00 96.00 921 SER A CA 1
ATOM 7174 C C . SER A 1 921 ? -0.199 -2.886 0.333 1.00 96.00 921 SER A C 1
ATOM 7176 O O . SER A 1 921 ? 0.272 -2.051 -0.434 1.00 96.00 921 SER A O 1
ATOM 7178 N N . SER A 1 922 ? -0.157 -2.727 1.659 1.00 97.38 922 SER A N 1
ATOM 7179 C CA . SER A 1 922 ? 0.372 -1.541 2.346 1.00 97.38 922 SER A CA 1
ATOM 7180 C C . SER A 1 922 ? 1.824 -1.717 2.824 1.00 97.38 922 SER A C 1
ATOM 7182 O O . SER A 1 922 ? 2.249 -1.076 3.788 1.00 97.38 922 SER A O 1
ATOM 7184 N N . LEU A 1 923 ? 2.593 -2.605 2.185 1.00 96.88 923 LEU A N 1
ATOM 7185 C CA . LEU A 1 923 ? 4.004 -2.835 2.500 1.00 96.88 923 LEU A CA 1
ATOM 7186 C C . LEU A 1 923 ? 4.942 -2.091 1.546 1.00 96.88 923 LEU A C 1
ATOM 7188 O O . LEU A 1 923 ? 4.754 -2.098 0.333 1.00 96.88 923 LEU A O 1
ATOM 7192 N N . MET A 1 924 ? 6.019 -1.544 2.105 1.00 95.81 924 MET A N 1
ATOM 7193 C CA . MET A 1 924 ? 7.241 -1.213 1.376 1.00 95.81 924 MET A CA 1
ATOM 7194 C C . MET A 1 924 ? 8.154 -2.443 1.367 1.00 95.81 924 MET A C 1
ATOM 7196 O O . MET A 1 924 ? 8.587 -2.911 2.426 1.00 95.81 924 MET A O 1
ATOM 7200 N N . VAL A 1 925 ? 8.447 -2.972 0.175 1.00 94.75 925 VAL A N 1
ATOM 7201 C CA . VAL A 1 925 ? 9.233 -4.208 -0.010 1.00 94.75 925 VAL A CA 1
ATOM 7202 C C . VAL A 1 925 ? 10.542 -4.009 -0.779 1.00 94.75 925 VAL A C 1
ATOM 7204 O O . VAL A 1 925 ? 11.293 -4.974 -0.880 1.00 94.75 925 VAL A O 1
ATOM 7207 N N . HIS A 1 926 ? 10.849 -2.784 -1.233 1.00 88.44 926 HIS A N 1
ATOM 7208 C CA . HIS A 1 926 ? 11.962 -2.440 -2.139 1.00 88.44 926 HIS A CA 1
ATOM 7209 C C . HIS A 1 926 ? 11.800 -3.000 -3.559 1.00 88.44 926 HIS A C 1
ATOM 7211 O O . HIS A 1 926 ? 12.691 -3.666 -4.069 1.00 88.44 926 HIS A O 1
ATOM 7217 N N . GLY A 1 927 ? 10.643 -2.719 -4.175 1.00 89.25 927 GLY A N 1
ATOM 7218 C CA . GLY A 1 927 ? 10.199 -3.121 -5.522 1.00 89.25 927 GLY A CA 1
ATOM 7219 C C . GLY A 1 927 ? 11.235 -3.778 -6.447 1.00 89.25 927 GLY A C 1
ATOM 7220 O O . GLY A 1 927 ? 11.435 -4.992 -6.365 1.00 89.25 927 GLY A O 1
ATOM 7221 N N . ILE A 1 928 ? 11.804 -2.994 -7.369 1.00 96.50 928 ILE A N 1
ATOM 7222 C CA . ILE A 1 928 ? 12.793 -3.432 -8.370 1.00 96.50 928 ILE A CA 1
ATOM 7223 C C . ILE A 1 928 ? 14.126 -2.735 -8.100 1.00 96.50 928 ILE A C 1
ATOM 7225 O O . ILE A 1 928 ? 14.165 -1.504 -8.031 1.00 96.50 928 ILE A O 1
ATOM 7229 N N . ILE A 1 929 ? 15.215 -3.507 -8.024 1.00 95.75 929 ILE A N 1
ATOM 7230 C CA . ILE A 1 929 ? 16.574 -2.996 -7.818 1.00 95.75 929 ILE A CA 1
ATOM 7231 C C . ILE A 1 929 ? 17.473 -3.375 -9.001 1.00 95.75 929 ILE A C 1
ATOM 7233 O O . ILE A 1 929 ? 17.876 -4.523 -9.193 1.00 95.75 929 ILE A O 1
ATOM 7237 N N . PHE A 1 930 ? 17.817 -2.370 -9.805 1.00 95.56 930 PHE A N 1
ATOM 7238 C CA . PHE A 1 930 ? 18.790 -2.470 -10.891 1.00 95.56 930 PHE A CA 1
ATOM 7239 C C . PHE A 1 930 ? 19.525 -1.138 -11.080 1.00 95.56 930 PHE A C 1
ATOM 7241 O O . PHE A 1 930 ? 19.342 -0.415 -12.065 1.00 95.56 930 PHE A O 1
ATOM 7248 N N . ALA A 1 931 ? 20.338 -0.791 -10.085 1.00 93.25 931 ALA A N 1
ATOM 7249 C CA . ALA A 1 931 ? 21.014 0.495 -9.992 1.00 93.25 931 ALA A CA 1
ATOM 7250 C C . ALA A 1 931 ? 22.502 0.340 -9.664 1.00 93.25 931 ALA A C 1
ATOM 7252 O O . ALA A 1 931 ? 22.916 -0.674 -9.110 1.00 93.25 931 ALA A O 1
ATOM 7253 N N . LYS A 1 932 ? 23.315 1.333 -10.041 1.00 90.38 932 LYS A N 1
ATOM 7254 C CA . LYS A 1 932 ? 24.787 1.254 -10.042 1.00 90.38 932 LYS A CA 1
ATOM 7255 C C . LYS A 1 932 ? 25.405 0.917 -8.685 1.00 90.38 932 LYS A C 1
ATOM 7257 O O . LYS A 1 932 ? 26.397 0.188 -8.669 1.00 90.38 932 LYS A O 1
ATOM 7262 N N . ASP A 1 933 ? 24.808 1.379 -7.590 1.00 87.38 933 ASP A N 1
ATOM 7263 C CA . ASP A 1 933 ? 25.355 1.213 -6.241 1.00 87.38 933 ASP A CA 1
ATOM 7264 C C . ASP A 1 933 ? 24.694 0.040 -5.485 1.00 87.38 933 ASP A C 1
ATOM 7266 O O . ASP A 1 933 ? 25.032 -0.245 -4.336 1.00 87.38 933 ASP A O 1
ATOM 7270 N N . ALA A 1 934 ? 23.799 -0.708 -6.145 1.00 85.06 934 ALA A N 1
ATOM 7271 C CA . ALA A 1 934 ? 23.256 -1.964 -5.632 1.00 85.06 934 ALA A CA 1
ATOM 7272 C C . ALA A 1 934 ? 24.222 -3.126 -5.924 1.00 85.06 934 ALA A C 1
ATOM 7274 O O . ALA A 1 934 ? 24.294 -3.640 -7.045 1.00 85.06 934 ALA A O 1
ATOM 7275 N N . TRP A 1 935 ? 25.002 -3.533 -4.922 1.00 84.19 935 TRP A N 1
ATOM 7276 C CA . TRP A 1 935 ? 25.989 -4.605 -5.062 1.00 84.19 935 TRP A CA 1
ATOM 7277 C C . TRP A 1 935 ? 25.330 -5.924 -5.500 1.00 84.19 935 TRP A C 1
ATOM 7279 O O . TRP A 1 935 ? 24.242 -6.275 -5.061 1.00 84.19 935 TRP A O 1
ATOM 7289 N N . ASP A 1 936 ? 25.965 -6.622 -6.445 1.00 84.25 936 ASP A N 1
ATOM 7290 C CA . ASP A 1 936 ? 25.476 -7.850 -7.101 1.00 84.25 936 ASP A CA 1
ATOM 7291 C C . ASP A 1 936 ? 24.116 -7.759 -7.833 1.00 84.25 936 ASP A C 1
ATOM 7293 O O . ASP A 1 936 ? 23.766 -8.671 -8.581 1.00 84.25 936 ASP A O 1
ATOM 7297 N N . LEU A 1 937 ? 23.395 -6.638 -7.722 1.00 87.88 937 LEU A N 1
ATOM 7298 C CA . LEU A 1 937 ? 22.181 -6.314 -8.477 1.00 87.88 937 LEU A CA 1
ATOM 7299 C C . LEU A 1 937 ? 22.403 -5.197 -9.503 1.00 87.88 937 LEU A C 1
ATOM 7301 O O . LEU A 1 937 ? 21.447 -4.746 -10.113 1.00 87.88 937 LEU A O 1
ATOM 7305 N N . ASN A 1 938 ? 23.639 -4.751 -9.741 1.00 84.69 938 ASN A N 1
ATOM 7306 C CA . ASN A 1 938 ? 23.967 -3.705 -10.721 1.00 84.69 938 ASN A CA 1
ATOM 7307 C C . ASN A 1 938 ? 24.387 -4.240 -12.100 1.00 84.69 938 ASN A C 1
ATOM 7309 O O . ASN A 1 938 ? 24.864 -3.486 -12.950 1.00 84.69 938 ASN A O 1
ATOM 7313 N N . ARG A 1 939 ? 24.258 -5.551 -12.334 1.00 79.62 939 ARG A N 1
ATOM 7314 C CA . ARG A 1 939 ? 24.687 -6.215 -13.576 1.00 79.62 939 ARG A CA 1
ATOM 7315 C C . ARG A 1 939 ? 23.666 -7.261 -13.984 1.00 79.62 939 ARG A C 1
ATOM 7317 O O . ARG A 1 939 ? 22.981 -7.834 -13.143 1.00 79.62 939 ARG A O 1
ATOM 7324 N N . LEU A 1 940 ? 23.591 -7.533 -15.280 1.00 70.00 940 LEU A N 1
ATOM 7325 C CA . LEU A 1 940 ? 22.944 -8.749 -15.757 1.00 70.00 940 LEU A CA 1
ATOM 7326 C C . LEU A 1 940 ? 23.892 -9.924 -15.504 1.00 70.00 940 LEU A C 1
ATOM 7328 O O . LEU A 1 940 ? 25.088 -9.844 -15.792 1.00 70.00 940 LEU A O 1
ATOM 7332 N N . GLU A 1 941 ? 23.371 -10.995 -14.921 1.00 66.88 941 GLU A N 1
ATOM 7333 C CA . GLU A 1 941 ? 24.179 -12.141 -14.514 1.00 66.88 941 GLU A CA 1
ATOM 7334 C C . GLU A 1 941 ? 24.544 -13.024 -15.720 1.00 66.88 941 GLU A C 1
ATOM 7336 O O . GLU A 1 941 ? 23.722 -13.258 -16.605 1.00 66.88 941 GLU A O 1
ATOM 7341 N N . GLY A 1 942 ? 25.790 -13.521 -15.753 1.00 51.66 942 GLY A N 1
ATOM 7342 C CA . GLY A 1 942 ? 26.303 -14.392 -16.823 1.00 51.66 942 GLY A CA 1
ATOM 7343 C C . GLY A 1 942 ? 27.006 -13.655 -17.971 1.00 51.66 942 GLY A C 1
ATOM 7344 O O . GLY A 1 942 ? 26.561 -13.704 -19.116 1.00 51.66 942 GLY A O 1
ATOM 7345 N N . SER A 1 943 ? 28.146 -13.011 -17.688 1.00 41.75 943 SER A N 1
ATOM 7346 C CA . SER A 1 943 ? 28.993 -12.287 -18.653 1.00 41.75 943 SER A CA 1
ATOM 7347 C C . SER A 1 943 ? 29.731 -13.207 -19.650 1.00 41.75 943 SER A C 1
ATOM 7349 O O . SER A 1 943 ? 30.963 -13.249 -19.677 1.00 41.75 943 SER A O 1
ATOM 7351 N N . GLY A 1 944 ? 28.990 -13.962 -20.465 1.00 34.62 944 GLY A N 1
ATOM 7352 C CA . GLY A 1 944 ? 29.527 -14.800 -21.539 1.00 34.62 944 GLY A CA 1
ATOM 7353 C C . GLY A 1 944 ? 28.433 -15.377 -22.443 1.00 34.62 944 GLY A C 1
ATOM 7354 O O . GLY A 1 944 ? 27.682 -16.236 -22.008 1.00 34.62 944 GLY A O 1
ATOM 7355 N N . THR A 1 945 ? 28.351 -14.873 -23.682 1.00 32.69 945 THR A N 1
ATOM 7356 C CA . THR A 1 945 ? 27.757 -15.421 -24.936 1.00 32.69 945 THR A CA 1
ATOM 7357 C C . THR A 1 945 ? 26.447 -16.246 -24.927 1.00 32.69 945 THR A C 1
ATOM 7359 O O . THR A 1 945 ? 26.085 -16.788 -25.966 1.00 32.69 945 THR A O 1
ATOM 7362 N N . GLY A 1 946 ? 25.694 -16.317 -23.829 1.00 42.28 946 GLY A N 1
ATOM 7363 C CA . GLY A 1 946 ? 24.422 -17.042 -23.710 1.00 42.28 946 GLY A CA 1
ATOM 7364 C C . GLY A 1 946 ? 23.598 -16.516 -22.534 1.00 42.28 946 GLY A C 1
ATOM 7365 O O . GLY A 1 946 ? 23.424 -17.207 -21.535 1.00 42.28 946 GLY A O 1
ATOM 7366 N N . MET A 1 947 ? 23.173 -15.254 -22.627 1.00 55.34 947 MET A N 1
ATOM 7367 C CA . MET A 1 947 ? 22.610 -14.470 -21.521 1.00 55.34 947 MET A CA 1
ATOM 7368 C C . MET A 1 947 ? 21.115 -14.742 -21.309 1.00 55.34 947 MET A C 1
ATOM 7370 O O . MET A 1 947 ? 20.351 -14.760 -22.271 1.00 55.34 947 MET A O 1
ATOM 7374 N N . SER A 1 948 ? 20.684 -14.882 -20.053 1.00 64.12 948 SER A N 1
ATOM 7375 C CA . SER A 1 948 ? 19.264 -14.995 -19.705 1.00 64.12 948 SER A CA 1
ATOM 7376 C C . SER A 1 948 ? 18.753 -13.672 -19.132 1.00 64.12 948 SER A C 1
ATOM 7378 O O . SER A 1 948 ? 19.115 -13.291 -18.023 1.00 64.12 948 SER A O 1
ATOM 7380 N N . HIS A 1 949 ? 17.902 -12.974 -19.887 1.00 83.50 949 HIS A N 1
ATOM 7381 C CA . HIS A 1 949 ? 17.111 -11.814 -19.433 1.00 83.50 949 HIS A CA 1
ATOM 7382 C C . HIS A 1 949 ? 16.044 -12.203 -18.384 1.00 83.50 949 HIS A C 1
ATOM 7384 O O . HIS A 1 949 ? 15.483 -11.366 -17.679 1.00 83.50 949 HIS A O 1
ATOM 7390 N N . GLU A 1 950 ? 15.808 -13.505 -18.231 1.00 88.25 950 GLU A N 1
ATOM 7391 C CA . GLU A 1 950 ? 14.707 -14.073 -17.461 1.00 88.25 950 GLU A CA 1
ATOM 7392 C C . GLU A 1 950 ? 14.696 -13.700 -15.963 1.00 88.25 950 GLU A C 1
ATOM 7394 O O . GLU A 1 950 ? 13.627 -13.329 -15.479 1.00 88.25 950 GLU A O 1
ATOM 7399 N N . PRO A 1 951 ? 15.821 -13.680 -15.211 1.00 93.06 951 PRO A N 1
ATOM 7400 C CA . PRO A 1 951 ? 15.780 -13.296 -13.797 1.00 93.06 951 PRO A CA 1
ATOM 7401 C C . PRO A 1 951 ? 15.326 -11.847 -13.573 1.00 93.06 951 PRO A C 1
ATOM 7403 O O . PRO A 1 951 ? 14.645 -11.567 -12.590 1.00 93.06 951 PRO A O 1
ATOM 7406 N N . PHE A 1 952 ? 15.675 -10.915 -14.477 1.00 94.69 952 PHE A N 1
ATOM 7407 C CA . PHE A 1 952 ? 15.181 -9.529 -14.411 1.00 94.69 952 PHE A CA 1
ATOM 7408 C C . PHE A 1 952 ? 13.662 -9.495 -14.553 1.00 94.69 952 PHE A C 1
ATOM 7410 O O . PHE A 1 952 ? 12.962 -8.922 -13.721 1.00 94.69 952 PHE A O 1
ATOM 7417 N N . LYS A 1 953 ? 13.151 -10.186 -15.571 1.00 94.94 953 LYS A N 1
ATOM 7418 C CA . LYS A 1 953 ? 11.717 -10.321 -15.817 1.00 94.94 953 LYS A CA 1
ATOM 7419 C C . LYS A 1 953 ? 10.986 -10.968 -14.635 1.00 94.94 953 LYS A C 1
ATOM 7421 O O . LYS A 1 953 ? 9.899 -10.521 -14.272 1.00 94.94 953 LYS A O 1
ATOM 7426 N N . HIS A 1 954 ? 11.582 -11.980 -13.998 1.00 96.44 954 HIS A N 1
ATOM 7427 C CA . HIS A 1 954 ? 11.057 -12.580 -12.770 1.00 96.44 954 HIS A CA 1
ATOM 7428 C C . HIS A 1 954 ? 10.922 -11.552 -11.639 1.00 96.44 954 HIS A C 1
ATOM 7430 O O . HIS A 1 954 ? 9.865 -11.482 -11.012 1.00 96.44 954 HIS A O 1
ATOM 7436 N N . GLU A 1 955 ? 11.948 -10.731 -11.396 1.00 97.19 955 GLU A N 1
ATOM 7437 C CA . GLU A 1 955 ? 11.899 -9.674 -10.377 1.00 97.19 955 GLU A CA 1
ATOM 7438 C C . GLU A 1 955 ? 10.780 -8.676 -10.671 1.00 97.19 955 GLU A C 1
ATOM 7440 O O . GLU A 1 955 ? 9.958 -8.419 -9.793 1.00 97.19 955 GLU A O 1
ATOM 7445 N N . VAL A 1 956 ? 10.697 -8.183 -11.910 1.00 98.06 956 VAL A N 1
ATOM 7446 C CA . VAL A 1 956 ? 9.665 -7.232 -12.346 1.00 98.06 956 VAL A CA 1
ATOM 7447 C C . VAL A 1 956 ? 8.264 -7.808 -12.131 1.00 98.06 956 VAL A C 1
ATOM 7449 O O . VAL A 1 956 ? 7.432 -7.197 -11.457 1.00 98.06 956 VAL A O 1
ATOM 7452 N N . ARG A 1 957 ? 7.997 -9.016 -12.643 1.00 97.50 957 ARG A N 1
ATOM 7453 C CA . ARG A 1 957 ? 6.687 -9.671 -12.493 1.00 97.50 957 ARG A CA 1
ATOM 7454 C C . ARG A 1 957 ? 6.345 -9.956 -11.041 1.00 97.50 957 ARG A C 1
ATOM 7456 O O . ARG A 1 957 ? 5.192 -9.800 -10.659 1.00 97.50 957 ARG A O 1
ATOM 7463 N N . SER A 1 958 ? 7.326 -10.349 -10.233 1.00 97.25 958 SER A N 1
ATOM 7464 C CA . SER A 1 958 ? 7.127 -10.598 -8.808 1.00 97.25 958 SER A CA 1
ATOM 7465 C C . SER A 1 958 ? 6.863 -9.297 -8.037 1.00 97.25 958 SER A C 1
ATOM 7467 O O . SER A 1 958 ? 5.950 -9.247 -7.219 1.00 97.25 958 SER A O 1
ATOM 7469 N N . ALA A 1 959 ? 7.598 -8.219 -8.330 1.00 97.12 959 ALA A N 1
ATOM 7470 C CA . ALA A 1 959 ? 7.424 -6.917 -7.687 1.00 97.12 959 ALA A CA 1
ATOM 7471 C C . ALA A 1 959 ? 6.015 -6.354 -7.923 1.00 97.12 959 ALA A C 1
ATOM 7473 O O . ALA A 1 959 ? 5.304 -6.068 -6.962 1.00 97.12 959 ALA A O 1
ATOM 7474 N N . PHE A 1 960 ? 5.564 -6.283 -9.178 1.00 97.69 960 PHE A N 1
ATOM 7475 C CA . PHE A 1 960 ? 4.211 -5.812 -9.502 1.00 97.69 960 PHE A CA 1
ATOM 7476 C C . PHE A 1 960 ? 3.122 -6.831 -9.128 1.00 97.69 960 PHE A C 1
ATOM 7478 O O . PHE A 1 960 ? 2.049 -6.457 -8.657 1.00 97.69 960 PHE A O 1
ATOM 7485 N N . GLY A 1 961 ? 3.399 -8.127 -9.297 1.00 96.00 961 GLY A N 1
ATOM 7486 C CA . GLY A 1 961 ? 2.480 -9.224 -8.986 1.00 96.00 961 GLY A CA 1
ATOM 7487 C C . GLY A 1 961 ? 2.268 -9.473 -7.494 1.00 96.00 961 GLY A C 1
ATOM 7488 O O . GLY A 1 961 ? 1.296 -10.141 -7.139 1.00 96.00 961 GLY A O 1
ATOM 7489 N N . SER A 1 962 ? 3.127 -8.929 -6.626 1.00 95.81 962 SER A N 1
ATOM 7490 C CA . SER A 1 962 ? 2.940 -8.956 -5.170 1.00 95.81 962 SER A CA 1
ATOM 7491 C C . SER A 1 962 ? 1.743 -8.122 -4.701 1.00 95.81 962 SER A C 1
ATOM 7493 O O . SER A 1 962 ? 1.249 -8.315 -3.594 1.00 95.81 962 SER A O 1
ATOM 7495 N N . GLY A 1 963 ? 1.255 -7.195 -5.534 1.00 93.25 963 GLY A N 1
ATOM 7496 C CA . GLY A 1 963 ? 0.111 -6.342 -5.213 1.00 93.25 963 GLY A CA 1
ATOM 7497 C C . GLY A 1 963 ? 0.392 -5.239 -4.195 1.00 93.25 963 GLY A C 1
ATOM 7498 O O . GLY A 1 963 ? -0.548 -4.584 -3.745 1.00 93.25 963 GLY A O 1
ATOM 7499 N N . VAL A 1 964 ? 1.661 -5.002 -3.848 1.00 95.69 964 VAL A N 1
ATOM 7500 C CA . VAL A 1 964 ? 2.047 -3.830 -3.055 1.00 95.69 964 VAL A CA 1
ATOM 7501 C C . VAL A 1 964 ? 1.716 -2.544 -3.813 1.00 95.69 964 VAL A C 1
ATOM 7503 O O . VAL A 1 964 ? 1.939 -2.421 -5.021 1.00 95.69 964 VAL A O 1
ATOM 7506 N N . MET A 1 965 ? 1.163 -1.576 -3.089 1.00 94.75 965 MET A N 1
ATOM 7507 C CA . MET A 1 965 ? 0.744 -0.300 -3.658 1.00 94.75 965 MET A CA 1
ATOM 7508 C C . MET A 1 965 ? 1.906 0.673 -3.807 1.00 94.75 965 MET A C 1
ATOM 7510 O O . MET A 1 965 ? 1.911 1.479 -4.733 1.00 94.75 965 MET A O 1
ATOM 7514 N N . LEU A 1 966 ? 2.911 0.575 -2.938 1.00 97.00 966 LEU A N 1
ATOM 7515 C CA . LEU A 1 966 ? 4.155 1.316 -3.080 1.00 97.00 966 LEU A CA 1
ATOM 7516 C C . LEU A 1 966 ? 5.080 0.571 -4.051 1.00 97.00 966 LEU A C 1
ATOM 7518 O O . LEU A 1 966 ? 5.732 -0.408 -3.690 1.00 97.00 966 LEU A O 1
ATOM 7522 N N . GLN A 1 967 ? 5.108 1.027 -5.300 1.00 96.88 967 GLN A N 1
ATOM 7523 C CA . GLN A 1 967 ? 5.847 0.394 -6.390 1.00 96.88 967 GLN A CA 1
ATOM 7524 C C . GLN A 1 967 ? 7.154 1.157 -6.618 1.00 96.88 967 GLN A C 1
ATOM 7526 O O . GLN A 1 967 ? 7.188 2.188 -7.286 1.00 96.88 967 GLN A O 1
ATOM 7531 N N . GLU A 1 968 ? 8.224 0.658 -6.004 1.00 96.25 968 GLU A N 1
ATOM 7532 C CA . GLU A 1 968 ? 9.538 1.308 -5.966 1.00 96.25 968 GLU A CA 1
ATOM 7533 C C . GLU A 1 968 ? 10.448 0.891 -7.119 1.00 96.25 968 GLU A C 1
ATOM 7535 O O . GLU A 1 968 ? 10.698 -0.299 -7.326 1.00 96.25 968 GLU A O 1
ATOM 7540 N N . LEU A 1 969 ? 10.998 1.883 -7.822 1.00 98.25 969 LEU A N 1
ATOM 7541 C CA . LEU A 1 969 ? 12.008 1.699 -8.859 1.00 98.25 969 LEU A CA 1
ATOM 7542 C C . LEU A 1 969 ? 13.359 2.258 -8.393 1.00 98.25 969 LEU A C 1
ATOM 7544 O O . LEU A 1 969 ? 13.596 3.466 -8.455 1.00 98.25 969 LEU A O 1
ATOM 7548 N N . TYR A 1 970 ? 14.267 1.370 -7.992 1.00 97.62 970 TYR A N 1
ATOM 7549 C CA . TYR A 1 970 ? 15.680 1.678 -7.767 1.00 97.62 970 TYR A CA 1
ATOM 7550 C C . TYR A 1 970 ? 16.466 1.332 -9.028 1.00 97.62 970 TYR A C 1
ATOM 7552 O O . TYR A 1 970 ? 17.024 0.241 -9.150 1.00 97.62 970 TYR A O 1
ATOM 7560 N N . ILE A 1 971 ? 16.473 2.236 -10.008 1.00 97.12 971 ILE A N 1
ATOM 7561 C CA . ILE A 1 971 ? 17.019 1.952 -11.341 1.00 97.12 971 ILE A CA 1
ATOM 7562 C C . ILE A 1 971 ? 18.031 2.998 -11.801 1.00 97.12 971 ILE A C 1
ATOM 7564 O O . ILE A 1 971 ? 17.817 4.198 -11.650 1.00 97.12 971 ILE A O 1
ATOM 7568 N N . THR A 1 972 ? 19.103 2.545 -12.452 1.00 96.62 972 THR A N 1
ATOM 7569 C CA . THR A 1 972 ? 20.039 3.417 -13.175 1.00 96.62 972 THR A CA 1
ATOM 7570 C C . THR A 1 972 ? 19.796 3.263 -14.680 1.00 96.62 972 THR A C 1
ATOM 7572 O O . THR A 1 972 ? 20.194 2.248 -15.249 1.00 96.62 972 THR A O 1
ATOM 7575 N N . PRO A 1 973 ? 19.201 4.256 -15.371 1.00 95.69 973 PRO A N 1
ATOM 7576 C CA . PRO A 1 973 ? 18.836 4.170 -16.787 1.00 95.69 973 PRO A CA 1
ATOM 7577 C C . PRO A 1 973 ? 19.902 3.632 -17.741 1.00 95.69 973 PRO A C 1
ATOM 7579 O O . PRO A 1 973 ? 19.569 2.911 -18.672 1.00 95.69 973 PRO A O 1
ATOM 7582 N N . SER A 1 974 ? 21.182 3.940 -17.513 1.00 94.31 974 SER A N 1
ATOM 7583 C CA . SER A 1 974 ? 22.276 3.461 -18.368 1.00 94.31 974 SER A CA 1
ATOM 7584 C C . SER A 1 974 ? 22.550 1.957 -18.258 1.00 94.31 974 SER A C 1
ATOM 7586 O O . SER A 1 974 ? 23.281 1.428 -19.089 1.00 94.31 974 SER A O 1
ATOM 7588 N N . LEU A 1 975 ? 22.008 1.279 -17.242 1.00 93.19 975 LEU A N 1
ATOM 7589 C CA . LEU A 1 975 ? 22.087 -0.177 -17.093 1.00 93.19 975 LEU A CA 1
ATOM 7590 C C . LEU A 1 975 ? 20.937 -0.896 -17.810 1.00 93.19 975 LEU A C 1
ATOM 7592 O O . LEU A 1 975 ? 21.078 -2.068 -18.153 1.00 93.19 975 LEU A O 1
ATOM 7596 N N . LEU A 1 976 ? 19.811 -0.211 -18.040 1.00 94.00 976 LEU A N 1
ATOM 7597 C CA . LEU A 1 976 ? 18.614 -0.794 -18.634 1.00 94.00 976 LEU A CA 1
ATOM 7598 C C . LEU A 1 976 ? 18.698 -0.757 -20.160 1.00 94.00 976 LEU A C 1
ATOM 7600 O O . LEU A 1 976 ? 18.875 0.299 -20.771 1.00 94.00 976 LEU A O 1
ATOM 7604 N N . ASN A 1 977 ? 18.508 -1.916 -20.785 1.00 92.94 977 ASN A N 1
ATOM 7605 C CA . ASN A 1 977 ? 18.292 -2.012 -22.223 1.00 92.94 977 ASN A CA 1
ATOM 7606 C C . ASN A 1 977 ? 16.792 -1.865 -22.558 1.00 92.94 977 ASN A C 1
ATOM 7608 O O . ASN A 1 977 ? 15.945 -1.688 -21.681 1.00 92.94 977 ASN A O 1
ATOM 7612 N N . ARG A 1 978 ? 16.450 -1.948 -23.849 1.00 93.56 978 ARG A N 1
ATOM 7613 C CA . ARG A 1 978 ? 15.060 -1.850 -24.312 1.00 93.56 978 ARG A CA 1
ATOM 7614 C C . ARG A 1 978 ? 14.141 -2.898 -23.670 1.00 93.56 978 ARG A C 1
ATOM 7616 O O . ARG A 1 978 ? 13.058 -2.525 -23.242 1.00 93.56 978 ARG A O 1
ATOM 7623 N N . GLU A 1 979 ? 14.572 -4.156 -23.587 1.00 92.88 979 GLU A N 1
ATOM 7624 C CA . GLU A 1 979 ? 13.777 -5.256 -23.021 1.00 92.88 979 GLU A CA 1
ATOM 7625 C C . GLU A 1 979 ? 13.503 -5.043 -21.527 1.00 92.88 979 GLU A C 1
ATOM 7627 O O . GLU A 1 979 ? 12.389 -5.276 -21.071 1.00 92.88 979 GLU A O 1
ATOM 7632 N N . ASN A 1 980 ? 14.474 -4.517 -20.768 1.00 94.94 980 ASN A N 1
ATOM 7633 C CA . ASN A 1 980 ? 14.268 -4.183 -19.355 1.00 94.94 980 ASN A CA 1
ATOM 7634 C C . ASN A 1 980 ? 13.169 -3.128 -19.177 1.00 94.94 980 ASN A C 1
ATOM 7636 O O . ASN A 1 980 ? 12.304 -3.263 -18.313 1.00 94.94 980 ASN A O 1
ATOM 7640 N N . TRP A 1 981 ? 13.197 -2.075 -19.995 1.00 97.25 981 TRP A N 1
ATOM 7641 C CA . TRP A 1 981 ? 12.168 -1.039 -19.957 1.00 97.25 981 TRP A CA 1
ATOM 7642 C C . TRP A 1 981 ? 10.800 -1.549 -20.419 1.00 97.25 981 TRP A C 1
ATOM 7644 O O . TRP A 1 981 ? 9.786 -1.138 -19.857 1.00 97.25 981 TRP A O 1
ATOM 7654 N N . ASP A 1 982 ? 10.772 -2.424 -21.427 1.00 96.19 982 ASP A N 1
ATOM 7655 C CA . ASP A 1 982 ? 9.542 -3.031 -21.942 1.00 96.19 982 ASP A CA 1
ATOM 7656 C C . ASP A 1 982 ? 8.881 -3.909 -20.857 1.00 96.19 982 ASP A C 1
ATOM 7658 O O . ASP A 1 982 ? 7.689 -3.741 -20.600 1.00 96.19 982 ASP A O 1
ATOM 7662 N N . ASP A 1 983 ? 9.651 -4.734 -20.135 1.00 96.75 983 ASP A N 1
ATOM 7663 C CA . ASP A 1 983 ? 9.147 -5.549 -19.016 1.00 96.75 983 ASP A CA 1
ATOM 7664 C C . ASP A 1 983 ? 8.572 -4.693 -17.877 1.00 96.75 983 ASP A C 1
ATOM 7666 O O . ASP A 1 983 ? 7.478 -4.974 -17.377 1.00 96.75 983 ASP A O 1
ATOM 7670 N N . ILE A 1 984 ? 9.298 -3.644 -17.454 1.00 98.19 984 ILE A N 1
ATOM 7671 C CA . ILE A 1 984 ? 8.823 -2.725 -16.404 1.00 98.19 984 ILE A CA 1
ATOM 7672 C C . ILE A 1 984 ? 7.499 -2.098 -16.834 1.00 98.19 984 ILE A C 1
ATOM 7674 O O . ILE A 1 984 ? 6.555 -2.053 -16.045 1.00 98.19 984 ILE A O 1
ATOM 7678 N N . ALA A 1 985 ? 7.416 -1.613 -18.074 1.00 97.44 985 ALA A N 1
ATOM 7679 C CA . ALA A 1 985 ? 6.232 -0.919 -18.549 1.00 97.44 985 ALA A CA 1
ATOM 7680 C C . ALA A 1 985 ? 5.024 -1.850 -18.720 1.00 97.44 985 ALA A C 1
ATOM 7682 O O . ALA A 1 985 ? 3.913 -1.471 -18.339 1.00 97.44 985 ALA A O 1
ATOM 7683 N N . GLU A 1 986 ? 5.227 -3.064 -19.243 1.00 96.19 986 GLU A N 1
ATOM 7684 C CA . GLU A 1 986 ? 4.176 -4.080 -19.373 1.00 96.19 986 GLU A CA 1
ATOM 7685 C C . GLU A 1 986 ? 3.592 -4.423 -17.993 1.00 96.19 986 GLU A C 1
ATOM 7687 O O . GLU A 1 986 ? 2.375 -4.353 -17.793 1.00 96.19 986 GLU A O 1
ATOM 7692 N N . ALA A 1 987 ? 4.452 -4.705 -17.009 1.00 96.75 987 ALA A N 1
ATOM 7693 C CA . ALA A 1 987 ? 4.025 -5.063 -15.660 1.00 96.75 987 ALA A CA 1
ATOM 7694 C C . ALA A 1 987 ? 3.398 -3.885 -14.890 1.00 96.75 987 ALA A C 1
ATOM 7696 O O . ALA A 1 987 ? 2.376 -4.073 -14.227 1.00 96.75 987 ALA A O 1
ATOM 7697 N N . ALA A 1 988 ? 3.939 -2.668 -15.016 1.00 96.12 988 ALA A N 1
ATOM 7698 C CA . ALA A 1 988 ? 3.376 -1.463 -14.400 1.00 96.12 988 ALA A CA 1
ATOM 7699 C C . ALA A 1 988 ? 1.992 -1.108 -14.970 1.00 96.12 988 ALA A C 1
ATOM 7701 O O . ALA A 1 988 ? 1.080 -0.733 -14.224 1.00 96.12 988 ALA A O 1
ATOM 7702 N N . THR A 1 989 ? 1.814 -1.254 -16.287 1.00 94.62 989 THR A N 1
ATOM 7703 C CA . THR A 1 989 ? 0.531 -1.021 -16.974 1.00 94.62 989 THR A CA 1
ATOM 7704 C C . THR A 1 989 ? -0.513 -2.045 -16.545 1.00 94.62 989 THR A C 1
ATOM 7706 O O . THR A 1 989 ? -1.659 -1.692 -16.234 1.00 94.62 989 THR A O 1
ATOM 7709 N N . TRP A 1 990 ? -0.110 -3.316 -16.469 1.00 94.75 990 TRP A N 1
ATOM 7710 C CA . TRP A 1 990 ? -0.953 -4.374 -15.932 1.00 94.75 990 TRP A CA 1
ATOM 7711 C C . TRP A 1 990 ? -1.357 -4.066 -14.484 1.00 94.75 990 TRP A C 1
ATOM 7713 O O . TRP A 1 990 ? -2.546 -3.937 -14.210 1.00 94.75 990 TRP A O 1
ATOM 7723 N N . ALA A 1 991 ? -0.408 -3.839 -13.575 1.00 92.94 991 ALA A N 1
ATOM 7724 C CA . ALA A 1 991 ? -0.721 -3.582 -12.168 1.00 92.94 991 ALA A CA 1
ATOM 7725 C C . ALA A 1 991 ? -1.637 -2.360 -11.981 1.00 92.94 991 ALA A C 1
ATOM 7727 O O . ALA A 1 991 ? -2.609 -2.427 -11.228 1.00 92.94 991 ALA A O 1
ATOM 7728 N N . SER A 1 992 ? -1.397 -1.273 -12.726 1.00 89.00 992 SER A N 1
ATOM 7729 C CA . SER A 1 992 ? -2.203 -0.044 -12.643 1.00 89.00 992 SER A CA 1
ATOM 7730 C C . SER A 1 992 ? -3.680 -0.282 -12.969 1.00 89.00 992 SER A C 1
ATOM 7732 O O . SER A 1 992 ? -4.561 0.245 -12.291 1.00 89.00 992 SER A O 1
ATOM 7734 N N . SER A 1 993 ? -3.970 -1.134 -13.952 1.00 86.31 993 SER A N 1
ATOM 7735 C CA . SER A 1 993 ? -5.345 -1.483 -14.346 1.00 86.31 993 SER A CA 1
ATOM 7736 C C . SER A 1 993 ? -5.998 -2.542 -13.445 1.00 86.31 993 SER A C 1
ATOM 7738 O O . SER A 1 993 ? -7.147 -2.915 -13.669 1.00 86.31 993 SER A O 1
ATOM 7740 N N . ARG A 1 994 ? -5.276 -3.038 -12.431 1.00 88.25 994 ARG A N 1
ATOM 7741 C CA . ARG A 1 994 ? -5.727 -4.064 -11.477 1.00 88.25 994 ARG A CA 1
ATOM 7742 C C . ARG A 1 994 ? -5.705 -3.591 -10.019 1.00 88.25 994 ARG A C 1
ATOM 7744 O O . ARG A 1 994 ? -5.948 -4.394 -9.120 1.00 88.25 994 ARG A O 1
ATOM 7751 N N . THR A 1 995 ? -5.474 -2.298 -9.782 1.00 85.50 995 THR A N 1
ATOM 7752 C CA . THR A 1 995 ? -5.333 -1.689 -8.446 1.00 85.50 995 THR A CA 1
ATOM 7753 C C . THR A 1 995 ? -6.453 -2.095 -7.476 1.00 85.50 995 THR A C 1
ATOM 7755 O O . THR A 1 995 ? -6.164 -2.507 -6.357 1.00 85.50 995 THR A O 1
ATOM 7758 N N . GLU A 1 996 ? -7.719 -2.080 -7.913 1.00 80.81 996 GLU A N 1
ATOM 7759 C CA . GLU A 1 996 ? -8.863 -2.468 -7.065 1.00 80.81 996 GLU A CA 1
ATOM 7760 C C . GLU A 1 996 ? -8.786 -3.921 -6.584 1.00 80.81 996 GLU A C 1
ATOM 7762 O O . GLU A 1 996 ? -9.092 -4.220 -5.434 1.00 80.81 996 GLU A O 1
ATOM 7767 N N . THR A 1 997 ? -8.355 -4.838 -7.455 1.00 88.44 997 THR A N 1
ATOM 7768 C CA . THR A 1 997 ? -8.223 -6.252 -7.085 1.00 88.44 997 THR A CA 1
ATOM 7769 C C . THR A 1 997 ? -6.992 -6.471 -6.215 1.00 88.44 997 THR A C 1
ATOM 7771 O O . THR A 1 997 ? -7.080 -7.189 -5.225 1.00 88.44 997 THR A O 1
ATOM 7774 N N . LEU A 1 998 ? -5.866 -5.823 -6.536 1.00 90.19 998 LEU A N 1
ATOM 7775 C CA . LEU A 1 998 ? -4.612 -5.935 -5.780 1.00 90.19 998 LEU A CA 1
ATOM 7776 C C . LEU A 1 998 ? -4.724 -5.391 -4.345 1.00 90.19 998 LEU A C 1
ATOM 7778 O O . LEU A 1 998 ? -3.967 -5.818 -3.479 1.00 90.19 998 LEU A O 1
ATOM 7782 N N . ALA A 1 999 ? -5.696 -4.521 -4.057 1.00 88.69 999 ALA A N 1
ATOM 7783 C CA . ALA A 1 999 ? -5.971 -4.064 -2.695 1.00 88.69 999 ALA A CA 1
ATOM 7784 C C . ALA A 1 999 ? -6.412 -5.196 -1.737 1.00 88.69 999 ALA A C 1
ATOM 7786 O O . ALA A 1 999 ? -6.220 -5.071 -0.531 1.00 88.69 999 ALA A O 1
ATOM 7787 N N . ASP A 1 1000 ? -6.955 -6.316 -2.242 1.00 91.00 1000 ASP A N 1
ATOM 7788 C CA . ASP A 1 1000 ? -7.338 -7.491 -1.429 1.00 91.00 1000 ASP A CA 1
ATOM 7789 C C . ASP A 1 1000 ? -6.227 -8.555 -1.332 1.00 91.00 1000 ASP A C 1
ATOM 7791 O O . ASP A 1 1000 ? -6.494 -9.704 -0.966 1.00 91.00 1000 ASP A O 1
ATOM 7795 N N . VAL A 1 1001 ? -4.987 -8.224 -1.705 1.00 94.94 1001 VAL A N 1
ATOM 7796 C CA . VAL A 1 1001 ? -3.918 -9.223 -1.783 1.00 94.94 1001 VAL A CA 1
ATOM 7797 C C . VAL A 1 1001 ? -3.619 -9.870 -0.425 1.00 94.94 1001 VAL A C 1
ATOM 7799 O O . VAL A 1 1001 ? -3.512 -9.217 0.615 1.00 94.94 1001 VAL A O 1
ATOM 7802 N N . GLN A 1 1002 ? -3.470 -11.192 -0.445 1.00 95.19 1002 GLN A N 1
ATOM 7803 C CA . GLN A 1 1002 ? -3.094 -12.021 0.693 1.00 95.19 1002 GLN A CA 1
ATOM 7804 C C . GLN A 1 1002 ? -2.038 -13.055 0.294 1.00 95.19 1002 GLN A C 1
ATOM 7806 O O . GLN A 1 1002 ? -1.890 -13.410 -0.878 1.00 95.19 1002 GLN A O 1
ATOM 7811 N N . TRP A 1 1003 ? -1.325 -13.565 1.296 1.00 97.38 1003 TRP A N 1
ATOM 7812 C CA . TRP A 1 1003 ? -0.314 -14.598 1.106 1.00 97.38 1003 TRP A CA 1
ATOM 7813 C C . TRP A 1 1003 ? -0.938 -15.970 0.833 1.00 97.38 1003 TRP A C 1
ATOM 7815 O O . TRP A 1 1003 ? -1.956 -16.339 1.425 1.00 97.38 1003 TRP A O 1
ATOM 7825 N N . PHE A 1 1004 ? -0.278 -16.756 -0.011 1.00 95.19 1004 PHE A N 1
ATOM 7826 C CA . PHE A 1 1004 ? -0.601 -18.145 -0.309 1.00 95.19 1004 PHE A CA 1
ATOM 7827 C C . PHE A 1 1004 ? 0.674 -19.002 -0.342 1.00 95.19 1004 PHE A C 1
ATOM 7829 O O . PHE A 1 1004 ? 1.723 -18.561 -0.795 1.00 95.19 1004 PHE A O 1
ATOM 7836 N N . GLY A 1 1005 ? 0.576 -20.262 0.082 1.00 95.69 1005 GLY A N 1
ATOM 7837 C CA . GLY A 1 1005 ? 1.678 -21.224 -0.002 1.00 95.69 1005 GLY A CA 1
ATOM 7838 C C . GLY A 1 1005 ? 2.688 -21.130 1.146 1.00 95.69 1005 GLY A C 1
ATOM 7839 O O . GLY A 1 1005 ? 2.323 -20.768 2.265 1.00 95.69 1005 GLY A O 1
ATOM 7840 N N . GLY A 1 1006 ? 3.918 -21.570 0.875 1.00 96.06 1006 GLY A N 1
ATOM 7841 C CA . GLY A 1 1006 ? 4.933 -21.884 1.882 1.00 96.06 1006 GLY A CA 1
ATOM 7842 C C . GLY A 1 1006 ? 5.912 -20.760 2.218 1.00 96.06 1006 GLY A C 1
ATOM 7843 O O . GLY A 1 1006 ? 5.696 -19.592 1.897 1.00 96.06 1006 GLY A O 1
ATOM 7844 N N . ASP A 1 1007 ? 6.986 -21.158 2.894 1.00 97.62 1007 ASP A N 1
ATOM 7845 C CA . ASP A 1 1007 ? 8.083 -20.314 3.366 1.00 97.62 1007 ASP A CA 1
ATOM 7846 C C . ASP A 1 1007 ? 9.179 -20.169 2.286 1.00 97.62 1007 ASP A C 1
ATOM 7848 O O . ASP A 1 1007 ? 9.870 -21.153 1.976 1.00 97.62 1007 ASP A O 1
ATOM 7852 N N . PRO A 1 1008 ? 9.390 -18.962 1.720 1.00 97.88 1008 PRO A N 1
ATOM 7853 C CA . PRO A 1 1008 ? 10.390 -18.749 0.676 1.00 97.88 1008 PRO A CA 1
ATOM 7854 C C . PRO A 1 1008 ? 11.813 -19.120 1.117 1.00 97.88 1008 PRO A C 1
ATOM 7856 O O . PRO A 1 1008 ? 12.569 -19.669 0.313 1.00 97.88 1008 PRO A O 1
ATOM 7859 N N . ALA A 1 1009 ? 12.162 -18.910 2.395 1.00 94.75 1009 ALA A N 1
ATOM 7860 C CA . ALA A 1 1009 ? 13.487 -19.222 2.943 1.00 94.75 1009 ALA A CA 1
ATOM 7861 C C . ALA A 1 1009 ? 13.807 -20.727 2.904 1.00 94.75 1009 ALA A C 1
ATOM 7863 O O . ALA A 1 1009 ? 14.968 -21.134 2.847 1.00 94.75 1009 ALA A O 1
ATOM 7864 N N . LYS A 1 1010 ? 12.772 -21.576 2.893 1.00 97.00 1010 LYS A N 1
ATOM 7865 C CA . LYS A 1 1010 ? 12.900 -23.040 2.817 1.00 97.00 1010 LYS A CA 1
ATOM 7866 C C . LYS A 1 1010 ? 12.864 -23.581 1.390 1.00 97.00 1010 LYS A C 1
ATOM 7868 O O . LYS A 1 1010 ? 12.918 -24.795 1.198 1.00 97.00 1010 LYS A O 1
ATOM 7873 N N . GLY A 1 1011 ? 12.768 -22.710 0.387 1.00 96.75 1011 GLY A N 1
ATOM 7874 C CA . GLY A 1 1011 ? 12.634 -23.134 -1.003 1.00 96.75 1011 GLY A CA 1
ATOM 7875 C C . GLY A 1 1011 ? 11.246 -23.706 -1.333 1.00 96.75 1011 GLY A C 1
ATOM 7876 O O . GLY A 1 1011 ? 11.124 -24.511 -2.259 1.00 96.75 1011 GLY A O 1
ATOM 7877 N N . GLU A 1 1012 ? 10.213 -23.357 -0.561 1.00 98.06 1012 GLU A N 1
ATOM 7878 C CA . GLU A 1 1012 ? 8.833 -23.801 -0.789 1.00 98.06 1012 GLU A CA 1
ATOM 7879 C C . GLU A 1 1012 ? 8.119 -22.885 -1.796 1.00 98.06 1012 GLU A C 1
ATOM 7881 O O . GLU A 1 1012 ? 8.375 -21.685 -1.842 1.00 98.06 1012 GLU A O 1
ATOM 7886 N N . VAL A 1 1013 ? 7.194 -23.429 -2.597 1.00 98.50 1013 VAL A N 1
ATOM 7887 C CA . VAL A 1 1013 ? 6.374 -22.615 -3.511 1.00 98.50 1013 VAL A CA 1
ATOM 7888 C C . VAL A 1 1013 ? 5.414 -21.735 -2.712 1.00 98.50 1013 VAL A C 1
ATOM 7890 O O . VAL A 1 1013 ? 4.695 -22.220 -1.834 1.00 98.50 1013 VAL A O 1
ATOM 7893 N N . TYR A 1 1014 ? 5.344 -20.460 -3.078 1.00 98.31 1014 TYR A N 1
ATOM 7894 C CA . TYR A 1 1014 ? 4.463 -19.466 -2.468 1.00 98.31 1014 TYR A CA 1
ATOM 7895 C C . TYR A 1 1014 ? 3.805 -18.582 -3.529 1.00 98.31 1014 TYR A C 1
ATOM 7897 O O . TYR A 1 1014 ? 4.042 -18.733 -4.731 1.00 98.31 1014 TYR A O 1
ATOM 7905 N N . GLY A 1 1015 ? 2.939 -17.675 -3.095 1.00 96.69 1015 GLY A N 1
ATOM 7906 C CA . GLY A 1 1015 ? 2.254 -16.757 -3.979 1.00 96.69 1015 GLY A CA 1
ATOM 7907 C C . GLY A 1 1015 ? 1.468 -15.660 -3.278 1.00 96.69 1015 GLY A C 1
ATOM 7908 O O . GLY A 1 1015 ? 1.314 -15.637 -2.059 1.00 96.69 1015 GLY A O 1
ATOM 7909 N N . TRP A 1 1016 ? 0.935 -14.777 -4.111 1.00 97.88 1016 TRP A N 1
ATOM 7910 C CA . TRP A 1 1016 ? 0.117 -13.630 -3.757 1.00 97.88 1016 TRP A CA 1
ATOM 7911 C C . TRP A 1 1016 ? -1.210 -13.773 -4.484 1.00 97.88 1016 TRP A C 1
ATOM 7913 O O . TRP A 1 1016 ? -1.247 -13.923 -5.707 1.00 97.88 1016 TRP A O 1
ATOM 7923 N N . ALA A 1 1017 ? -2.299 -13.786 -3.730 1.00 97.19 1017 ALA A N 1
ATOM 7924 C CA . ALA A 1 1017 ? -3.626 -14.036 -4.260 1.00 97.19 1017 ALA A CA 1
ATOM 7925 C C . ALA A 1 1017 ? -4.559 -12.904 -3.857 1.00 97.19 1017 ALA A C 1
ATOM 7927 O O . ALA A 1 1017 ? -4.588 -12.505 -2.696 1.00 97.19 1017 ALA A O 1
ATOM 7928 N N . ALA A 1 1018 ? -5.333 -12.399 -4.806 1.00 94.25 1018 ALA A N 1
ATOM 7929 C CA . ALA A 1 1018 ? -6.246 -11.292 -4.582 1.00 94.25 1018 ALA A CA 1
ATOM 7930 C C . ALA A 1 1018 ? -7.570 -11.558 -5.295 1.00 94.25 1018 ALA A C 1
ATOM 7932 O O . ALA A 1 1018 ? -7.592 -12.162 -6.369 1.00 94.25 1018 ALA A O 1
ATOM 7933 N N . TRP A 1 1019 ? -8.683 -11.151 -4.693 1.00 90.31 1019 TRP A N 1
ATOM 7934 C CA . TRP A 1 1019 ? -10.003 -11.346 -5.280 1.00 90.31 1019 TRP A CA 1
ATOM 7935 C C . TRP A 1 1019 ? -10.913 -10.166 -4.985 1.00 90.31 1019 TRP A C 1
ATOM 7937 O O . TRP A 1 1019 ? -10.960 -9.646 -3.875 1.00 90.31 1019 TRP A O 1
ATOM 7947 N N . TYR A 1 1020 ? -11.686 -9.794 -5.990 1.00 82.38 1020 TYR A N 1
ATOM 7948 C CA . TYR A 1 1020 ? -12.627 -8.699 -5.962 1.00 82.38 1020 TYR A CA 1
ATOM 7949 C C . TYR A 1 1020 ? -13.920 -9.126 -6.643 1.00 82.38 1020 TYR A C 1
ATOM 7951 O O . TYR A 1 1020 ? -13.905 -9.732 -7.709 1.00 82.38 1020 TYR A O 1
ATOM 7959 N N . GLY A 1 1021 ? -15.066 -8.809 -6.059 1.00 67.50 1021 GLY A N 1
ATOM 7960 C CA . GLY A 1 1021 ? -16.355 -9.071 -6.687 1.00 67.50 1021 GLY A CA 1
ATOM 7961 C C . GLY A 1 1021 ? -17.235 -7.837 -6.614 1.00 67.50 1021 GLY A C 1
ATOM 7962 O O . GLY A 1 1021 ? -17.265 -7.171 -5.587 1.00 67.50 1021 GLY A O 1
ATOM 7963 N N . ASN A 1 1022 ? -18.029 -7.584 -7.652 1.00 55.03 1022 ASN A N 1
ATOM 7964 C CA . ASN A 1 1022 ? -19.115 -6.615 -7.582 1.00 55.03 1022 ASN A CA 1
ATOM 7965 C C . ASN A 1 1022 ? -20.409 -7.244 -8.083 1.00 55.03 1022 ASN A C 1
ATOM 7967 O O . ASN A 1 1022 ? -20.541 -7.508 -9.274 1.00 55.03 1022 ASN A O 1
ATOM 7971 N N . ALA A 1 1023 ? -21.381 -7.467 -7.199 1.00 39.69 1023 ALA A N 1
ATOM 7972 C CA . ALA A 1 1023 ? -22.669 -7.995 -7.637 1.00 39.69 1023 ALA A CA 1
ATOM 7973 C C . ALA A 1 1023 ? -23.675 -6.914 -8.092 1.00 39.69 1023 ALA A C 1
ATOM 7975 O O . ALA A 1 1023 ? -24.684 -7.292 -8.677 1.00 39.69 1023 ALA A O 1
ATOM 7976 N N . ARG A 1 1024 ? -23.378 -5.604 -7.932 1.00 36.31 1024 ARG A N 1
ATOM 7977 C CA . ARG A 1 1024 ? -24.287 -4.490 -8.310 1.00 36.31 1024 ARG A CA 1
ATOM 7978 C C . ARG A 1 1024 ? -24.602 -4.416 -9.796 1.00 36.31 1024 ARG A C 1
ATOM 7980 O O . ARG A 1 1024 ? -25.698 -4.024 -10.174 1.00 36.31 1024 ARG A O 1
ATOM 7987 N N . ASN A 1 1025 ? -23.633 -4.767 -10.640 1.00 30.86 1025 ASN A N 1
ATOM 7988 C CA . ASN A 1 1025 ? -23.657 -4.380 -12.054 1.00 30.86 1025 ASN A CA 1
ATOM 7989 C C . ASN A 1 1025 ? -23.557 -5.560 -13.031 1.00 30.86 1025 ASN A C 1
ATOM 7991 O O . ASN A 1 1025 ? -23.280 -5.340 -14.206 1.00 30.86 1025 ASN A O 1
ATOM 7995 N N . GLY A 1 1026 ? -23.683 -6.808 -12.564 1.00 34.09 1026 GLY A N 1
ATOM 7996 C CA . GLY A 1 1026 ? -23.384 -7.976 -13.408 1.00 34.09 1026 GLY A CA 1
ATOM 7997 C C . GLY A 1 1026 ? -21.911 -8.061 -13.849 1.00 34.09 1026 GLY A C 1
ATOM 7998 O O . GLY A 1 1026 ? -21.578 -8.841 -14.737 1.00 34.09 1026 GLY A O 1
ATOM 7999 N N . SER A 1 1027 ? -21.013 -7.276 -13.235 1.00 43.12 1027 SER A N 1
ATOM 8000 C CA . SER A 1 1027 ? -19.580 -7.302 -13.538 1.00 43.12 1027 SER A CA 1
ATOM 8001 C C . SER A 1 1027 ? -18.958 -8.587 -12.996 1.00 43.12 1027 SER A C 1
ATOM 8003 O O . SER A 1 1027 ? -19.136 -8.931 -11.826 1.00 43.12 1027 SER A O 1
ATOM 8005 N N . ALA A 1 1028 ? -18.212 -9.298 -13.843 1.00 55.16 1028 ALA A N 1
ATOM 8006 C CA . ALA A 1 1028 ? -17.518 -10.518 -13.452 1.00 55.16 1028 ALA A CA 1
ATOM 8007 C C . ALA A 1 1028 ? -16.578 -10.254 -12.263 1.00 55.16 1028 ALA A C 1
ATOM 8009 O O . ALA A 1 1028 ? -15.895 -9.230 -12.212 1.00 55.16 1028 ALA A O 1
ATOM 8010 N N . SER A 1 1029 ? -16.542 -11.180 -11.302 1.00 69.25 1029 SER A N 1
ATOM 8011 C CA . SER A 1 1029 ? -15.555 -11.154 -10.221 1.00 69.25 1029 SER A CA 1
ATOM 8012 C C . SER A 1 1029 ? -14.141 -11.152 -10.798 1.00 69.25 1029 SER A C 1
ATOM 8014 O O . SER A 1 1029 ? -13.845 -11.979 -11.663 1.00 69.25 1029 SER A O 1
ATOM 8016 N N . SER A 1 1030 ? -13.286 -10.269 -10.291 1.00 85.19 1030 SER A N 1
ATOM 8017 C CA . SER A 1 1030 ? -11.876 -10.202 -10.634 1.00 85.19 1030 SER A CA 1
ATOM 8018 C C . SER A 1 1030 ? -11.024 -11.006 -9.651 1.00 85.19 1030 SER A C 1
ATOM 8020 O O . SER A 1 1030 ? -11.284 -11.010 -8.451 1.00 85.19 1030 SER A O 1
ATOM 8022 N N . ALA A 1 1031 ? -10.008 -11.712 -10.130 1.00 92.44 1031 ALA A N 1
ATOM 8023 C CA . ALA A 1 1031 ? -9.088 -12.458 -9.279 1.00 92.44 1031 ALA A CA 1
ATOM 8024 C C . ALA A 1 1031 ? -7.688 -12.447 -9.879 1.00 92.44 1031 ALA A C 1
ATOM 8026 O O . ALA A 1 1031 ? -7.553 -12.497 -11.098 1.00 92.44 1031 ALA A O 1
ATOM 8027 N N . ILE A 1 1032 ? -6.666 -12.404 -9.028 1.00 96.06 1032 ILE A N 1
ATOM 8028 C CA . ILE A 1 1032 ? -5.252 -12.375 -9.410 1.00 96.06 1032 ILE A CA 1
ATOM 8029 C C . ILE A 1 1032 ? -4.501 -13.419 -8.595 1.00 96.06 1032 ILE A C 1
ATOM 8031 O O . ILE A 1 1032 ? -4.655 -13.477 -7.377 1.00 96.06 1032 ILE A O 1
ATOM 8035 N N . LEU A 1 1033 ? -3.687 -14.230 -9.262 1.00 97.88 1033 LEU A N 1
ATOM 8036 C CA . LEU A 1 1033 ? -2.804 -15.207 -8.637 1.00 97.88 1033 LEU A CA 1
ATOM 8037 C C . LEU A 1 1033 ? -1.393 -15.062 -9.197 1.00 97.88 1033 LEU A C 1
ATOM 8039 O O . LEU A 1 1033 ? -1.142 -15.401 -10.353 1.00 97.88 1033 LEU A O 1
ATOM 8043 N N . THR A 1 1034 ? -0.475 -14.626 -8.348 1.00 98.25 1034 THR A N 1
ATOM 8044 C CA . THR A 1 1034 ? 0.964 -14.641 -8.602 1.00 98.25 1034 THR A CA 1
ATOM 8045 C C . THR A 1 1034 ? 1.571 -15.807 -7.835 1.00 98.25 1034 THR A C 1
ATOM 8047 O O . THR A 1 1034 ? 1.366 -15.915 -6.631 1.00 98.25 1034 THR A O 1
ATOM 8050 N N . LEU A 1 1035 ? 2.315 -16.687 -8.498 1.00 98.50 1035 LEU A N 1
ATOM 8051 C CA . LEU A 1 1035 ? 3.016 -17.813 -7.883 1.00 98.50 1035 LEU A CA 1
ATOM 8052 C C . LEU A 1 1035 ? 4.510 -17.722 -8.162 1.00 98.50 1035 LEU A C 1
ATOM 8054 O O . LEU A 1 1035 ? 4.920 -17.341 -9.259 1.00 98.50 1035 LEU A O 1
ATOM 8058 N N . ARG A 1 1036 ? 5.312 -18.153 -7.192 1.00 98.00 1036 ARG A N 1
ATOM 8059 C CA . ARG A 1 1036 ? 6.764 -18.214 -7.293 1.00 98.00 1036 ARG A CA 1
ATOM 8060 C C . ARG A 1 1036 ? 7.285 -19.556 -6.793 1.00 98.00 1036 ARG A C 1
ATOM 8062 O O . ARG A 1 1036 ? 6.996 -19.970 -5.672 1.00 98.00 1036 ARG A O 1
ATOM 8069 N N . ASN A 1 1037 ? 8.101 -20.205 -7.618 1.00 98.25 1037 ASN A N 1
ATOM 8070 C CA . ASN A 1 1037 ? 8.986 -21.286 -7.195 1.00 98.25 1037 ASN A CA 1
ATOM 8071 C C . ASN A 1 1037 ? 10.376 -20.694 -6.888 1.00 98.25 1037 ASN A C 1
ATOM 8073 O O . ASN A 1 1037 ? 11.043 -20.282 -7.827 1.00 98.25 1037 ASN A O 1
ATOM 8077 N N . PRO A 1 1038 ? 10.839 -20.616 -5.629 1.00 97.75 1038 PRO A N 1
ATOM 8078 C CA . PRO A 1 1038 ? 12.182 -20.112 -5.295 1.00 97.75 1038 PRO A CA 1
ATOM 8079 C C . PRO A 1 1038 ? 13.312 -21.149 -5.470 1.00 97.75 1038 PRO A C 1
ATOM 8081 O O . PRO A 1 1038 ? 14.475 -20.851 -5.208 1.00 97.75 1038 PRO A O 1
ATOM 8084 N N . SER A 1 1039 ? 12.991 -22.377 -5.877 1.00 96.88 1039 SER A N 1
ATOM 8085 C CA . SER A 1 1039 ? 13.910 -23.514 -5.930 1.00 96.88 1039 SER A CA 1
ATOM 8086 C C . SER A 1 1039 ? 14.525 -23.719 -7.327 1.00 96.88 1039 SER A C 1
ATOM 8088 O O . SER A 1 1039 ? 13.859 -23.469 -8.338 1.00 96.88 1039 SER A O 1
ATOM 8090 N N . PRO A 1 1040 ? 15.764 -24.255 -7.427 1.00 95.25 1040 PRO A N 1
ATOM 8091 C CA . PRO A 1 1040 ? 16.379 -24.631 -8.704 1.00 95.25 1040 PRO A CA 1
ATOM 8092 C C . PRO A 1 1040 ? 15.769 -25.894 -9.322 1.00 95.25 1040 PRO A C 1
ATOM 8094 O O . PRO A 1 1040 ? 16.149 -26.290 -10.424 1.00 95.25 1040 PRO A O 1
ATOM 8097 N N . ILE A 1 1041 ? 14.852 -26.559 -8.619 1.00 95.94 1041 ILE A N 1
ATOM 8098 C CA . ILE A 1 1041 ? 14.139 -27.733 -9.112 1.00 95.94 1041 ILE A CA 1
ATOM 8099 C C . ILE A 1 1041 ? 12.680 -27.389 -9.395 1.00 95.94 1041 ILE A C 1
ATOM 8101 O O . ILE A 1 1041 ? 12.070 -26.553 -8.731 1.00 95.94 1041 ILE A O 1
ATOM 8105 N N . ARG A 1 1042 ? 12.107 -28.061 -10.396 1.00 97.19 1042 ARG A N 1
ATOM 8106 C CA . ARG A 1 1042 ? 10.670 -27.999 -10.679 1.00 97.19 1042 ARG A CA 1
ATOM 8107 C C . ARG A 1 1042 ? 9.885 -28.463 -9.448 1.00 97.19 1042 ARG A C 1
ATOM 8109 O O . ARG A 1 1042 ? 10.214 -29.493 -8.864 1.00 97.19 1042 ARG A O 1
ATOM 8116 N N . GLN A 1 1043 ? 8.832 -27.732 -9.106 1.00 98.12 1043 GLN A N 1
ATOM 8117 C CA . GLN A 1 1043 ? 7.929 -28.044 -7.997 1.00 98.12 1043 GLN A CA 1
ATOM 8118 C C . GLN A 1 1043 ? 6.471 -27.935 -8.454 1.00 98.12 1043 GLN A C 1
ATOM 8120 O O . GLN A 1 1043 ? 6.187 -27.375 -9.511 1.00 98.12 1043 GLN A O 1
ATOM 8125 N N . SER A 1 1044 ? 5.546 -28.451 -7.648 1.00 96.38 1044 SER A N 1
ATOM 8126 C CA . SER A 1 1044 ? 4.106 -28.338 -7.887 1.00 96.38 1044 SER A CA 1
ATOM 8127 C C . SER A 1 1044 ? 3.418 -27.813 -6.634 1.00 96.38 1044 SER A C 1
ATOM 8129 O O . SER A 1 1044 ? 3.801 -28.170 -5.518 1.00 96.38 1044 SER A O 1
ATOM 8131 N N . VAL A 1 1045 ? 2.379 -27.000 -6.809 1.00 97.00 1045 VAL A N 1
ATOM 8132 C CA . VAL A 1 1045 ? 1.578 -26.451 -5.709 1.00 97.00 1045 VAL A CA 1
ATOM 8133 C C . VAL A 1 1045 ? 0.116 -26.844 -5.852 1.00 97.00 1045 VAL A C 1
ATOM 8135 O O . VAL A 1 1045 ? -0.429 -26.897 -6.953 1.00 97.00 1045 VAL A O 1
ATOM 8138 N N . GLN A 1 1046 ? -0.518 -27.129 -4.716 1.00 96.88 1046 GLN A N 1
ATOM 8139 C CA . GLN A 1 1046 ? -1.928 -27.485 -4.632 1.00 96.88 1046 GLN A CA 1
ATOM 8140 C C . GLN A 1 1046 ? -2.758 -26.246 -4.286 1.00 96.88 1046 GLN A C 1
ATOM 8142 O O . GLN A 1 1046 ? -2.656 -25.713 -3.182 1.00 96.88 1046 GLN A O 1
ATOM 8147 N N . VAL A 1 1047 ? -3.589 -25.792 -5.222 1.00 96.75 1047 VAL A N 1
ATOM 8148 C CA . VAL A 1 1047 ? -4.416 -24.590 -5.076 1.00 96.75 1047 VAL A CA 1
ATOM 8149 C C . VAL A 1 1047 ? -5.863 -24.981 -4.793 1.00 96.75 1047 VAL A C 1
ATOM 8151 O O . VAL A 1 1047 ? -6.577 -25.469 -5.669 1.00 96.75 1047 VAL A O 1
ATOM 8154 N N . ASP A 1 1048 ? -6.303 -24.742 -3.558 1.00 94.44 1048 ASP A N 1
ATOM 8155 C CA . ASP A 1 1048 ? -7.720 -24.686 -3.192 1.00 94.44 1048 ASP A CA 1
ATOM 8156 C C . ASP A 1 1048 ? -8.193 -23.232 -3.350 1.00 94.44 1048 ASP A C 1
ATOM 8158 O O . ASP A 1 1048 ? -7.753 -22.383 -2.569 1.00 94.44 1048 ASP A O 1
ATOM 8162 N N . PRO A 1 1049 ? -9.069 -22.910 -4.321 1.00 92.44 1049 PRO A N 1
ATOM 8163 C CA . PRO A 1 1049 ? -9.471 -21.528 -4.571 1.00 92.44 1049 PRO A CA 1
ATOM 8164 C C . PRO A 1 1049 ? -10.138 -20.868 -3.360 1.00 92.44 1049 PRO A C 1
ATOM 8166 O O . PRO A 1 1049 ? -9.965 -19.669 -3.156 1.00 92.44 1049 PRO A O 1
ATOM 8169 N N . VAL A 1 1050 ? -10.853 -21.621 -2.517 1.00 90.12 1050 VAL A N 1
ATOM 8170 C CA . VAL A 1 1050 ? -11.511 -21.035 -1.339 1.00 90.12 1050 VAL A CA 1
ATOM 8171 C C . VAL A 1 1050 ? -10.474 -20.542 -0.340 1.00 90.12 1050 VAL A C 1
ATOM 8173 O O . VAL A 1 1050 ? -10.609 -19.438 0.175 1.00 90.12 1050 VAL A O 1
ATOM 8176 N N . LYS A 1 1051 ? -9.413 -21.317 -0.104 1.00 90.75 1051 LYS A N 1
ATOM 8177 C CA . LYS A 1 1051 ? -8.327 -20.921 0.802 1.00 90.75 1051 LYS A CA 1
ATOM 8178 C C . LYS A 1 1051 ? -7.419 -19.873 0.168 1.00 90.75 1051 LYS A C 1
ATOM 8180 O O . LYS A 1 1051 ? -7.144 -18.856 0.794 1.00 90.75 1051 LYS A O 1
ATOM 8185 N N . ALA A 1 1052 ? -7.004 -20.099 -1.078 1.00 92.94 1052 ALA A N 1
ATOM 8186 C CA . ALA A 1 1052 ? -6.052 -19.248 -1.784 1.00 92.94 1052 ALA A CA 1
ATOM 8187 C C . ALA A 1 1052 ? -6.549 -17.810 -1.925 1.00 92.94 1052 ALA A C 1
ATOM 8189 O O . ALA A 1 1052 ? -5.766 -16.890 -1.743 1.00 92.94 1052 ALA A O 1
ATOM 8190 N N . PHE A 1 1053 ? -7.846 -17.604 -2.160 1.00 91.62 1053 PHE A N 1
ATOM 8191 C CA . PHE A 1 1053 ? -8.436 -16.270 -2.302 1.00 91.62 1053 PHE A CA 1
ATOM 8192 C C . PHE A 1 1053 ? -9.358 -15.899 -1.140 1.00 91.62 1053 PHE A C 1
ATOM 8194 O O . PHE A 1 1053 ? -10.067 -14.905 -1.229 1.00 91.62 1053 PHE A O 1
ATOM 8201 N N . SER A 1 1054 ? -9.427 -16.693 -0.066 1.00 88.31 1054 SER A N 1
ATOM 8202 C CA . SER A 1 1054 ? -10.400 -16.499 1.020 1.00 88.31 1054 SER A CA 1
ATOM 8203 C C . SER A 1 1054 ? -11.842 -16.378 0.502 1.00 88.31 1054 SER A C 1
ATOM 8205 O O . SER A 1 1054 ? -12.615 -15.580 1.030 1.00 88.31 1054 SER A O 1
ATOM 8207 N N . LEU A 1 1055 ? -12.205 -17.092 -0.575 1.00 85.31 1055 LEU A N 1
ATOM 8208 C CA . LEU A 1 1055 ? -13.444 -16.836 -1.317 1.00 85.31 1055 LEU A CA 1
ATOM 8209 C C . LEU A 1 1055 ? -14.673 -16.901 -0.408 1.00 85.31 1055 LEU A C 1
ATOM 8211 O O . LEU A 1 1055 ? -14.840 -17.851 0.362 1.00 85.31 1055 LEU A O 1
ATOM 8215 N N . PRO A 1 1056 ? -15.576 -15.929 -0.533 1.00 78.88 1056 PRO A N 1
ATOM 8216 C CA . PRO A 1 1056 ? -16.778 -15.914 0.275 1.00 78.88 1056 PRO A CA 1
ATOM 8217 C C . PRO A 1 1056 ? -17.809 -16.960 -0.200 1.00 78.88 1056 PRO A C 1
ATOM 8219 O O . PRO A 1 1056 ? -17.724 -17.512 -1.299 1.00 78.88 1056 PRO A O 1
ATOM 8222 N N . GLY A 1 1057 ? -18.802 -17.267 0.644 1.00 73.69 1057 GLY A N 1
ATOM 8223 C CA . GLY A 1 1057 ? -19.753 -18.381 0.453 1.00 73.69 1057 GLY A CA 1
ATOM 8224 C C . GLY A 1 1057 ? -20.512 -18.389 -0.882 1.00 73.69 1057 GLY A C 1
ATOM 8225 O O . GLY A 1 1057 ? -20.724 -19.437 -1.472 1.00 73.69 1057 GLY A O 1
ATOM 8226 N N . TYR A 1 1058 ? -20.867 -17.211 -1.370 1.00 73.25 1058 TYR A N 1
ATOM 8227 C CA . TYR A 1 1058 ? -21.569 -16.955 -2.626 1.00 73.25 1058 TYR A CA 1
ATOM 8228 C C . TYR A 1 1058 ? -20.713 -16.975 -3.899 1.00 73.25 1058 TYR A C 1
ATOM 8230 O O . TYR A 1 1058 ? -21.264 -17.060 -4.997 1.00 73.25 1058 TYR A O 1
ATOM 8238 N N . ALA A 1 1059 ? -19.384 -16.877 -3.786 1.00 76.62 1059 ALA A N 1
ATOM 8239 C CA . ALA A 1 1059 ? -18.489 -16.950 -4.934 1.00 76.62 1059 ALA A CA 1
ATOM 8240 C C . ALA A 1 1059 ? -18.442 -18.408 -5.425 1.00 76.62 1059 ALA A C 1
ATOM 8242 O O . ALA A 1 1059 ? -17.622 -19.215 -4.979 1.00 76.62 1059 ALA A O 1
ATOM 8243 N N . ASN A 1 1060 ? -19.406 -18.759 -6.276 1.00 72.75 1060 ASN A N 1
ATOM 8244 C CA . ASN A 1 1060 ? -19.670 -20.131 -6.713 1.00 72.75 1060 ASN A CA 1
ATOM 8245 C C . ASN A 1 1060 ? -19.209 -20.412 -8.147 1.00 72.75 1060 ASN A C 1
ATOM 8247 O O . ASN A 1 1060 ? -19.068 -21.575 -8.523 1.00 72.75 1060 ASN A O 1
ATOM 8251 N N . SER A 1 1061 ? -18.943 -19.370 -8.935 1.00 77.19 1061 SER A N 1
ATOM 8252 C CA . SER A 1 1061 ? -18.435 -19.511 -10.299 1.00 77.19 1061 SER A CA 1
ATOM 8253 C C . SER A 1 1061 ? -16.982 -20.006 -10.306 1.00 77.19 1061 SER A C 1
ATOM 8255 O O . SER A 1 1061 ? -16.183 -19.555 -9.480 1.00 77.19 1061 SER A O 1
ATOM 8257 N N . PRO A 1 1062 ? -16.601 -20.902 -11.238 1.00 85.69 1062 PRO A N 1
ATOM 8258 C CA . PRO A 1 1062 ? -15.200 -21.225 -11.482 1.00 85.69 1062 PRO A CA 1
ATOM 8259 C C . PRO A 1 1062 ? -14.389 -19.969 -11.805 1.00 85.69 1062 PRO A C 1
ATOM 8261 O O . PRO A 1 1062 ? -14.826 -19.134 -12.597 1.00 85.69 1062 PRO A O 1
ATOM 8264 N N . LEU A 1 1063 ? -13.187 -19.867 -11.242 1.00 89.75 1063 LEU A N 1
ATOM 8265 C CA . LEU A 1 1063 ? -12.235 -18.822 -11.599 1.00 89.75 1063 LEU A CA 1
ATOM 8266 C C . LEU A 1 1063 ? -11.434 -19.295 -12.811 1.00 89.75 1063 LEU A C 1
ATOM 8268 O O . LEU A 1 1063 ? -10.615 -20.209 -12.703 1.00 89.75 1063 LEU A O 1
ATOM 8272 N N . VAL A 1 1064 ? -11.692 -18.692 -13.967 1.00 91.62 1064 VAL A N 1
ATOM 8273 C CA . VAL A 1 1064 ? -10.865 -18.867 -15.165 1.00 91.62 1064 VAL A CA 1
ATOM 8274 C C . VAL A 1 1064 ? -9.835 -17.749 -15.159 1.00 91.62 1064 VAL A C 1
ATOM 8276 O O . VAL A 1 1064 ? -10.202 -16.585 -15.291 1.00 91.62 1064 VAL A O 1
ATOM 8279 N N . LEU A 1 1065 ? -8.567 -18.104 -14.960 1.00 93.88 1065 LEU A N 1
ATOM 8280 C CA . LEU A 1 1065 ? -7.477 -17.142 -14.849 1.00 93.88 1065 LEU A CA 1
ATOM 8281 C C . LEU A 1 1065 ? -6.549 -17.282 -16.051 1.00 93.88 1065 LEU A C 1
ATOM 8283 O O . LEU A 1 1065 ? -6.014 -18.361 -16.300 1.00 93.88 1065 LEU A O 1
ATOM 8287 N N . ASN A 1 1066 ? -6.360 -16.201 -16.792 1.00 94.38 1066 ASN A N 1
ATOM 8288 C CA . ASN A 1 1066 ? -5.463 -16.099 -17.933 1.00 94.38 1066 ASN A CA 1
ATOM 8289 C C . ASN A 1 1066 ? -4.162 -15.427 -17.508 1.00 94.38 1066 ASN A C 1
ATOM 8291 O O . ASN A 1 1066 ? -4.128 -14.653 -16.559 1.00 94.38 1066 ASN A O 1
ATOM 8295 N N . THR A 1 1067 ? -3.069 -15.714 -18.202 1.00 94.19 1067 THR A N 1
ATOM 8296 C CA . THR A 1 1067 ? -1.853 -14.926 -18.013 1.00 94.19 1067 THR A CA 1
ATOM 8297 C C . THR A 1 1067 ? -1.997 -13.560 -18.695 1.00 94.19 1067 THR A C 1
ATOM 8299 O O . THR A 1 1067 ? -2.435 -13.515 -19.849 1.00 94.19 1067 THR A O 1
ATOM 8302 N N . PRO A 1 1068 ? -1.598 -12.457 -18.036 1.00 92.69 1068 PRO A N 1
ATOM 8303 C CA . PRO A 1 1068 ? -1.509 -11.158 -18.690 1.00 92.69 1068 PRO A CA 1
ATOM 8304 C C . PRO A 1 1068 ? -0.274 -11.053 -19.602 1.00 92.69 1068 PRO A C 1
ATOM 8306 O O . PRO A 1 1068 ? -0.211 -10.148 -20.427 1.00 92.69 1068 PRO A O 1
ATOM 8309 N N . PHE A 1 1069 ? 0.684 -11.982 -19.484 1.00 92.38 1069 PHE A N 1
ATOM 8310 C CA . PHE A 1 1069 ? 1.976 -11.929 -20.162 1.00 92.38 1069 PHE A CA 1
ATOM 8311 C C . PHE A 1 1069 ? 2.055 -12.904 -21.335 1.00 92.38 1069 PHE A C 1
ATOM 8313 O O . PHE A 1 1069 ? 1.745 -14.094 -21.227 1.00 92.38 1069 PHE A O 1
ATOM 8320 N N . SER A 1 1070 ? 2.484 -12.406 -22.494 1.00 87.56 1070 SER A N 1
ATOM 8321 C CA . SER A 1 1070 ? 2.351 -13.163 -23.742 1.00 87.56 1070 SER A CA 1
ATOM 8322 C C . SER A 1 1070 ? 3.300 -14.373 -23.864 1.00 87.56 1070 SER A C 1
ATOM 8324 O O . SER A 1 1070 ? 3.011 -15.369 -24.536 1.00 87.56 1070 SER A O 1
ATOM 8326 N N . ASP A 1 1071 ? 4.436 -14.335 -23.193 1.00 88.12 1071 ASP A N 1
ATOM 8327 C CA . ASP A 1 1071 ? 5.453 -15.387 -23.184 1.00 88.12 1071 ASP A CA 1
ATOM 8328 C C . ASP A 1 1071 ? 5.170 -16.479 -22.139 1.00 88.12 1071 ASP A C 1
ATOM 8330 O O . ASP A 1 1071 ? 5.560 -17.631 -22.332 1.00 88.12 1071 ASP A O 1
ATOM 8334 N N . GLN A 1 1072 ? 4.419 -16.172 -21.079 1.00 92.81 1072 GLN A N 1
ATOM 8335 C CA . GLN A 1 1072 ? 4.169 -17.103 -19.981 1.00 92.81 1072 GLN A CA 1
ATOM 8336 C C . GLN A 1 1072 ? 3.384 -18.350 -20.430 1.00 92.81 1072 GLN A C 1
ATOM 8338 O O . GLN A 1 1072 ? 2.450 -18.298 -21.243 1.00 92.81 1072 GLN A O 1
ATOM 8343 N N . ARG A 1 1073 ? 3.746 -19.507 -19.865 1.00 89.94 1073 ARG A N 1
ATOM 8344 C CA . ARG A 1 1073 ? 2.987 -20.764 -19.949 1.00 89.94 1073 ARG A CA 1
ATOM 8345 C C . ARG A 1 1073 ? 2.827 -21.377 -18.548 1.00 89.94 1073 ARG A C 1
ATOM 8347 O O . ARG A 1 1073 ? 3.780 -21.313 -17.778 1.00 89.94 1073 ARG A O 1
ATOM 8354 N N . PRO A 1 1074 ? 1.679 -22.010 -18.227 1.00 93.25 1074 PRO A N 1
ATOM 8355 C CA . PRO A 1 1074 ? 0.471 -22.149 -19.051 1.00 93.25 1074 PRO A CA 1
ATOM 8356 C C . PRO A 1 1074 ? -0.239 -20.806 -19.295 1.00 93.25 1074 PRO A C 1
ATOM 8358 O O . PRO A 1 1074 ? -0.046 -19.849 -18.553 1.00 93.25 1074 PRO A O 1
ATOM 8361 N N . ARG A 1 1075 ? -1.036 -20.728 -20.371 1.00 92.31 1075 ARG A N 1
ATOM 8362 C CA . ARG A 1 1075 ? -1.771 -19.505 -20.754 1.00 92.31 1075 ARG A CA 1
ATOM 8363 C C . ARG A 1 1075 ? -2.997 -19.238 -19.892 1.00 92.31 1075 ARG A C 1
ATOM 8365 O O . ARG A 1 1075 ? -3.397 -18.092 -19.740 1.00 92.31 1075 ARG A O 1
ATOM 8372 N N . GLN A 1 1076 ? -3.604 -20.301 -19.388 1.00 93.69 1076 GLN A N 1
ATOM 8373 C CA . GLN A 1 1076 ? -4.829 -20.253 -18.618 1.00 93.69 1076 GLN A CA 1
ATOM 8374 C C . GLN A 1 1076 ? -4.807 -21.384 -17.597 1.00 93.69 1076 GLN A C 1
ATOM 8376 O O . GLN A 1 1076 ? -4.291 -22.471 -17.871 1.00 93.69 1076 GLN A O 1
ATOM 8381 N N . ILE A 1 1077 ? -5.396 -21.122 -16.441 1.00 94.38 1077 ILE A N 1
ATOM 8382 C CA . ILE A 1 1077 ? -5.736 -22.111 -15.427 1.00 94.38 1077 ILE A CA 1
ATOM 8383 C C . ILE A 1 1077 ? -7.209 -21.943 -15.054 1.00 94.38 1077 ILE A C 1
ATOM 8385 O O . ILE A 1 1077 ? -7.776 -20.856 -15.160 1.00 94.38 1077 ILE A O 1
ATOM 8389 N N . GLN A 1 1078 ? -7.835 -23.025 -14.605 1.00 93.62 1078 GLN A N 1
ATOM 8390 C CA . GLN A 1 1078 ? -9.204 -22.995 -14.108 1.00 93.62 1078 GLN A CA 1
ATOM 8391 C C . GLN A 1 1078 ? -9.230 -23.541 -12.687 1.00 93.62 1078 GLN A C 1
ATOM 8393 O O . GLN A 1 1078 ? -8.806 -24.670 -12.445 1.00 93.62 1078 GLN A O 1
ATOM 8398 N N . LEU A 1 1079 ? -9.752 -22.747 -11.757 1.00 93.44 1079 LEU A N 1
ATOM 8399 C CA . LEU A 1 1079 ? -9.912 -23.130 -10.362 1.00 93.44 1079 LEU A CA 1
ATOM 8400 C C . LEU A 1 1079 ? -11.399 -23.277 -10.053 1.00 93.44 1079 LEU A C 1
ATOM 8402 O O . LEU A 1 1079 ? -12.193 -22.359 -10.261 1.00 93.44 1079 LEU A O 1
ATOM 8406 N N . VAL A 1 1080 ? -11.783 -24.448 -9.554 1.00 90.62 1080 VAL A N 1
ATOM 8407 C CA . VAL A 1 1080 ? -13.180 -24.787 -9.263 1.00 90.62 1080 VAL A CA 1
ATOM 8408 C C . VAL A 1 1080 ? -13.347 -24.950 -7.759 1.00 90.62 1080 VAL A C 1
ATOM 8410 O O . VAL A 1 1080 ? -12.579 -25.665 -7.116 1.00 90.62 1080 VAL A O 1
ATOM 8413 N N . ARG A 1 1081 ? -14.363 -24.297 -7.188 1.00 88.00 1081 ARG A N 1
ATOM 8414 C CA . ARG A 1 1081 ? -14.707 -24.430 -5.768 1.00 88.00 1081 ARG A CA 1
ATOM 8415 C C . ARG A 1 1081 ? -14.880 -25.906 -5.386 1.00 88.00 1081 ARG A C 1
ATOM 8417 O O . ARG A 1 1081 ? -15.548 -26.655 -6.091 1.00 88.00 1081 ARG A O 1
ATOM 8424 N N . GLY A 1 1082 ? -14.279 -26.319 -4.269 1.00 86.88 1082 GLY A N 1
ATOM 8425 C CA . GLY A 1 1082 ? -14.323 -27.708 -3.794 1.00 86.88 1082 GLY A CA 1
ATOM 8426 C C . GLY A 1 1082 ? -13.365 -28.669 -4.510 1.00 86.88 1082 GLY A C 1
ATOM 8427 O O . GLY A 1 1082 ? -13.311 -29.841 -4.144 1.00 86.88 1082 GLY A O 1
ATOM 8428 N N . ARG A 1 1083 ? -12.582 -28.196 -5.492 1.00 93.00 1083 ARG A N 1
ATOM 8429 C CA . ARG A 1 1083 ? -11.541 -28.976 -6.169 1.00 93.00 1083 ARG A CA 1
ATOM 8430 C C . ARG A 1 1083 ? -10.172 -28.338 -5.955 1.00 93.00 1083 ARG A C 1
ATOM 8432 O O . ARG A 1 1083 ? -9.941 -27.191 -6.328 1.00 93.00 1083 ARG A O 1
ATOM 8439 N N . VAL A 1 1084 ? -9.243 -29.123 -5.422 1.00 95.31 1084 VAL A N 1
ATOM 8440 C CA . VAL A 1 1084 ? -7.830 -28.745 -5.349 1.00 95.31 1084 VAL A CA 1
ATOM 8441 C C . VAL A 1 1084 ? -7.196 -28.934 -6.730 1.00 95.31 1084 VAL A C 1
ATOM 8443 O O . VAL A 1 1084 ? -7.336 -29.999 -7.337 1.00 95.31 1084 VAL A O 1
ATOM 8446 N N . THR A 1 1085 ? -6.540 -27.894 -7.243 1.00 95.81 1085 THR A N 1
ATOM 8447 C CA . THR A 1 1085 ? -5.892 -27.892 -8.565 1.00 95.81 1085 THR A CA 1
ATOM 8448 C C . THR A 1 1085 ? -4.378 -27.891 -8.403 1.00 95.81 1085 THR A C 1
ATOM 8450 O O . THR A 1 1085 ? -3.835 -27.014 -7.738 1.00 95.81 1085 THR A O 1
ATOM 8453 N N . SER A 1 1086 ? -3.696 -28.856 -9.021 1.00 96.69 1086 SER A N 1
ATOM 8454 C CA . SER A 1 1086 ? -2.232 -28.914 -9.041 1.00 96.69 1086 SER A CA 1
ATOM 8455 C C . SER A 1 1086 ? -1.690 -28.027 -10.157 1.00 96.69 1086 SER A C 1
ATOM 8457 O O . SER A 1 1086 ? -2.112 -28.169 -11.305 1.00 96.69 1086 SER A O 1
ATOM 8459 N N . ILE A 1 1087 ? -0.754 -27.140 -9.834 1.00 96.88 1087 ILE A N 1
ATOM 8460 C CA . ILE A 1 1087 ? -0.052 -26.288 -10.800 1.00 96.88 1087 ILE A CA 1
ATOM 8461 C C . ILE A 1 1087 ? 1.436 -26.606 -10.718 1.00 96.88 1087 ILE A C 1
ATOM 8463 O O . ILE A 1 1087 ? 2.009 -26.568 -9.631 1.00 96.88 1087 ILE A O 1
ATOM 8467 N N . ASP A 1 1088 ? 2.055 -26.904 -11.858 1.00 96.44 1088 ASP A N 1
ATOM 8468 C CA . ASP A 1 1088 ? 3.491 -27.165 -11.953 1.00 96.44 1088 ASP A CA 1
ATOM 8469 C C . ASP A 1 1088 ? 4.252 -25.877 -12.267 1.00 96.44 1088 ASP A C 1
ATOM 8471 O O . ASP A 1 1088 ? 3.895 -25.135 -13.184 1.00 96.44 1088 ASP A O 1
ATOM 8475 N N . LEU A 1 1089 ? 5.342 -25.647 -11.539 1.00 97.31 1089 LEU A N 1
ATOM 8476 C CA . LEU A 1 1089 ? 6.220 -24.497 -11.697 1.00 97.31 1089 LEU A CA 1
ATOM 8477 C C . LEU A 1 1089 ? 7.638 -24.962 -12.048 1.00 97.31 1089 LEU A C 1
ATOM 8479 O O . LEU A 1 1089 ? 8.253 -25.706 -11.274 1.00 97.31 1089 LEU A O 1
ATOM 8483 N N . PRO A 1 1090 ? 8.198 -24.519 -13.189 1.00 95.94 1090 PRO A N 1
ATOM 8484 C CA . PRO A 1 1090 ? 9.622 -24.670 -13.470 1.00 95.94 1090 PRO A CA 1
ATOM 8485 C C . PRO A 1 1090 ? 10.497 -24.065 -12.365 1.00 95.94 1090 PRO A C 1
ATOM 8487 O O . PRO A 1 1090 ? 10.018 -23.303 -11.525 1.00 95.94 1090 PRO A O 1
ATOM 8490 N N . ALA A 1 1091 ? 11.785 -24.407 -12.378 1.00 95.12 1091 ALA A N 1
ATOM 8491 C CA . ALA A 1 1091 ? 12.771 -23.794 -11.494 1.00 95.12 1091 ALA A CA 1
ATOM 8492 C C . ALA A 1 1091 ? 12.712 -22.262 -11.596 1.00 95.12 1091 ALA A C 1
ATOM 8494 O O . ALA A 1 1091 ? 12.634 -21.735 -12.706 1.00 95.12 1091 ALA A O 1
ATOM 8495 N N . PHE A 1 1092 ? 12.726 -21.574 -10.455 1.00 96.38 1092 PHE A N 1
ATOM 8496 C CA . PHE A 1 1092 ? 12.677 -20.106 -10.355 1.00 96.38 1092 PHE A CA 1
ATOM 8497 C C . PHE A 1 1092 ? 11.445 -19.406 -10.964 1.00 96.38 1092 PHE A C 1
ATOM 8499 O O . PHE A 1 1092 ? 11.369 -18.179 -10.955 1.00 96.38 1092 PHE A O 1
ATOM 8506 N N . ALA A 1 1093 ? 10.454 -20.138 -11.477 1.00 96.00 1093 ALA A N 1
ATOM 8507 C CA . ALA A 1 1093 ? 9.370 -19.535 -12.247 1.00 96.00 1093 ALA A CA 1
ATOM 8508 C C . ALA A 1 1093 ? 8.537 -18.535 -11.429 1.00 96.00 1093 ALA A C 1
ATOM 8510 O O . ALA A 1 1093 ? 8.125 -18.838 -10.305 1.00 96.00 1093 ALA A O 1
ATOM 8511 N N . VAL A 1 1094 ? 8.229 -17.388 -12.044 1.00 98.00 1094 VAL A N 1
ATOM 8512 C CA . VAL A 1 1094 ? 7.187 -16.443 -11.609 1.00 98.00 1094 VAL A CA 1
ATOM 8513 C C . VAL A 1 1094 ? 6.023 -16.538 -12.587 1.00 98.00 1094 VAL A C 1
ATOM 8515 O O . VAL A 1 1094 ? 6.176 -16.212 -13.763 1.00 98.00 1094 VAL A O 1
ATOM 8518 N N . LEU A 1 1095 ? 4.863 -16.985 -12.111 1.00 98.00 1095 LEU A N 1
ATOM 8519 C CA . LEU A 1 1095 ? 3.649 -17.094 -12.917 1.00 98.00 1095 LEU A CA 1
ATOM 8520 C C . LEU A 1 1095 ? 2.594 -16.125 -12.394 1.00 98.00 1095 LEU A C 1
ATOM 8522 O O . LEU A 1 1095 ? 2.213 -16.215 -11.233 1.00 98.00 1095 LEU A O 1
ATOM 8526 N N . VAL A 1 1096 ? 2.089 -15.246 -13.253 1.00 97.81 1096 VAL A N 1
ATOM 8527 C CA . VAL A 1 1096 ? 1.003 -14.311 -12.932 1.00 97.81 1096 VAL A CA 1
ATOM 8528 C C . VAL A 1 1096 ? -0.230 -14.678 -13.745 1.00 97.81 1096 VAL A C 1
ATOM 8530 O O . VAL A 1 1096 ? -0.141 -14.907 -14.955 1.00 97.81 1096 VAL A O 1
ATOM 8533 N N . PHE A 1 1097 ? -1.381 -14.741 -13.087 1.00 96.50 1097 PHE A N 1
ATOM 8534 C CA . PHE A 1 1097 ? -2.677 -14.969 -13.710 1.00 96.50 1097 PHE A CA 1
ATOM 8535 C C . PHE A 1 1097 ? -3.693 -13.948 -13.203 1.00 96.50 1097 PHE A C 1
ATOM 8537 O O . PHE A 1 1097 ? -3.669 -13.602 -12.024 1.00 96.50 1097 PHE A O 1
ATOM 8544 N N . ASP A 1 1098 ? -4.614 -13.510 -14.057 1.00 93.81 1098 ASP A N 1
ATOM 8545 C CA . ASP A 1 1098 ? -5.781 -12.725 -13.671 1.00 93.81 1098 ASP A CA 1
ATOM 8546 C C . ASP A 1 1098 ? -7.058 -13.183 -14.401 1.00 93.81 1098 ASP A C 1
ATOM 8548 O O . ASP A 1 1098 ? -7.023 -13.984 -15.329 1.00 93.81 1098 ASP A O 1
ATOM 8552 N N . THR A 1 1099 ? -8.221 -12.707 -13.974 1.00 87.56 1099 THR A N 1
ATOM 8553 C CA . THR A 1 1099 ? -9.527 -12.994 -14.605 1.00 87.56 1099 THR A CA 1
ATOM 8554 C C . THR A 1 1099 ? -9.789 -12.212 -15.886 1.00 87.56 1099 THR A C 1
ATOM 8556 O O . THR A 1 1099 ? -10.887 -12.327 -16.438 1.00 87.56 1099 THR A O 1
ATOM 8559 N N . SER A 1 1100 ? -8.849 -11.384 -16.357 1.00 68.69 1100 SER A N 1
ATOM 8560 C CA . SER A 1 1100 ? -9.055 -10.730 -17.645 1.00 68.69 1100 SER A CA 1
ATOM 8561 C C . SER A 1 1100 ? -9.208 -11.824 -18.701 1.00 68.69 1100 SER A C 1
ATOM 8563 O O . SER A 1 1100 ? -8.519 -12.845 -18.647 1.00 68.69 1100 SER A O 1
ATOM 8565 N N . GLY A 1 1101 ? -10.175 -11.682 -19.617 1.00 50.69 1101 GLY A N 1
ATOM 8566 C CA . GLY A 1 1101 ? -10.201 -12.540 -20.804 1.00 50.69 1101 GLY A CA 1
ATOM 8567 C C . GLY A 1 1101 ? -8.815 -12.497 -21.453 1.00 50.69 1101 GLY A C 1
ATOM 8568 O O . GLY A 1 1101 ? -8.144 -11.477 -21.277 1.00 50.69 1101 GLY A O 1
ATOM 8569 N N . PRO A 1 1102 ? -8.356 -13.568 -22.138 1.00 34.75 1102 PRO A N 1
ATOM 8570 C CA . PRO A 1 1102 ? -7.065 -13.529 -22.819 1.00 34.75 1102 PRO A CA 1
ATOM 8571 C C . PRO A 1 1102 ? -7.003 -12.196 -23.543 1.00 34.75 1102 PRO A C 1
ATOM 8573 O O . PRO A 1 1102 ? -7.923 -11.909 -24.312 1.00 34.75 1102 PRO A O 1
ATOM 8576 N N . THR A 1 1103 ? -6.025 -11.347 -23.203 1.00 35.00 1103 THR A N 1
ATOM 8577 C CA . THR A 1 1103 ? -5.837 -10.095 -23.924 1.00 35.00 1103 THR A CA 1
ATOM 8578 C C . THR A 1 1103 ? -5.853 -10.509 -25.377 1.00 35.00 1103 THR A C 1
ATOM 8580 O O . THR A 1 1103 ? -5.026 -11.345 -25.770 1.00 35.00 1103 THR A O 1
ATOM 8583 N N . PRO A 1 1104 ? -6.826 -10.045 -26.178 1.00 30.81 1104 PRO A N 1
ATOM 8584 C CA . PRO A 1 1104 ? -6.686 -10.244 -27.584 1.00 30.81 1104 PRO A CA 1
ATOM 8585 C C . PRO A 1 1104 ? -5.400 -9.492 -27.879 1.00 30.81 1104 PRO A C 1
ATOM 8587 O O . PRO A 1 1104 ? -5.332 -8.268 -27.755 1.00 30.81 1104 PRO A O 1
ATOM 8590 N N . SER A 1 1105 ? -4.341 -10.214 -28.237 1.00 39.81 1105 SER A N 1
ATOM 8591 C CA . SER A 1 1105 ? -3.388 -9.576 -29.118 1.00 39.81 1105 SER A CA 1
ATOM 8592 C C . SER A 1 1105 ? -4.239 -9.007 -30.254 1.00 39.81 1105 SER A C 1
ATOM 8594 O O . SER A 1 1105 ? -5.233 -9.628 -30.646 1.00 39.81 1105 SER A O 1
ATOM 8596 N N . ALA A 1 1106 ? -3.904 -7.832 -30.783 1.00 39.22 1106 ALA A N 1
ATOM 8597 C CA . ALA A 1 1106 ? -4.580 -7.342 -31.986 1.00 39.22 1106 ALA A CA 1
ATOM 8598 C C . ALA A 1 1106 ? -4.683 -8.474 -33.039 1.00 39.22 1106 ALA A C 1
ATOM 8600 O O . ALA A 1 1106 ? -5.705 -8.644 -33.691 1.00 39.22 1106 ALA A O 1
ATOM 8601 N N . TRP A 1 1107 ? -3.680 -9.359 -33.053 1.00 38.94 1107 TRP A N 1
ATOM 8602 C CA . TRP A 1 1107 ? -3.642 -10.623 -33.776 1.00 38.94 1107 TRP A CA 1
ATOM 8603 C C . TRP A 1 1107 ? -4.745 -11.647 -33.478 1.00 38.94 1107 TRP A C 1
ATOM 8605 O O . TRP A 1 1107 ? -5.211 -12.251 -34.429 1.00 38.94 1107 TRP A O 1
ATOM 8615 N N . ALA A 1 1108 ? -5.191 -11.867 -32.239 1.00 34.47 1108 ALA A N 1
ATOM 8616 C CA . ALA A 1 1108 ? -6.250 -12.835 -31.928 1.00 34.47 1108 ALA A CA 1
ATOM 8617 C C . ALA A 1 1108 ? -7.632 -12.377 -32.428 1.00 34.47 1108 ALA A C 1
ATOM 8619 O O . ALA A 1 1108 ? -8.373 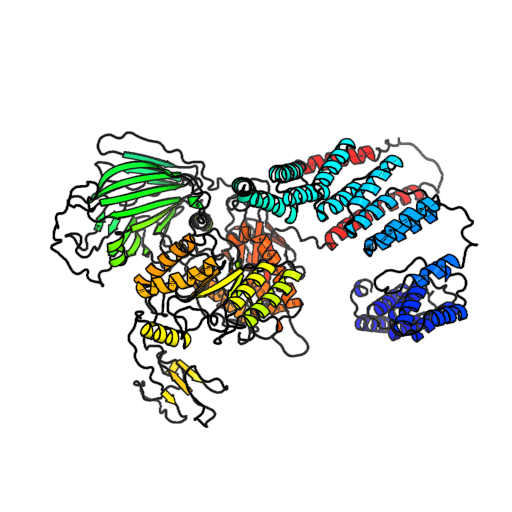-13.187 -32.972 1.00 34.47 1108 ALA A O 1
ATOM 8620 N N . VAL A 1 1109 ? -7.938 -11.073 -32.346 1.00 39.78 1109 VAL A N 1
ATOM 8621 C CA . VAL A 1 1109 ? -9.152 -10.497 -32.966 1.00 39.78 1109 VAL A CA 1
ATOM 8622 C C . VAL A 1 1109 ? -9.069 -10.602 -34.486 1.00 39.78 1109 VAL A C 1
ATOM 8624 O O . VAL A 1 1109 ? -10.039 -10.983 -35.132 1.00 39.78 1109 VAL A O 1
ATOM 8627 N N . TYR A 1 1110 ? -7.895 -10.325 -35.065 1.00 41.78 1110 TYR A N 1
ATOM 8628 C CA . TYR A 1 1110 ? -7.665 -10.510 -36.498 1.00 41.78 1110 TYR A CA 1
ATOM 8629 C C . TYR A 1 1110 ? -7.781 -11.976 -36.922 1.00 41.78 1110 TYR A C 1
ATOM 8631 O O . TYR A 1 1110 ? -8.325 -12.235 -37.988 1.00 41.78 1110 TYR A O 1
ATOM 8639 N N . LEU A 1 1111 ? -7.323 -12.927 -36.103 1.00 37.56 1111 LEU A N 1
ATOM 8640 C CA . LEU A 1 1111 ? -7.398 -14.359 -36.385 1.00 37.56 1111 LEU A CA 1
ATOM 8641 C C . LEU A 1 1111 ? -8.835 -14.876 -36.290 1.00 37.56 1111 LEU A C 1
ATOM 8643 O O . LEU A 1 1111 ? -9.244 -15.624 -37.167 1.00 37.56 1111 LEU A O 1
ATOM 8647 N N . ASP A 1 1112 ? -9.614 -14.438 -35.299 1.00 35.62 1112 ASP A N 1
ATOM 8648 C CA . ASP A 1 1112 ? -11.038 -14.783 -35.192 1.00 35.62 1112 ASP A CA 1
ATOM 8649 C C . ASP A 1 1112 ? -11.835 -14.191 -36.365 1.00 35.62 1112 ASP A C 1
ATOM 8651 O O . ASP A 1 1112 ? -12.627 -14.894 -36.991 1.00 35.62 1112 ASP A O 1
ATOM 8655 N N . ILE A 1 1113 ? -11.537 -12.948 -36.769 1.00 45.47 1113 ILE A N 1
ATOM 8656 C CA . ILE A 1 1113 ? -12.091 -12.338 -37.989 1.00 45.47 1113 ILE A CA 1
ATOM 8657 C C . ILE A 1 1113 ? -11.658 -13.121 -39.240 1.00 45.47 1113 ILE A C 1
ATOM 8659 O O . ILE A 1 1113 ? -12.460 -13.309 -40.156 1.00 45.47 1113 ILE A O 1
ATOM 8663 N N . LEU A 1 1114 ? -10.411 -13.594 -39.317 1.00 39.56 1114 LEU A N 1
ATOM 8664 C CA . LEU A 1 1114 ? -9.906 -14.353 -40.465 1.00 39.56 1114 LEU A CA 1
ATOM 8665 C C . LEU A 1 1114 ? -10.526 -15.752 -40.537 1.00 39.56 1114 LEU A C 1
ATOM 8667 O O . LEU A 1 1114 ? -10.887 -16.198 -41.621 1.00 39.56 1114 LEU A O 1
ATOM 8671 N N . VAL A 1 1115 ? -10.672 -16.435 -39.401 1.00 46.19 1115 VAL A N 1
ATOM 8672 C CA . VAL A 1 1115 ? -11.261 -17.775 -39.289 1.00 46.19 1115 VAL A CA 1
ATOM 8673 C C . VAL A 1 1115 ? -12.755 -17.725 -39.595 1.00 46.19 1115 VAL A C 1
ATOM 8675 O O . VAL A 1 1115 ? -13.236 -18.575 -40.344 1.00 46.19 1115 VAL A O 1
ATOM 8678 N N . ASP A 1 1116 ? -13.471 -16.698 -39.133 1.00 41.16 1116 ASP A N 1
ATOM 8679 C CA . ASP A 1 1116 ? -14.878 -16.492 -39.486 1.00 41.16 1116 ASP A CA 1
ATOM 8680 C C . ASP A 1 1116 ? -15.049 -16.138 -40.971 1.00 41.16 1116 ASP A C 1
ATOM 8682 O O . ASP A 1 1116 ? -15.940 -16.673 -41.636 1.00 41.16 1116 ASP A O 1
ATOM 8686 N N . ASN A 1 1117 ? -14.158 -15.319 -41.544 1.00 45.25 1117 ASN A N 1
ATOM 8687 C CA . ASN A 1 1117 ? -14.173 -15.020 -42.979 1.00 45.25 1117 ASN A CA 1
ATOM 8688 C C . ASN A 1 1117 ? -13.797 -16.236 -43.836 1.00 45.25 1117 ASN A C 1
ATOM 8690 O O . ASN A 1 1117 ? -14.411 -16.451 -44.880 1.00 45.25 1117 ASN A O 1
ATOM 8694 N N . LEU A 1 1118 ? -12.855 -17.072 -43.395 1.00 46.66 1118 LEU A N 1
ATOM 8695 C CA . LEU A 1 1118 ? -12.481 -18.320 -44.066 1.00 46.66 1118 LEU A CA 1
ATOM 8696 C C . LEU A 1 1118 ? -13.566 -19.389 -43.934 1.00 46.66 1118 LEU A C 1
ATOM 8698 O O . LEU A 1 1118 ? -13.785 -20.131 -44.886 1.00 46.66 1118 LEU A O 1
ATOM 8702 N N . ALA A 1 1119 ? -14.291 -19.450 -42.815 1.00 42.84 1119 ALA A N 1
ATOM 8703 C CA . ALA A 1 1119 ? -15.448 -20.326 -42.658 1.00 42.84 1119 ALA A CA 1
ATOM 8704 C C . ALA A 1 1119 ? -16.597 -19.890 -43.580 1.00 42.84 1119 ALA A C 1
ATOM 8706 O O . ALA A 1 1119 ? -17.204 -20.729 -44.247 1.00 42.84 1119 ALA A O 1
ATOM 8707 N N . VAL A 1 1120 ? -16.857 -18.582 -43.690 1.00 51.28 1120 VAL A N 1
ATOM 8708 C CA . VAL A 1 1120 ? -17.813 -18.035 -44.664 1.00 51.28 1120 VAL A CA 1
ATOM 8709 C C . VAL A 1 1120 ? -17.352 -18.330 -46.091 1.00 51.28 1120 VAL A C 1
ATOM 8711 O O . VAL A 1 1120 ? -18.161 -18.797 -46.890 1.00 51.28 1120 VAL A O 1
ATOM 8714 N N . LEU A 1 1121 ? -16.067 -18.161 -46.413 1.00 51.44 1121 LEU A N 1
ATOM 8715 C CA . LEU A 1 1121 ? -15.519 -18.490 -47.730 1.00 51.44 1121 LEU A CA 1
ATOM 8716 C C . LEU A 1 1121 ? -15.634 -19.993 -48.026 1.00 51.44 1121 LEU A C 1
ATOM 8718 O O . LEU A 1 1121 ? -16.065 -20.364 -49.110 1.00 51.44 1121 LEU A O 1
ATOM 8722 N N . PHE A 1 1122 ? -15.338 -20.860 -47.056 1.00 56.09 1122 PHE A N 1
ATOM 8723 C CA . PHE A 1 1122 ? -15.419 -22.315 -47.183 1.00 56.09 1122 PHE A CA 1
ATOM 8724 C C . PHE A 1 1122 ? -16.857 -22.787 -47.414 1.00 56.09 1122 PHE A C 1
ATOM 8726 O O . PHE A 1 1122 ? -17.103 -23.558 -48.339 1.00 56.09 1122 PHE A O 1
ATOM 8733 N N . TRP A 1 1123 ? -17.829 -22.284 -46.648 1.00 53.03 1123 TRP A N 1
ATOM 8734 C CA . TRP A 1 1123 ? -19.242 -22.624 -46.844 1.00 53.03 1123 TRP A CA 1
ATOM 8735 C C . TRP A 1 1123 ? -19.828 -22.009 -48.120 1.00 53.03 1123 TRP A C 1
ATOM 8737 O O . TRP A 1 1123 ? -20.670 -22.636 -48.759 1.00 53.03 1123 TRP A O 1
ATOM 8747 N N . THR A 1 1124 ? -19.349 -20.835 -48.542 1.00 58.25 1124 THR A N 1
ATOM 8748 C CA . THR A 1 1124 ? -19.760 -20.206 -49.809 1.00 58.25 1124 THR A CA 1
ATOM 8749 C C . THR A 1 1124 ? -19.177 -20.954 -51.009 1.00 58.25 1124 THR A C 1
ATOM 8751 O O . THR A 1 1124 ? -19.896 -21.239 -51.962 1.00 58.25 1124 THR A O 1
ATOM 8754 N N . VAL A 1 1125 ? -17.909 -21.367 -50.947 1.00 57.50 1125 VAL A N 1
ATOM 8755 C CA . VAL A 1 1125 ? -17.257 -22.196 -51.972 1.00 57.50 1125 VAL A CA 1
ATOM 8756 C C . VAL A 1 1125 ? -17.874 -23.594 -52.012 1.00 57.50 1125 VAL A C 1
ATOM 8758 O O . VAL A 1 1125 ? -18.142 -24.096 -53.098 1.00 57.50 1125 VAL A O 1
ATOM 8761 N N . LEU A 1 1126 ? -18.201 -24.200 -50.867 1.00 56.94 1126 LEU A N 1
ATOM 8762 C CA . LEU A 1 1126 ? -18.908 -25.482 -50.812 1.00 56.94 1126 LEU A CA 1
ATOM 8763 C C . LEU A 1 1126 ? -20.327 -25.371 -51.395 1.00 56.94 1126 LEU A C 1
ATOM 8765 O O . LEU A 1 1126 ? -20.735 -26.239 -52.161 1.00 56.94 1126 LEU A O 1
ATOM 8769 N N . ALA A 1 1127 ? -21.059 -24.288 -51.115 1.00 52.91 1127 ALA A N 1
ATOM 8770 C CA . ALA A 1 1127 ? -22.375 -24.034 -51.706 1.00 52.91 1127 ALA A CA 1
ATOM 8771 C C . ALA A 1 1127 ? -22.300 -23.817 -53.229 1.00 52.91 1127 ALA A C 1
ATOM 8773 O O . ALA A 1 1127 ? -23.142 -24.331 -53.965 1.00 52.91 1127 ALA A O 1
ATOM 8774 N N . VAL A 1 1128 ? -21.265 -23.124 -53.717 1.00 56.56 1128 VAL A N 1
ATOM 8775 C CA . VAL A 1 1128 ? -21.009 -22.925 -55.154 1.00 56.56 1128 VAL A CA 1
ATOM 8776 C C . VAL A 1 1128 ? -20.549 -24.221 -55.832 1.00 56.56 1128 VAL A C 1
ATOM 8778 O O . VAL A 1 1128 ? -20.952 -24.483 -56.961 1.00 56.56 1128 VAL A O 1
ATOM 8781 N N . LEU A 1 1129 ? -19.783 -25.079 -55.152 1.00 50.50 1129 LEU A N 1
ATOM 8782 C CA . LEU A 1 1129 ? -19.370 -26.392 -55.663 1.00 50.50 1129 LEU A CA 1
ATOM 8783 C C . LEU A 1 1129 ? -20.536 -27.391 -55.704 1.00 50.50 1129 LEU A C 1
ATOM 8785 O O . LEU A 1 1129 ? -20.675 -28.117 -56.686 1.00 50.50 1129 LEU A O 1
ATOM 8789 N N . VAL A 1 1130 ? -21.415 -27.393 -54.697 1.00 56.09 1130 VAL A N 1
ATOM 8790 C CA . VAL A 1 1130 ? -22.634 -28.227 -54.671 1.00 56.09 1130 VAL A CA 1
ATOM 8791 C C . VAL A 1 1130 ? -23.660 -27.744 -55.710 1.00 56.09 1130 VAL A C 1
ATOM 8793 O O . VAL A 1 1130 ? -24.290 -28.564 -56.384 1.00 56.09 1130 VAL A O 1
ATOM 8796 N N . ALA A 1 1131 ? -23.773 -26.428 -55.925 1.00 51.28 1131 ALA A N 1
ATOM 8797 C CA . ALA A 1 1131 ? -24.571 -25.856 -57.014 1.00 51.28 1131 ALA A CA 1
ATOM 8798 C C . ALA A 1 1131 ? -23.947 -26.118 -58.401 1.00 51.28 1131 ALA A C 1
ATOM 8800 O O . ALA A 1 1131 ? -24.664 -26.394 -59.362 1.00 51.28 1131 ALA A O 1
ATOM 8801 N N . GLY A 1 1132 ? -22.614 -26.103 -58.500 1.00 47.22 1132 GLY A N 1
ATOM 8802 C CA . GLY A 1 1132 ? -21.860 -26.375 -59.727 1.00 47.22 1132 GLY A CA 1
ATOM 8803 C C . GLY A 1 1132 ? -21.896 -27.842 -60.162 1.00 47.22 1132 GLY A C 1
ATOM 8804 O O . GLY A 1 1132 ? -21.953 -28.123 -61.359 1.00 47.22 1132 GLY A O 1
ATOM 8805 N N . PHE A 1 1133 ? -21.952 -28.786 -59.215 1.00 46.09 1133 PHE A N 1
ATOM 8806 C CA . PHE A 1 1133 ? -22.113 -30.214 -59.517 1.00 46.09 1133 PHE A CA 1
ATOM 8807 C C . PHE A 1 1133 ? -23.529 -30.589 -59.980 1.00 46.09 1133 PHE A C 1
ATOM 8809 O O . PHE A 1 1133 ? -23.700 -31.607 -60.645 1.00 46.09 1133 PHE A O 1
ATOM 8816 N N . SER A 1 1134 ? -24.533 -29.746 -59.720 1.00 46.84 1134 SER A N 1
ATOM 8817 C CA . SER A 1 1134 ? -25.917 -29.984 -60.165 1.00 46.84 1134 SER A CA 1
ATOM 8818 C C . SER A 1 1134 ? -26.208 -29.516 -61.602 1.00 46.84 1134 SER A C 1
ATOM 8820 O O . SER A 1 1134 ? -27.330 -29.672 -62.076 1.00 46.84 1134 SER A O 1
ATOM 8822 N N . LEU A 1 1135 ? -25.218 -28.976 -62.329 1.00 48.44 1135 LEU A N 1
ATOM 8823 C CA . LEU A 1 1135 ? -25.392 -28.455 -63.698 1.00 48.44 1135 LEU A CA 1
ATOM 8824 C C . LEU A 1 1135 ? -24.644 -29.236 -64.793 1.00 48.44 1135 LEU A C 1
ATOM 8826 O O . LEU A 1 1135 ? -24.616 -28.809 -65.948 1.00 48.44 1135 LEU A O 1
ATOM 8830 N N . ARG A 1 1136 ? -24.098 -30.420 -64.490 1.00 45.56 1136 ARG A N 1
ATOM 8831 C CA . ARG A 1 1136 ? -23.581 -31.349 -65.512 1.00 45.56 1136 ARG A CA 1
ATOM 8832 C C . ARG A 1 1136 ? -23.986 -32.791 -65.220 1.00 45.56 1136 ARG A C 1
ATOM 8834 O O . ARG A 1 1136 ? -23.224 -33.557 -64.647 1.00 45.56 1136 ARG A O 1
ATOM 8841 N N . GLY A 1 1137 ? -25.177 -33.164 -65.681 1.00 36.72 1137 GLY A N 1
ATOM 8842 C CA . GLY A 1 1137 ? -25.604 -34.561 -65.757 1.00 36.72 1137 GLY A CA 1
ATOM 8843 C C . GLY A 1 1137 ? -27.119 -34.710 -65.723 1.00 36.72 1137 GLY A C 1
ATOM 8844 O O . GLY A 1 1137 ? -27.705 -34.837 -64.656 1.00 36.72 1137 GLY A O 1
ATOM 8845 N N . GLY A 1 1138 ? -27.763 -34.694 -66.889 1.00 34.22 1138 GLY A N 1
ATOM 8846 C CA . GLY A 1 1138 ? -29.170 -35.067 -67.001 1.00 34.22 1138 GLY A CA 1
ATOM 8847 C C . GLY A 1 1138 ? -29.354 -36.586 -66.953 1.00 34.22 1138 GLY A C 1
ATOM 8848 O O . GLY A 1 1138 ? -28.700 -37.304 -67.700 1.00 34.22 1138 GLY A O 1
ATOM 8849 N N . SER A 1 1139 ? -30.267 -37.074 -66.115 1.00 33.41 1139 SER A N 1
ATOM 8850 C CA . SER A 1 1139 ? -31.421 -37.897 -66.522 1.00 33.41 1139 SER A CA 1
ATOM 8851 C C . SER A 1 1139 ? -32.324 -38.176 -65.310 1.00 33.41 1139 SER A C 1
ATOM 8853 O O . SER A 1 1139 ? -31.889 -38.141 -64.164 1.00 33.41 1139 SER A O 1
ATOM 8855 N N . ALA A 1 1140 ? -33.615 -38.339 -65.589 1.00 39.38 1140 ALA A N 1
ATOM 8856 C CA . ALA A 1 1140 ? -34.739 -38.246 -64.664 1.00 39.38 1140 ALA A CA 1
ATOM 8857 C C . ALA A 1 1140 ? -34.884 -39.405 -63.655 1.00 39.38 1140 ALA A C 1
ATOM 8859 O O . ALA A 1 1140 ? -34.729 -40.557 -64.045 1.00 39.38 1140 ALA A O 1
ATOM 8860 N N . ALA A 1 1141 ? -35.346 -39.100 -62.427 1.00 31.44 1141 ALA A N 1
ATOM 8861 C CA . ALA A 1 1141 ? -36.365 -39.874 -61.691 1.00 31.44 1141 ALA A CA 1
ATOM 8862 C C . ALA A 1 1141 ? -36.860 -39.170 -60.394 1.00 31.44 1141 ALA A C 1
ATOM 8864 O O . ALA A 1 1141 ? -36.074 -38.798 -59.534 1.00 31.44 1141 ALA A O 1
ATOM 8865 N N . SER A 1 1142 ? -38.191 -39.035 -60.301 1.00 30.75 1142 SER A N 1
ATOM 8866 C CA . SER A 1 1142 ? -39.100 -38.883 -59.137 1.00 30.75 1142 SER A CA 1
ATOM 8867 C C . SER A 1 1142 ? -38.819 -37.910 -57.965 1.00 30.75 1142 SER A C 1
ATOM 8869 O O . SER A 1 1142 ? -38.075 -38.211 -57.041 1.00 30.75 1142 SER A O 1
ATOM 8871 N N . ALA A 1 1143 ? -39.614 -36.830 -57.956 1.00 36.31 1143 ALA A N 1
ATOM 8872 C CA . ALA A 1 1143 ? -40.467 -36.295 -56.875 1.00 36.31 1143 ALA A CA 1
ATOM 8873 C C . ALA A 1 1143 ? -39.986 -36.222 -55.399 1.00 36.31 1143 ALA A C 1
ATOM 8875 O O . ALA A 1 1143 ? -39.975 -37.225 -54.696 1.00 36.31 1143 ALA A O 1
ATOM 8876 N N . ALA A 1 1144 ? -39.844 -34.984 -54.893 1.00 28.53 1144 ALA A N 1
ATOM 8877 C CA . ALA A 1 1144 ? -40.389 -34.472 -53.614 1.00 28.53 1144 ALA A CA 1
ATOM 8878 C C . ALA A 1 1144 ? -40.296 -32.920 -53.604 1.00 28.53 1144 ALA A C 1
ATOM 8880 O O . ALA A 1 1144 ? -39.421 -32.379 -54.282 1.00 28.53 1144 ALA A O 1
ATOM 8881 N N . PRO A 1 1145 ? -41.190 -32.171 -52.923 1.00 34.59 1145 PRO A N 1
ATOM 8882 C CA . PRO A 1 1145 ? -41.313 -30.727 -53.119 1.00 34.59 1145 PRO A CA 1
ATOM 8883 C C . PRO A 1 1145 ? -40.136 -29.978 -52.485 1.00 34.59 1145 PRO A C 1
ATOM 8885 O O . PRO A 1 1145 ? -39.791 -30.209 -51.327 1.00 34.59 1145 PRO A O 1
ATOM 8888 N N . ALA A 1 1146 ? -39.540 -29.052 -53.237 1.00 33.28 1146 ALA A N 1
ATOM 8889 C CA . ALA A 1 1146 ? -38.547 -28.127 -52.709 1.00 33.28 1146 ALA A CA 1
ATOM 8890 C C . ALA A 1 1146 ? -39.191 -27.259 -51.615 1.00 33.28 1146 ALA A C 1
ATOM 8892 O O . ALA A 1 1146 ? -40.143 -26.521 -51.877 1.00 33.28 1146 ALA A O 1
ATOM 8893 N N . ALA A 1 1147 ? -38.679 -27.359 -50.387 1.00 35.34 1147 ALA A N 1
ATOM 8894 C CA . ALA A 1 1147 ? -38.995 -26.407 -49.331 1.00 35.34 1147 ALA A CA 1
ATOM 8895 C C . ALA A 1 1147 ? -38.571 -24.998 -49.791 1.00 35.34 1147 ALA A C 1
ATOM 8897 O O . ALA A 1 1147 ? -37.504 -24.862 -50.399 1.00 35.34 1147 ALA A O 1
ATOM 8898 N N . PRO A 1 1148 ? -39.375 -23.950 -49.539 1.00 36.88 1148 PRO A N 1
ATOM 8899 C CA . PRO A 1 1148 ? -39.053 -22.619 -50.021 1.00 36.88 1148 PRO A CA 1
ATOM 8900 C C . PRO A 1 1148 ? -37.762 -22.145 -49.354 1.00 36.88 1148 PRO A C 1
ATOM 8902 O O . PRO A 1 1148 ? -37.633 -22.177 -48.128 1.00 36.88 1148 PRO A O 1
ATOM 8905 N N . ALA A 1 1149 ? -36.801 -21.724 -50.177 1.00 40.66 1149 ALA A N 1
ATOM 8906 C CA . ALA A 1 1149 ? -35.581 -21.086 -49.717 1.00 40.66 1149 ALA A CA 1
ATOM 8907 C C . ALA A 1 1149 ? -35.958 -19.885 -48.843 1.00 40.66 1149 ALA A C 1
ATOM 8909 O O . ALA A 1 1149 ? -36.621 -18.952 -49.296 1.00 40.66 1149 ALA A O 1
ATOM 8910 N N . VAL A 1 1150 ? -35.569 -19.941 -47.571 1.00 44.78 1150 VAL A N 1
ATOM 8911 C CA . VAL A 1 1150 ? -35.768 -18.842 -46.629 1.00 44.78 1150 VAL A CA 1
ATOM 8912 C C . VAL A 1 1150 ? -34.861 -17.690 -47.081 1.00 44.78 1150 VAL A C 1
ATOM 8914 O O . VAL A 1 1150 ? -33.648 -17.897 -47.155 1.00 44.78 1150 VAL A O 1
ATOM 8917 N N . PRO A 1 1151 ? -35.400 -16.500 -47.407 1.00 51.47 1151 PRO A N 1
ATOM 8918 C CA . PRO A 1 1151 ? -34.591 -15.363 -47.835 1.00 51.47 1151 PRO A CA 1
ATOM 8919 C C . PRO A 1 1151 ? -33.514 -15.027 -46.801 1.00 51.47 1151 PRO A C 1
ATOM 8921 O O . PRO A 1 1151 ? -33.744 -15.153 -45.596 1.00 51.47 1151 PRO A O 1
ATOM 8924 N N . LEU A 1 1152 ? -32.347 -14.567 -47.260 1.00 39.75 1152 LEU A N 1
ATOM 8925 C CA . LEU A 1 1152 ? -31.208 -14.210 -46.402 1.00 39.75 1152 LEU A CA 1
ATOM 8926 C C . LEU A 1 1152 ? -31.608 -13.225 -45.284 1.00 39.75 1152 LEU A C 1
ATOM 8928 O O . LEU A 1 1152 ? -31.102 -13.312 -44.168 1.00 39.75 1152 LEU A O 1
ATOM 8932 N N . GLU A 1 1153 ? -32.576 -12.351 -45.569 1.00 43.59 1153 GLU A N 1
ATOM 8933 C CA . GLU A 1 1153 ? -33.201 -11.417 -44.627 1.00 43.59 1153 GLU A CA 1
ATOM 8934 C C . GLU A 1 1153 ? -33.908 -12.116 -43.453 1.00 43.59 1153 GLU A C 1
ATOM 8936 O O . GLU A 1 1153 ? -33.821 -11.677 -42.310 1.00 43.59 1153 GLU A O 1
ATOM 8941 N N . GLU A 1 1154 ? -34.583 -13.236 -43.711 1.00 44.91 1154 GLU A N 1
ATOM 8942 C CA . GLU A 1 1154 ? -35.327 -14.009 -42.712 1.00 44.91 1154 GLU A CA 1
ATOM 8943 C C . GLU A 1 1154 ? -34.379 -14.897 -41.883 1.00 44.91 1154 GLU A C 1
ATOM 8945 O O . GLU A 1 1154 ? -34.568 -15.057 -40.678 1.00 44.91 1154 GLU A O 1
ATOM 8950 N N . LEU A 1 1155 ? -33.285 -15.389 -42.479 1.00 42.88 1155 LEU A N 1
ATOM 8951 C CA . LEU A 1 1155 ? -32.173 -16.010 -41.744 1.00 42.88 1155 LEU A CA 1
ATOM 8952 C C . LEU A 1 1155 ? -31.426 -14.992 -40.869 1.00 42.88 1155 LEU A C 1
ATOM 8954 O O . LEU A 1 1155 ? -31.095 -15.306 -39.725 1.00 42.88 1155 LEU A O 1
ATOM 8958 N N . ARG A 1 1156 ? -31.217 -13.761 -41.359 1.00 45.00 1156 ARG A N 1
ATOM 8959 C CA . ARG A 1 1156 ? -30.671 -12.645 -40.569 1.00 45.00 1156 ARG A CA 1
ATOM 8960 C C . ARG A 1 1156 ? -31.602 -12.256 -39.429 1.00 45.00 1156 ARG A C 1
ATOM 8962 O O . ARG A 1 1156 ? -31.112 -12.138 -38.314 1.00 45.00 1156 ARG A O 1
ATOM 8969 N N . ARG A 1 1157 ? -32.920 -12.160 -39.648 1.00 53.88 1157 ARG A N 1
ATOM 8970 C CA . ARG A 1 1157 ? -33.899 -11.920 -38.568 1.00 53.88 1157 ARG A CA 1
ATOM 8971 C C . ARG A 1 1157 ? -33.917 -13.033 -37.536 1.00 53.88 1157 ARG A C 1
ATOM 8973 O O . ARG A 1 1157 ? -33.913 -12.743 -36.349 1.00 53.88 1157 ARG A O 1
ATOM 8980 N N . ARG A 1 1158 ? -33.895 -14.301 -37.952 1.00 52.78 1158 ARG A N 1
ATOM 8981 C CA . ARG A 1 1158 ? -33.849 -15.440 -37.016 1.00 52.78 1158 ARG A CA 1
ATOM 8982 C C . ARG A 1 1158 ? -32.537 -15.493 -36.237 1.00 52.78 1158 ARG A C 1
ATOM 8984 O O . ARG A 1 1158 ? -32.550 -15.869 -35.069 1.00 52.78 1158 ARG A O 1
ATOM 8991 N N . ARG A 1 1159 ? -31.424 -15.083 -36.853 1.00 44.53 1159 ARG A N 1
ATOM 8992 C CA . ARG A 1 1159 ? -30.113 -14.965 -36.200 1.00 44.53 1159 ARG A CA 1
ATOM 8993 C C . ARG A 1 1159 ? -30.043 -13.756 -35.263 1.00 44.53 1159 ARG A C 1
ATOM 8995 O O . ARG A 1 1159 ? -29.527 -13.923 -34.166 1.00 44.53 1159 ARG A O 1
ATOM 9002 N N . LEU A 1 1160 ? -30.619 -12.606 -35.627 1.00 47.44 1160 LEU A N 1
ATOM 9003 C CA . LEU A 1 1160 ? -30.795 -11.459 -34.725 1.00 47.44 1160 LEU A CA 1
ATOM 9004 C C . LEU A 1 1160 ? -31.689 -11.834 -33.543 1.00 47.44 1160 LEU A C 1
ATOM 9006 O O . LEU A 1 1160 ? -31.281 -11.640 -32.412 1.00 47.44 1160 LEU A O 1
ATOM 9010 N N . ALA A 1 1161 ? -32.820 -12.501 -33.774 1.00 47.31 1161 ALA A N 1
ATOM 9011 C CA . ALA A 1 1161 ? -33.704 -12.967 -32.706 1.00 47.31 1161 ALA A CA 1
ATOM 9012 C C . ALA A 1 1161 ? -33.048 -14.034 -31.802 1.00 47.31 1161 ALA A C 1
ATOM 9014 O O . ALA A 1 1161 ? -33.375 -14.139 -30.622 1.00 47.31 1161 ALA A O 1
ATOM 9015 N N . ALA A 1 1162 ? -32.117 -14.841 -32.327 1.00 40.28 1162 ALA A N 1
ATOM 9016 C CA . ALA A 1 1162 ? -31.327 -15.790 -31.536 1.00 40.28 1162 ALA A CA 1
ATOM 9017 C C . ALA A 1 1162 ? -30.182 -15.110 -30.759 1.00 40.28 1162 ALA A C 1
ATOM 9019 O O . ALA A 1 1162 ? -29.841 -15.558 -29.664 1.00 40.28 1162 ALA A O 1
ATOM 9020 N N . LEU A 1 1163 ? -29.609 -14.033 -31.304 1.00 40.91 1163 LEU A N 1
ATOM 9021 C CA . LEU A 1 1163 ? -28.621 -13.185 -30.632 1.00 40.91 1163 LEU A CA 1
ATOM 9022 C C . LEU A 1 1163 ? -29.275 -12.316 -29.552 1.00 40.91 1163 LEU A C 1
ATOM 9024 O O . LEU A 1 1163 ? -28.725 -12.214 -28.465 1.00 40.91 1163 LEU A O 1
ATOM 9028 N N . GLU A 1 1164 ? -30.483 -11.805 -29.784 1.00 42.72 1164 GLU A N 1
ATOM 9029 C CA . GLU A 1 1164 ? -31.296 -11.089 -28.793 1.00 42.72 1164 GLU A CA 1
ATOM 9030 C C . GLU A 1 1164 ? -31.713 -12.010 -27.640 1.00 42.72 1164 GLU A C 1
ATOM 9032 O O . GLU A 1 1164 ? -31.628 -11.617 -26.482 1.00 42.72 1164 GLU A O 1
ATOM 9037 N N . ARG A 1 1165 ? -32.055 -13.280 -27.914 1.00 36.94 1165 ARG A N 1
ATOM 9038 C CA . ARG A 1 1165 ? -32.308 -14.276 -26.852 1.00 36.94 1165 ARG A CA 1
ATOM 9039 C C . ARG A 1 1165 ? -31.054 -14.676 -26.067 1.00 36.94 1165 ARG A C 1
ATOM 9041 O O . ARG A 1 1165 ? -31.189 -15.070 -24.919 1.00 36.94 1165 ARG A O 1
ATOM 9048 N N . ARG A 1 1166 ? -29.853 -14.586 -26.655 1.00 36.12 1166 ARG A N 1
ATOM 9049 C CA . ARG A 1 1166 ? -28.571 -14.813 -25.951 1.00 36.12 1166 ARG A CA 1
ATOM 9050 C C . ARG A 1 1166 ? -28.036 -13.562 -25.248 1.00 36.12 1166 ARG A C 1
ATOM 9052 O O . ARG A 1 1166 ? -27.281 -13.700 -24.295 1.00 36.12 1166 ARG A O 1
ATOM 9059 N N . GLY A 1 1167 ? -28.427 -12.372 -25.701 1.00 37.66 1167 GLY A N 1
ATOM 9060 C CA . GLY A 1 1167 ? -28.148 -11.087 -25.055 1.00 37.66 1167 GLY A CA 1
ATOM 9061 C C . GLY A 1 1167 ? -29.128 -10.732 -23.933 1.00 37.66 1167 GLY A C 1
ATOM 9062 O O . GLY A 1 1167 ? -28.876 -9.787 -23.200 1.00 37.66 1167 GLY A O 1
ATOM 9063 N N . ALA A 1 1168 ? -30.222 -11.484 -23.785 1.00 32.06 1168 ALA A N 1
ATOM 9064 C CA . ALA A 1 1168 ? -31.145 -11.378 -22.655 1.00 32.06 1168 ALA A CA 1
ATOM 9065 C C . ALA A 1 1168 ? -30.741 -12.245 -21.441 1.00 32.06 1168 ALA A C 1
ATOM 9067 O O . ALA A 1 1168 ? -31.377 -12.134 -20.400 1.00 32.06 1168 ALA A O 1
ATOM 9068 N N . ASP A 1 1169 ? -29.693 -13.071 -21.565 1.00 32.94 1169 ASP A N 1
ATOM 9069 C CA . ASP A 1 1169 ? -29.169 -13.952 -20.501 1.00 32.94 1169 ASP A CA 1
ATOM 9070 C C . ASP A 1 1169 ? -27.680 -13.662 -20.172 1.00 32.94 1169 ASP A C 1
ATOM 9072 O O . ASP A 1 1169 ? -26.948 -14.528 -19.686 1.00 32.94 1169 ASP A O 1
ATOM 9076 N N . ARG A 1 1170 ? -27.207 -12.438 -20.452 1.00 29.95 1170 ARG A N 1
ATOM 9077 C CA . ARG A 1 1170 ? -25.896 -11.921 -20.023 1.00 29.95 1170 ARG A CA 1
ATOM 9078 C C . ARG A 1 1170 ? -25.990 -10.500 -19.499 1.00 29.95 1170 ARG A C 1
ATOM 9080 O O . ARG A 1 1170 ? -26.579 -9.659 -20.214 1.00 29.95 1170 ARG A O 1
#

Radius of gyration: 38.98 Å; chains: 1; bounding box: 93×81×122 Å

Sequence (1170 aa):
MSACEEWSQWNFVLQLFQELKDCQLQRSELTHNTAVTAASDGSHWRGALKLLFELQAVRAEQDVLSFSSTVSACQWNWKAALSVVEEMSKVNVSEDVITLGYTVAACDRGGVMLADVLGLIQATGGQEKCINLRNGFDAKSCTFGSDAWRQLTTSTPGLLARKNVDKECIVYNACISACEKAGQWQHALGLFSEMEGMTIQKTSITYNATVSACEKGHEWELALTIVSQMEHQNVDRCPITYNAAIAACDEAGQWQHVLLLLEDMNRGQLQRDAITYHACVMSCEKSMQWQRALGWFEEMRSQRLEHNSNTLNAVVSSCEQSGQWSVASNKFGPAFFSLAPESVPSLQPGPAEGSESSATSGEWSFVLQNSVLEALITCRDGILQPIQLTNKISGQQLPPPEDAFQANLVLDGRLDRAGEVLSSSDFQVLTMNLGRVENQANASQLSLRMTGWMITAVMELRGTVESAKWSIELRDGSNYLKIALRMSGPADNTSSGLADGEVKRSGKHPVDPEADSELCLLSGNLQGSRVAGKVDGVPVISDHFFFGLEHPQAQNSADRGKYRCCLKQHAEKIAEHGPHADLVLGVAAPGQMRRSFLYYLERERAHPSRKMLHYNSWYDIGTGQQFDAKQAVDRLEHIARELARRGVVLDSFLMDDGWDDPDSGPWDAHSGFSKSDLKQLEERAMHWKTSLGLWFSPFGGYHEARQRRIHAARKAGIPVRGETRERKLAVLRRGGCTQSAPCSEGEGRCQTNEDCKGQLECWHTTHAVSPPGVDLSGLSDSDLRICFDPGARSAFLGLGLKEYYTHFRDAIWKWLRRGANLLKLDGIGNPAGLDQTLEEDFDAAVSLIAELRKISSDVFINLSTGTWPSPFWLLYSDTVWRRGHDHYFEGSGCARERWITYRDAMVYANVVTQSPLFPLSSLMVHGIIFAKDAWDLNRLEGSGTGMSHEPFKHEVRSAFGSGVMLQELYITPSLLNRENWDDIAEAATWASSRTETLADVQWFGGDPAKGEVYGWAAWYGNARNGSASSAILTLRNPSPIRQSVQVDPVKAFSLPGYANSPLVLNTPFSDQRPRQIQLVRGRVTSIDLPAFAVLVFDTSGPTPSAWAVYLDILVDNLAVLFWTVLAVLVAGFSLRGGSAASAAPAAPAVPLEELRRRRLAALERRGADR